Protein AF-0000000077413916 (afdb_homodimer)

Structure (mmCIF, N/CA/C/O backbone):
data_AF-0000000077413916-model_v1
#
loop_
_entity.id
_entity.type
_entity.pdbx_description
1 polymer 'Tesmin/TSO1-like CXC domain-containing protein'
#
loop_
_atom_site.group_PDB
_atom_site.id
_atom_site.type_symbol
_atom_site.label_atom_id
_atom_site.label_alt_id
_atom_site.label_comp_id
_atom_site.label_asym_id
_atom_site.label_entity_id
_atom_site.label_seq_id
_atom_site.pdbx_PDB_ins_code
_atom_site.Cartn_x
_atom_site.Cartn_y
_atom_site.Cartn_z
_atom_site.occupancy
_atom_site.B_iso_or_equiv
_atom_site.auth_seq_id
_atom_site.auth_comp_id
_atom_site.auth_asym_id
_atom_site.auth_atom_id
_atom_site.pdbx_PDB_model_num
ATOM 1 N N . MET A 1 1 ? 34.562 20.094 -14.023 1 25.2 1 MET A N 1
ATOM 2 C CA . MET A 1 1 ? 34.25 18.875 -14.766 1 25.2 1 MET A CA 1
ATOM 3 C C . MET A 1 1 ? 33.062 18.141 -14.148 1 25.2 1 MET A C 1
ATOM 5 O O . MET A 1 1 ? 33 17.953 -12.93 1 25.2 1 MET A O 1
ATOM 9 N N . LYS A 1 2 ? 31.859 18.188 -14.859 1 26.83 2 LYS A N 1
ATOM 10 C CA . LYS A 1 2 ? 30.5 17.812 -14.477 1 26.83 2 LYS A CA 1
ATOM 11 C C . LYS A 1 2 ? 30.438 16.359 -13.984 1 26.83 2 LYS A C 1
ATOM 13 O O . LYS A 1 2 ? 30.891 15.445 -14.68 1 26.83 2 LYS A O 1
ATOM 18 N N . LEU A 1 3 ? 30.734 16.156 -12.742 1 28.84 3 LEU A N 1
ATOM 19 C CA . LEU A 1 3 ? 30.734 14.789 -12.211 1 28.84 3 LEU A CA 1
ATOM 20 C C . LEU A 1 3 ? 29.547 13.992 -12.742 1 28.84 3 LEU A C 1
ATOM 22 O O . LEU A 1 3 ? 28.391 14.367 -12.508 1 28.84 3 LEU A O 1
ATOM 26 N N . SER A 1 4 ? 29.703 13.383 -14.008 1 29.03 4 SER A N 1
ATOM 27 C CA . SER A 1 4 ? 28.797 12.57 -14.797 1 29.03 4 SER A CA 1
ATOM 28 C C . SER A 1 4 ? 28.234 11.414 -13.977 1 29.03 4 SER A C 1
ATOM 30 O O . SER A 1 4 ? 28.984 10.586 -13.469 1 29.03 4 SER A O 1
ATOM 32 N N . LYS A 1 5 ? 27.203 11.664 -13.211 1 31.88 5 LYS A N 1
ATOM 33 C CA . LYS A 1 5 ? 26.422 10.68 -12.461 1 31.88 5 LYS A CA 1
ATOM 34 C C . LYS A 1 5 ? 26.172 9.422 -13.289 1 31.88 5 LYS A C 1
ATOM 36 O O . LYS A 1 5 ? 25.578 9.492 -14.367 1 31.88 5 LYS A O 1
ATOM 41 N N . PHE A 1 6 ? 27.172 8.531 -13.391 1 29.98 6 PHE A N 1
ATOM 42 C CA . PHE A 1 6 ? 27.172 7.262 -14.109 1 29.98 6 PHE A CA 1
ATOM 43 C C . PHE A 1 6 ? 25.891 6.484 -13.852 1 29.98 6 PHE A C 1
ATOM 45 O O . PHE A 1 6 ? 25.453 6.355 -12.703 1 29.98 6 PHE A O 1
ATOM 52 N N . PRO A 1 7 ? 24.969 6.273 -14.875 1 34.25 7 PRO A N 1
ATOM 53 C CA . PRO A 1 7 ? 23.656 5.605 -14.977 1 34.25 7 PRO A CA 1
ATOM 54 C C . PRO A 1 7 ? 23.688 4.191 -14.398 1 34.25 7 PRO A C 1
ATOM 56 O O . PRO A 1 7 ? 22.672 3.486 -14.453 1 34.25 7 PRO A O 1
ATOM 59 N N . LEU A 1 8 ? 24.859 3.66 -14.094 1 32.12 8 LEU A N 1
ATOM 60 C CA . LEU A 1 8 ? 24.984 2.215 -13.938 1 32.12 8 LEU A CA 1
ATOM 61 C C . LEU A 1 8 ? 24.141 1.725 -12.758 1 32.12 8 LEU A C 1
ATOM 63 O O . LEU A 1 8 ? 23.75 0.557 -12.719 1 32.12 8 LEU A O 1
ATOM 67 N N . PHE A 1 9 ? 24.281 2.371 -11.57 1 31.86 9 PHE A N 1
ATOM 68 C CA . PHE A 1 9 ? 23.625 1.741 -10.43 1 31.86 9 PHE A CA 1
ATOM 69 C C . PHE A 1 9 ? 22.156 2.158 -10.352 1 31.86 9 PHE A C 1
ATOM 71 O O . PHE A 1 9 ? 21.812 3.082 -9.609 1 31.86 9 PHE A O 1
ATOM 78 N N . LYS A 1 10 ? 21.531 2.186 -11.445 1 34.91 10 LYS A N 1
ATOM 79 C CA . LYS A 1 10 ? 20.078 2.279 -11.312 1 34.91 10 LYS A CA 1
ATOM 80 C C . LYS A 1 10 ? 19.531 1.16 -10.43 1 34.91 10 LYS A C 1
ATOM 82 O O . LYS A 1 10 ? 19.719 -0.021 -10.727 1 34.91 10 LYS A O 1
ATOM 87 N N . THR A 1 11 ? 19.469 1.396 -9.117 1 34.66 11 THR A N 1
ATOM 88 C CA . THR A 1 11 ? 18.859 0.524 -8.125 1 34.66 11 THR A CA 1
ATOM 89 C C . THR A 1 11 ? 17.531 -0.02 -8.641 1 34.66 11 THR A C 1
ATOM 91 O O . THR A 1 11 ? 16.516 0.692 -8.648 1 34.66 11 THR A O 1
ATOM 94 N N . GLY A 1 12 ? 17.5 -0.73 -9.68 1 37.72 12 GLY A N 1
ATOM 95 C CA . GLY A 1 12 ? 16.422 -1.454 -10.32 1 37.72 12 GLY A CA 1
ATOM 96 C C . GLY A 1 12 ? 15.492 -2.141 -9.328 1 37.72 12 GLY A C 1
ATOM 97 O O . GLY A 1 12 ? 14.297 -2.295 -9.586 1 37.72 12 GLY A O 1
ATOM 98 N N . VAL A 1 13 ? 15.961 -2.697 -8.258 1 41.41 13 VAL A N 1
ATOM 99 C CA . VAL A 1 13 ? 15.133 -3.504 -7.371 1 41.41 13 VAL A CA 1
ATOM 100 C C . VAL A 1 13 ? 14.148 -2.604 -6.629 1 41.41 13 VAL A C 1
ATOM 102 O O . VAL A 1 13 ? 12.992 -2.982 -6.41 1 41.41 13 VAL A O 1
ATOM 105 N N . LYS A 1 14 ? 14.469 -1.462 -6.262 1 46.84 14 LYS A N 1
ATOM 106 C CA . LYS A 1 14 ? 13.641 -0.596 -5.426 1 46.84 14 LYS A CA 1
ATOM 107 C C . LYS A 1 14 ? 12.414 -0.108 -6.191 1 46.84 14 LYS A C 1
ATOM 109 O O . LYS A 1 14 ? 11.32 -0.002 -5.625 1 46.84 14 LYS A O 1
ATOM 114 N N . LYS A 1 15 ? 12.523 0.017 -7.508 1 51.19 15 LYS A N 1
ATOM 115 C CA . LYS A 1 15 ? 11.414 0.513 -8.32 1 51.19 15 LYS A CA 1
ATOM 116 C C . LYS A 1 15 ? 10.297 -0.526 -8.43 1 51.19 15 LYS A C 1
ATOM 118 O O . LYS A 1 15 ? 9.117 -0.184 -8.383 1 51.19 15 LYS A O 1
ATOM 123 N N . ASN A 1 16 ? 10.703 -1.834 -8.492 1 55.97 16 ASN A N 1
ATOM 124 C CA . ASN A 1 16 ? 9.727 -2.9 -8.648 1 55.97 16 ASN A CA 1
ATOM 125 C C . ASN A 1 16 ? 8.922 -3.117 -7.371 1 55.97 16 ASN A C 1
ATOM 127 O O . ASN A 1 16 ? 7.707 -3.332 -7.422 1 55.97 16 ASN A O 1
ATOM 131 N N . THR A 1 17 ? 9.531 -2.953 -6.305 1 56.41 17 THR A N 1
ATOM 132 C CA . THR A 1 17 ? 8.844 -3.131 -5.035 1 56.41 17 THR A CA 1
ATOM 133 C C . THR A 1 17 ? 7.863 -1.983 -4.785 1 56.41 17 THR A C 1
ATOM 135 O O . THR A 1 17 ? 6.754 -2.201 -4.293 1 56.41 17 THR A O 1
ATOM 138 N N . ASN A 1 18 ? 8.258 -0.834 -5.215 1 63.16 18 ASN A N 1
ATOM 139 C CA . ASN A 1 18 ? 7.398 0.328 -5.031 1 63.16 18 ASN A CA 1
ATOM 140 C C . ASN A 1 18 ? 6.18 0.267 -5.949 1 63.16 18 ASN A C 1
ATOM 142 O O . ASN A 1 18 ? 5.074 0.631 -5.539 1 63.16 18 ASN A O 1
ATOM 146 N N . LEU A 1 19 ? 6.395 -0.324 -7.129 1 65.31 19 LEU A N 1
ATOM 147 C CA . LEU A 1 19 ? 5.277 -0.455 -8.055 1 65.31 19 LEU A CA 1
ATOM 148 C C . LEU A 1 19 ? 4.273 -1.491 -7.555 1 65.31 19 LEU A C 1
ATOM 150 O O . LEU A 1 19 ? 3.062 -1.284 -7.648 1 65.31 19 LEU A O 1
ATOM 154 N N . ASN A 1 20 ? 4.906 -2.51 -6.961 1 69.88 20 ASN A N 1
ATOM 155 C CA . ASN A 1 20 ? 4.059 -3.57 -6.426 1 69.88 20 ASN A CA 1
ATOM 156 C C . ASN A 1 20 ? 3.223 -3.08 -5.25 1 69.88 20 ASN A C 1
ATOM 158 O O . ASN A 1 20 ? 2.029 -3.377 -5.164 1 69.88 20 ASN A O 1
ATOM 162 N N . LEU A 1 21 ? 3.82 -2.295 -4.496 1 72.38 21 LEU A N 1
ATOM 163 C CA . LEU A 1 21 ? 3.104 -1.788 -3.33 1 72.38 21 LEU A CA 1
ATOM 164 C C . LEU A 1 21 ? 2.029 -0.787 -3.746 1 72.38 21 LEU A C 1
ATOM 166 O O . LEU A 1 21 ? 0.921 -0.801 -3.207 1 72.38 21 LEU A O 1
ATOM 170 N N . LYS A 1 22 ? 2.291 -0.075 -4.734 1 74.5 22 LYS A N 1
ATOM 171 C CA . LYS A 1 22 ? 1.321 0.896 -5.23 1 74.5 22 LYS A CA 1
ATOM 172 C C . LYS A 1 22 ? 0.116 0.199 -5.855 1 74.5 22 LYS A C 1
ATOM 174 O O . LYS A 1 22 ? -1.024 0.625 -5.66 1 74.5 22 LYS A O 1
ATOM 179 N N . SER A 1 23 ? 0.453 -0.837 -6.492 1 77.62 23 SER A N 1
ATOM 180 C CA . SER A 1 23 ? -0.624 -1.596 -7.121 1 77.62 23 SER A CA 1
ATOM 181 C C . SER A 1 23 ? -1.491 -2.293 -6.078 1 77.62 23 SER A C 1
ATOM 183 O O . SER A 1 23 ? -2.711 -2.377 -6.234 1 77.62 23 SER A O 1
ATOM 185 N N . GLN A 1 24 ? -0.864 -2.666 -5.109 1 79.06 24 GLN A N 1
ATOM 186 C CA . GLN A 1 24 ? -1.609 -3.295 -4.023 1 79.06 24 GLN A CA 1
ATOM 187 C C . GLN A 1 24 ? -2.52 -2.289 -3.326 1 79.06 24 GLN A C 1
ATOM 189 O O . GLN A 1 24 ? -3.654 -2.613 -2.971 1 79.06 24 GLN A O 1
ATOM 194 N N . VAL A 1 25 ? -1.998 -1.155 -3.236 1 79.06 25 VAL A N 1
ATOM 195 C CA . VAL A 1 25 ? -2.779 -0.1 -2.6 1 79.06 25 VAL A CA 1
ATOM 196 C C . VAL A 1 25 ? -4.004 0.221 -3.451 1 79.06 25 VAL A C 1
ATOM 198 O O . VAL A 1 25 ? -5.113 0.351 -2.93 1 79.06 25 VAL A O 1
ATOM 201 N N . THR A 1 26 ? -3.818 0.227 -4.672 1 82.56 26 THR A N 1
ATOM 202 C CA . THR A 1 26 ? -4.922 0.541 -5.57 1 82.56 26 THR A CA 1
ATOM 203 C C . THR A 1 26 ? -5.977 -0.562 -5.531 1 82.56 26 THR A C 1
ATOM 205 O O . THR A 1 26 ? -7.18 -0.28 -5.496 1 82.56 26 THR A O 1
ATOM 208 N N . ALA A 1 27 ? -5.512 -1.741 -5.523 1 85.06 27 ALA A N 1
ATOM 209 C CA . ALA A 1 27 ? -6.438 -2.869 -5.477 1 85.06 27 ALA A CA 1
ATOM 210 C C . ALA A 1 27 ? -7.246 -2.859 -4.18 1 85.06 27 ALA A C 1
ATOM 212 O O . ALA A 1 27 ? -8.461 -3.084 -4.195 1 85.06 27 ALA A O 1
ATOM 213 N N . SER A 1 28 ? -6.582 -2.592 -3.188 1 85 28 SER A N 1
ATOM 214 C CA . SER A 1 28 ? -7.254 -2.539 -1.894 1 85 28 SER A CA 1
ATOM 215 C C . SER A 1 28 ? -8.258 -1.395 -1.84 1 85 28 SER A C 1
ATOM 217 O O . SER A 1 28 ? -9.344 -1.539 -1.269 1 85 28 SER A O 1
ATOM 219 N N . LYS A 1 29 ? -7.895 -0.355 -2.447 1 86.56 29 LYS A N 1
ATOM 220 C CA . LYS A 1 29 ? -8.789 0.797 -2.514 1 86.56 29 LYS A CA 1
ATOM 221 C C . LYS A 1 29 ? -10.047 0.472 -3.312 1 86.56 29 LYS A C 1
ATOM 223 O O . LYS A 1 29 ? -11.156 0.853 -2.922 1 86.56 29 LYS A O 1
ATOM 228 N N . ASN A 1 30 ? -9.875 -0.193 -4.344 1 89.25 30 ASN A N 1
ATOM 229 C CA . ASN A 1 30 ? -11.016 -0.57 -5.18 1 89.25 30 ASN A CA 1
ATOM 230 C C . ASN A 1 30 ? -11.945 -1.536 -4.453 1 89.25 30 ASN A C 1
ATOM 232 O O . ASN A 1 30 ? -13.172 -1.417 -4.551 1 89.25 30 ASN A O 1
ATOM 236 N N . ASP A 1 31 ? -11.32 -2.438 -3.777 1 91.88 31 ASP A N 1
ATOM 237 C CA . ASP A 1 31 ? -12.125 -3.373 -3 1 91.88 31 ASP A CA 1
ATOM 238 C C . ASP A 1 31 ? -12.914 -2.645 -1.91 1 91.88 31 ASP A C 1
ATOM 240 O O . ASP A 1 31 ? -14.094 -2.922 -1.7 1 91.88 31 ASP A O 1
ATOM 244 N N . CYS A 1 32 ? -12.219 -1.797 -1.293 1 92.5 32 CYS A N 1
ATOM 245 C CA . CYS A 1 32 ? -12.867 -1.01 -0.25 1 92.5 32 CYS A CA 1
ATOM 246 C C . CYS A 1 32 ? -14.023 -0.203 -0.816 1 92.5 32 CYS A C 1
ATOM 248 O O . CYS A 1 32 ? -15.109 -0.165 -0.226 1 92.5 32 CYS A O 1
ATOM 250 N N . SER A 1 33 ? -13.797 0.398 -1.912 1 93 33 SER A N 1
ATOM 251 C CA . SER A 1 33 ? -14.844 1.161 -2.584 1 93 33 SER A CA 1
ATOM 252 C C . SER A 1 33 ? -16.031 0.272 -2.947 1 93 33 SER A C 1
ATOM 254 O O . SER A 1 33 ? -17.188 0.655 -2.746 1 93 33 SER A O 1
ATOM 256 N N . LEU A 1 34 ? -15.734 -0.849 -3.445 1 94.62 34 LEU A N 1
ATOM 257 C CA . LEU A 1 34 ? -16.797 -1.791 -3.805 1 94.62 34 LEU A CA 1
ATOM 258 C C . LEU A 1 34 ? -17.641 -2.148 -2.59 1 94.62 34 LEU A C 1
ATOM 260 O O . LEU A 1 34 ? -18.859 -2.008 -2.617 1 94.62 34 LEU A O 1
ATOM 264 N N . PHE A 1 35 ? -17.016 -2.527 -1.517 1 95 35 PHE A N 1
ATOM 265 C CA . PHE A 1 35 ? -17.734 -2.969 -0.328 1 95 35 PHE A CA 1
ATOM 266 C C . PHE A 1 35 ? -18.469 -1.804 0.321 1 95 35 PHE A C 1
ATOM 268 O O . PHE A 1 35 ? -19.562 -1.981 0.865 1 95 35 PHE A O 1
ATOM 275 N N . SER A 1 36 ? -17.828 -0.649 0.296 1 95.25 36 SER A N 1
ATOM 276 C CA . SER A 1 36 ? -18.516 0.516 0.857 1 95.25 36 SER A CA 1
ATOM 277 C C . SER A 1 36 ? -19.781 0.842 0.081 1 95.25 36 SER A C 1
ATOM 279 O O . SER A 1 36 ? -20.828 1.128 0.677 1 95.25 36 SER A O 1
ATOM 281 N N . ARG A 1 37 ? -19.766 0.787 -1.174 1 94.81 37 ARG A N 1
ATOM 282 C CA . ARG A 1 37 ? -20.922 1.062 -2.008 1 94.81 37 ARG A CA 1
ATOM 283 C C . ARG A 1 37 ? -22 0.008 -1.802 1 94.81 37 ARG A C 1
ATOM 285 O O . ARG A 1 37 ? -23.188 0.332 -1.762 1 94.81 37 ARG A O 1
ATOM 292 N N . LEU A 1 38 ? -21.562 -1.176 -1.702 1 95.31 38 LEU A N 1
ATOM 293 C CA . LEU A 1 38 ? -22.516 -2.252 -1.459 1 95.31 38 LEU A CA 1
ATOM 294 C C . LEU A 1 38 ? -23.188 -2.086 -0.101 1 95.31 38 LEU A C 1
ATOM 296 O O . LEU A 1 38 ? -24.406 -2.309 0.031 1 95.31 38 LEU A O 1
ATOM 300 N N . TYR A 1 39 ? -22.453 -1.687 0.901 1 95 39 TYR A N 1
ATOM 301 C CA . TYR A 1 39 ? -22.984 -1.407 2.225 1 95 39 TYR A CA 1
ATOM 302 C C . TYR A 1 39 ? -24.047 -0.314 2.158 1 95 39 TYR A C 1
ATOM 304 O O . TYR A 1 39 ? -25.156 -0.477 2.689 1 95 39 TYR A O 1
ATOM 312 N N . ILE A 1 40 ? -23.688 0.708 1.445 1 93.81 40 ILE A N 1
ATOM 313 C CA . ILE A 1 40 ? -24.594 1.84 1.317 1 93.81 40 ILE A CA 1
ATOM 314 C C . ILE A 1 40 ? -25.875 1.402 0.589 1 93.81 40 ILE A C 1
ATOM 316 O O . ILE A 1 40 ? -26.984 1.71 1.026 1 93.81 40 ILE A O 1
ATOM 320 N N . ALA A 1 41 ? -25.719 0.691 -0.446 1 93 41 ALA A N 1
ATOM 321 C CA . ALA A 1 41 ? -26.844 0.227 -1.235 1 93 41 ALA A CA 1
ATOM 322 C C . ALA A 1 41 ? -27.734 -0.705 -0.419 1 93 41 ALA A C 1
ATOM 324 O O . ALA A 1 41 ? -28.969 -0.58 -0.442 1 93 41 ALA A O 1
ATOM 325 N N . THR A 1 42 ? -27.109 -1.585 0.26 1 92.25 42 THR A N 1
ATOM 326 C CA . THR A 1 42 ? -27.875 -2.561 1.029 1 92.25 42 THR A CA 1
ATOM 327 C C . THR A 1 42 ? -28.547 -1.897 2.229 1 92.25 42 THR A C 1
ATOM 329 O O . THR A 1 42 ? -29.594 -2.357 2.697 1 92.25 42 THR A O 1
ATOM 332 N N . SER A 1 43 ? -27.906 -0.868 2.754 1 90.06 43 SER A N 1
ATOM 333 C CA . SER A 1 43 ? -28.516 -0.108 3.842 1 90.06 43 SER A CA 1
ATOM 334 C C . SER A 1 43 ? -29.844 0.499 3.42 1 90.06 43 SER A C 1
ATOM 336 O O . SER A 1 43 ? -30.688 0.788 4.262 1 90.06 43 SER A O 1
ATOM 338 N N . ALA A 1 44 ? -30.016 0.664 2.139 1 87.75 44 ALA A N 1
ATOM 339 C CA . ALA A 1 44 ? -31.281 1.171 1.598 1 87.75 44 ALA A CA 1
ATOM 340 C C . ALA A 1 44 ? -32.219 0.026 1.215 1 87.75 44 ALA A C 1
ATOM 342 O O . ALA A 1 44 ? -33.156 0.221 0.459 1 87.75 44 ALA A O 1
ATOM 343 N N . ASN A 1 45 ? -31.891 -1.147 1.603 1 86.5 45 ASN A N 1
ATOM 344 C CA . ASN A 1 45 ? -32.688 -2.352 1.406 1 86.5 45 ASN A CA 1
ATOM 345 C C . ASN A 1 45 ? -32.781 -2.738 -0.068 1 86.5 45 ASN A C 1
ATOM 347 O O . ASN A 1 45 ? -33.812 -3.191 -0.542 1 86.5 45 ASN A O 1
ATOM 351 N N . ARG A 1 46 ? -31.797 -2.443 -0.759 1 89.62 46 ARG A N 1
ATOM 352 C CA . ARG A 1 46 ? -31.703 -2.955 -2.123 1 89.62 46 ARG A CA 1
ATOM 353 C C . ARG A 1 46 ? -31.438 -4.457 -2.127 1 89.62 46 ARG A C 1
ATOM 355 O O . ARG A 1 46 ? -30.859 -4.992 -1.181 1 89.62 46 ARG A O 1
ATOM 362 N N . PRO A 1 47 ? -31.969 -5.047 -3.205 1 85.44 47 PRO A N 1
ATOM 363 C CA . PRO A 1 47 ? -31.734 -6.492 -3.271 1 85.44 47 PRO A CA 1
ATOM 364 C C . PRO A 1 47 ? -30.25 -6.848 -3.371 1 85.44 47 PRO A C 1
ATOM 366 O O . PRO A 1 47 ? -29.484 -6.145 -4.039 1 85.44 47 PRO A O 1
ATOM 369 N N . ASN A 1 48 ? -29.875 -7.824 -2.527 1 86.56 48 ASN A N 1
ATOM 370 C CA . ASN A 1 48 ? -28.5 -8.305 -2.527 1 86.56 48 ASN A CA 1
ATOM 371 C C . ASN A 1 48 ? -28.438 -9.82 -2.348 1 86.56 48 ASN A C 1
ATOM 373 O O . ASN A 1 48 ? -29.266 -10.398 -1.64 1 86.56 48 ASN A O 1
ATOM 377 N N . ASP A 1 49 ? -27.625 -10.461 -3.193 1 91.25 49 ASP A N 1
ATOM 378 C CA . ASP A 1 49 ? -27.406 -11.906 -3.145 1 91.25 49 ASP A CA 1
ATOM 379 C C . ASP A 1 49 ? -25.906 -12.219 -2.994 1 91.25 49 ASP A C 1
ATOM 381 O O . ASP A 1 49 ? -25.141 -12.102 -3.953 1 91.25 49 ASP A O 1
ATOM 385 N N . LEU A 1 50 ? -25.562 -12.68 -1.754 1 93.69 50 LEU A N 1
ATOM 386 C CA . LEU A 1 50 ? -24.156 -12.984 -1.479 1 93.69 50 LEU A CA 1
ATOM 387 C C . LEU A 1 50 ? -23.656 -14.109 -2.387 1 93.69 50 LEU A C 1
ATOM 389 O O . LEU A 1 50 ? -22.484 -14.125 -2.77 1 93.69 50 LEU A O 1
ATOM 393 N N . GLY A 1 51 ? -24.562 -15.055 -2.66 1 94 51 GLY A N 1
ATOM 394 C CA . GLY A 1 51 ? -24.188 -16.109 -3.582 1 94 51 GLY A CA 1
ATOM 395 C C . GLY A 1 51 ? -23.781 -15.594 -4.945 1 94 51 GLY A C 1
ATOM 396 O O . GLY A 1 51 ? -22.75 -16.016 -5.492 1 94 51 GLY A O 1
ATOM 397 N N . GLU A 1 52 ? -24.547 -14.695 -5.406 1 94.06 52 GLU A N 1
ATOM 398 C CA . GLU A 1 52 ? -24.234 -14.078 -6.691 1 94.06 52 GLU A CA 1
ATOM 399 C C . GLU A 1 52 ? -22.953 -13.25 -6.602 1 94.06 52 GLU A C 1
ATOM 401 O O . GLU A 1 52 ? -22.109 -13.305 -7.492 1 94.06 52 GLU A O 1
ATOM 406 N N . PHE A 1 53 ? -22.844 -12.547 -5.547 1 96.06 53 PHE A N 1
ATOM 407 C CA . PHE A 1 53 ? -21.672 -11.703 -5.352 1 96.06 53 PHE A CA 1
ATOM 408 C C . PHE A 1 53 ? -20.391 -12.539 -5.406 1 96.06 53 PHE A C 1
ATOM 410 O O . PHE A 1 53 ? -19.453 -12.195 -6.129 1 96.06 53 PHE A O 1
ATOM 417 N N . PHE A 1 54 ? -20.391 -13.703 -4.727 1 96.62 54 PHE A N 1
ATOM 418 C CA . PHE A 1 54 ? -19.172 -14.484 -4.586 1 96.62 54 PHE A CA 1
ATOM 419 C C . PHE A 1 54 ? -18.938 -15.352 -5.816 1 96.62 54 PHE A C 1
ATOM 421 O O . PHE A 1 54 ? -17.922 -16.031 -5.918 1 96.62 54 PHE A O 1
ATOM 428 N N . SER A 1 55 ? -19.859 -15.312 -6.773 1 97.62 55 SER A N 1
ATOM 429 C CA . SER A 1 55 ? -19.656 -15.992 -8.047 1 97.62 55 SER A CA 1
ATOM 430 C C . SER A 1 55 ? -18.875 -15.109 -9.023 1 97.62 55 SER A C 1
ATOM 432 O O . SER A 1 55 ? -18.469 -15.57 -10.094 1 97.62 55 SER A O 1
ATOM 434 N N . HIS A 1 56 ? -18.641 -13.836 -8.617 1 97.75 56 HIS A N 1
ATOM 435 C CA . HIS A 1 56 ? -17.875 -12.906 -9.422 1 97.75 56 HIS A CA 1
ATOM 436 C C . HIS A 1 56 ? -16.594 -12.484 -8.711 1 97.75 56 HIS A C 1
ATOM 438 O O . HIS A 1 56 ? -16.578 -12.32 -7.488 1 97.75 56 HIS A O 1
ATOM 444 N N . GLU A 1 57 ? -15.523 -12.336 -9.547 1 97.62 57 GLU A N 1
ATOM 445 C CA . GLU A 1 57 ? -14.297 -11.781 -8.984 1 97.62 57 GLU A CA 1
ATOM 446 C C . GLU A 1 57 ? -14.469 -10.305 -8.633 1 97.62 57 GLU A C 1
ATOM 448 O O . GLU A 1 57 ? -15.148 -9.57 -9.352 1 97.62 57 GLU A O 1
ATOM 453 N N . ASN A 1 58 ? -13.852 -9.906 -7.547 1 94.56 58 ASN A N 1
ATOM 454 C CA . ASN A 1 58 ? -13.898 -8.5 -7.164 1 94.56 58 ASN A CA 1
ATOM 455 C C . ASN A 1 58 ? -12.992 -7.645 -8.047 1 94.56 58 ASN A C 1
ATOM 457 O O . ASN A 1 58 ? -13.242 -6.453 -8.234 1 94.56 58 ASN A O 1
ATOM 461 N N . GLN A 1 59 ? -11.977 -8.281 -8.547 1 94.06 59 GLN A N 1
ATOM 462 C CA . GLN A 1 59 ? -10.961 -7.594 -9.336 1 94.06 59 GLN A CA 1
ATOM 463 C C . GLN A 1 59 ? -10.883 -8.164 -10.75 1 94.06 59 GLN A C 1
ATOM 465 O O . GLN A 1 59 ? -11.328 -9.281 -11 1 94.06 59 GLN A O 1
ATOM 470 N N . GLU A 1 60 ? -10.242 -7.367 -11.578 1 93 60 GLU A N 1
ATOM 471 C CA . GLU A 1 60 ? -10.07 -7.789 -12.969 1 93 60 GLU A CA 1
ATOM 472 C C . GLU A 1 60 ? -9.234 -9.062 -13.055 1 93 60 GLU A C 1
ATOM 474 O O . GLU A 1 60 ? -9.516 -9.938 -13.875 1 93 60 GLU A O 1
ATOM 479 N N . TYR A 1 61 ? -8.273 -9.102 -12.258 1 95.19 61 TYR A N 1
ATOM 480 C CA . TYR A 1 61 ? -7.418 -10.273 -12.141 1 95.19 61 TYR A CA 1
ATOM 481 C C . TYR A 1 61 ? -7.637 -10.977 -10.805 1 95.19 61 TYR A C 1
ATOM 483 O O . TYR A 1 61 ? -7.504 -10.359 -9.742 1 95.19 61 TYR A O 1
ATOM 491 N N . PRO A 1 62 ? -8.031 -12.242 -10.883 1 96.69 62 PRO A N 1
ATOM 492 C CA . PRO A 1 62 ? -8.289 -12.953 -9.633 1 96.69 62 PRO A CA 1
ATOM 493 C C . PRO A 1 62 ? -7.078 -12.977 -8.703 1 96.69 62 PRO A C 1
ATOM 495 O O . PRO A 1 62 ? -6.047 -13.57 -9.039 1 96.69 62 PRO A O 1
ATOM 498 N N . PRO A 1 63 ? -7.23 -12.445 -7.539 1 94.5 63 PRO A N 1
ATOM 499 C CA . PRO A 1 63 ? -6.059 -12.297 -6.672 1 94.5 63 PRO A CA 1
ATOM 500 C C . PRO A 1 63 ? -5.508 -13.641 -6.195 1 94.5 63 PRO A C 1
ATOM 502 O O . PRO A 1 63 ? -4.324 -13.742 -5.863 1 94.5 63 PRO A O 1
ATOM 505 N N . SER A 1 64 ? -6.301 -14.672 -6.18 1 96.44 64 SER A N 1
ATOM 506 C CA . SER A 1 64 ? -5.879 -15.984 -5.691 1 96.44 64 SER A CA 1
ATOM 507 C C . SER A 1 64 ? -4.918 -16.656 -6.668 1 96.44 64 SER A C 1
ATOM 509 O O . SER A 1 64 ? -4.156 -17.547 -6.285 1 96.44 64 SER A O 1
ATOM 511 N N . ILE A 1 65 ? -4.934 -16.234 -7.949 1 97.12 65 ILE A N 1
ATOM 512 C CA . ILE A 1 65 ? -4.125 -16.953 -8.93 1 97.12 65 ILE A CA 1
ATOM 513 C C . ILE A 1 65 ? -3.359 -15.961 -9.797 1 97.12 65 ILE A C 1
ATOM 515 O O . ILE A 1 65 ? -2.643 -16.359 -10.719 1 97.12 65 ILE A O 1
ATOM 519 N N . SER A 1 66 ? -3.486 -14.648 -9.539 1 95.19 66 SER A N 1
ATOM 520 C CA . SER A 1 66 ? -2.816 -13.641 -10.352 1 95.19 66 SER A CA 1
ATOM 521 C C . SER A 1 66 ? -2.104 -12.617 -9.477 1 95.19 66 SER A C 1
ATOM 523 O O . SER A 1 66 ? -2.541 -12.328 -8.359 1 95.19 66 SER A O 1
ATOM 525 N N . VAL A 1 67 ? -1.022 -12.203 -10.016 1 90.12 67 VAL A N 1
ATOM 526 C CA . VAL A 1 67 ? -0.354 -11.031 -9.445 1 90.12 67 VAL A CA 1
ATOM 527 C C . VAL A 1 67 ? -0.351 -9.891 -10.469 1 90.12 67 VAL A C 1
ATOM 529 O O . VAL A 1 67 ? 0.511 -9.844 -11.344 1 90.12 67 VAL A O 1
ATOM 532 N N . MET A 1 68 ? -1.304 -9.023 -10.383 1 85 68 MET A N 1
ATOM 533 C CA . MET A 1 68 ? -1.414 -7.844 -11.234 1 85 68 MET A CA 1
ATOM 534 C C . MET A 1 68 ? -1.463 -8.234 -12.711 1 85 68 MET A C 1
ATOM 536 O O . MET A 1 68 ? -0.723 -7.688 -13.531 1 85 68 MET A O 1
ATOM 540 N N . GLY A 1 69 ? -2.158 -9.227 -12.945 1 88.94 69 GLY A N 1
ATOM 541 C CA . GLY A 1 69 ? -2.379 -9.625 -14.328 1 88.94 69 GLY A CA 1
ATOM 542 C C . GLY A 1 69 ? -1.348 -10.609 -14.836 1 88.94 69 GLY A C 1
ATOM 543 O O . GLY A 1 69 ? -1.364 -10.984 -16.016 1 88.94 69 GLY A O 1
ATOM 544 N N . LYS A 1 70 ? -0.5 -11.008 -14.016 1 91.44 70 LYS A N 1
ATOM 545 C CA . LYS A 1 70 ? 0.502 -12.008 -14.375 1 91.44 70 LYS A CA 1
ATOM 546 C C . LYS A 1 70 ? 0.296 -13.297 -13.586 1 91.44 70 LYS A C 1
ATOM 548 O O . LYS A 1 70 ? -0.325 -13.289 -12.523 1 91.44 70 LYS A O 1
ATOM 553 N N . LEU A 1 71 ? 0.862 -14.305 -14.133 1 93.88 71 LEU A N 1
ATOM 554 C CA . LEU A 1 71 ? 0.745 -15.594 -13.469 1 93.88 71 LEU A CA 1
ATOM 555 C C . LEU A 1 71 ? 1.51 -15.602 -12.148 1 93.88 71 LEU A C 1
ATOM 557 O O . LEU A 1 71 ? 2.607 -15.047 -12.062 1 93.88 71 LEU A O 1
ATOM 561 N N . ARG A 1 72 ? 0.905 -16.25 -11.172 1 92.25 72 ARG A N 1
ATOM 562 C CA . ARG A 1 72 ? 1.58 -16.422 -9.891 1 92.25 72 ARG A CA 1
ATOM 563 C C . ARG A 1 72 ? 2.645 -17.516 -9.977 1 92.25 72 ARG A C 1
ATOM 565 O O . ARG A 1 72 ? 2.416 -18.562 -10.57 1 92.25 72 ARG A O 1
ATOM 572 N N . THR A 1 73 ? 3.738 -17.172 -9.352 1 87.25 73 THR A N 1
ATOM 573 C CA . THR A 1 73 ? 4.816 -18.141 -9.328 1 87.25 73 THR A CA 1
ATOM 574 C C . THR A 1 73 ? 5.09 -18.625 -7.902 1 87.25 73 THR A C 1
ATOM 576 O O . THR A 1 73 ? 4.77 -17.922 -6.941 1 87.25 73 THR A O 1
ATOM 579 N N . SER A 1 74 ? 5.371 -19.766 -7.762 1 76.88 74 SER A N 1
ATOM 580 C CA . SER A 1 74 ? 5.66 -20.281 -6.426 1 76.88 74 SER A CA 1
ATOM 581 C C . SER A 1 74 ? 7.16 -20.312 -6.16 1 76.88 74 SER A C 1
ATOM 583 O O . SER A 1 74 ? 7.957 -20.484 -7.0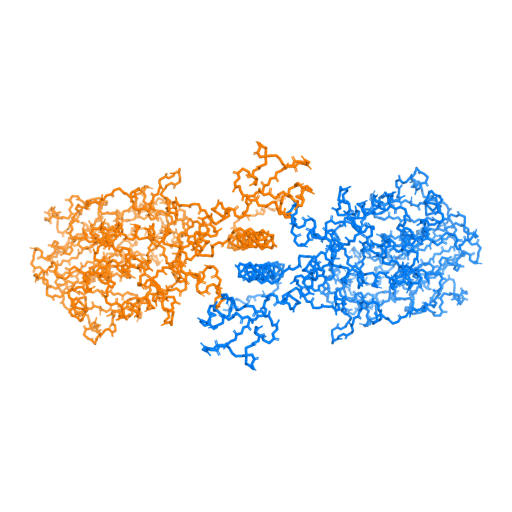9 1 76.88 74 SER A O 1
ATOM 585 N N . ASP A 1 75 ? 7.344 -20.172 -4.793 1 64.56 75 ASP A N 1
ATOM 586 C CA . ASP A 1 75 ? 8.727 -20.312 -4.352 1 64.56 75 ASP A CA 1
ATOM 587 C C . ASP A 1 75 ? 9.047 -21.75 -3.988 1 64.56 75 ASP A C 1
ATOM 589 O O . ASP A 1 75 ? 10.211 -22.094 -3.73 1 64.56 75 ASP A O 1
ATOM 593 N N . SER A 1 76 ? 8.023 -22.656 -4.043 1 70 76 SER A N 1
ATOM 594 C CA . SER A 1 76 ? 8.273 -24 -3.533 1 70 76 SER A CA 1
ATOM 595 C C . SER A 1 76 ? 8.039 -25.047 -4.613 1 70 76 SER A C 1
ATOM 597 O O . SER A 1 76 ? 7.441 -26.094 -4.355 1 70 76 SER A O 1
ATOM 599 N N . LYS A 1 77 ? 8.594 -24.969 -5.77 1 67.12 77 LYS A N 1
ATOM 600 C CA . LYS A 1 77 ? 8.414 -25.906 -6.879 1 67.12 77 LYS A CA 1
ATOM 601 C C . LYS A 1 77 ? 8.969 -27.281 -6.539 1 67.12 77 LYS A C 1
ATOM 603 O O . LYS A 1 77 ? 8.43 -28.297 -6.98 1 67.12 77 LYS A O 1
ATOM 608 N N . SER A 1 78 ? 9.906 -27.266 -5.609 1 77.25 78 SER A N 1
ATOM 609 C CA . SER A 1 78 ? 10.648 -28.5 -5.375 1 77.25 78 SER A CA 1
ATOM 610 C C . SER A 1 78 ? 9.93 -29.391 -4.363 1 77.25 78 SER A C 1
ATOM 612 O O . SER A 1 78 ? 10.352 -30.531 -4.121 1 77.25 78 SER A O 1
ATOM 614 N N . ASP A 1 79 ? 8.844 -29 -3.91 1 88.19 79 ASP A N 1
ATOM 615 C CA . ASP A 1 79 ? 8.125 -29.75 -2.889 1 88.19 79 ASP A CA 1
ATOM 616 C C . ASP A 1 79 ? 7.559 -31.047 -3.463 1 88.19 79 ASP A C 1
ATOM 618 O O . ASP A 1 79 ? 7.512 -32.062 -2.773 1 88.19 79 ASP A O 1
ATOM 622 N N . LEU A 1 80 ? 7.254 -31 -4.676 1 92.81 80 LEU A N 1
ATOM 623 C CA . LEU A 1 80 ? 6.703 -32.188 -5.301 1 92.81 80 LEU A CA 1
ATOM 624 C C . LEU A 1 80 ? 7.781 -33.281 -5.469 1 92.81 80 LEU A C 1
ATOM 626 O O . LEU A 1 80 ? 7.531 -34.438 -5.234 1 92.81 80 LEU A O 1
ATOM 630 N N . THR A 1 81 ? 8.945 -32.844 -5.809 1 94.12 81 THR A N 1
ATOM 631 C CA . THR A 1 81 ? 10.07 -33.781 -5.949 1 94.12 81 THR A CA 1
ATOM 632 C C . THR A 1 81 ? 10.383 -34.469 -4.617 1 94.12 81 THR A C 1
ATOM 634 O O . THR A 1 81 ? 10.617 -35.656 -4.57 1 94.12 81 THR A O 1
ATOM 637 N N . LYS A 1 82 ? 10.312 -33.688 -3.633 1 92.19 82 LYS A N 1
ATOM 638 C CA . LYS A 1 82 ? 10.562 -34.219 -2.299 1 92.19 82 LYS A CA 1
ATOM 639 C C . LYS A 1 82 ? 9.516 -35.281 -1.932 1 92.19 82 LYS A C 1
ATOM 641 O O . LYS A 1 82 ? 9.852 -36.344 -1.405 1 92.19 82 LYS A O 1
ATOM 646 N N . TYR A 1 83 ? 8.312 -35.031 -2.213 1 94.88 83 TYR A N 1
ATOM 647 C CA . TYR A 1 83 ? 7.242 -35.969 -1.938 1 94.88 83 TYR A CA 1
ATOM 648 C C . TYR A 1 83 ? 7.453 -37.281 -2.707 1 94.88 83 TYR A C 1
ATOM 650 O O . TYR A 1 83 ? 7.41 -38.344 -2.125 1 94.88 83 TYR A O 1
ATOM 658 N N . LEU A 1 84 ? 7.719 -37.156 -4 1 96.12 84 LEU A N 1
ATOM 659 C CA . LEU A 1 84 ? 7.848 -38.312 -4.859 1 96.12 84 LEU A CA 1
ATOM 660 C C . LEU A 1 84 ? 9.055 -39.156 -4.465 1 96.12 84 LEU A C 1
ATOM 662 O O . LEU A 1 84 ? 9.008 -40.406 -4.504 1 96.12 84 LEU A O 1
ATOM 666 N N . SER A 1 85 ? 10.094 -38.469 -4.066 1 94.19 85 SER A N 1
ATOM 667 C CA . SER A 1 85 ? 11.328 -39.156 -3.705 1 94.19 85 SER A CA 1
ATOM 668 C C . SER A 1 85 ? 11.172 -39.906 -2.383 1 94.19 85 SER A C 1
ATOM 670 O O . SER A 1 85 ? 11.891 -40.875 -2.119 1 94.19 85 SER A O 1
ATOM 672 N N . ASN A 1 86 ? 10.188 -39.531 -1.586 1 94.38 86 ASN A N 1
ATOM 673 C CA . ASN A 1 86 ? 10.055 -40.094 -0.246 1 94.38 86 ASN A CA 1
ATOM 674 C C . ASN A 1 86 ? 8.891 -41.094 -0.167 1 94.38 86 ASN A C 1
ATOM 676 O O . ASN A 1 86 ? 8.477 -41.469 0.926 1 94.38 86 ASN A O 1
ATOM 680 N N . LEU A 1 87 ? 8.391 -41.438 -1.24 1 94.81 87 LEU A N 1
ATOM 681 C CA . LEU A 1 87 ? 7.281 -42.375 -1.259 1 94.81 87 LEU A CA 1
ATOM 682 C C . LEU A 1 87 ? 7.719 -43.75 -0.715 1 94.81 87 LEU A C 1
ATOM 684 O O . LEU A 1 87 ? 6.941 -44.438 -0.044 1 94.81 87 LEU A O 1
ATOM 688 N N . SER A 1 88 ? 8.93 -44.125 -1.047 1 92.56 88 SER A N 1
ATOM 689 C CA . SER A 1 88 ? 9.562 -45.344 -0.566 1 92.56 88 SER A CA 1
ATOM 690 C C . SER A 1 88 ? 11.086 -45.25 -0.61 1 92.56 88 SER A C 1
ATOM 692 O O . SER A 1 88 ? 11.633 -44.375 -1.282 1 92.56 88 SER A O 1
ATOM 694 N N . GLU A 1 89 ? 11.68 -46.125 0.025 1 91.38 89 GLU A N 1
ATOM 695 C CA . GLU A 1 89 ? 13.141 -46.156 0.036 1 91.38 89 GLU A CA 1
ATOM 696 C C . GLU A 1 89 ? 13.695 -46.5 -1.341 1 91.38 89 GLU A C 1
ATOM 698 O O . GLU A 1 89 ? 14.781 -46.031 -1.711 1 91.38 89 GLU A O 1
ATOM 703 N N . GLU A 1 90 ? 12.961 -47.219 -2.113 1 91.88 90 GLU A N 1
ATOM 704 C CA . GLU A 1 90 ? 13.391 -47.688 -3.43 1 91.88 90 GLU A CA 1
ATOM 705 C C . GLU A 1 90 ? 13.312 -46.562 -4.465 1 91.88 90 GLU A C 1
ATOM 707 O O . GLU A 1 90 ? 13.859 -46.688 -5.559 1 91.88 90 GLU A O 1
ATOM 712 N N . CYS A 1 91 ? 12.766 -45.531 -4.055 1 94.62 91 CYS A N 1
ATOM 713 C CA . CYS A 1 91 ? 12.539 -44.438 -5.008 1 94.62 91 CYS A CA 1
ATOM 714 C C . CYS A 1 91 ? 13.805 -43.594 -5.176 1 94.62 91 CYS A C 1
ATOM 716 O O . CYS A 1 91 ? 13.867 -42.75 -6.066 1 94.62 91 CYS A O 1
ATOM 718 N N . THR A 1 92 ? 14.758 -43.875 -4.344 1 94 92 THR A N 1
ATOM 719 C CA . THR A 1 92 ? 16.016 -43.156 -4.441 1 94 92 THR A CA 1
ATOM 720 C C . THR A 1 92 ? 17.203 -44.125 -4.371 1 94 92 THR A C 1
ATOM 722 O O . THR A 1 92 ? 17.062 -45.219 -3.879 1 94 92 THR A O 1
ATOM 725 N N . ALA A 1 93 ? 18.281 -43.688 -4.988 1 91.81 93 ALA A N 1
ATOM 726 C CA . ALA A 1 93 ? 19.516 -44.469 -4.891 1 91.81 93 ALA A CA 1
ATOM 727 C C . ALA A 1 93 ? 20.688 -43.594 -4.449 1 91.81 93 ALA A C 1
ATOM 729 O O . ALA A 1 93 ? 20.797 -42.438 -4.867 1 91.81 93 ALA A O 1
ATOM 730 N N . ASP A 1 94 ? 21.5 -44.156 -3.646 1 81.69 94 ASP A N 1
ATOM 731 C CA . ASP A 1 94 ? 22.672 -43.438 -3.148 1 81.69 94 ASP A CA 1
ATOM 732 C C . ASP A 1 94 ? 23.844 -43.594 -4.102 1 81.69 94 ASP A C 1
ATOM 734 O O . ASP A 1 94 ? 24.734 -42.719 -4.141 1 81.69 94 ASP A O 1
ATOM 738 N N . SER A 1 95 ? 23.828 -44.75 -4.766 1 87.06 95 SER A N 1
ATOM 739 C CA . SER A 1 95 ? 24.922 -45 -5.695 1 87.06 95 SER A CA 1
ATOM 740 C C . SER A 1 95 ? 24.5 -44.719 -7.137 1 87.06 95 SER A C 1
ATOM 742 O O . SER A 1 95 ? 23.312 -44.781 -7.453 1 87.06 95 SER A O 1
ATOM 744 N N . VAL A 1 96 ? 25.484 -44.469 -7.934 1 92.38 96 VAL A N 1
ATOM 745 C CA . VAL A 1 96 ? 25.234 -44.219 -9.352 1 92.38 96 VAL A CA 1
ATOM 746 C C . VAL A 1 96 ? 24.703 -45.469 -10.008 1 92.38 96 VAL A C 1
ATOM 748 O O . VAL A 1 96 ? 25.344 -46.531 -9.969 1 92.38 96 VAL A O 1
ATOM 751 N N . PRO A 1 97 ? 23.578 -45.375 -10.594 1 95.56 97 PRO A N 1
ATOM 752 C CA . PRO A 1 97 ? 23.031 -46.562 -11.273 1 95.56 97 PRO A CA 1
ATOM 753 C C . PRO A 1 97 ? 23.812 -46.906 -12.539 1 95.56 97 PRO A C 1
ATOM 755 O O . PRO A 1 97 ? 24.312 -46.031 -13.227 1 95.56 97 PRO A O 1
ATOM 758 N N . ILE A 1 98 ? 23.891 -48.219 -12.828 1 95.81 98 ILE A N 1
ATOM 759 C CA . ILE A 1 98 ? 24.5 -48.688 -14.07 1 95.81 98 ILE A CA 1
ATOM 760 C C . ILE A 1 98 ? 23.453 -48.656 -15.188 1 95.81 98 ILE A C 1
ATOM 762 O O . ILE A 1 98 ? 22.453 -49.375 -15.125 1 95.81 98 ILE A O 1
ATOM 766 N N . VAL A 1 99 ? 23.766 -47.875 -16.203 1 97.88 99 VAL A N 1
ATOM 767 C CA . VAL A 1 99 ? 22.781 -47.719 -17.266 1 97.88 99 VAL A CA 1
ATOM 768 C C . VAL A 1 99 ? 23.469 -47.844 -18.625 1 97.88 99 VAL A C 1
ATOM 770 O O . VAL A 1 99 ? 24.703 -47.844 -18.703 1 97.88 99 VAL A O 1
ATOM 773 N N . GLN A 1 100 ? 22.688 -47.906 -19.641 1 97.69 100 GLN A N 1
ATOM 774 C CA . GLN A 1 100 ? 23.203 -48.031 -20.984 1 97.69 100 GLN A CA 1
ATOM 775 C C . GLN A 1 100 ? 23.266 -46.688 -21.688 1 97.69 100 GLN A C 1
ATOM 777 O O . GLN A 1 100 ? 24.062 -46.5 -22.625 1 97.69 100 GLN A O 1
ATOM 782 N N . ALA A 1 101 ? 22.391 -45.812 -21.266 1 98.25 101 ALA A N 1
ATOM 783 C CA . ALA A 1 101 ? 22.328 -44.5 -21.922 1 98.25 101 ALA A CA 1
ATOM 784 C C . ALA A 1 101 ? 22.094 -43.406 -20.906 1 98.25 101 ALA A C 1
ATOM 786 O O . ALA A 1 101 ? 21.469 -43.625 -19.859 1 98.25 101 ALA A O 1
ATOM 787 N N . LYS A 1 102 ? 22.609 -42.219 -21.219 1 98.12 102 LYS A N 1
ATOM 788 C CA . LYS A 1 102 ? 22.359 -41 -20.453 1 98.12 102 LYS A CA 1
ATOM 789 C C . LYS A 1 102 ? 21.828 -39.875 -21.344 1 98.12 102 LYS A C 1
ATOM 791 O O . LYS A 1 102 ? 22.297 -39.688 -22.469 1 98.12 102 LYS A O 1
ATOM 796 N N . ILE A 1 103 ? 20.812 -39.25 -20.891 1 98.5 103 ILE A N 1
ATOM 797 C CA . ILE A 1 103 ? 20.25 -38.094 -21.578 1 98.5 103 ILE A CA 1
ATOM 798 C C . ILE A 1 103 ? 20.391 -36.875 -20.703 1 98.5 103 ILE A C 1
ATOM 800 O O . ILE A 1 103 ? 19.859 -36.844 -19.578 1 98.5 103 ILE A O 1
ATOM 804 N N . LEU A 1 104 ? 21.016 -35.844 -21.188 1 97.44 104 LEU A N 1
ATOM 805 C CA . LEU A 1 104 ? 21.359 -34.656 -20.406 1 97.44 104 LEU A CA 1
ATOM 806 C C . LEU A 1 104 ? 20.5 -33.469 -20.828 1 97.44 104 LEU A C 1
ATOM 808 O O . LEU A 1 104 ? 20.422 -33.125 -22.016 1 97.44 104 LEU A O 1
ATOM 812 N N . ASP A 1 105 ? 19.906 -32.875 -19.828 1 96.44 105 ASP A N 1
ATOM 813 C CA . ASP A 1 105 ? 19.219 -31.594 -20 1 96.44 105 ASP A CA 1
ATOM 814 C C . ASP A 1 105 ? 20.203 -30.453 -20.234 1 96.44 105 ASP A C 1
ATOM 816 O O . ASP A 1 105 ? 21 -30.141 -19.344 1 96.44 105 ASP A O 1
ATOM 820 N N . GLY A 1 106 ? 20.109 -29.859 -21.312 1 93.31 106 GLY A N 1
ATOM 821 C CA . GLY A 1 106 ? 21.047 -28.812 -21.672 1 93.31 106 GLY A CA 1
ATOM 822 C C . GLY A 1 106 ? 21.031 -27.641 -20.703 1 93.31 106 GLY A C 1
ATOM 823 O O . GLY A 1 106 ? 22.078 -27.047 -20.438 1 93.31 106 GLY A O 1
ATOM 824 N N . ALA A 1 107 ? 19.875 -27.359 -20.203 1 87.31 107 ALA A N 1
ATOM 825 C CA . ALA A 1 107 ? 19.75 -26.25 -19.25 1 87.31 107 ALA A CA 1
ATOM 826 C C . ALA A 1 107 ? 20.547 -26.516 -17.984 1 87.31 107 ALA A C 1
ATOM 828 O O . ALA A 1 107 ? 21.172 -25.609 -17.438 1 87.31 107 ALA A O 1
ATOM 829 N N . VAL A 1 108 ? 20.547 -27.656 -17.547 1 87.75 108 VAL A N 1
ATOM 830 C CA . VAL A 1 108 ? 21.297 -28.031 -16.344 1 87.75 108 VAL A CA 1
ATOM 831 C C . VAL A 1 108 ? 22.797 -27.906 -16.625 1 87.75 108 VAL A C 1
ATOM 833 O O . VAL A 1 108 ? 23.531 -27.375 -15.797 1 87.75 108 VAL A O 1
ATOM 836 N N . ILE A 1 109 ? 23.188 -28.297 -17.734 1 88 109 ILE A N 1
ATOM 837 C CA . ILE A 1 109 ? 24.594 -28.344 -18.094 1 88 109 ILE A CA 1
ATOM 838 C C . ILE A 1 109 ? 25.141 -26.922 -18.188 1 88 109 ILE A C 1
ATOM 840 O O . ILE A 1 109 ? 26.234 -26.625 -17.672 1 88 109 ILE A O 1
ATOM 844 N N . GLU A 1 110 ? 24.422 -26.078 -18.781 1 86.81 110 GLU A N 1
ATOM 845 C CA . GLU A 1 110 ? 24.891 -24.719 -18.953 1 86.81 110 GLU A CA 1
ATOM 846 C C . GLU A 1 110 ? 25.062 -24.016 -17.609 1 86.81 110 GLU A C 1
ATOM 848 O O . GLU A 1 110 ? 25.953 -23.188 -17.438 1 86.81 110 GLU A O 1
ATOM 853 N N . HIS A 1 111 ? 24.188 -24.375 -16.766 1 87.81 111 HIS A N 1
ATOM 854 C CA . HIS A 1 111 ? 24.25 -23.719 -15.461 1 87.81 111 HIS A CA 1
ATOM 855 C C . HIS A 1 111 ? 25.281 -24.375 -14.562 1 87.81 111 HIS A C 1
ATOM 857 O O . HIS A 1 111 ? 25.891 -23.703 -13.719 1 87.81 111 HIS A O 1
ATOM 863 N N . MET A 1 112 ? 25.406 -25.578 -14.719 1 88.62 112 MET A N 1
ATOM 864 C CA . MET A 1 112 ? 26.344 -26.344 -13.898 1 88.62 112 MET A CA 1
ATOM 865 C C . MET A 1 112 ? 27.781 -26.078 -14.328 1 88.62 112 MET A C 1
ATOM 867 O O . MET A 1 112 ? 28.672 -25.938 -13.484 1 88.62 112 MET A O 1
ATOM 871 N N . LEU A 1 113 ? 27.984 -26.016 -15.633 1 91.44 113 LEU A N 1
ATOM 872 C CA . LEU A 1 113 ? 29.328 -25.875 -16.172 1 91.44 113 LEU A CA 1
ATOM 873 C C . LEU A 1 113 ? 29.656 -24.406 -16.406 1 91.44 113 LEU A C 1
ATOM 875 O O . LEU A 1 113 ? 29.531 -23.906 -17.531 1 91.44 113 LEU A O 1
ATOM 879 N N . LYS A 1 114 ? 30.156 -23.812 -15.438 1 91.06 114 LYS A N 1
ATOM 880 C CA . LYS A 1 114 ? 30.578 -22.422 -15.57 1 91.06 114 LYS A CA 1
ATOM 881 C C . LYS A 1 114 ? 31.938 -22.312 -16.25 1 91.06 114 LYS A C 1
ATOM 883 O O . LYS A 1 114 ? 32.781 -23.203 -16.125 1 91.06 114 LYS A O 1
ATOM 888 N N . PRO A 1 115 ? 32.094 -21.234 -16.875 1 91.12 115 PRO A N 1
ATOM 889 C CA . PRO A 1 115 ? 33.344 -21.094 -17.641 1 91.12 115 PRO A CA 1
ATOM 890 C C . PRO A 1 115 ? 34.594 -21.031 -16.766 1 91.12 115 PRO A C 1
ATOM 892 O O . PRO A 1 115 ? 35.688 -21.391 -17.203 1 91.12 115 PRO A O 1
ATOM 895 N N . GLY A 1 116 ? 34.438 -20.609 -15.641 1 88.25 116 GLY A N 1
ATOM 896 C CA . GLY A 1 116 ? 35.594 -20.547 -14.758 1 88.25 116 GLY A CA 1
ATOM 897 C C . GLY A 1 116 ? 36.719 -19.672 -15.305 1 88.25 116 GLY A C 1
ATOM 898 O O . GLY A 1 116 ? 36.5 -18.516 -15.625 1 88.25 116 GLY A O 1
ATOM 899 N N . THR A 1 117 ? 37.906 -20.344 -15.602 1 88.5 117 THR A N 1
ATOM 900 C CA . THR A 1 117 ? 39.094 -19.609 -16.016 1 88.5 117 THR A CA 1
ATOM 901 C C . THR A 1 117 ? 39.188 -19.562 -17.547 1 88.5 117 THR A C 1
ATOM 903 O O . THR A 1 117 ? 40.156 -19.016 -18.094 1 88.5 117 THR A O 1
ATOM 906 N N . SER A 1 118 ? 38.219 -20.062 -18.188 1 92.5 118 SER A N 1
ATOM 907 C CA . SER A 1 118 ? 38.219 -20.031 -19.641 1 92.5 118 SER A CA 1
ATOM 908 C C . SER A 1 118 ? 38.156 -18.594 -20.172 1 92.5 118 SER A C 1
ATOM 910 O O . SER A 1 118 ? 37.438 -17.766 -19.641 1 92.5 118 SER A O 1
ATOM 912 N N . VAL A 1 119 ? 38.906 -18.359 -21.188 1 94 119 VAL A N 1
ATOM 913 C CA . VAL A 1 119 ? 38.969 -17.016 -21.719 1 94 119 VAL A CA 1
ATOM 914 C C . VAL A 1 119 ? 38 -16.844 -22.875 1 94 119 VAL A C 1
ATOM 916 O O . VAL A 1 119 ? 37.281 -15.836 -22.953 1 94 119 VAL A O 1
ATOM 919 N N . THR A 1 120 ? 38.031 -17.859 -23.703 1 95.88 120 THR A N 1
ATOM 920 C CA . THR A 1 120 ? 37.125 -17.797 -24.859 1 95.88 120 THR A CA 1
ATOM 921 C C . THR A 1 120 ? 36.125 -18.922 -24.812 1 95.88 120 THR A C 1
ATOM 923 O O . THR A 1 120 ? 36.25 -19.875 -24.031 1 95.88 120 THR A O 1
ATOM 926 N N . PHE A 1 121 ? 35.156 -18.844 -25.703 1 96.25 121 PHE A N 1
ATOM 927 C CA . PHE A 1 121 ? 34.156 -19.922 -25.797 1 96.25 121 PHE A CA 1
ATOM 928 C C . PHE A 1 121 ? 34.812 -21.219 -26.281 1 96.25 121 PHE A C 1
ATOM 930 O O . PHE A 1 121 ? 34.406 -22.312 -25.891 1 96.25 121 PHE A O 1
ATOM 937 N N . GLY A 1 122 ? 35.812 -21.062 -27.078 1 95.25 122 GLY A N 1
ATOM 938 C CA . GLY A 1 122 ? 36.594 -22.219 -27.5 1 95.25 122 GLY A CA 1
ATOM 939 C C . GLY A 1 122 ? 37.281 -22.922 -26.344 1 95.25 122 GLY A C 1
ATOM 940 O O . GLY A 1 122 ? 37.25 -24.156 -26.25 1 95.25 122 GLY A O 1
ATOM 941 N N . ASP A 1 123 ? 37.844 -22.109 -25.469 1 95.75 123 ASP A N 1
ATOM 942 C CA . ASP A 1 123 ? 38.469 -22.656 -24.266 1 95.75 123 ASP A CA 1
ATOM 943 C C . ASP A 1 123 ? 37.469 -23.359 -23.391 1 95.75 123 ASP A C 1
ATOM 945 O O . ASP A 1 123 ? 37.719 -24.422 -22.844 1 95.75 123 ASP A O 1
ATOM 949 N N . TYR A 1 124 ? 36.375 -22.703 -23.297 1 95.44 124 TYR A N 1
ATOM 950 C CA . TYR A 1 124 ? 35.312 -23.234 -22.484 1 95.44 124 TYR A CA 1
ATOM 951 C C . TYR A 1 124 ? 34.844 -24.609 -23 1 95.44 124 TYR A C 1
ATOM 953 O O . TYR A 1 124 ? 34.719 -25.547 -22.219 1 95.44 124 TYR A O 1
ATOM 961 N N . ILE A 1 125 ? 34.688 -24.703 -24.281 1 95.25 125 ILE A N 1
ATOM 962 C CA . ILE A 1 125 ? 34.219 -25.938 -24.891 1 95.25 125 ILE A CA 1
ATOM 963 C C . ILE A 1 125 ? 35.25 -27.031 -24.781 1 95.25 125 ILE A C 1
ATOM 965 O O . ILE A 1 125 ? 34.938 -28.156 -24.344 1 95.25 125 ILE A O 1
ATOM 969 N N . SER A 1 126 ? 36.469 -26.734 -25 1 93.62 126 SER A N 1
ATOM 970 C CA . SER A 1 126 ? 37.531 -27.734 -25.047 1 93.62 126 SER A CA 1
ATOM 971 C C . SER A 1 126 ? 37.938 -28.203 -23.656 1 93.62 126 SER A C 1
ATOM 973 O O . SER A 1 126 ? 38.156 -29.391 -23.422 1 93.62 126 SER A O 1
ATOM 975 N N . ASN A 1 127 ? 37.875 -27.297 -22.75 1 93.81 127 ASN A N 1
ATOM 976 C CA . ASN A 1 127 ? 38.469 -27.594 -21.453 1 93.81 127 ASN A CA 1
ATOM 977 C C . ASN A 1 127 ? 37.406 -28.016 -20.438 1 93.81 127 ASN A C 1
ATOM 979 O O . ASN A 1 127 ? 37.719 -28.719 -19.469 1 93.81 127 ASN A O 1
ATOM 983 N N . ILE A 1 128 ? 36.281 -27.531 -20.656 1 95.12 128 ILE A N 1
ATOM 984 C CA . ILE A 1 128 ? 35.281 -27.781 -19.625 1 95.12 128 ILE A CA 1
ATOM 985 C C . ILE A 1 128 ? 34.156 -28.672 -20.172 1 95.12 128 ILE A C 1
ATOM 987 O O . ILE A 1 128 ? 33.938 -29.766 -19.672 1 95.12 128 ILE A O 1
ATOM 991 N N . PHE A 1 129 ? 33.562 -28.266 -21.188 1 94.75 129 PHE A N 1
ATOM 992 C CA . PHE A 1 129 ? 32.375 -28.938 -21.719 1 94.75 129 PHE A CA 1
ATOM 993 C C . PHE A 1 129 ? 32.719 -30.328 -22.219 1 94.75 129 PHE A C 1
ATOM 995 O O . PHE A 1 129 ? 32.125 -31.312 -21.797 1 94.75 129 PHE A O 1
ATOM 1002 N N . LEU A 1 130 ? 33.719 -30.453 -23.047 1 93.75 130 LEU A N 1
ATOM 1003 C CA . LEU A 1 130 ? 34.062 -31.734 -23.656 1 93.75 130 LEU A CA 1
ATOM 1004 C C . LEU A 1 130 ? 34.625 -32.688 -22.609 1 93.75 130 LEU A C 1
ATOM 1006 O O . LEU A 1 130 ? 34.438 -33.906 -22.688 1 93.75 130 LEU A O 1
ATOM 1010 N N . ASN A 1 131 ? 35.312 -32.094 -21.641 1 93.38 131 ASN A N 1
ATOM 1011 C CA . ASN A 1 131 ? 35.781 -32.938 -20.547 1 93.38 131 ASN A CA 1
ATOM 1012 C C . ASN A 1 131 ? 34.625 -33.562 -19.781 1 93.38 131 ASN A C 1
ATOM 1014 O O . ASN A 1 131 ? 34.656 -34.719 -19.391 1 93.38 131 ASN A O 1
ATOM 1018 N N . TYR A 1 132 ? 33.656 -32.75 -19.609 1 93.94 132 TYR A N 1
ATOM 1019 C CA . TYR A 1 132 ? 32.469 -33.25 -18.922 1 93.94 132 TYR A CA 1
ATOM 1020 C C . TYR A 1 132 ? 31.781 -34.344 -19.75 1 93.94 132 TYR A C 1
ATOM 1022 O O . TYR A 1 132 ? 31.359 -35.344 -19.203 1 93.94 132 TYR A O 1
ATOM 1030 N N . VAL A 1 133 ? 31.656 -34.125 -21 1 93.19 133 VAL A N 1
ATOM 1031 C CA . VAL A 1 133 ? 31.016 -35.094 -21.906 1 93.19 133 VAL A CA 1
ATOM 1032 C C . VAL A 1 133 ? 31.766 -36.406 -21.891 1 93.19 133 VAL A C 1
ATOM 1034 O O . VAL A 1 133 ? 31.156 -37.5 -21.828 1 93.19 133 VAL A O 1
ATOM 1037 N N . ARG A 1 134 ? 33.031 -36.375 -21.859 1 92.94 134 ARG A N 1
ATOM 1038 C CA . ARG A 1 134 ? 33.875 -37.562 -21.812 1 92.94 134 ARG A CA 1
ATOM 1039 C C . ARG A 1 134 ? 33.656 -38.312 -20.516 1 92.94 134 ARG A C 1
ATOM 1041 O O . ARG A 1 134 ? 33.531 -39.562 -20.516 1 92.94 134 ARG A O 1
ATOM 1048 N N . LYS A 1 135 ? 33.594 -37.562 -19.531 1 93.5 135 LYS A N 1
ATOM 1049 C CA . LYS A 1 135 ? 33.375 -38.188 -18.219 1 93.5 135 LYS A CA 1
ATOM 1050 C C . LYS A 1 135 ? 32 -38.875 -18.141 1 93.5 135 LYS A C 1
ATOM 1052 O O . LYS A 1 135 ? 31.922 -40 -17.688 1 93.5 135 LYS A O 1
ATOM 1057 N N . GLU A 1 136 ? 31 -38.188 -18.609 1 93.38 136 GLU A N 1
ATOM 1058 C CA . GLU A 1 136 ? 29.641 -38.719 -18.547 1 93.38 136 GLU A CA 1
ATOM 1059 C C . GLU A 1 136 ? 29.453 -39.906 -19.484 1 93.38 136 GLU A C 1
ATOM 1061 O O . GLU A 1 136 ? 28.656 -40.812 -19.219 1 93.38 136 GLU A O 1
ATOM 1066 N N . SER A 1 137 ? 30.172 -39.938 -20.562 1 94.06 137 SER A N 1
ATOM 1067 C CA . SER A 1 137 ? 30.016 -41 -21.562 1 94.06 137 SER A CA 1
ATOM 1068 C C . SER A 1 137 ? 30.875 -42.219 -21.219 1 94.06 137 SER A C 1
ATOM 1070 O O . SER A 1 137 ? 30.719 -43.281 -21.828 1 94.06 137 SER A O 1
ATOM 1072 N N . ALA A 1 138 ? 31.703 -42.094 -20.234 1 93.31 138 ALA A N 1
ATOM 1073 C CA . ALA A 1 138 ? 32.656 -43.156 -19.906 1 93.31 138 ALA A CA 1
ATOM 1074 C C . ALA A 1 138 ? 31.938 -44.469 -19.531 1 93.31 138 ALA A C 1
ATOM 1076 O O . ALA A 1 138 ? 32.406 -45.562 -19.859 1 93.31 138 ALA A O 1
ATOM 1077 N N . THR A 1 139 ? 30.828 -44.375 -18.984 1 92.75 139 THR A N 1
ATOM 1078 C CA . THR A 1 139 ? 30.203 -45.531 -18.406 1 92.75 139 THR A CA 1
ATOM 1079 C C . THR A 1 139 ? 28.984 -45.969 -19.234 1 92.75 139 THR A C 1
ATOM 1081 O O . THR A 1 139 ? 28.25 -46.875 -18.844 1 92.75 139 THR A O 1
ATOM 1084 N N . VAL A 1 140 ? 28.734 -45.312 -20.328 1 96.69 140 VAL A N 1
ATOM 1085 C CA . VAL A 1 140 ? 27.531 -45.625 -21.094 1 96.69 140 VAL A CA 1
ATOM 1086 C C . VAL A 1 140 ? 27.875 -45.75 -22.578 1 96.69 140 VAL A C 1
ATOM 1088 O O . VAL A 1 140 ? 28.953 -45.344 -23.016 1 96.69 140 VAL A O 1
ATOM 1091 N N . ASN A 1 141 ? 26.984 -46.312 -23.297 1 95.38 141 ASN A N 1
ATOM 1092 C CA . ASN A 1 141 ? 27.172 -46.5 -24.734 1 95.38 141 ASN A CA 1
ATOM 1093 C C . ASN A 1 141 ? 26.594 -45.312 -25.531 1 95.38 141 ASN A C 1
ATOM 1095 O O . ASN A 1 141 ? 27.062 -45.031 -26.641 1 95.38 141 ASN A O 1
ATOM 1099 N N . ARG A 1 142 ? 25.641 -44.656 -24.938 1 96.94 142 ARG A N 1
ATOM 1100 C CA . ARG A 1 142 ? 24.922 -43.594 -25.625 1 96.94 142 ARG A CA 1
ATOM 1101 C C . ARG A 1 142 ? 24.75 -42.375 -24.719 1 96.94 142 ARG A C 1
ATOM 1103 O O . ARG A 1 142 ? 24.438 -42.531 -23.531 1 96.94 142 ARG A O 1
ATOM 1110 N N . LEU A 1 143 ? 25.078 -41.25 -25.266 1 97.19 143 LEU A N 1
ATOM 1111 C CA . LEU A 1 143 ? 24.891 -39.969 -24.547 1 97.19 143 LEU A CA 1
ATOM 1112 C C . LEU A 1 143 ? 24.172 -38.969 -25.406 1 97.19 143 LEU A C 1
ATOM 1114 O O . LEU A 1 143 ? 24.594 -38.688 -26.531 1 97.19 143 LEU A O 1
ATOM 1118 N N . ASP A 1 144 ? 23.031 -38.469 -24.906 1 98 144 ASP A N 1
ATOM 1119 C CA . ASP A 1 144 ? 22.234 -37.469 -25.625 1 98 144 ASP A CA 1
ATOM 1120 C C . ASP A 1 144 ? 22.266 -36.125 -24.891 1 98 144 ASP A C 1
ATOM 1122 O O . ASP A 1 144 ? 22.141 -36.094 -23.656 1 98 144 ASP A O 1
ATOM 1126 N N . LEU A 1 145 ? 22.438 -35.031 -25.594 1 97.06 145 LEU A N 1
ATOM 1127 C CA . LEU A 1 145 ? 22.328 -33.688 -25.094 1 97.06 145 LEU A CA 1
ATOM 1128 C C . LEU A 1 145 ? 21.141 -32.969 -25.734 1 97.06 145 LEU A C 1
ATOM 1130 O O . LEU A 1 145 ? 21.094 -32.812 -26.969 1 97.06 145 LEU A O 1
ATOM 1134 N N . VAL A 1 146 ? 20.219 -32.562 -24.891 1 98.06 146 VAL A N 1
ATOM 1135 C CA . VAL A 1 146 ? 18.969 -31.984 -25.406 1 98.06 146 VAL A CA 1
ATOM 1136 C C . VAL A 1 146 ? 18.844 -30.531 -24.938 1 98.06 146 VAL A C 1
ATOM 1138 O O . VAL A 1 146 ? 18.875 -30.25 -23.734 1 98.06 146 VAL A O 1
ATOM 1141 N N . PHE A 1 147 ? 18.625 -29.578 -25.875 1 95.94 147 PHE A N 1
ATOM 1142 C CA . PHE A 1 147 ? 18.547 -28.156 -25.578 1 95.94 147 PHE A CA 1
ATOM 1143 C C . PHE A 1 147 ? 17.156 -27.609 -25.875 1 95.94 147 PHE A C 1
ATOM 1145 O O . PHE A 1 147 ? 16.438 -28.156 -26.719 1 95.94 147 PHE A O 1
ATOM 1152 N N . ASP A 1 148 ? 16.797 -26.531 -25.172 1 93.06 148 ASP A N 1
ATOM 1153 C CA . ASP A 1 148 ? 15.562 -25.797 -25.453 1 93.06 148 ASP A CA 1
ATOM 1154 C C . ASP A 1 148 ? 15.633 -25.094 -26.797 1 93.06 148 ASP A C 1
ATOM 1156 O O . ASP A 1 148 ? 16.719 -24.828 -27.312 1 93.06 148 ASP A O 1
ATOM 1160 N N . ARG A 1 149 ? 14.484 -24.859 -27.297 1 92.12 149 ARG A N 1
ATOM 1161 C CA . ARG A 1 149 ? 14.344 -23.953 -28.406 1 92.12 149 ARG A CA 1
ATOM 1162 C C . ARG A 1 149 ? 13.617 -22.672 -27.984 1 92.12 149 ARG A C 1
ATOM 1164 O O . ARG A 1 149 ? 12.719 -22.719 -27.141 1 92.12 149 ARG A O 1
ATOM 1171 N N . TYR A 1 150 ? 14 -21.578 -28.516 1 88.06 150 TYR A N 1
ATOM 1172 C CA . TYR A 1 150 ? 13.391 -20.297 -28.172 1 88.06 150 TYR A CA 1
ATOM 1173 C C . TYR A 1 150 ? 12.617 -19.734 -29.359 1 88.06 150 TYR A C 1
ATOM 1175 O O . TYR A 1 150 ? 13.219 -19.219 -30.312 1 88.06 150 TYR A O 1
ATOM 1183 N N . LEU A 1 151 ? 11.328 -19.844 -29.156 1 86.12 151 LEU A N 1
ATOM 1184 C CA . LEU A 1 151 ? 10.43 -19.406 -30.219 1 86.12 151 LEU A CA 1
ATOM 1185 C C . LEU A 1 151 ? 9.852 -18.031 -29.891 1 86.12 151 LEU A C 1
ATOM 1187 O O . LEU A 1 151 ? 9.695 -17.672 -28.719 1 86.12 151 LEU A O 1
ATOM 1191 N N . GLU A 1 152 ? 9.516 -17.172 -30.797 1 79.12 152 GLU A N 1
ATOM 1192 C CA . GLU A 1 152 ? 9.023 -15.812 -30.625 1 79.12 152 GLU A CA 1
ATOM 1193 C C . GLU A 1 152 ? 7.652 -15.797 -29.953 1 79.12 152 GLU A C 1
ATOM 1195 O O . GLU A 1 152 ? 7.402 -15 -29.062 1 79.12 152 GLU A O 1
ATOM 1200 N N . ASN A 1 153 ? 6.688 -16.594 -30.312 1 81.81 153 ASN A N 1
ATOM 1201 C CA . ASN A 1 153 ? 5.328 -16.547 -29.781 1 81.81 153 ASN A CA 1
ATOM 1202 C C . ASN A 1 153 ? 5.062 -17.703 -28.828 1 81.81 153 ASN A C 1
ATOM 1204 O O . ASN A 1 153 ? 4.039 -18.391 -28.938 1 81.81 153 ASN A O 1
ATOM 1208 N N . SER A 1 154 ? 5.938 -17.672 -27.766 1 87.62 154 SER A N 1
ATOM 1209 C CA . SER A 1 154 ? 5.852 -18.766 -26.797 1 87.62 154 SER A CA 1
ATOM 1210 C C . SER A 1 154 ? 4.965 -18.391 -25.625 1 87.62 154 SER A C 1
ATOM 1212 O O . SER A 1 154 ? 4.977 -17.234 -25.172 1 87.62 154 SER A O 1
ATOM 1214 N N . LEU A 1 155 ? 4.215 -19.359 -25.078 1 87.12 155 LEU A N 1
ATOM 1215 C CA . LEU A 1 155 ? 3.406 -19.172 -23.875 1 87.12 155 LEU A CA 1
ATOM 1216 C C . LEU A 1 155 ? 4.289 -18.875 -22.672 1 87.12 155 LEU A C 1
ATOM 1218 O O . LEU A 1 155 ? 3.811 -18.359 -21.656 1 87.12 155 LEU A O 1
ATOM 1222 N N . LYS A 1 156 ? 5.547 -19.188 -22.828 1 85.75 156 LYS A N 1
ATOM 1223 C CA . LYS A 1 156 ? 6.477 -19.047 -21.719 1 85.75 156 LYS A CA 1
ATOM 1224 C C . LYS A 1 156 ? 7.113 -17.672 -21.703 1 85.75 156 LYS A C 1
ATOM 1226 O O . LYS A 1 156 ? 7.883 -17.344 -20.797 1 85.75 156 LYS A O 1
ATOM 1231 N N . ASN A 1 157 ? 6.758 -16.891 -22.656 1 81.62 157 ASN A N 1
ATOM 1232 C CA . ASN A 1 157 ? 7.391 -15.578 -22.766 1 81.62 157 ASN A CA 1
ATOM 1233 C C . ASN A 1 157 ? 7.145 -14.734 -21.516 1 81.62 157 ASN A C 1
ATOM 1235 O O . ASN A 1 157 ? 8.039 -14.023 -21.047 1 81.62 157 ASN A O 1
ATOM 1239 N N . GLY A 1 158 ? 5.934 -14.875 -21.031 1 75.12 158 GLY A N 1
ATOM 1240 C CA . GLY A 1 158 ? 5.645 -14.125 -19.812 1 75.12 158 GLY A CA 1
ATOM 1241 C C . GLY A 1 158 ? 6.57 -14.477 -18.672 1 75.12 158 GLY A C 1
ATOM 1242 O O . GLY A 1 158 ? 7.074 -13.594 -17.969 1 75.12 158 GLY A O 1
ATOM 1243 N N . THR A 1 159 ? 6.82 -15.672 -18.531 1 76.06 159 THR A N 1
ATOM 1244 C CA . THR A 1 159 ? 7.695 -16.156 -17.469 1 76.06 159 THR A CA 1
ATOM 1245 C C . THR A 1 159 ? 9.141 -15.742 -17.734 1 76.06 159 THR A C 1
ATOM 1247 O O . THR A 1 159 ? 9.867 -15.398 -16.797 1 76.06 159 THR A O 1
ATOM 1250 N N . ARG A 1 160 ? 9.523 -15.742 -18.953 1 76.12 160 ARG A N 1
ATOM 1251 C CA . ARG A 1 160 ? 10.883 -15.391 -19.328 1 76.12 160 ARG A CA 1
ATOM 1252 C C . ARG A 1 160 ? 11.141 -13.898 -19.109 1 76.12 160 ARG A C 1
ATOM 1254 O O . ARG A 1 160 ? 12.242 -13.508 -18.703 1 76.12 160 ARG A O 1
ATOM 1261 N N . GLN A 1 161 ? 10.18 -13.148 -19.297 1 74.75 161 GLN A N 1
ATOM 1262 C CA . GLN A 1 161 ? 10.297 -11.711 -19.094 1 74.75 161 GLN A CA 1
ATOM 1263 C C . GLN A 1 161 ? 10.5 -11.367 -17.625 1 74.75 161 GLN A C 1
ATOM 1265 O O . GLN A 1 161 ? 11.219 -10.414 -17.297 1 74.75 161 GLN A O 1
ATOM 1270 N N . LYS A 1 162 ? 9.984 -12.133 -16.828 1 72.56 162 LYS A N 1
ATOM 1271 C CA . LYS A 1 162 ? 10.094 -11.891 -15.398 1 72.56 162 LYS A CA 1
ATOM 1272 C C . LYS A 1 162 ? 11.531 -12.055 -14.922 1 72.56 162 LYS A C 1
ATOM 1274 O O . LYS A 1 162 ? 11.945 -11.438 -13.93 1 72.56 162 LYS A O 1
ATOM 1279 N N . ARG A 1 163 ? 12.297 -12.883 -15.727 1 68.44 163 ARG A N 1
ATOM 1280 C CA . ARG A 1 163 ? 13.672 -13.172 -15.328 1 68.44 163 ARG A CA 1
ATOM 1281 C C . ARG A 1 163 ? 14.617 -12.055 -15.766 1 68.44 163 ARG A C 1
ATOM 1283 O O . ARG A 1 163 ? 15.742 -11.969 -15.281 1 68.44 163 ARG A O 1
ATOM 1290 N N . GLY A 1 164 ? 14.195 -11.141 -16.469 1 69.62 164 GLY A N 1
ATOM 1291 C CA . GLY A 1 164 ? 15.039 -10.047 -16.922 1 69.62 164 GLY A CA 1
ATOM 1292 C C . GLY A 1 164 ? 15.734 -10.336 -18.234 1 69.62 164 GLY A C 1
ATOM 1293 O O . GLY A 1 164 ? 15.758 -11.484 -18.688 1 69.62 164 GLY A O 1
ATOM 1294 N N . GLU A 1 165 ? 16.234 -9.266 -18.844 1 73.12 165 GLU A N 1
ATOM 1295 C CA . GLU A 1 165 ? 16.922 -9.414 -20.125 1 73.12 165 GLU A CA 1
ATOM 1296 C C . GLU A 1 165 ? 18.422 -9.117 -20 1 73.12 165 GLU A C 1
ATOM 1298 O O . GLU A 1 165 ? 18.812 -8.125 -19.375 1 73.12 165 GLU A O 1
ATOM 1303 N N . GLY A 1 166 ? 19.219 -10.188 -20.375 1 75.19 166 GLY A N 1
ATOM 1304 C CA . GLY A 1 166 ? 20.656 -9.961 -20.391 1 75.19 166 GLY A CA 1
ATOM 1305 C C . GLY A 1 166 ? 21.125 -9.258 -21.656 1 75.19 166 GLY A C 1
ATOM 1306 O O . GLY A 1 166 ? 20.328 -8.906 -22.516 1 75.19 166 GLY A O 1
ATOM 1307 N N . SER A 1 167 ? 22.453 -8.992 -21.672 1 82.25 167 SER A N 1
ATOM 1308 C CA . SER A 1 167 ? 23.047 -8.336 -22.828 1 82.25 167 SER A CA 1
ATOM 1309 C C . SER A 1 167 ? 23.375 -9.336 -23.938 1 82.25 167 SER A C 1
ATOM 1311 O O . SER A 1 167 ? 23.828 -10.445 -23.656 1 82.25 167 SER A O 1
ATOM 1313 N N . ARG A 1 168 ? 23.125 -8.938 -25.188 1 88.69 168 ARG A N 1
ATOM 1314 C CA . ARG A 1 168 ? 23.422 -9.797 -26.328 1 88.69 168 ARG A CA 1
ATOM 1315 C C . ARG A 1 168 ? 24.922 -9.773 -26.641 1 88.69 168 ARG A C 1
ATOM 1317 O O . ARG A 1 168 ? 25.531 -8.703 -26.656 1 88.69 168 ARG A O 1
ATOM 1324 N N . ILE A 1 169 ? 25.438 -10.953 -26.828 1 88.31 169 ILE A N 1
ATOM 1325 C CA . ILE A 1 169 ? 26.844 -11.102 -27.172 1 88.31 169 ILE A CA 1
ATOM 1326 C C . ILE A 1 169 ? 26.984 -12.023 -28.375 1 88.31 169 ILE A C 1
ATOM 1328 O O . ILE A 1 169 ? 26.25 -13 -28.5 1 88.31 169 ILE A O 1
ATOM 1332 N N . ARG A 1 170 ? 27.906 -11.617 -29.203 1 87.75 170 ARG A N 1
ATOM 1333 C CA . ARG A 1 170 ? 28.219 -12.531 -30.312 1 87.75 170 ARG A CA 1
ATOM 1334 C C . ARG A 1 170 ? 28.984 -13.75 -29.812 1 87.75 170 ARG A C 1
ATOM 1336 O O . ARG A 1 170 ? 30.016 -13.609 -29.156 1 87.75 170 ARG A O 1
ATOM 1343 N N . VAL A 1 171 ? 28.484 -14.953 -30.141 1 92.56 171 VAL A N 1
ATOM 1344 C CA . VAL A 1 171 ? 29.062 -16.188 -29.594 1 92.56 171 VAL A CA 1
ATOM 1345 C C . VAL A 1 171 ? 29.812 -16.938 -30.688 1 92.56 171 VAL A C 1
ATOM 1347 O O . VAL A 1 171 ? 29.188 -17.547 -31.562 1 92.56 171 VAL A O 1
ATOM 1350 N N . THR A 1 172 ? 31.125 -16.859 -30.719 1 92.56 172 THR A N 1
ATOM 1351 C CA . THR A 1 172 ? 32 -17.625 -31.578 1 92.56 172 THR A CA 1
ATOM 1352 C C . THR A 1 172 ? 33.125 -18.266 -30.766 1 92.56 172 THR A C 1
ATOM 1354 O O . THR A 1 172 ? 33.312 -17.953 -29.578 1 92.56 172 THR A O 1
ATOM 1357 N N . LEU A 1 173 ? 33.875 -19.109 -31.375 1 93.25 173 LEU A N 1
ATOM 1358 C CA . LEU A 1 173 ? 34.938 -19.812 -30.656 1 93.25 173 LEU A CA 1
ATOM 1359 C C . LEU A 1 173 ? 35.969 -18.828 -30.156 1 93.25 173 LEU A C 1
ATOM 1361 O O . LEU A 1 173 ? 36.594 -19.062 -29.125 1 93.25 173 LEU A O 1
ATOM 1365 N N . SER A 1 174 ? 36.094 -17.766 -30.859 1 94 174 SER A N 1
ATOM 1366 C CA . SER A 1 174 ? 37.156 -16.812 -30.562 1 94 174 SER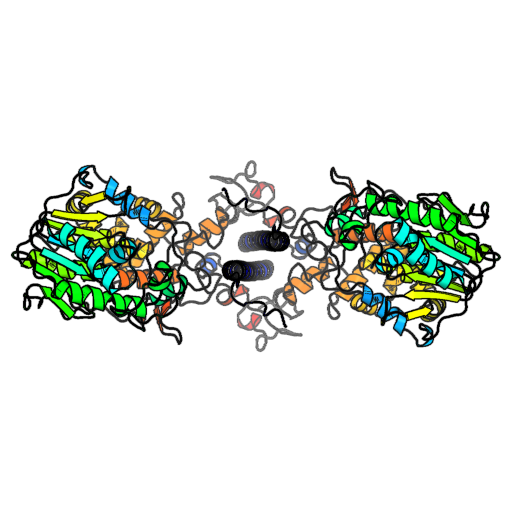 A CA 1
ATOM 1367 C C . SER A 1 174 ? 36.688 -15.719 -29.625 1 94 174 SER A C 1
ATOM 1369 O O . SER A 1 174 ? 37.5 -14.977 -29.047 1 94 174 SER A O 1
ATOM 1371 N N . THR A 1 175 ? 35.375 -15.664 -29.469 1 94.94 175 THR A N 1
ATOM 1372 C CA . THR A 1 175 ? 34.812 -14.617 -28.625 1 94.94 175 THR A CA 1
ATOM 1373 C C . THR A 1 175 ? 35.094 -14.891 -27.156 1 94.94 175 THR A C 1
ATOM 1375 O O . THR A 1 175 ? 35.062 -16.031 -26.703 1 94.94 175 THR A O 1
ATOM 1378 N N . LYS A 1 176 ? 35.375 -13.82 -26.391 1 93.94 176 LYS A N 1
ATOM 1379 C CA . LYS A 1 176 ? 35.625 -13.945 -24.953 1 93.94 176 LYS A CA 1
ATOM 1380 C C . LYS A 1 176 ? 34.375 -14.273 -24.188 1 93.94 176 LYS A C 1
ATOM 1382 O O . LYS A 1 176 ? 33.281 -13.742 -24.484 1 93.94 176 LYS A O 1
ATOM 1387 N N . VAL A 1 177 ? 34.5 -15.109 -23.203 1 93.69 177 VAL A N 1
ATOM 1388 C CA . VAL A 1 177 ? 33.375 -15.469 -22.359 1 93.69 177 VAL A CA 1
ATOM 1389 C C . VAL A 1 177 ? 33 -14.281 -21.469 1 93.69 177 VAL A C 1
ATOM 1391 O O . VAL A 1 177 ? 33.875 -13.594 -20.938 1 93.69 177 VAL A O 1
ATOM 1394 N N . PRO A 1 178 ? 31.812 -14.055 -21.359 1 90.25 178 PRO A N 1
ATOM 1395 C CA . PRO A 1 178 ? 31.406 -12.898 -20.562 1 90.25 178 PRO A CA 1
ATOM 1396 C C . PRO A 1 178 ? 31.625 -13.125 -19.062 1 90.25 178 PRO A C 1
ATOM 1398 O O . PRO A 1 178 ? 31.578 -14.258 -18.594 1 90.25 178 PRO A O 1
ATOM 1401 N N . LYS A 1 179 ? 31.828 -12.086 -18.297 1 85.56 179 LYS A N 1
ATOM 1402 C CA . LYS A 1 179 ? 32.031 -12.156 -16.859 1 85.56 179 LYS A CA 1
ATOM 1403 C C . LYS A 1 179 ? 30.703 -12.469 -16.141 1 85.56 179 LYS A C 1
ATOM 1405 O O . LYS A 1 179 ? 30.703 -13.141 -15.102 1 85.56 179 LYS A O 1
ATOM 1410 N N . GLY A 1 180 ? 29.656 -12.062 -16.547 1 88.38 180 GLY A N 1
ATOM 1411 C CA . GLY A 1 180 ? 28.359 -12.383 -15.984 1 88.38 180 GLY A CA 1
ATOM 1412 C C . GLY A 1 180 ? 27.641 -13.492 -16.719 1 88.38 180 GLY A C 1
ATOM 1413 O O . GLY A 1 180 ? 26.703 -13.234 -17.484 1 88.38 180 GLY A O 1
ATOM 1414 N N . TRP A 1 181 ? 28.062 -14.75 -16.469 1 90.38 181 TRP A N 1
ATOM 1415 C CA . TRP A 1 181 ? 27.578 -15.93 -17.172 1 90.38 181 TRP A CA 1
ATOM 1416 C C . TRP A 1 181 ? 26.062 -16.062 -17.047 1 90.38 181 TRP A C 1
ATOM 1418 O O . TRP A 1 181 ? 25.375 -16.328 -18.031 1 90.38 181 TRP A O 1
ATOM 1428 N N . GLU A 1 182 ? 25.594 -15.789 -15.875 1 86.81 182 GLU A N 1
ATOM 1429 C CA . GLU A 1 182 ? 24.156 -15.898 -15.633 1 86.81 182 GLU A CA 1
ATOM 1430 C C . GLU A 1 182 ? 23.391 -14.859 -16.438 1 86.81 182 GLU A C 1
ATOM 1432 O O . GLU A 1 182 ? 22.328 -15.164 -17 1 86.81 182 GLU A O 1
ATOM 1437 N N . ASN A 1 183 ? 23.922 -13.703 -16.453 1 87.19 183 ASN A N 1
ATOM 1438 C CA . ASN A 1 183 ? 23.297 -12.641 -17.25 1 87.19 183 ASN A CA 1
ATOM 1439 C C . ASN A 1 183 ? 23.344 -12.953 -18.734 1 87.19 183 ASN A C 1
ATOM 1441 O O . ASN A 1 183 ? 22.406 -12.648 -19.469 1 87.19 183 ASN A O 1
ATOM 1445 N N . PHE A 1 184 ? 24.469 -13.555 -19.094 1 90.19 184 PHE A N 1
ATOM 1446 C CA . PHE A 1 184 ? 24.641 -13.977 -20.484 1 90.19 184 PHE A CA 1
ATOM 1447 C C . PHE A 1 184 ? 23.562 -14.977 -20.875 1 90.19 184 PHE A C 1
ATOM 1449 O O . PHE A 1 184 ? 22.984 -14.875 -21.953 1 90.19 184 PHE A O 1
ATOM 1456 N N . LEU A 1 185 ? 23.156 -15.789 -19.969 1 89.81 185 LEU A N 1
ATOM 1457 C CA . LEU A 1 185 ? 22.234 -16.891 -20.234 1 89.81 185 LEU A CA 1
ATOM 1458 C C . LEU A 1 185 ? 20.781 -16.422 -20.219 1 89.81 185 LEU A C 1
ATOM 1460 O O . LEU A 1 185 ? 19.875 -17.156 -20.578 1 89.81 185 LEU A O 1
ATOM 1464 N N . ARG A 1 186 ? 20.531 -15.266 -19.906 1 86.69 186 ARG A N 1
ATOM 1465 C CA . ARG A 1 186 ? 19.172 -14.742 -19.828 1 86.69 186 ARG A CA 1
ATOM 1466 C C . ARG A 1 186 ? 18.688 -14.305 -21.203 1 86.69 186 ARG A C 1
ATOM 1468 O O . ARG A 1 186 ? 17.484 -14.102 -21.422 1 86.69 186 ARG A O 1
ATOM 1475 N N . HIS A 1 187 ? 19.641 -14.18 -22.078 1 87.81 187 HIS A N 1
ATOM 1476 C CA . HIS A 1 187 ? 19.297 -13.758 -23.438 1 87.81 187 HIS A CA 1
ATOM 1477 C C . HIS A 1 187 ? 19.078 -14.961 -24.344 1 87.81 187 HIS A C 1
ATOM 1479 O O . HIS A 1 187 ? 19.984 -15.773 -24.531 1 87.81 187 HIS A O 1
ATOM 1485 N N . ALA A 1 188 ? 17.969 -14.984 -25.031 1 87.12 188 ALA A N 1
ATOM 1486 C CA . ALA A 1 188 ? 17.578 -16.141 -25.844 1 87.12 188 ALA A CA 1
ATOM 1487 C C . ALA A 1 188 ? 18.547 -16.375 -26.984 1 87.12 188 ALA A C 1
ATOM 1489 O O . ALA A 1 188 ? 18.922 -17.5 -27.266 1 87.12 188 ALA A O 1
ATOM 1490 N N . ASP A 1 189 ? 18.984 -15.359 -27.609 1 89.12 189 ASP A N 1
ATOM 1491 C CA . ASP A 1 189 ? 19.891 -15.484 -28.75 1 89.12 189 ASP A CA 1
ATOM 1492 C C . ASP A 1 189 ? 21.266 -16 -28.328 1 89.12 189 ASP A C 1
ATOM 1494 O O . ASP A 1 189 ? 21.906 -16.734 -29.062 1 89.12 189 ASP A O 1
ATOM 1498 N N . ASN A 1 190 ? 21.688 -15.508 -27.188 1 91.88 190 ASN A N 1
ATOM 1499 C CA . ASN A 1 190 ? 22.938 -15.992 -26.641 1 91.88 190 ASN A CA 1
ATOM 1500 C C . ASN A 1 190 ? 22.891 -17.5 -26.391 1 91.88 190 ASN A C 1
ATOM 1502 O O . ASN A 1 190 ? 23.828 -18.219 -26.75 1 91.88 190 ASN A O 1
ATOM 1506 N N . LYS A 1 191 ? 21.797 -17.922 -25.859 1 91.12 191 LYS A N 1
ATOM 1507 C CA . LYS A 1 191 ? 21.625 -19.344 -25.562 1 91.12 191 LYS A CA 1
ATOM 1508 C C . LYS A 1 191 ? 21.594 -20.172 -26.844 1 91.12 191 LYS A C 1
ATOM 1510 O O . LYS A 1 191 ? 22.266 -21.203 -26.938 1 91.12 191 LYS A O 1
ATOM 1515 N N . THR A 1 192 ? 20.875 -19.672 -27.781 1 92.12 192 THR A N 1
ATOM 1516 C CA . THR A 1 192 ? 20.766 -20.375 -29.047 1 92.12 192 THR A CA 1
ATOM 1517 C C . THR A 1 192 ? 22.125 -20.531 -29.703 1 92.12 192 THR A C 1
ATOM 1519 O O . THR A 1 192 ? 22.469 -21.625 -30.172 1 92.12 192 THR A O 1
ATOM 1522 N N . ALA A 1 193 ? 22.875 -19.469 -29.703 1 94.19 193 ALA A N 1
ATOM 1523 C CA . ALA A 1 193 ? 24.203 -19.516 -30.312 1 94.19 193 ALA A CA 1
ATOM 1524 C C . ALA A 1 193 ? 25.125 -20.453 -29.531 1 94.19 193 ALA A C 1
ATOM 1526 O O . ALA A 1 193 ? 25.906 -21.203 -30.125 1 94.19 193 ALA A O 1
ATOM 1527 N N . LEU A 1 194 ? 25.016 -20.375 -28.312 1 94.19 194 LEU A N 1
ATOM 1528 C CA . LEU A 1 194 ? 25.828 -21.25 -27.469 1 94.19 194 LEU A CA 1
ATOM 1529 C C . LEU A 1 194 ? 25.484 -22.719 -27.734 1 94.19 194 LEU A C 1
ATOM 1531 O O . LEU A 1 194 ? 26.375 -23.562 -27.891 1 94.19 194 LEU A O 1
ATOM 1535 N N . PHE A 1 195 ? 24.234 -23.062 -27.828 1 94.5 195 PHE A N 1
ATOM 1536 C CA . PHE A 1 195 ? 23.781 -24.422 -28.047 1 94.5 195 PHE A CA 1
ATOM 1537 C C . PHE A 1 195 ? 24.281 -24.953 -29.391 1 94.5 195 PHE A C 1
ATOM 1539 O O . PHE A 1 195 ? 24.641 -26.125 -29.5 1 94.5 195 PHE A O 1
ATOM 1546 N N . GLU A 1 196 ? 24.266 -24.062 -30.266 1 94.94 196 GLU A N 1
ATOM 1547 C CA . GLU A 1 196 ? 24.781 -24.453 -31.594 1 94.94 196 GLU A CA 1
ATOM 1548 C C . GLU A 1 196 ? 26.25 -24.844 -31.516 1 94.94 196 GLU A C 1
ATOM 1550 O O . GLU A 1 196 ? 26.656 -25.859 -32.062 1 94.94 196 GLU A O 1
ATOM 1555 N N . LEU A 1 197 ? 27 -24.062 -30.812 1 94.75 197 LEU A N 1
ATOM 1556 C CA . LEU A 1 197 ? 28.422 -24.328 -30.656 1 94.75 197 LEU A CA 1
ATOM 1557 C C . LEU A 1 197 ? 28.656 -25.641 -29.922 1 94.75 197 LEU A C 1
ATOM 1559 O O . LEU A 1 197 ? 29.531 -26.438 -30.297 1 94.75 197 LEU A O 1
ATOM 1563 N N . LEU A 1 198 ? 27.922 -25.875 -28.938 1 94.94 198 LEU A N 1
ATOM 1564 C CA . LEU A 1 198 ? 28.062 -27.094 -28.141 1 94.94 198 LEU A CA 1
ATOM 1565 C C . LEU A 1 198 ? 27.672 -28.328 -28.938 1 94.94 198 LEU A C 1
ATOM 1567 O O . LEU A 1 198 ? 28.375 -29.344 -28.922 1 94.94 198 LEU A O 1
ATOM 1571 N N . ALA A 1 199 ? 26.578 -28.203 -29.625 1 95.12 199 ALA A N 1
ATOM 1572 C CA . ALA A 1 199 ? 26.094 -29.328 -30.438 1 95.12 199 ALA A CA 1
ATOM 1573 C C . ALA A 1 199 ? 27.125 -29.703 -31.5 1 95.12 199 ALA A C 1
ATOM 1575 O O . ALA A 1 199 ? 27.391 -30.875 -31.719 1 95.12 199 ALA A O 1
ATOM 1576 N N . GLU A 1 200 ? 27.656 -28.734 -32.094 1 93.5 200 GLU A N 1
ATOM 1577 C CA . GLU A 1 200 ? 28.672 -28.953 -33.125 1 93.5 200 GLU A CA 1
ATOM 1578 C C . GLU A 1 200 ? 29.906 -29.625 -32.531 1 93.5 200 GLU A C 1
ATOM 1580 O O . GLU A 1 200 ? 30.5 -30.484 -33.188 1 93.5 200 GLU A O 1
ATOM 1585 N N . SER A 1 201 ? 30.234 -29.172 -31.391 1 93.56 201 SER A N 1
ATOM 1586 C CA . SER A 1 201 ? 31.406 -29.75 -30.75 1 93.56 201 SER A CA 1
ATOM 1587 C C . SER A 1 201 ? 31.203 -31.234 -30.438 1 93.56 201 SER A C 1
ATOM 1589 O O . SER A 1 201 ? 32.156 -32 -30.484 1 93.56 201 SER A O 1
ATOM 1591 N N . ILE A 1 202 ? 30.031 -31.609 -30.109 1 91.31 202 ILE A N 1
ATOM 1592 C CA . ILE A 1 202 ? 29.703 -33 -29.828 1 91.31 202 ILE A CA 1
ATOM 1593 C C . ILE A 1 202 ? 29.781 -33.844 -31.109 1 91.31 202 ILE A C 1
ATOM 1595 O O . ILE A 1 202 ? 30.297 -34.938 -31.109 1 91.31 202 ILE A O 1
ATOM 1599 N N . SER A 1 203 ? 29.297 -33.312 -32.125 1 89.25 203 SER A N 1
ATOM 1600 C CA . SER A 1 203 ? 29.297 -34 -33.406 1 89.25 203 SER A CA 1
ATOM 1601 C C . SER A 1 203 ? 30.719 -34.281 -33.875 1 89.25 203 SER A C 1
ATOM 1603 O O . SER A 1 203 ? 30.953 -35.25 -34.594 1 89.25 203 SER A O 1
ATOM 1605 N N . ASN A 1 204 ? 31.594 -33.5 -33.375 1 85.75 204 ASN A N 1
ATOM 1606 C CA . ASN A 1 204 ? 32.969 -33.656 -33.812 1 85.75 204 ASN A CA 1
ATOM 1607 C C . ASN A 1 204 ? 33.781 -34.531 -32.844 1 85.75 204 ASN A C 1
ATOM 1609 O O . ASN A 1 204 ? 34.969 -34.781 -33.094 1 85.75 204 ASN A O 1
ATOM 1613 N N . SER A 1 205 ? 33.031 -34.906 -31.812 1 80 205 SER A N 1
ATOM 1614 C CA . SER A 1 205 ? 33.719 -35.75 -30.828 1 80 205 SER A CA 1
ATOM 1615 C C . SER A 1 205 ? 33.719 -37.219 -31.25 1 80 205 SER A C 1
ATOM 1617 O O . SER A 1 205 ? 32.656 -37.75 -31.578 1 80 205 SER A O 1
ATOM 1619 N N . ASN A 1 206 ? 34.75 -37.781 -31.797 1 80.12 206 ASN A N 1
ATOM 1620 C CA . ASN A 1 206 ? 34.812 -39.156 -32.281 1 80.12 206 ASN A CA 1
ATOM 1621 C C . ASN A 1 206 ? 35.438 -40.094 -31.25 1 80.12 206 ASN A C 1
ATOM 1623 O O . ASN A 1 206 ? 36.625 -40.344 -31.297 1 80.12 206 ASN A O 1
ATOM 1627 N N . ILE A 1 207 ? 34.469 -40.5 -30.328 1 83.69 207 ILE A N 1
ATOM 1628 C CA . ILE A 1 207 ? 34.906 -41.5 -29.375 1 83.69 207 ILE A CA 1
ATOM 1629 C C . ILE A 1 207 ? 34.469 -42.875 -29.844 1 83.69 207 ILE A C 1
ATOM 1631 O O . ILE A 1 207 ? 33.281 -43.156 -29.984 1 83.69 207 ILE A O 1
ATOM 1635 N N . PRO A 1 208 ? 35.406 -43.812 -30.062 1 85.81 208 PRO A N 1
ATOM 1636 C CA . PRO A 1 208 ? 35.062 -45.125 -30.609 1 85.81 208 PRO A CA 1
ATOM 1637 C C . PRO A 1 208 ? 34.125 -45.906 -29.703 1 85.81 208 PRO A C 1
ATOM 1639 O O . PRO A 1 208 ? 34.281 -45.875 -28.484 1 85.81 208 PRO A O 1
ATOM 1642 N N . GLY A 1 209 ? 33.156 -46.5 -30.219 1 87.38 209 GLY A N 1
ATOM 1643 C CA . GLY A 1 209 ? 32.219 -47.375 -29.5 1 87.38 209 GLY A CA 1
ATOM 1644 C C . GLY A 1 209 ? 31.109 -46.625 -28.812 1 87.38 209 GLY A C 1
ATOM 1645 O O . GLY A 1 209 ? 30.266 -47.25 -28.156 1 87.38 209 GLY A O 1
ATOM 1646 N N . LYS A 1 210 ? 31.156 -45.375 -28.938 1 92.69 210 LYS A N 1
ATOM 1647 C CA . LYS A 1 210 ? 30.125 -44.594 -28.281 1 92.69 210 LYS A CA 1
ATOM 1648 C C . LYS A 1 210 ? 29.297 -43.812 -29.297 1 92.69 210 LYS A C 1
ATOM 1650 O O . LYS A 1 210 ? 29.781 -43.469 -30.375 1 92.69 210 LYS A O 1
ATOM 1655 N N . THR A 1 211 ? 28.031 -43.625 -28.984 1 95.5 211 THR A N 1
ATOM 1656 C CA . THR A 1 211 ? 27.141 -42.844 -29.828 1 95.5 211 THR A CA 1
ATOM 1657 C C . THR A 1 211 ? 26.672 -41.562 -29.109 1 95.5 211 THR A C 1
ATOM 1659 O O . THR A 1 211 ? 26.234 -41.625 -27.953 1 95.5 211 THR A O 1
ATOM 1662 N N . PHE A 1 212 ? 26.828 -40.469 -29.766 1 96.19 212 PHE A N 1
ATOM 1663 C CA . PHE A 1 212 ? 26.422 -39.188 -29.203 1 96.19 212 PHE A CA 1
ATOM 1664 C C . PHE A 1 212 ? 25.312 -38.562 -30.062 1 96.19 212 PHE A C 1
ATOM 1666 O O . PHE A 1 212 ? 25.359 -38.625 -31.281 1 96.19 212 PHE A O 1
ATOM 1673 N N . PHE A 1 213 ? 24.344 -38.031 -29.422 1 97.19 213 PHE A N 1
ATOM 1674 C CA . PHE A 1 213 ? 23.344 -37.219 -30.094 1 97.19 213 PHE A CA 1
ATOM 1675 C C . PHE A 1 213 ? 23.219 -35.844 -29.422 1 97.19 213 PHE A C 1
ATOM 1677 O O . PHE A 1 213 ? 23.312 -35.75 -28.188 1 97.19 213 PHE A O 1
ATOM 1684 N N . ALA A 1 214 ? 23.047 -34.75 -30.141 1 97 214 ALA A N 1
ATOM 1685 C CA . ALA A 1 214 ? 22.797 -33.406 -29.641 1 97 214 ALA A CA 1
ATOM 1686 C C . ALA A 1 214 ? 21.734 -32.688 -30.469 1 97 214 ALA A C 1
ATOM 1688 O O . ALA A 1 214 ? 21.719 -32.812 -31.703 1 97 214 ALA A O 1
ATOM 1689 N N . THR A 1 215 ? 20.891 -32.031 -29.797 1 97.19 215 THR A N 1
ATOM 1690 C CA . THR A 1 215 ? 19.844 -31.328 -30.531 1 97.19 215 THR A CA 1
ATOM 1691 C C . THR A 1 215 ? 20.391 -30 -31.078 1 97.19 215 THR A C 1
ATOM 1693 O O . THR A 1 215 ? 21.188 -29.344 -30.438 1 97.19 215 THR A O 1
ATOM 1696 N N . LEU A 1 216 ? 19.984 -29.625 -32.219 1 95.12 216 LEU A N 1
ATOM 1697 C CA . LEU A 1 216 ? 20.25 -28.359 -32.906 1 95.12 216 LEU A CA 1
ATOM 1698 C C . LEU A 1 216 ? 19 -27.844 -33.594 1 95.12 216 LEU A C 1
ATOM 1700 O O . LEU A 1 216 ? 18.641 -28.297 -34.688 1 95.12 216 LEU A O 1
ATOM 1704 N N . GLU A 1 217 ? 18.359 -26.891 -32.906 1 93.38 217 GLU A N 1
ATOM 1705 C CA . GLU A 1 217 ? 17.047 -26.438 -33.344 1 93.38 217 GLU A CA 1
ATOM 1706 C C . GLU A 1 217 ? 16.062 -27.594 -33.469 1 93.38 217 GLU A C 1
ATOM 1708 O O . GLU A 1 217 ? 15.859 -28.328 -32.5 1 93.38 217 GLU A O 1
ATOM 1713 N N . ASP A 1 218 ? 15.5 -27.828 -34.656 1 95.44 218 ASP A N 1
ATOM 1714 C CA . ASP A 1 218 ? 14.539 -28.922 -34.781 1 95.44 218 ASP A CA 1
ATOM 1715 C C . ASP A 1 218 ? 15.219 -30.203 -35.281 1 95.44 218 ASP A C 1
ATOM 1717 O O . ASP A 1 218 ? 14.562 -31.219 -35.438 1 95.44 218 ASP A O 1
ATOM 1721 N N . SER A 1 219 ? 16.562 -30.141 -35.375 1 96 219 SER A N 1
ATOM 1722 C CA . SER A 1 219 ? 17.344 -31.281 -35.875 1 96 219 SER A CA 1
ATOM 1723 C C . SER A 1 219 ? 18.156 -31.922 -34.75 1 96 219 SER A C 1
ATOM 1725 O O . SER A 1 219 ? 18.078 -31.5 -33.594 1 96 219 SER A O 1
ATOM 1727 N N . VAL A 1 220 ? 18.766 -33.031 -35.125 1 97.31 220 VAL A N 1
ATOM 1728 C CA . VAL A 1 220 ? 19.656 -33.75 -34.219 1 97.31 220 VAL A CA 1
ATOM 1729 C C . VAL A 1 220 ? 20.969 -34.062 -34.938 1 97.31 220 VAL A C 1
ATOM 1731 O O . VAL A 1 220 ? 20.969 -34.5 -36.094 1 97.31 220 VAL A O 1
ATOM 1734 N N . VAL A 1 221 ? 22.062 -33.75 -34.312 1 96.25 221 VAL A N 1
ATOM 1735 C CA . VAL A 1 221 ? 23.375 -34.125 -34.844 1 96.25 221 VAL A CA 1
ATOM 1736 C C . VAL A 1 221 ? 23.922 -35.312 -34.031 1 96.25 221 VAL A C 1
ATOM 1738 O O . VAL A 1 221 ? 23.547 -35.531 -32.906 1 96.25 221 VAL A O 1
ATOM 1741 N N . SER A 1 222 ? 24.797 -36.094 -34.688 1 95.5 222 SER A N 1
ATOM 1742 C CA . SER A 1 222 ? 25.281 -37.312 -34.031 1 95.5 222 SER A CA 1
ATOM 1743 C C . SER A 1 222 ? 26.766 -37.5 -34.281 1 95.5 222 SER A C 1
ATOM 1745 O O . SER A 1 222 ? 27.344 -36.906 -35.188 1 95.5 222 SER A O 1
ATOM 1747 N N . SER A 1 223 ? 27.344 -38.188 -33.406 1 94.19 223 SER A N 1
ATOM 1748 C CA . SER A 1 223 ? 28.688 -38.75 -33.531 1 94.19 223 SER A CA 1
ATOM 1749 C C . SER A 1 223 ? 28.688 -40.25 -33.219 1 94.19 223 SER A C 1
ATOM 1751 O O . SER A 1 223 ? 28.297 -40.656 -32.125 1 94.19 223 SER A O 1
ATOM 1753 N N . PRO A 1 224 ? 29.047 -41.188 -34.094 1 91.25 224 PRO A N 1
ATOM 1754 C CA . PRO A 1 224 ? 29.547 -40.906 -35.438 1 91.25 224 PRO A CA 1
ATOM 1755 C C . PRO A 1 224 ? 28.5 -40.281 -36.344 1 91.25 224 PRO A C 1
ATOM 1757 O O . PRO A 1 224 ? 27.312 -40.375 -36.094 1 91.25 224 PRO A O 1
ATOM 1760 N N . PHE A 1 225 ? 29.047 -39.75 -37.406 1 89 225 PHE A N 1
ATOM 1761 C CA . PHE A 1 225 ? 28.172 -39.062 -38.344 1 89 225 PHE A CA 1
ATOM 1762 C C . PHE A 1 225 ? 27.234 -40.031 -39.031 1 89 225 PHE A C 1
ATOM 1764 O O . PHE A 1 225 ? 27.656 -41.156 -39.406 1 89 225 PHE A O 1
ATOM 1771 N N . GLY A 1 226 ? 25.969 -39.719 -39.094 1 85.19 226 GLY A N 1
ATOM 1772 C CA . GLY A 1 226 ? 25 -40.5 -39.844 1 85.19 226 GLY A CA 1
ATOM 1773 C C . GLY A 1 226 ? 24.266 -41.531 -39 1 85.19 226 GLY A C 1
ATOM 1774 O O . GLY A 1 226 ? 23.516 -42.344 -39.531 1 85.19 226 GLY A O 1
ATOM 1775 N N . ALA A 1 227 ? 24.578 -41.469 -37.688 1 90.94 227 ALA A N 1
ATOM 1776 C CA . ALA A 1 227 ? 23.781 -42.344 -36.812 1 90.94 227 ALA A CA 1
ATOM 1777 C C . ALA A 1 227 ? 22.281 -42.062 -37 1 90.94 227 ALA A C 1
ATOM 1779 O O . ALA A 1 227 ? 21.875 -40.938 -37.25 1 90.94 227 ALA A O 1
ATOM 1780 N N . ASP A 1 228 ? 21.469 -43.062 -36.938 1 91.81 228 ASP A N 1
ATOM 1781 C CA . ASP A 1 228 ? 20.031 -42.938 -37.188 1 91.81 228 ASP A CA 1
ATOM 1782 C C . ASP A 1 228 ? 19.375 -42.031 -36.156 1 91.81 228 ASP A C 1
ATOM 1784 O O . ASP A 1 228 ? 19.359 -42.312 -34.969 1 91.81 228 ASP A O 1
ATOM 1788 N N . SER A 1 229 ? 18.891 -40.969 -36.625 1 93.62 229 SER A N 1
ATOM 1789 C CA . SER A 1 229 ? 18.188 -40 -35.781 1 93.62 229 SER A CA 1
ATOM 1790 C C . SER A 1 229 ? 16.797 -39.719 -36.312 1 93.62 229 SER A C 1
ATOM 1792 O O . SER A 1 229 ? 16.203 -38.688 -36 1 93.62 229 SER A O 1
ATOM 1794 N N . SER A 1 230 ? 16.172 -40.562 -37.156 1 94.31 230 SER A N 1
ATOM 1795 C CA . SER A 1 230 ? 14.922 -40.344 -37.844 1 94.31 230 SER A CA 1
ATOM 1796 C C . SER A 1 230 ? 13.75 -40.25 -36.875 1 94.31 230 SER A C 1
ATOM 1798 O O . SER A 1 230 ? 12.766 -39.562 -37.156 1 94.31 230 SER A O 1
ATOM 1800 N N . SER A 1 231 ? 13.898 -40.906 -35.781 1 95.62 231 SER A N 1
ATOM 1801 C CA . SER A 1 231 ? 12.82 -40.906 -34.781 1 95.62 231 SER A CA 1
ATOM 1802 C C . SER A 1 231 ? 12.875 -39.688 -33.906 1 95.62 231 SER A C 1
ATOM 1804 O O . SER A 1 231 ? 11.922 -39.406 -33.156 1 95.62 231 SER A O 1
ATOM 1806 N N . MET A 1 232 ? 13.93 -38.906 -34.031 1 97.31 232 MET A N 1
ATOM 1807 C CA . MET A 1 232 ? 14.117 -37.781 -33.094 1 97.31 232 MET A CA 1
ATOM 1808 C C . MET A 1 232 ? 14.055 -36.438 -33.844 1 97.31 232 MET A C 1
ATOM 1810 O O . MET A 1 232 ? 13.914 -35.406 -33.188 1 97.31 232 MET A O 1
ATOM 1814 N N . ALA A 1 233 ? 14.18 -36.406 -35.156 1 96.25 233 ALA A N 1
ATOM 1815 C CA . ALA A 1 233 ? 14.258 -35.156 -35.906 1 96.25 233 ALA A CA 1
ATOM 1816 C C . ALA A 1 233 ? 13.484 -35.25 -37.219 1 96.25 233 ALA A C 1
ATOM 1818 O O . ALA A 1 233 ? 13.398 -36.312 -37.812 1 96.25 233 ALA A O 1
ATOM 1819 N N . PRO A 1 234 ? 12.812 -34.281 -37.719 1 96.75 234 PRO A N 1
ATOM 1820 C CA . PRO A 1 234 ? 12.68 -32.969 -37.031 1 96.75 234 PRO A CA 1
ATOM 1821 C C . PRO A 1 234 ? 11.695 -33.031 -35.875 1 96.75 234 PRO A C 1
ATOM 1823 O O . PRO A 1 234 ? 10.703 -33.75 -35.938 1 96.75 234 PRO A O 1
ATOM 1826 N N . CYS A 1 235 ? 12.047 -32.344 -34.875 1 97.38 235 CYS A N 1
ATOM 1827 C CA . CYS A 1 235 ? 11.25 -32.312 -33.656 1 97.38 235 CYS A CA 1
ATOM 1828 C C . CYS A 1 235 ? 10.641 -30.922 -33.438 1 97.38 235 CYS A C 1
ATOM 1830 O O . CYS A 1 235 ? 11.336 -29.906 -33.594 1 97.38 235 CYS A O 1
ATOM 1832 N N . ASN A 1 236 ? 9.391 -30.812 -33.125 1 95.56 236 ASN A N 1
ATOM 1833 C CA . ASN A 1 236 ? 8.781 -29.5 -33 1 95.56 236 ASN A CA 1
ATOM 1834 C C . ASN A 1 236 ? 8.625 -29.109 -31.516 1 95.56 236 ASN A C 1
ATOM 1836 O O . ASN A 1 236 ? 7.91 -28.156 -31.203 1 95.56 236 ASN A O 1
ATOM 1840 N N . HIS A 1 237 ? 9.266 -29.875 -30.625 1 95.81 237 HIS A N 1
ATOM 1841 C CA . HIS A 1 237 ? 9.234 -29.5 -29.219 1 95.81 237 HIS A CA 1
ATOM 1842 C C . HIS A 1 237 ? 9.953 -28.188 -28.969 1 95.81 237 HIS A C 1
ATOM 1844 O O . HIS A 1 237 ? 11.039 -27.953 -29.5 1 95.81 237 HIS A O 1
ATOM 1850 N N . GLU A 1 238 ? 9.359 -27.359 -28.25 1 92.12 238 GLU A N 1
ATOM 1851 C CA . GLU A 1 238 ? 10.008 -26.109 -27.828 1 92.12 238 GLU A CA 1
ATOM 1852 C C . GLU A 1 238 ? 10.914 -26.344 -26.625 1 92.12 238 GLU A C 1
ATOM 1854 O O . GLU A 1 238 ? 12.062 -25.891 -26.625 1 92.12 238 GLU A O 1
ATOM 1859 N N . GLU A 1 239 ? 10.391 -27.078 -25.672 1 92.88 239 GLU A N 1
ATOM 1860 C CA . GLU A 1 239 ? 11.078 -27.234 -24.391 1 92.88 239 GLU A CA 1
ATOM 1861 C C . GLU A 1 239 ? 11.906 -28.516 -24.375 1 92.88 239 GLU A C 1
ATOM 1863 O O . GLU A 1 239 ? 11.453 -29.562 -24.844 1 92.88 239 GLU A O 1
ATOM 1868 N N . ALA A 1 240 ? 13.047 -28.375 -23.781 1 95.62 240 ALA A N 1
ATOM 1869 C CA . ALA A 1 240 ? 13.891 -29.562 -23.594 1 95.62 240 ALA A CA 1
ATOM 1870 C C . ALA A 1 240 ? 13.227 -30.562 -22.656 1 95.62 240 ALA A C 1
ATOM 1872 O O . ALA A 1 240 ? 13.438 -31.766 -22.781 1 95.62 240 ALA A O 1
ATOM 1873 N N . ASP A 1 241 ? 12.352 -30.125 -21.797 1 94.94 241 ASP A N 1
ATOM 1874 C CA . ASP A 1 241 ? 11.703 -30.969 -20.797 1 94.94 241 ASP A CA 1
ATOM 1875 C C . ASP A 1 241 ? 10.961 -32.125 -21.469 1 94.94 241 ASP A C 1
ATOM 1877 O O . ASP A 1 241 ? 11.031 -33.281 -21.016 1 94.94 241 ASP A O 1
ATOM 1881 N N . THR A 1 242 ? 10.297 -31.781 -22.516 1 97.12 242 THR A N 1
ATOM 1882 C CA . THR A 1 242 ? 9.539 -32.812 -23.219 1 97.12 242 THR A CA 1
ATOM 1883 C C . THR A 1 242 ? 10.422 -33.531 -24.25 1 97.12 242 THR A C 1
ATOM 1885 O O . THR A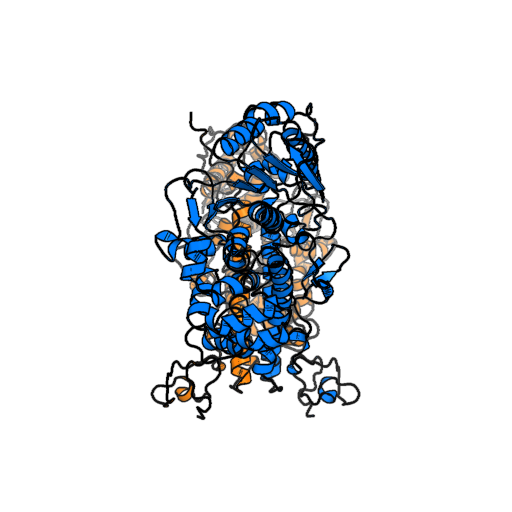 1 242 ? 10.305 -34.75 -24.422 1 97.12 242 THR A O 1
ATOM 1888 N N . ARG A 1 243 ? 11.328 -32.812 -24.859 1 98.06 243 ARG A N 1
ATOM 1889 C CA . ARG A 1 243 ? 12.156 -33.375 -25.922 1 98.06 243 ARG A CA 1
ATOM 1890 C C . ARG A 1 243 ? 13.094 -34.438 -25.375 1 98.06 243 ARG A C 1
ATOM 1892 O O . ARG A 1 243 ? 13.477 -35.375 -26.094 1 98.06 243 ARG A O 1
ATOM 1899 N N . LEU A 1 244 ? 13.461 -34.375 -24.141 1 98.62 244 LEU A N 1
ATOM 1900 C CA . LEU A 1 244 ? 14.25 -35.406 -23.484 1 98.62 244 LEU A CA 1
ATOM 1901 C C . LEU A 1 244 ? 13.617 -36.781 -23.656 1 98.62 244 LEU A C 1
ATOM 1903 O O . LEU A 1 244 ? 14.328 -37.781 -23.844 1 98.62 244 LEU A O 1
ATOM 1907 N N . PHE A 1 245 ? 12.383 -36.781 -23.719 1 98.62 245 PHE A N 1
ATOM 1908 C CA . PHE A 1 245 ? 11.68 -38.062 -23.703 1 98.62 245 PHE A CA 1
ATOM 1909 C C . PHE A 1 245 ? 11.508 -38.594 -25.125 1 98.62 245 PHE A C 1
ATOM 1911 O O . PHE A 1 245 ? 11.258 -39.781 -25.312 1 98.62 245 PHE A O 1
ATOM 1918 N N . VAL A 1 246 ? 11.578 -37.719 -26.094 1 98.56 246 VAL A N 1
ATOM 1919 C CA . VAL A 1 246 ? 11.711 -38.188 -27.453 1 98.56 246 VAL A CA 1
ATOM 1920 C C . VAL A 1 246 ? 12.984 -39.031 -27.594 1 98.56 246 VAL A C 1
ATOM 1922 O O . VAL A 1 246 ? 12.969 -40.125 -28.188 1 98.56 246 VAL A O 1
ATOM 1925 N N . HIS A 1 247 ? 14.047 -38.562 -27.016 1 98.69 247 HIS A N 1
ATOM 1926 C CA . HIS A 1 247 ? 15.336 -39.25 -27.031 1 98.69 247 HIS A CA 1
ATOM 1927 C C . HIS A 1 247 ? 15.281 -40.531 -26.203 1 98.69 247 HIS A C 1
ATOM 1929 O O . HIS A 1 247 ? 15.891 -41.531 -26.562 1 98.69 247 HIS A O 1
ATOM 1935 N N . LEU A 1 248 ? 14.562 -40.469 -25.125 1 98.69 248 LEU A N 1
ATOM 1936 C CA . LEU A 1 248 ? 14.359 -41.656 -24.328 1 98.69 248 LEU A CA 1
ATOM 1937 C C . LEU A 1 248 ? 13.656 -42.75 -25.141 1 98.69 248 LEU A C 1
ATOM 1939 O O . LEU A 1 248 ? 14.102 -43.906 -25.156 1 98.69 248 LEU A O 1
ATOM 1943 N N . ALA A 1 249 ? 12.578 -42.344 -25.766 1 98.44 249 ALA A N 1
ATOM 1944 C CA . ALA A 1 249 ? 11.828 -43.281 -26.578 1 98.44 249 ALA A CA 1
ATOM 1945 C C . ALA A 1 249 ? 12.727 -43.906 -27.656 1 98.44 249 ALA A C 1
ATOM 1947 O O . ALA A 1 249 ? 12.641 -45.094 -27.906 1 98.44 249 ALA A O 1
ATOM 1948 N N . ASP A 1 250 ? 13.547 -43.094 -28.266 1 98.38 250 ASP A N 1
ATOM 1949 C CA . ASP A 1 250 ? 14.469 -43.562 -29.297 1 98.38 250 ASP A CA 1
ATOM 1950 C C . ASP A 1 250 ? 15.477 -44.531 -28.703 1 98.38 250 ASP A C 1
ATOM 1952 O O . ASP A 1 250 ? 15.742 -45.594 -29.297 1 98.38 250 ASP A O 1
ATOM 1956 N N . ALA A 1 251 ? 16.062 -44.25 -27.562 1 98.19 251 ALA A N 1
ATOM 1957 C CA . ALA A 1 251 ? 17.031 -45.125 -26.906 1 98.19 251 ALA A CA 1
ATOM 1958 C C . ALA A 1 251 ? 16.406 -46.5 -26.594 1 98.19 251 ALA A C 1
ATOM 1960 O O . ALA A 1 251 ? 17.016 -47.531 -26.844 1 98.19 251 ALA A O 1
ATOM 1961 N N . VAL A 1 252 ? 15.219 -46.406 -26.109 1 97.88 252 VAL A N 1
ATOM 1962 C CA . VAL A 1 252 ? 14.508 -47.625 -25.766 1 97.88 252 VAL A CA 1
ATOM 1963 C C . VAL A 1 252 ? 14.227 -48.438 -27.031 1 97.88 252 VAL A C 1
ATOM 1965 O O . VAL A 1 252 ? 14.398 -49.656 -27.047 1 97.88 252 VAL A O 1
ATOM 1968 N N . ALA A 1 253 ? 13.773 -47.781 -28.031 1 96.38 253 ALA A N 1
ATOM 1969 C CA . ALA A 1 253 ? 13.5 -48.469 -29.297 1 96.38 253 ALA A CA 1
ATOM 1970 C C . ALA A 1 253 ? 14.758 -49.125 -29.844 1 96.38 253 ALA A C 1
ATOM 1972 O O . ALA A 1 253 ? 14.672 -50.125 -30.562 1 96.38 253 ALA A O 1
ATOM 1973 N N . HIS A 1 254 ? 15.938 -48.625 -29.516 1 95.94 254 HIS A N 1
ATOM 1974 C CA . HIS A 1 254 ? 17.203 -49.156 -29.984 1 95.94 254 HIS A CA 1
ATOM 1975 C C . HIS A 1 254 ? 17.797 -50.125 -28.969 1 95.94 254 HIS A C 1
ATOM 1977 O O . HIS A 1 254 ? 19 -50.406 -29 1 95.94 254 HIS A O 1
ATOM 1983 N N . GLY A 1 255 ? 17 -50.531 -27.953 1 95.25 255 GLY A N 1
ATOM 1984 C CA . GLY A 1 255 ? 17.359 -51.656 -27.141 1 95.25 255 GLY A CA 1
ATOM 1985 C C . GLY A 1 255 ? 17.844 -51.281 -25.75 1 95.25 255 GLY A C 1
ATOM 1986 O O . GLY A 1 255 ? 18.219 -52.156 -24.953 1 95.25 255 GLY A O 1
ATOM 1987 N N . CYS A 1 256 ? 17.859 -50 -25.406 1 97.19 256 CYS A N 1
ATOM 1988 C CA . CYS A 1 256 ? 18.266 -49.625 -24.062 1 97.19 256 CYS A CA 1
ATOM 1989 C C . CYS A 1 256 ? 17.172 -49.969 -23.047 1 97.19 256 CYS A C 1
ATOM 1991 O O . CYS A 1 256 ? 16.016 -49.562 -23.219 1 97.19 256 CYS A O 1
ATOM 1993 N N . GLU A 1 257 ? 17.594 -50.594 -21.984 1 98 257 GLU A N 1
ATOM 1994 C CA . GLU A 1 257 ? 16.641 -51 -20.969 1 98 257 GLU A CA 1
ATOM 1995 C C . GLU A 1 257 ? 16.797 -50.156 -19.703 1 98 257 GLU A C 1
ATOM 1997 O O . GLU A 1 257 ? 15.891 -50.094 -18.875 1 98 257 GLU A O 1
ATOM 2002 N N . LYS A 1 258 ? 17.969 -49.625 -19.516 1 98.44 258 LYS A N 1
ATOM 2003 C CA . LYS A 1 258 ? 18.281 -48.781 -18.375 1 98.44 258 LYS A CA 1
ATOM 2004 C C . LYS A 1 258 ? 18.844 -47.438 -18.812 1 98.44 258 LYS A C 1
ATOM 2006 O O . LYS A 1 258 ? 19.859 -47.375 -19.516 1 98.44 258 LYS A O 1
ATOM 2011 N N . VAL A 1 259 ? 18.156 -46.406 -18.406 1 98.62 259 VAL A N 1
ATOM 2012 C CA . VAL A 1 259 ? 18.516 -45.062 -18.891 1 98.62 259 VAL A CA 1
ATOM 2013 C C . VAL A 1 259 ? 18.5 -44.062 -17.734 1 98.62 259 VAL A C 1
ATOM 2015 O O . VAL A 1 259 ? 17.703 -44.219 -16.797 1 98.62 259 VAL A O 1
ATOM 2018 N N . THR A 1 260 ? 19.375 -43.062 -17.75 1 98.38 260 THR A N 1
ATOM 2019 C CA . THR A 1 260 ? 19.375 -41.969 -16.797 1 98.38 260 THR A CA 1
ATOM 2020 C C . THR A 1 260 ? 19.156 -40.656 -17.5 1 98.38 260 THR A C 1
ATOM 2022 O O . THR A 1 260 ? 19.781 -40.375 -18.531 1 98.38 260 THR A O 1
ATOM 2025 N N . ILE A 1 261 ? 18.219 -39.875 -16.984 1 98.25 261 ILE A N 1
ATOM 2026 C CA . ILE A 1 261 ? 18.031 -38.5 -17.438 1 98.25 261 ILE A CA 1
ATOM 2027 C C . ILE A 1 261 ? 18.562 -37.531 -16.375 1 98.25 261 ILE A C 1
ATOM 2029 O O . ILE A 1 261 ? 18.203 -37.625 -15.203 1 98.25 261 ILE A O 1
ATOM 2033 N N . ARG A 1 262 ? 19.422 -36.656 -16.781 1 96.81 262 ARG A N 1
ATOM 2034 C CA . ARG A 1 262 ? 19.969 -35.625 -15.875 1 96.81 262 ARG A CA 1
ATOM 2035 C C . ARG A 1 262 ? 19.219 -34.312 -16 1 96.81 262 ARG A C 1
ATOM 2037 O O . ARG A 1 262 ? 19.188 -33.719 -17.078 1 96.81 262 ARG A O 1
ATOM 2044 N N . THR A 1 263 ? 18.641 -33.906 -14.859 1 95.62 263 THR A N 1
ATOM 2045 C CA . THR A 1 263 ? 17.875 -32.688 -14.875 1 95.62 263 THR A CA 1
ATOM 2046 C C . THR A 1 263 ? 17.75 -32.094 -13.469 1 95.62 263 THR A C 1
ATOM 2048 O O . THR A 1 263 ? 18.125 -32.75 -12.484 1 95.62 263 THR A O 1
ATOM 2051 N N . CYS A 1 264 ? 17.359 -30.844 -13.367 1 92.06 264 CYS A N 1
ATOM 2052 C CA . CYS A 1 264 ? 17.031 -30.219 -12.086 1 92.06 264 CYS A CA 1
ATOM 2053 C C . CYS A 1 264 ? 15.586 -29.734 -12.07 1 92.06 264 CYS A C 1
ATOM 2055 O O . CYS A 1 264 ? 15.18 -29.016 -11.148 1 92.06 264 CYS A O 1
ATOM 2057 N N . ASP A 1 265 ? 14.852 -30.109 -13.047 1 91.94 265 ASP A N 1
ATOM 2058 C CA . ASP A 1 265 ? 13.484 -29.625 -13.172 1 91.94 265 ASP A CA 1
ATOM 2059 C C . ASP A 1 265 ? 12.477 -30.672 -12.695 1 91.94 265 ASP A C 1
ATOM 2061 O O . ASP A 1 265 ? 12.492 -31.797 -13.164 1 91.94 265 ASP A O 1
ATOM 2065 N N . THR A 1 266 ? 11.602 -30.266 -11.891 1 93.25 266 THR A N 1
ATOM 2066 C CA . THR A 1 266 ? 10.57 -31.141 -11.336 1 93.25 266 THR A CA 1
ATOM 2067 C C . THR A 1 266 ? 9.625 -31.641 -12.43 1 93.25 266 THR A C 1
ATOM 2069 O O . THR A 1 266 ? 9.148 -32.781 -12.383 1 93.25 266 THR A O 1
ATOM 2072 N N . GLY A 1 267 ? 9.383 -30.812 -13.406 1 94.44 267 GLY A N 1
ATOM 2073 C CA . GLY A 1 267 ? 8.523 -31.203 -14.516 1 94.44 267 GLY A CA 1
ATOM 2074 C C . GLY A 1 267 ? 9.023 -32.406 -15.273 1 94.44 267 GLY A C 1
ATOM 2075 O O . GLY A 1 267 ? 8.227 -33.25 -15.703 1 94.44 267 GLY A O 1
ATOM 2076 N N . VAL A 1 268 ? 10.289 -32.531 -15.352 1 97.06 268 VAL A N 1
ATOM 2077 C CA . VAL A 1 268 ? 10.891 -33.656 -16.047 1 97.06 268 VAL A CA 1
ATOM 2078 C C . VAL A 1 268 ? 10.664 -34.938 -15.258 1 97.06 268 VAL A C 1
ATOM 2080 O O . VAL A 1 268 ? 10.352 -36 -15.828 1 97.06 268 VAL A O 1
ATOM 2083 N N . LEU A 1 269 ? 10.828 -34.812 -13.969 1 97.06 269 LEU A N 1
ATOM 2084 C CA . LEU A 1 269 ? 10.562 -35.969 -13.133 1 97.06 269 LEU A CA 1
ATOM 2085 C C . LEU A 1 269 ? 9.117 -36.438 -13.281 1 97.06 269 LEU A C 1
ATOM 2087 O O . LEU A 1 269 ? 8.844 -37.625 -13.383 1 97.06 269 LEU A O 1
ATOM 2091 N N . VAL A 1 270 ? 8.25 -35.5 -13.305 1 97.44 270 VAL A N 1
ATOM 2092 C CA . VAL A 1 270 ? 6.82 -35.781 -13.43 1 97.44 270 VAL A CA 1
ATOM 2093 C C . VAL A 1 270 ? 6.547 -36.5 -14.742 1 97.44 270 VAL A C 1
ATOM 2095 O O . VAL A 1 270 ? 5.832 -37.5 -14.773 1 97.44 270 VAL A O 1
ATOM 2098 N N . ILE A 1 271 ? 7.109 -36.031 -15.805 1 98.12 271 ILE A N 1
ATOM 2099 C CA . ILE A 1 271 ? 6.938 -36.656 -17.109 1 98.12 271 ILE A CA 1
ATOM 2100 C C . ILE A 1 271 ? 7.543 -38.062 -17.094 1 98.12 271 ILE A C 1
ATOM 2102 O O . ILE A 1 271 ? 6.949 -39.031 -17.609 1 98.12 271 ILE A O 1
ATOM 2106 N N . ALA A 1 272 ? 8.695 -38.188 -16.469 1 98.56 272 ALA A N 1
ATOM 2107 C CA . ALA A 1 272 ? 9.383 -39.5 -16.391 1 98.56 272 ALA A CA 1
ATOM 2108 C C . ALA A 1 272 ? 8.5 -40.531 -15.711 1 98.56 272 ALA A C 1
ATOM 2110 O O . ALA A 1 272 ? 8.367 -41.656 -16.219 1 98.56 272 ALA A O 1
ATOM 2111 N N . VAL A 1 273 ? 7.941 -40.125 -14.664 1 98.19 273 VAL A N 1
ATOM 2112 C CA . VAL A 1 273 ? 7.094 -41.062 -13.906 1 98.19 273 VAL A CA 1
ATOM 2113 C C . VAL A 1 273 ? 5.871 -41.438 -14.742 1 98.19 273 VAL A C 1
ATOM 2115 O O . VAL A 1 273 ? 5.477 -42.594 -14.781 1 98.19 273 VAL A O 1
ATOM 2118 N N . SER A 1 274 ? 5.34 -40.5 -15.406 1 97.38 274 SER A N 1
ATOM 2119 C CA . SER A 1 274 ? 4.09 -40.688 -16.141 1 97.38 274 SER A CA 1
ATOM 2120 C C . SER A 1 274 ? 4.297 -41.562 -17.375 1 97.38 274 SER A C 1
ATOM 2122 O O . SER A 1 274 ? 3.367 -42.219 -17.828 1 97.38 274 SER A O 1
ATOM 2124 N N . CYS A 1 275 ? 5.453 -41.594 -17.969 1 96.06 275 CYS A N 1
ATOM 2125 C CA . CYS A 1 275 ? 5.637 -42.25 -19.25 1 96.06 275 CYS A CA 1
ATOM 2126 C C . CYS A 1 275 ? 6.059 -43.719 -19.078 1 96.06 275 CYS A C 1
ATOM 2128 O O . CYS A 1 275 ? 6.117 -44.469 -20.047 1 96.06 275 CYS A O 1
ATOM 2130 N N . ILE A 1 276 ? 6.301 -44.156 -17.891 1 96.75 276 ILE A N 1
ATOM 2131 C CA . ILE A 1 276 ? 6.828 -45.5 -17.609 1 96.75 276 ILE A CA 1
ATOM 2132 C C . ILE A 1 276 ? 5.906 -46.531 -18.219 1 96.75 276 ILE A C 1
ATOM 2134 O O . ILE A 1 276 ? 6.375 -47.469 -18.891 1 96.75 276 ILE A O 1
ATOM 2138 N N . GLN A 1 277 ? 4.688 -46.344 -18.062 1 92.81 277 GLN A N 1
ATOM 2139 C CA . GLN A 1 277 ? 3.719 -47.344 -18.531 1 92.81 277 GLN A CA 1
ATOM 2140 C C . GLN A 1 277 ? 3.695 -47.406 -20.047 1 92.81 277 GLN A C 1
ATOM 2142 O O . GLN A 1 277 ? 3.34 -48.438 -20.625 1 92.81 277 GLN A O 1
ATOM 2147 N N . GLN A 1 278 ? 4.082 -46.406 -20.656 1 95.06 278 GLN A N 1
ATOM 2148 C CA . GLN A 1 278 ? 4.047 -46.344 -22.109 1 95.06 278 GLN A CA 1
ATOM 2149 C C . GLN A 1 278 ? 5.312 -46.938 -22.719 1 95.06 278 GLN A C 1
ATOM 2151 O O . GLN A 1 278 ? 5.406 -47.094 -23.938 1 95.06 278 GLN A O 1
ATOM 2156 N N . LEU A 1 279 ? 6.262 -47.219 -21.891 1 96.62 279 LEU A N 1
ATOM 2157 C CA . LEU A 1 279 ? 7.527 -47.812 -22.328 1 96.62 279 LEU A CA 1
ATOM 2158 C C . LEU A 1 279 ? 7.777 -49.156 -21.672 1 96.62 279 LEU A C 1
ATOM 2160 O O . LEU A 1 279 ? 8.68 -49.281 -20.844 1 96.62 279 LEU A O 1
ATOM 2164 N N . PRO A 1 280 ? 7.074 -50.125 -22.094 1 93.62 280 PRO A N 1
ATOM 2165 C CA . PRO A 1 280 ? 7.16 -51.438 -21.422 1 93.62 280 PRO A CA 1
ATOM 2166 C C . PRO A 1 280 ? 8.555 -52.062 -21.516 1 93.62 280 PRO A C 1
ATOM 2168 O O . PRO A 1 280 ? 8.938 -52.844 -20.641 1 93.62 280 PRO A O 1
ATOM 2171 N N . GLN A 1 281 ? 9.289 -51.719 -22.484 1 96.06 281 GLN A N 1
ATOM 2172 C CA . GLN A 1 281 ? 10.617 -52.312 -22.688 1 96.06 281 GLN A CA 1
ATOM 2173 C C . GLN A 1 281 ? 11.633 -51.688 -21.734 1 96.06 281 GLN A C 1
ATOM 2175 O O . GLN A 1 281 ? 12.734 -52.219 -21.547 1 96.06 281 GLN A O 1
ATOM 2180 N N . LEU A 1 282 ? 11.312 -50.594 -21.188 1 97.5 282 LEU A N 1
ATOM 2181 C CA . LEU A 1 282 ? 12.195 -49.875 -20.266 1 97.5 282 LEU A CA 1
ATOM 2182 C C . LEU A 1 282 ? 12.133 -50.5 -18.875 1 97.5 282 LEU A C 1
ATOM 2184 O O . LEU A 1 282 ? 11.07 -50.531 -18.25 1 97.5 282 LEU A O 1
ATOM 2188 N N . GLN A 1 283 ? 13.227 -51 -18.391 1 97.31 283 GLN A N 1
ATOM 2189 C CA . GLN A 1 283 ? 13.258 -51.625 -17.078 1 97.31 283 GLN A CA 1
ATOM 2190 C C . GLN A 1 283 ? 13.492 -50.625 -15.969 1 97.31 283 GLN A C 1
ATOM 2192 O O . GLN A 1 283 ? 12.805 -50.625 -14.945 1 97.31 283 GLN A O 1
ATOM 2197 N N . GLU A 1 284 ? 14.523 -49.719 -16.203 1 98.19 284 GLU A N 1
ATOM 2198 C CA . GLU A 1 284 ? 14.852 -48.719 -15.203 1 98.19 284 GLU A CA 1
ATOM 2199 C C . GLU A 1 284 ? 15.039 -47.344 -15.844 1 98.19 284 GLU A C 1
ATOM 2201 O O . GLU A 1 284 ? 15.789 -47.188 -16.812 1 98.19 284 GLU A O 1
ATOM 2206 N N . LEU A 1 285 ? 14.328 -46.438 -15.336 1 98.62 285 LEU A N 1
ATOM 2207 C CA . LEU A 1 285 ? 14.531 -45.062 -15.688 1 98.62 285 LEU A CA 1
ATOM 2208 C C . LEU A 1 285 ? 14.938 -44.25 -14.461 1 98.62 285 LEU A C 1
ATOM 2210 O O . LEU A 1 285 ? 14.156 -44.094 -13.516 1 98.62 285 LEU A O 1
ATOM 2214 N N . TRP A 1 286 ? 16.109 -43.688 -14.531 1 98.38 286 TRP A N 1
ATOM 2215 C CA . TRP A 1 286 ? 16.641 -42.875 -13.43 1 98.38 286 TRP A CA 1
ATOM 2216 C C . TRP A 1 286 ? 16.656 -41.406 -13.789 1 98.38 286 TRP A C 1
ATOM 2218 O O . TRP A 1 286 ? 16.953 -41.031 -14.938 1 98.38 286 TRP A O 1
ATOM 2228 N N . VAL A 1 287 ? 16.312 -40.625 -12.805 1 97.88 287 VAL A N 1
ATOM 2229 C CA . VAL A 1 287 ? 16.453 -39.156 -12.938 1 97.88 287 VAL A CA 1
ATOM 2230 C C . VAL A 1 287 ? 17.531 -38.656 -11.984 1 97.88 287 VAL A C 1
ATOM 2232 O O . VAL A 1 287 ? 17.375 -38.75 -10.766 1 97.88 287 VAL A O 1
ATOM 2235 N N . HIS A 1 288 ? 18.625 -38.281 -12.57 1 96.62 288 HIS A N 1
ATOM 2236 C CA . HIS A 1 288 ? 19.672 -37.625 -11.797 1 96.62 288 HIS A CA 1
ATOM 2237 C C . HIS A 1 288 ? 19.312 -36.156 -11.531 1 96.62 288 HIS A C 1
ATOM 2239 O O . HIS A 1 288 ? 19.516 -35.312 -12.391 1 96.62 288 HIS A O 1
ATOM 2245 N N . PHE A 1 289 ? 18.891 -35.938 -10.258 1 93.81 289 PHE A N 1
ATOM 2246 C CA . PHE A 1 289 ? 18.266 -34.656 -9.914 1 93.81 289 PHE A CA 1
ATOM 2247 C C . PHE A 1 289 ? 19.156 -33.844 -8.969 1 93.81 289 PHE A C 1
ATOM 2249 O O . PHE A 1 289 ? 19.719 -34.406 -8.016 1 93.81 289 PHE A O 1
ATOM 2256 N N . GLY A 1 290 ? 19.281 -32.469 -9.234 1 87.75 290 GLY A N 1
ATOM 2257 C CA . GLY A 1 290 ? 19.984 -31.594 -8.32 1 87.75 290 GLY A CA 1
ATOM 2258 C C . GLY A 1 290 ? 21.438 -31.391 -8.695 1 87.75 290 GLY A C 1
ATOM 2259 O O . GLY A 1 290 ? 21.906 -31.938 -9.703 1 87.75 290 GLY A O 1
ATOM 2260 N N . MET A 1 291 ? 22.094 -30.5 -7.848 1 83.5 291 MET A N 1
ATOM 2261 C CA . MET A 1 291 ? 23.5 -30.188 -8.086 1 83.5 291 MET A CA 1
ATOM 2262 C C . MET A 1 291 ? 24.312 -30.344 -6.809 1 83.5 291 MET A C 1
ATOM 2264 O O . MET A 1 291 ? 23.781 -30.203 -5.703 1 83.5 291 MET A O 1
ATOM 2268 N N . GLY A 1 292 ? 25.5 -30.688 -7.031 1 79.44 292 GLY A N 1
ATOM 2269 C CA . GLY A 1 292 ? 26.422 -30.734 -5.914 1 79.44 292 GLY A CA 1
ATOM 2270 C C . GLY A 1 292 ? 26.016 -31.719 -4.84 1 79.44 292 GLY A C 1
ATOM 2271 O O . GLY A 1 292 ? 25.766 -32.906 -5.133 1 79.44 292 GLY A O 1
ATOM 2272 N N . LYS A 1 293 ? 25.906 -31.141 -3.596 1 80.31 293 LYS A N 1
ATOM 2273 C CA . LYS A 1 293 ? 25.625 -31.969 -2.432 1 80.31 293 LYS A CA 1
ATOM 2274 C C . LYS A 1 293 ? 24.156 -32.406 -2.42 1 80.31 293 LYS A C 1
ATOM 2276 O O . LYS A 1 293 ? 23.797 -33.375 -1.738 1 80.31 293 LYS A O 1
ATOM 2281 N N . HIS A 1 294 ? 23.359 -31.844 -3.225 1 80.88 294 HIS A N 1
ATOM 2282 C CA . HIS A 1 294 ? 21.922 -32.156 -3.236 1 80.88 294 HIS A CA 1
ATOM 2283 C C . HIS A 1 294 ? 21.562 -33.031 -4.418 1 80.88 294 HIS A C 1
ATOM 2285 O O . HIS A 1 294 ? 20.391 -33.25 -4.707 1 80.88 294 HIS A O 1
ATOM 2291 N N . SER A 1 295 ? 22.641 -33.531 -5.039 1 88.44 295 SER A N 1
ATOM 2292 C CA . SER A 1 295 ? 22.406 -34.406 -6.184 1 88.44 295 SER A CA 1
ATOM 2293 C C . SER A 1 295 ? 21.922 -35.781 -5.734 1 88.44 295 SER A C 1
ATOM 2295 O O . SER A 1 295 ? 22.422 -36.344 -4.754 1 88.44 295 SER A O 1
ATOM 2297 N N . LYS A 1 296 ? 20.812 -36.312 -6.32 1 91.69 296 LYS A N 1
ATOM 2298 C CA . LYS A 1 296 ? 20.266 -37.625 -6 1 91.69 296 LYS A CA 1
ATOM 2299 C C . LYS A 1 296 ? 19.75 -38.344 -7.258 1 91.69 296 LYS A C 1
ATOM 2301 O O . LYS A 1 296 ? 19.438 -37.688 -8.25 1 91.69 296 LYS A O 1
ATOM 2306 N N . PHE A 1 297 ? 19.812 -39.625 -7.156 1 96.75 297 PHE A N 1
ATOM 2307 C CA . PHE A 1 297 ? 19.219 -40.406 -8.219 1 96.75 297 PHE A CA 1
ATOM 2308 C C . PHE A 1 297 ? 17.828 -40.906 -7.824 1 96.75 297 PHE A C 1
ATOM 2310 O O . PHE A 1 297 ? 17.656 -41.562 -6.809 1 96.75 297 PHE A O 1
ATOM 2317 N N . LEU A 1 298 ? 16.875 -40.531 -8.617 1 97.56 298 LEU A N 1
ATOM 2318 C CA . LEU A 1 298 ? 15.477 -40.906 -8.375 1 97.56 298 LEU A CA 1
ATOM 2319 C C . LEU A 1 298 ? 15.023 -42 -9.328 1 97.56 298 LEU A C 1
ATOM 2321 O O . LEU A 1 298 ? 15.258 -41.906 -10.531 1 97.56 298 LEU A O 1
ATOM 2325 N N . ALA A 1 299 ? 14.383 -42.969 -8.789 1 98.31 299 ALA A N 1
ATOM 2326 C CA . ALA A 1 299 ? 13.898 -44.094 -9.594 1 98.31 299 ALA A CA 1
ATOM 2327 C C . ALA A 1 299 ? 12.469 -43.844 -10.07 1 98.31 299 ALA A C 1
ATOM 2329 O O . ALA A 1 299 ? 11.508 -44.188 -9.375 1 98.31 299 ALA A O 1
ATOM 2330 N N . ALA A 1 300 ? 12.344 -43.312 -11.242 1 98.38 300 ALA A N 1
ATOM 2331 C CA . ALA A 1 300 ? 11.023 -43 -11.781 1 98.38 300 ALA A CA 1
ATOM 2332 C C . ALA A 1 300 ? 10.172 -44.25 -11.898 1 98.38 300 ALA A C 1
ATOM 2334 O O . ALA A 1 300 ? 8.961 -44.219 -11.68 1 98.38 300 ALA A O 1
ATOM 2335 N N . HIS A 1 301 ? 10.812 -45.375 -12.273 1 97.94 301 HIS A N 1
ATOM 2336 C CA . HIS A 1 301 ? 10.102 -46.625 -12.422 1 97.94 301 HIS A CA 1
ATOM 2337 C C . HIS A 1 301 ? 9.547 -47.094 -11.086 1 97.94 301 HIS A C 1
ATOM 2339 O O . HIS A 1 301 ? 8.422 -47.594 -11.023 1 97.94 301 HIS A O 1
ATOM 2345 N N . GLU A 1 302 ? 10.281 -46.875 -10.016 1 97.88 302 GLU A N 1
ATOM 2346 C CA . GLU A 1 302 ? 9.797 -47.281 -8.688 1 97.88 302 GLU A CA 1
ATOM 2347 C C . GLU A 1 302 ? 8.688 -46.344 -8.211 1 97.88 302 GLU A C 1
ATOM 2349 O O . GLU A 1 302 ? 7.711 -46.781 -7.609 1 97.88 302 GLU A O 1
ATOM 2354 N N . ILE A 1 303 ? 8.875 -45.094 -8.438 1 98.06 303 ILE A N 1
ATOM 2355 C CA . ILE A 1 303 ? 7.859 -44.125 -8.062 1 98.06 303 ILE A CA 1
ATOM 2356 C C . ILE A 1 303 ? 6.535 -44.469 -8.742 1 98.06 303 ILE A C 1
ATOM 2358 O O . ILE A 1 303 ? 5.48 -44.438 -8.109 1 98.06 303 ILE A O 1
ATOM 2362 N N . ALA A 1 304 ? 6.598 -44.781 -10 1 97.88 304 ALA A N 1
ATOM 2363 C CA . ALA A 1 304 ? 5.402 -45.125 -10.766 1 97.88 304 ALA A CA 1
ATOM 2364 C C . ALA A 1 304 ? 4.711 -46.375 -10.164 1 97.88 304 ALA A C 1
ATOM 2366 O O . ALA A 1 304 ? 3.482 -46.438 -10.109 1 97.88 304 ALA A O 1
ATOM 2367 N N . ILE A 1 305 ? 5.496 -47.281 -9.766 1 96.81 305 ILE A N 1
ATOM 2368 C CA . ILE A 1 305 ? 4.957 -48.5 -9.18 1 96.81 305 ILE A CA 1
ATOM 2369 C C . ILE A 1 305 ? 4.227 -48.188 -7.875 1 96.81 305 ILE A C 1
ATOM 2371 O O . ILE A 1 305 ? 3.098 -48.625 -7.66 1 96.81 305 ILE A O 1
ATOM 2375 N N . VAL A 1 306 ? 4.816 -47.375 -7.062 1 96.94 306 VAL A N 1
ATOM 2376 C CA . VAL A 1 306 ? 4.254 -47.062 -5.758 1 96.94 306 VAL A CA 1
ATOM 2377 C C . VAL A 1 306 ? 2.975 -46.25 -5.93 1 96.94 306 VAL A C 1
ATOM 2379 O O . VAL A 1 306 ? 1.985 -46.469 -5.227 1 96.94 306 VAL A O 1
ATOM 2382 N N . LEU A 1 307 ? 2.941 -45.312 -6.824 1 96.12 307 LEU A N 1
ATOM 2383 C CA . LEU A 1 307 ? 1.778 -44.469 -7.062 1 96.12 307 LEU A CA 1
ATOM 2384 C C . LEU A 1 307 ? 0.643 -45.25 -7.691 1 96.12 307 LEU A C 1
ATOM 2386 O O . LEU A 1 307 ? -0.533 -44.969 -7.461 1 96.12 307 LEU A O 1
ATOM 2390 N N . GLY A 1 308 ? 1.007 -46.25 -8.469 1 95.44 308 GLY A N 1
ATOM 2391 C CA . GLY A 1 308 ? 0.024 -46.969 -9.258 1 95.44 308 GLY A CA 1
ATOM 2392 C C . GLY A 1 308 ? -0.213 -46.344 -10.625 1 95.44 308 GLY A C 1
ATOM 2393 O O . GLY A 1 308 ? 0.123 -45.188 -10.852 1 95.44 308 GLY A O 1
ATOM 2394 N N . PRO A 1 309 ? -0.775 -47.031 -11.57 1 94.88 309 PRO A N 1
ATOM 2395 C CA . PRO A 1 309 ? -0.904 -46.594 -12.961 1 94.88 309 PRO A CA 1
ATOM 2396 C C . PRO A 1 309 ? -1.78 -45.344 -13.109 1 94.88 309 PRO A C 1
ATOM 2398 O O . PRO A 1 309 ? -1.438 -44.438 -13.859 1 94.88 309 PRO A O 1
ATOM 2401 N N . GLU A 1 310 ? -2.84 -45.312 -12.375 1 94.75 310 GLU A N 1
ATOM 2402 C CA . GLU A 1 310 ? -3.783 -44.188 -12.523 1 94.75 310 GLU A CA 1
ATOM 2403 C C . GLU A 1 310 ? -3.174 -42.875 -12.039 1 94.75 310 GLU A C 1
ATOM 2405 O O . GLU A 1 310 ? -3.207 -41.875 -12.75 1 94.75 310 GLU A O 1
ATOM 2410 N N . LYS A 1 311 ? -2.594 -42.906 -10.914 1 95.94 311 LYS A N 1
ATOM 2411 C CA . LYS A 1 311 ? -2.014 -41.688 -10.344 1 95.94 311 LYS A CA 1
ATOM 2412 C C . LYS A 1 311 ? -0.762 -41.281 -11.109 1 95.94 311 LYS A C 1
ATOM 2414 O O . LYS A 1 311 ? -0.519 -40.094 -11.297 1 95.94 311 LYS A O 1
ATOM 2419 N N . SER A 1 312 ? 0.056 -42.219 -11.523 1 96.88 312 SER A N 1
ATOM 2420 C CA . SER A 1 312 ? 1.253 -41.906 -12.297 1 96.88 312 SER A CA 1
ATOM 2421 C C . SER A 1 312 ? 0.898 -41.188 -13.602 1 96.88 312 SER A C 1
ATOM 2423 O O . SER A 1 312 ? 1.55 -40.219 -13.984 1 96.88 312 SER A O 1
ATOM 2425 N N . GLU A 1 313 ? -0.115 -41.656 -14.148 1 95.19 313 GLU A N 1
ATOM 2426 C CA . GLU A 1 313 ? -0.54 -41.094 -15.414 1 95.19 313 GLU A CA 1
ATOM 2427 C C . GLU A 1 313 ? -1.149 -39.688 -15.203 1 95.19 313 GLU A C 1
ATOM 2429 O O . GLU A 1 313 ? -0.941 -38.781 -16.016 1 95.19 313 GLU A O 1
ATOM 2434 N N . SER A 1 314 ? -1.926 -39.594 -14.141 1 96.75 314 SER A N 1
ATOM 2435 C CA . SER A 1 314 ? -2.658 -38.344 -13.891 1 96.75 314 SER A CA 1
ATOM 2436 C C . SER A 1 314 ? -1.756 -37.281 -13.266 1 96.75 314 SER A C 1
ATOM 2438 O O . SER A 1 314 ? -2.186 -36.156 -13.039 1 96.75 314 SER A O 1
ATOM 2440 N N . LEU A 1 315 ? -0.507 -37.594 -13.039 1 97.19 315 LEU A N 1
ATOM 2441 C CA . LEU A 1 315 ? 0.443 -36.719 -12.383 1 97.19 315 LEU A CA 1
ATOM 2442 C C . LEU A 1 315 ? 0.696 -35.469 -13.234 1 97.19 315 LEU A C 1
ATOM 2444 O O . LEU A 1 315 ? 0.939 -34.375 -12.703 1 97.19 315 LEU A O 1
ATOM 2448 N N . LEU A 1 316 ? 0.603 -35.656 -14.539 1 97.5 316 LEU A N 1
ATOM 2449 C CA . LEU A 1 316 ? 0.797 -34.531 -15.438 1 97.5 316 LEU A CA 1
ATOM 2450 C C . LEU A 1 316 ? -0.278 -33.469 -15.219 1 97.5 316 LEU A C 1
ATOM 2452 O O . LEU A 1 316 ? 0.033 -32.281 -15.07 1 97.5 316 LEU A O 1
ATOM 2456 N N . GLY A 1 317 ? -1.508 -33.969 -15.148 1 97.94 317 GLY A N 1
ATOM 2457 C CA . GLY A 1 317 ? -2.613 -33.062 -14.898 1 97.94 317 GLY A CA 1
ATOM 2458 C C . GLY A 1 317 ? -2.529 -32.375 -13.547 1 97.94 317 GLY A C 1
ATOM 2459 O O . GLY A 1 317 ? -2.779 -31.172 -13.438 1 97.94 317 GLY A O 1
ATOM 2460 N N . PHE A 1 318 ? -2.137 -33.125 -12.602 1 97.88 318 PHE A N 1
ATOM 2461 C CA . PHE A 1 318 ? -1.978 -32.594 -11.258 1 97.88 318 PHE A CA 1
ATOM 2462 C C . PHE A 1 318 ? -0.913 -31.484 -11.227 1 97.88 318 PHE A C 1
ATOM 2464 O O . PHE A 1 318 ? -1.136 -30.406 -10.672 1 97.88 318 PHE A O 1
ATOM 2471 N N . HIS A 1 319 ? 0.209 -31.766 -11.781 1 97.06 319 HIS A N 1
ATOM 2472 C CA . HIS A 1 319 ? 1.332 -30.828 -11.766 1 97.06 319 HIS A CA 1
ATOM 2473 C C . HIS A 1 319 ? 0.982 -29.547 -12.492 1 97.06 319 HIS A C 1
ATOM 2475 O O . HIS A 1 319 ? 1.279 -28.453 -12 1 97.06 319 HIS A O 1
ATOM 2481 N N . ALA A 1 320 ? 0.359 -29.656 -13.586 1 97.25 320 ALA A N 1
ATOM 2482 C CA . ALA A 1 320 ? -0.037 -28.484 -14.359 1 97.25 320 ALA A CA 1
ATOM 2483 C C . ALA A 1 320 ? -1.069 -27.656 -13.602 1 97.25 320 ALA A C 1
ATOM 2485 O O . ALA A 1 320 ? -0.907 -26.438 -13.445 1 97.25 320 ALA A O 1
ATOM 2486 N N . PHE A 1 321 ? -2.051 -28.312 -13.023 1 98.12 321 PHE A N 1
ATOM 2487 C CA . PHE A 1 321 ? -3.197 -27.656 -12.406 1 98.12 321 PHE A CA 1
ATOM 2488 C C . PHE A 1 321 ? -2.781 -26.922 -11.141 1 98.12 321 PHE A C 1
ATOM 2490 O O . PHE A 1 321 ? -3.336 -25.875 -10.812 1 98.12 321 PHE A O 1
ATOM 2497 N N . THR A 1 322 ? -1.818 -27.469 -10.508 1 97.12 322 THR A N 1
ATOM 2498 C CA . THR A 1 322 ? -1.417 -26.875 -9.234 1 97.12 322 THR A CA 1
ATOM 2499 C C . THR A 1 322 ? -0.321 -25.844 -9.43 1 97.12 322 THR A C 1
ATOM 2501 O O . THR A 1 322 ? 0.177 -25.266 -8.469 1 97.12 322 THR A O 1
ATOM 2504 N N . GLY A 1 323 ? 0.098 -25.641 -10.656 1 95.81 323 GLY A N 1
ATOM 2505 C CA . GLY A 1 323 ? 0.984 -24.531 -10.969 1 95.81 323 GLY A CA 1
ATOM 2506 C C . GLY A 1 323 ? 2.277 -24.953 -11.625 1 95.81 323 GLY A C 1
ATOM 2507 O O . GLY A 1 323 ? 2.916 -25.922 -11.188 1 95.81 323 GLY A O 1
ATOM 2508 N N . CYS A 1 324 ? 2.635 -24.344 -12.617 1 94 324 CYS A N 1
ATOM 2509 C CA . CYS A 1 324 ? 3.898 -24.453 -13.336 1 94 324 CYS A CA 1
ATOM 2510 C C . CYS A 1 324 ? 4.215 -23.172 -14.086 1 94 324 CYS A C 1
ATOM 2512 O O . CYS A 1 324 ? 3.672 -22.109 -13.773 1 94 324 CYS A O 1
ATOM 2514 N N . ASP A 1 325 ? 5.055 -23.156 -15.031 1 89.94 325 ASP A N 1
ATOM 2515 C CA . ASP A 1 325 ? 5.523 -21.922 -15.664 1 89.94 325 ASP A CA 1
ATOM 2516 C C . ASP A 1 325 ? 4.41 -21.266 -16.469 1 89.94 325 ASP A C 1
ATOM 2518 O O . ASP A 1 325 ? 4.379 -20.031 -16.594 1 89.94 325 ASP A O 1
ATOM 2522 N N . THR A 1 326 ? 3.506 -22.094 -16.984 1 93.81 326 THR A N 1
ATOM 2523 C CA . THR A 1 326 ? 2.473 -21.547 -17.859 1 93.81 326 THR A CA 1
ATOM 2524 C C . THR A 1 326 ? 1.114 -21.562 -17.156 1 93.81 326 THR A C 1
ATOM 2526 O O . THR A 1 326 ? 0.105 -21.172 -17.75 1 93.81 326 THR A O 1
ATOM 2529 N N . VAL A 1 327 ? 1.045 -22.062 -15.977 1 96.5 327 VAL A N 1
ATOM 2530 C CA . VAL A 1 327 ? -0.182 -22.109 -15.188 1 96.5 327 VAL A CA 1
ATOM 2531 C C . VAL A 1 327 ? 0.078 -21.547 -13.789 1 96.5 327 VAL A C 1
ATOM 2533 O O . VAL A 1 327 ? 1.086 -21.875 -13.164 1 96.5 327 VAL A O 1
ATOM 2536 N N . SER A 1 328 ? -0.819 -20.781 -13.359 1 96.19 328 SER A N 1
ATOM 2537 C CA . SER A 1 328 ? -0.658 -20.062 -12.094 1 96.19 328 SER A CA 1
ATOM 2538 C C . SER A 1 328 ? -0.677 -21.031 -10.914 1 96.19 328 SER A C 1
ATOM 2540 O O . SER A 1 328 ? -1.363 -22.047 -10.945 1 96.19 328 SER A O 1
ATOM 2542 N N . TYR A 1 329 ? 0.04 -20.609 -9.922 1 96.06 329 TYR A N 1
ATOM 2543 C CA . TYR A 1 329 ? -0.1 -21.234 -8.617 1 96.06 329 TYR A CA 1
ATOM 2544 C C . TYR A 1 329 ? -1.245 -20.609 -7.828 1 96.06 329 TYR A C 1
ATOM 2546 O O . TYR A 1 329 ? -1.579 -19.438 -8.031 1 96.06 329 TYR A O 1
ATOM 2554 N N . PHE A 1 330 ? -1.882 -21.438 -7.012 1 96.5 330 PHE A N 1
ATOM 2555 C CA . PHE A 1 330 ? -2.846 -20.891 -6.062 1 96.5 330 PHE A CA 1
ATOM 2556 C C . PHE A 1 330 ? -2.135 -20.234 -4.887 1 96.5 330 PHE A C 1
ATOM 2558 O O . PHE A 1 330 ? -1.249 -20.828 -4.277 1 96.5 330 PHE A O 1
ATOM 2565 N N . LYS A 1 331 ? -2.512 -19.031 -4.594 1 95.06 331 LYS A N 1
ATOM 2566 C CA . LYS A 1 331 ? -1.852 -18.312 -3.504 1 95.06 331 LYS A CA 1
ATOM 2567 C C . LYS A 1 331 ? -1.937 -19.094 -2.197 1 95.06 331 LYS A C 1
ATOM 2569 O O . LYS A 1 331 ? -3.029 -19.453 -1.749 1 95.06 331 LYS A O 1
ATOM 2574 N N . GLY A 1 332 ? -0.799 -19.359 -1.663 1 92.12 332 GLY A N 1
ATOM 2575 C CA . GLY A 1 332 ? -0.732 -19.984 -0.35 1 92.12 332 GLY A CA 1
ATOM 2576 C C . GLY A 1 332 ? -0.879 -21.484 -0.396 1 92.12 332 GLY A C 1
ATOM 2577 O O . GLY A 1 332 ? -0.912 -22.141 0.646 1 92.12 332 GLY A O 1
ATOM 2578 N N . ILE A 1 333 ? -1.028 -22.016 -1.542 1 94.62 333 ILE A N 1
ATOM 2579 C CA . ILE A 1 333 ? -1.194 -23.453 -1.679 1 94.62 333 ILE A CA 1
ATOM 2580 C C . ILE A 1 333 ? 0.039 -24.062 -2.35 1 94.62 333 ILE A C 1
ATOM 2582 O O . ILE A 1 333 ? 0.23 -23.906 -3.559 1 94.62 333 ILE A O 1
ATOM 2586 N N . GLY A 1 334 ? 0.784 -24.766 -1.593 1 93.31 334 GLY A N 1
ATOM 2587 C CA . GLY A 1 334 ? 1.948 -25.453 -2.131 1 93.31 334 GLY A CA 1
ATOM 2588 C C . GLY A 1 334 ? 1.623 -26.812 -2.709 1 93.31 334 GLY A C 1
ATOM 2589 O O . GLY A 1 334 ? 0.518 -27.328 -2.521 1 93.31 334 GLY A O 1
ATOM 2590 N N . LYS A 1 335 ? 2.588 -27.438 -3.354 1 94.44 335 LYS A N 1
ATOM 2591 C CA . LYS A 1 335 ? 2.402 -28.734 -3.986 1 94.44 335 LYS A CA 1
ATOM 2592 C C . LYS A 1 335 ? 2.119 -29.828 -2.949 1 94.44 335 LYS A C 1
ATOM 2594 O O . LYS A 1 335 ? 1.332 -30.734 -3.197 1 94.44 335 LYS A O 1
ATOM 2599 N N . LEU A 1 336 ? 2.73 -29.656 -1.805 1 93.81 336 LEU A N 1
ATOM 2600 C CA . LEU A 1 336 ? 2.512 -30.641 -0.761 1 93.81 336 LEU A CA 1
ATOM 2601 C C . LEU A 1 336 ? 1.076 -30.594 -0.248 1 93.81 336 LEU A C 1
ATOM 2603 O O . LEU A 1 336 ? 0.438 -31.625 -0.06 1 93.81 336 LEU A O 1
ATOM 2607 N N . THR A 1 337 ? 0.645 -29.422 -0.037 1 94.06 337 THR A N 1
ATOM 2608 C CA . THR A 1 337 ? -0.747 -29.234 0.365 1 94.06 337 THR A CA 1
ATOM 2609 C C . THR A 1 337 ? -1.69 -29.812 -0.687 1 94.06 337 THR A C 1
ATOM 2611 O O . THR A 1 337 ? -2.682 -30.469 -0.349 1 94.06 337 THR A O 1
ATOM 2614 N N . ALA A 1 338 ? -1.359 -29.594 -1.89 1 96 338 ALA A N 1
ATOM 2615 C CA . ALA A 1 338 ? -2.174 -30.109 -2.992 1 96 338 ALA A CA 1
ATOM 2616 C C . ALA A 1 338 ? -2.156 -31.625 -3.037 1 96 338 ALA A C 1
ATOM 2618 O O . ALA A 1 338 ? -3.186 -32.25 -3.291 1 96 338 ALA A O 1
ATOM 2619 N N . VAL A 1 339 ? -1.02 -32.188 -2.7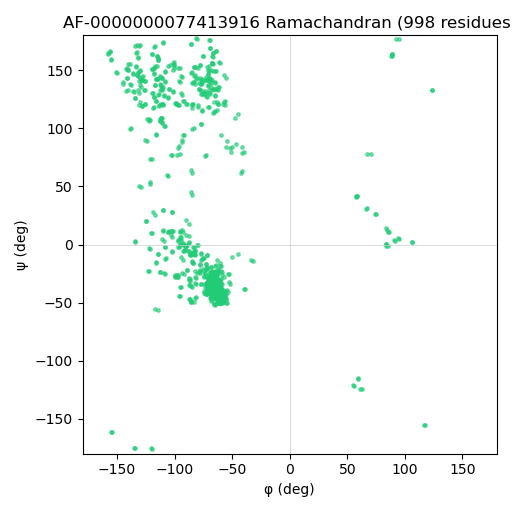52 1 96.06 339 VAL A N 1
ATOM 2620 C CA . VAL A 1 339 ? -0.91 -33.656 -2.734 1 96.06 339 VAL A CA 1
ATOM 2621 C C . VAL A 1 339 ? -1.795 -34.219 -1.629 1 96.06 339 VAL A C 1
ATOM 2623 O O . VAL A 1 339 ? -2.521 -35.188 -1.847 1 96.06 339 VAL A O 1
ATOM 2626 N N . ASN A 1 340 ? -1.756 -33.594 -0.495 1 95.38 340 ASN A N 1
ATOM 2627 C CA . ASN A 1 340 ? -2.586 -34.031 0.618 1 95.38 340 ASN A CA 1
ATOM 2628 C C . ASN A 1 340 ? -4.07 -33.969 0.276 1 95.38 340 ASN A C 1
ATOM 2630 O O . ASN A 1 340 ? -4.84 -34.875 0.626 1 95.38 340 ASN A O 1
ATOM 2634 N N . ALA A 1 341 ? -4.438 -32.969 -0.399 1 96.12 341 ALA A N 1
ATOM 2635 C CA . ALA A 1 341 ? -5.824 -32.812 -0.839 1 96.12 341 ALA A CA 1
ATOM 2636 C C . ALA A 1 341 ? -6.203 -33.938 -1.818 1 96.12 341 ALA A C 1
ATOM 2638 O O . ALA A 1 341 ? -7.309 -34.469 -1.753 1 96.12 341 ALA A O 1
ATOM 2639 N N . TRP A 1 342 ? -5.297 -34.25 -2.73 1 96.56 342 TRP A N 1
ATOM 2640 C CA . TRP A 1 342 ? -5.508 -35.312 -3.707 1 96.56 342 TRP A CA 1
ATOM 2641 C C . TRP A 1 342 ? -5.715 -36.656 -3.016 1 96.56 342 TRP A C 1
ATOM 2643 O O . TRP A 1 342 ? -6.605 -37.438 -3.387 1 96.56 342 TRP A O 1
ATOM 2653 N N . LEU A 1 343 ? -4.934 -36.875 -1.964 1 94.44 343 LEU A N 1
ATOM 2654 C CA . LEU A 1 343 ? -5.027 -38.125 -1.219 1 94.44 343 LEU A CA 1
ATOM 2655 C C . LEU A 1 343 ? -6.363 -38.219 -0.49 1 94.44 343 LEU A C 1
ATOM 2657 O O . LEU A 1 343 ? -6.934 -39.312 -0.376 1 94.44 343 LEU A O 1
ATOM 2661 N N . LYS A 1 344 ? -6.867 -37.125 -0.146 1 92.94 344 LYS A N 1
ATOM 2662 C CA . LYS A 1 344 ? -8.125 -37.094 0.593 1 92.94 344 LYS A CA 1
ATOM 2663 C C . LYS A 1 344 ? -9.32 -37.219 -0.348 1 92.94 344 LYS A C 1
ATOM 2665 O O . LYS A 1 344 ? -10.375 -37.719 0.044 1 92.94 344 LYS A O 1
ATOM 2670 N N . TYR A 1 345 ? -9.125 -36.781 -1.54 1 94.44 345 TYR A N 1
ATOM 2671 C CA . TYR A 1 345 ? -10.188 -36.844 -2.537 1 94.44 345 TYR A CA 1
ATOM 2672 C C . TYR A 1 345 ? -9.719 -37.562 -3.789 1 94.44 345 TYR A C 1
ATOM 2674 O O . TYR A 1 345 ? -9.43 -36.938 -4.812 1 94.44 345 TYR A O 1
ATOM 2682 N N . PRO A 1 346 ? -9.867 -38.781 -3.857 1 93.88 346 PRO A N 1
ATOM 2683 C CA . PRO A 1 346 ? -9.344 -39.594 -4.977 1 93.88 346 PRO A CA 1
ATOM 2684 C C . PRO A 1 346 ? -10.07 -39.312 -6.289 1 93.88 346 PRO A C 1
ATOM 2686 O O . PRO A 1 346 ? -9.531 -39.531 -7.367 1 93.88 346 PRO A O 1
ATOM 2689 N N . GLY A 1 347 ? -11.273 -38.719 -6.137 1 94.88 347 GLY A N 1
ATOM 2690 C CA . GLY A 1 347 ? -12.023 -38.375 -7.332 1 94.88 347 GLY A CA 1
ATOM 2691 C C . GLY A 1 347 ? -11.32 -37.344 -8.195 1 94.88 347 GLY A C 1
ATOM 2692 O O . GLY A 1 347 ? -11.633 -37.219 -9.383 1 94.88 347 GLY A O 1
ATOM 2693 N N . ALA A 1 348 ? -10.344 -36.75 -7.613 1 97.25 348 ALA A N 1
ATOM 2694 C CA . ALA A 1 348 ? -9.578 -35.75 -8.352 1 97.25 348 ALA A CA 1
ATOM 2695 C C . ALA A 1 348 ? -8.812 -36.375 -9.508 1 97.25 348 ALA A C 1
ATOM 2697 O O . ALA A 1 348 ? -8.523 -35.719 -10.516 1 97.25 348 ALA A O 1
ATOM 2698 N N . THR A 1 349 ? -8.469 -37.656 -9.391 1 97.94 349 THR A N 1
ATOM 2699 C CA . THR A 1 349 ? -7.746 -38.375 -10.422 1 97.94 349 THR A CA 1
ATOM 2700 C C . THR A 1 349 ? -8.492 -38.312 -11.75 1 97.94 349 THR A C 1
ATOM 2702 O O . THR A 1 349 ? -7.887 -38.062 -12.789 1 97.94 349 THR A O 1
ATOM 2705 N N . ASP A 1 350 ? -9.75 -38.469 -11.641 1 97.5 350 ASP A N 1
ATOM 2706 C CA . ASP A 1 350 ? -10.562 -38.406 -12.859 1 97.5 350 ASP A CA 1
ATOM 2707 C C . ASP A 1 350 ? -10.539 -37 -13.461 1 97.5 350 ASP A C 1
ATOM 2709 O O . ASP A 1 350 ? -10.555 -36.875 -14.688 1 97.5 350 ASP A O 1
ATOM 2713 N N . GLY A 1 351 ? -10.531 -36.031 -12.609 1 98 351 GLY A N 1
ATOM 2714 C CA . GLY A 1 351 ? -10.422 -34.688 -13.086 1 98 351 GLY A CA 1
ATOM 2715 C C . GLY A 1 351 ? -9.117 -34.406 -13.805 1 98 351 GLY A C 1
ATOM 2716 O O . GLY A 1 351 ? -9.109 -33.781 -14.883 1 98 351 GLY A O 1
ATOM 2717 N N . PHE A 1 352 ? -8.047 -34.875 -13.266 1 98.38 352 PHE A N 1
ATOM 2718 C CA . PHE A 1 352 ? -6.727 -34.656 -13.852 1 98.38 352 PHE A CA 1
ATOM 2719 C C . PHE A 1 352 ? -6.602 -35.406 -15.172 1 98.38 352 PHE A C 1
ATOM 2721 O O . PHE A 1 352 ? -5.992 -34.938 -16.125 1 98.38 352 PHE A O 1
ATOM 2728 N N . LYS A 1 353 ? -7.188 -36.562 -15.227 1 97 353 LYS A N 1
ATOM 2729 C CA . LYS A 1 353 ? -7.199 -37.344 -16.469 1 97 353 LYS A CA 1
ATOM 2730 C C . LYS A 1 353 ? -7.973 -36.625 -17.562 1 97 353 LYS A C 1
ATOM 2732 O O . LYS A 1 353 ? -7.504 -36.5 -18.703 1 97 353 LYS A O 1
ATOM 2737 N N . ALA A 1 354 ? -9.078 -36.125 -17.172 1 97.38 354 ALA A N 1
ATOM 2738 C CA . ALA A 1 354 ? -9.906 -35.375 -18.109 1 97.38 354 ALA A CA 1
ATOM 2739 C C . ALA A 1 354 ? -9.18 -34.156 -18.641 1 97.38 354 ALA A C 1
ATOM 2741 O O . ALA A 1 354 ? -9.289 -33.812 -19.828 1 97.38 354 ALA A O 1
ATOM 2742 N N . LEU A 1 355 ? -8.406 -33.469 -17.812 1 96.88 355 LEU A N 1
ATOM 2743 C CA . LEU A 1 355 ? -7.613 -32.312 -18.219 1 96.88 355 LEU A CA 1
ATOM 2744 C C . LEU A 1 355 ? -6.629 -32.719 -19.328 1 96.88 355 LEU A C 1
ATOM 2746 O O . LEU A 1 355 ? -6.508 -32 -20.328 1 96.88 355 LEU A O 1
ATOM 2750 N N . GLN A 1 356 ? -6.016 -33.812 -19.094 1 95.25 356 GLN A N 1
ATOM 2751 C CA . GLN A 1 356 ? -5.008 -34.281 -20.031 1 95.25 356 GLN A CA 1
ATOM 2752 C C . GLN A 1 356 ? -5.637 -34.656 -21.375 1 95.25 356 GLN A C 1
ATOM 2754 O O . GLN A 1 356 ? -4.973 -34.594 -22.422 1 95.25 356 GLN A O 1
ATOM 2759 N N . ASP A 1 357 ? -6.895 -35 -21.328 1 94.38 357 ASP A N 1
ATOM 2760 C CA . ASP A 1 357 ? -7.609 -35.406 -22.547 1 94.38 357 ASP A CA 1
ATOM 2761 C C . ASP A 1 357 ? -8.203 -34.188 -23.25 1 94.38 357 ASP A C 1
ATOM 2763 O O . ASP A 1 357 ? -8.789 -34.312 -24.328 1 94.38 357 ASP A O 1
ATOM 2767 N N . GLY A 1 358 ? -8.109 -33.062 -22.656 1 95.06 358 GLY A N 1
ATOM 2768 C CA . GLY A 1 358 ? -8.617 -31.844 -23.25 1 95.06 358 GLY A CA 1
ATOM 2769 C C . GLY A 1 358 ? -10.086 -31.609 -22.984 1 95.06 358 GLY A C 1
ATOM 2770 O O . GLY A 1 358 ? -10.703 -30.719 -23.578 1 95.06 358 GLY A O 1
ATOM 2771 N N . THR A 1 359 ? -10.672 -32.375 -22.094 1 96.31 359 THR A N 1
ATOM 2772 C CA . THR A 1 359 ? -12.086 -32.25 -21.781 1 96.31 359 THR A CA 1
ATOM 2773 C C . THR A 1 359 ? -12.281 -31.516 -20.453 1 96.31 359 THR A C 1
ATOM 2775 O O . THR A 1 359 ? -12.695 -32.094 -19.453 1 96.31 359 THR A O 1
ATOM 2778 N N . VAL A 1 360 ? -12.133 -30.25 -20.5 1 97.5 360 VAL A N 1
ATOM 2779 C CA . VAL A 1 360 ? -12.109 -29.406 -19.312 1 97.5 360 VAL A CA 1
ATOM 2780 C C . VAL A 1 360 ? -13.484 -29.406 -18.656 1 97.5 360 VAL A C 1
ATOM 2782 O O . VAL A 1 360 ? -13.586 -29.484 -17.422 1 97.5 360 VAL A O 1
ATOM 2785 N N . VAL A 1 361 ? -14.562 -29.359 -19.438 1 96.38 361 VAL A N 1
ATOM 2786 C CA . VAL A 1 361 ? -15.93 -29.297 -18.906 1 96.38 361 VAL A CA 1
ATOM 2787 C C . VAL A 1 361 ? -16.188 -30.516 -18.031 1 96.38 361 VAL A C 1
ATOM 2789 O O . VAL A 1 361 ? -16.75 -30.391 -16.938 1 96.38 361 VAL A O 1
ATOM 2792 N N . GLN A 1 362 ? -15.695 -31.625 -18.453 1 96.44 362 GLN A N 1
ATOM 2793 C CA . GLN A 1 362 ? -15.891 -32.875 -17.719 1 96.44 362 GLN A CA 1
ATOM 2794 C C . GLN A 1 362 ? -15.039 -32.906 -16.453 1 96.44 362 GLN A C 1
ATOM 2796 O O . GLN A 1 362 ? -15.398 -33.562 -15.469 1 96.44 362 GLN A O 1
ATOM 2801 N N . ALA A 1 363 ? -13.984 -32.188 -16.453 1 98 363 ALA A N 1
ATOM 2802 C CA . ALA A 1 363 ? -13.023 -32.188 -15.352 1 98 363 ALA A CA 1
ATOM 2803 C C . ALA A 1 363 ? -13.5 -31.297 -14.203 1 98 363 ALA A C 1
ATOM 2805 O O . ALA A 1 363 ? -13.141 -31.531 -13.047 1 98 363 ALA A O 1
ATOM 2806 N N . MET A 1 364 ? -14.336 -30.328 -14.453 1 98.12 364 MET A N 1
ATOM 2807 C CA . MET A 1 364 ? -14.562 -29.203 -13.555 1 98.12 364 MET A CA 1
ATOM 2808 C C . MET A 1 364 ? -15.227 -29.656 -12.266 1 98.12 364 MET A C 1
ATOM 2810 O O . MET A 1 364 ? -14.914 -29.141 -11.188 1 98.12 364 MET A O 1
ATOM 2814 N N . GLY A 1 365 ? -16.141 -30.531 -12.359 1 97.06 365 GLY A N 1
ATOM 2815 C CA . GLY A 1 365 ? -16.781 -31 -11.148 1 97.06 365 GLY A CA 1
ATOM 2816 C C . GLY A 1 365 ? -15.812 -31.547 -10.125 1 97.06 365 GLY A C 1
ATOM 2817 O O . GLY A 1 365 ? -15.836 -31.141 -8.961 1 97.06 365 GLY A O 1
ATOM 2818 N N . ASN A 1 366 ? -14.938 -32.375 -10.539 1 97.31 366 ASN A N 1
ATOM 2819 C CA . ASN A 1 366 ? -13.938 -32.969 -9.664 1 97.31 366 ASN A CA 1
ATOM 2820 C C . ASN A 1 366 ? -12.875 -31.969 -9.25 1 97.31 366 ASN A C 1
ATOM 2822 O O . ASN A 1 366 ? -12.422 -31.969 -8.102 1 97.31 366 ASN A O 1
ATOM 2826 N N . LEU A 1 367 ? -12.547 -31.125 -10.141 1 98.19 367 LEU A N 1
ATOM 2827 C CA . LEU A 1 367 ? -11.5 -30.141 -9.859 1 98.19 367 LEU A CA 1
ATOM 2828 C C . LEU A 1 367 ? -11.977 -29.141 -8.82 1 98.19 367 LEU A C 1
ATOM 2830 O O . LEU A 1 367 ? -11.188 -28.688 -7.98 1 98.19 367 LEU A O 1
ATOM 2834 N N . GLU A 1 368 ? -13.242 -28.75 -8.844 1 97.62 368 GLU A N 1
ATOM 2835 C CA . GLU A 1 368 ? -13.781 -27.844 -7.844 1 97.62 368 GLU A CA 1
ATOM 2836 C C . GLU A 1 368 ? -13.68 -28.438 -6.441 1 97.62 368 GLU A C 1
ATOM 2838 O O . GLU A 1 368 ? -13.227 -27.766 -5.512 1 97.62 368 GLU A O 1
ATOM 2843 N N . VAL A 1 369 ? -14.086 -29.656 -6.402 1 96.81 369 VAL A N 1
ATOM 2844 C CA . VAL A 1 369 ? -14.047 -30.312 -5.105 1 96.81 369 VAL A CA 1
ATOM 2845 C C . VAL A 1 369 ? -12.602 -30.391 -4.609 1 96.81 369 VAL A C 1
ATOM 2847 O O . VAL A 1 369 ? -12.328 -30.141 -3.432 1 96.81 369 VAL A O 1
ATOM 2850 N N . PHE A 1 370 ? -11.75 -30.703 -5.484 1 97.44 370 PHE A N 1
ATOM 2851 C CA . PHE A 1 370 ? -10.328 -30.766 -5.156 1 97.44 370 PHE A CA 1
ATOM 2852 C C . PHE A 1 370 ? -9.828 -29.422 -4.629 1 97.44 370 PHE A C 1
ATOM 2854 O O . PHE A 1 370 ? -9.188 -29.359 -3.576 1 97.44 370 PHE A O 1
ATOM 2861 N N . VAL A 1 371 ? -10.133 -28.312 -5.34 1 98.06 371 VAL A N 1
ATOM 2862 C CA . VAL A 1 371 ? -9.664 -26.984 -4.949 1 98.06 371 VAL A CA 1
ATOM 2863 C C . VAL A 1 371 ? -10.25 -26.625 -3.588 1 98.06 371 VAL A C 1
ATOM 2865 O O . VAL A 1 371 ? -9.539 -26.109 -2.723 1 98.06 371 VAL A O 1
ATOM 2868 N N . VAL A 1 372 ? -11.516 -26.875 -3.395 1 97.44 372 VAL A N 1
ATOM 2869 C CA . VAL A 1 372 ? -12.148 -26.594 -2.109 1 97.44 372 VAL A CA 1
ATOM 2870 C C . VAL A 1 372 ? -11.383 -27.297 -0.993 1 97.44 372 VAL A C 1
ATOM 2872 O O . VAL A 1 372 ? -11.117 -26.703 0.055 1 97.44 372 VAL A O 1
ATOM 2875 N N . SER A 1 373 ? -10.945 -28.516 -1.27 1 96 373 SER A N 1
ATOM 2876 C CA . SER A 1 373 ? -10.266 -29.328 -0.271 1 96 373 SER A CA 1
ATOM 2877 C C . SER A 1 373 ? -8.891 -28.75 0.069 1 96 373 SER A C 1
ATOM 2879 O O . SER A 1 373 ? -8.352 -29.031 1.141 1 96 373 SER A O 1
ATOM 2881 N N . THR A 1 374 ? -8.289 -27.984 -0.817 1 96.06 374 THR A N 1
ATOM 2882 C CA . THR A 1 374 ? -6.992 -27.375 -0.546 1 96.06 374 THR A CA 1
ATOM 2883 C C . THR A 1 374 ? -7.145 -26.156 0.36 1 96.06 374 THR A C 1
ATOM 2885 O O . THR A 1 374 ? -6.207 -25.781 1.067 1 96.06 374 THR A O 1
ATOM 2888 N N . TYR A 1 375 ? -8.32 -25.531 0.362 1 95.75 375 TYR A N 1
ATOM 2889 C CA . TYR A 1 375 ? -8.516 -24.281 1.087 1 95.75 375 TYR A CA 1
ATOM 2890 C C . TYR A 1 375 ? -9.141 -24.531 2.451 1 95.75 375 TYR A C 1
ATOM 2892 O O . TYR A 1 375 ? -8.984 -23.734 3.375 1 95.75 375 TYR A O 1
ATOM 2900 N N . THR A 1 376 ? -9.906 -25.609 2.535 1 92.5 376 THR A N 1
ATOM 2901 C CA . THR A 1 376 ? -10.555 -25.844 3.82 1 92.5 376 THR A CA 1
ATOM 2902 C C . THR A 1 376 ? -10.766 -27.344 4.047 1 92.5 376 THR A C 1
ATOM 2904 O O . THR A 1 376 ? -11.07 -28.078 3.105 1 92.5 376 THR A O 1
ATOM 2907 N N . ARG A 1 377 ? -10.711 -27.719 5.305 1 86.12 377 ARG A N 1
ATOM 2908 C CA . ARG A 1 377 ? -10.914 -29.109 5.695 1 86.12 377 ARG A CA 1
ATOM 2909 C C . ARG A 1 377 ? -12.258 -29.297 6.402 1 86.12 377 ARG A C 1
ATOM 2911 O O . ARG A 1 377 ? -12.75 -30.406 6.543 1 86.12 377 ARG A O 1
ATOM 2918 N N . THR A 1 378 ? -12.82 -28.203 6.73 1 78.25 378 THR A N 1
ATOM 2919 C CA . THR A 1 378 ? -13.961 -28.297 7.641 1 78.25 378 THR A CA 1
ATOM 2920 C C . THR A 1 378 ? -15.25 -27.891 6.93 1 78.25 378 THR A C 1
ATOM 2922 O O . THR A 1 378 ? -16.328 -28.359 7.281 1 78.25 378 THR A O 1
ATOM 2925 N N . ALA A 1 379 ? -15.109 -27.125 5.91 1 73.19 379 ALA A N 1
ATOM 2926 C CA . ALA A 1 379 ? -16.312 -26.594 5.289 1 73.19 379 ALA A CA 1
ATOM 2927 C C . ALA A 1 379 ? -17 -27.656 4.438 1 73.19 379 ALA A C 1
ATOM 2929 O O . ALA A 1 379 ? -16.344 -28.5 3.822 1 73.19 379 ALA A O 1
ATOM 2930 N N . SER A 1 380 ? -18.281 -27.688 4.457 1 80.31 380 SER A N 1
ATOM 2931 C CA . SER A 1 380 ? -19.062 -28.656 3.711 1 80.31 380 SER A CA 1
ATOM 2932 C C . SER A 1 380 ? -19.359 -28.172 2.301 1 80.31 380 SER A C 1
ATOM 2934 O O . SER A 1 380 ? -20.141 -28.797 1.576 1 80.31 380 SER A O 1
ATOM 2936 N N . CYS A 1 381 ? -18.703 -27.281 1.841 1 88 381 CYS A N 1
ATOM 2937 C CA . CYS A 1 381 ? -18.984 -26.766 0.507 1 88 381 CYS A CA 1
ATOM 2938 C C . CYS A 1 381 ? -18.344 -27.641 -0.564 1 88 381 CYS A C 1
ATOM 2940 O O . CYS A 1 381 ? -17.281 -28.234 -0.342 1 88 381 CYS A O 1
ATOM 2942 N N . GLU A 1 382 ? -19.062 -27.734 -1.712 1 89.44 382 GLU A N 1
ATOM 2943 C CA . GLU A 1 382 ? -18.562 -28.562 -2.797 1 89.44 382 GLU A CA 1
ATOM 2944 C C . GLU A 1 382 ? -18.203 -27.734 -4.023 1 89.44 382 GLU A C 1
ATOM 2946 O O . GLU A 1 382 ? -17.656 -28.25 -5 1 89.44 382 GLU A O 1
ATOM 2951 N N . THR A 1 383 ? -18.562 -26.469 -3.936 1 96.12 383 THR A N 1
ATOM 2952 C CA . THR A 1 383 ? -18.219 -25.578 -5.043 1 96.12 383 THR A CA 1
ATOM 2953 C C . THR A 1 383 ? -17.297 -24.469 -4.574 1 96.12 383 THR A C 1
ATOM 2955 O O . THR A 1 383 ? -17.328 -24.062 -3.406 1 96.12 383 THR A O 1
ATOM 2958 N N . VAL A 1 384 ? -16.484 -23.984 -5.484 1 97.94 384 VAL A N 1
ATOM 2959 C CA . VAL A 1 384 ? -15.516 -22.953 -5.109 1 97.94 384 VAL A CA 1
ATOM 2960 C C . VAL A 1 384 ? -16.234 -21.656 -4.758 1 97.94 384 VAL A C 1
ATOM 2962 O O . VAL A 1 384 ? -15.812 -20.938 -3.855 1 97.94 384 VAL A O 1
ATOM 2965 N N . ASN A 1 385 ? -17.375 -21.328 -5.465 1 97.81 385 ASN A N 1
ATOM 2966 C CA . ASN A 1 385 ? -18.109 -20.109 -5.156 1 97.81 385 ASN A CA 1
ATOM 2967 C C . ASN A 1 385 ? -18.672 -20.141 -3.738 1 97.81 385 ASN A C 1
ATOM 2969 O O . ASN A 1 385 ? -18.609 -19.141 -3.014 1 97.81 385 ASN A O 1
ATOM 2973 N N . GLU A 1 386 ? -19.234 -21.266 -3.393 1 96 386 GLU A N 1
ATOM 2974 C CA . GLU A 1 386 ? -19.734 -21.422 -2.029 1 96 386 GLU A CA 1
ATOM 2975 C C . GLU A 1 386 ? -18.594 -21.344 -1.015 1 96 386 GLU A C 1
ATOM 2977 O O . GLU A 1 386 ? -18.734 -20.734 0.045 1 96 386 GLU A O 1
ATOM 2982 N N . CYS A 1 387 ? -17.516 -21.969 -1.371 1 96.75 387 CYS A N 1
ATOM 2983 C CA . CYS A 1 387 ? -16.344 -21.953 -0.502 1 96.75 387 CYS A CA 1
ATOM 2984 C C . CYS A 1 387 ? -15.844 -20.531 -0.295 1 96.75 387 CYS A C 1
ATOM 2986 O O . CYS A 1 387 ? -15.484 -20.156 0.822 1 96.75 387 CYS A O 1
ATOM 2988 N N . ARG A 1 388 ? -15.812 -19.781 -1.329 1 97.12 388 ARG A N 1
ATOM 2989 C CA . ARG A 1 388 ? -15.43 -18.375 -1.259 1 97.12 388 ARG A CA 1
ATOM 2990 C C . ARG A 1 388 ? -16.281 -17.625 -0.244 1 97.12 388 ARG A C 1
ATOM 2992 O O . ARG A 1 388 ? -15.766 -16.906 0.615 1 97.12 388 ARG A O 1
ATOM 2999 N N . ARG A 1 389 ? -17.578 -17.812 -0.395 1 95.12 389 ARG A N 1
ATOM 3000 C CA . ARG A 1 389 ? -18.531 -17.156 0.495 1 95.12 389 ARG A CA 1
ATOM 3001 C C . ARG A 1 389 ? -18.281 -17.547 1.948 1 95.12 389 ARG A C 1
ATOM 3003 O O . ARG A 1 389 ? -18.141 -16.672 2.816 1 95.12 389 ARG A O 1
ATOM 3010 N N . VAL A 1 390 ? -18.078 -18.766 2.199 1 93.44 390 VAL A N 1
ATOM 3011 C CA . VAL A 1 390 ? -17.938 -19.281 3.557 1 93.44 390 VAL A CA 1
ATOM 3012 C C . VAL A 1 390 ? -16.625 -18.797 4.168 1 93.44 390 VAL A C 1
ATOM 3014 O O . VAL A 1 390 ? -16.609 -18.297 5.293 1 93.44 390 VAL A O 1
ATOM 3017 N N . LEU A 1 391 ? -15.562 -18.891 3.41 1 94.75 391 LEU A N 1
ATOM 3018 C CA . LEU A 1 391 ? -14.25 -18.531 3.936 1 94.75 391 LEU A CA 1
ATOM 3019 C C . LEU A 1 391 ? -14.141 -17.031 4.164 1 94.75 391 LEU A C 1
ATOM 3021 O O . LEU A 1 391 ? -13.508 -16.594 5.129 1 94.75 391 LEU A O 1
ATOM 3025 N N . PHE A 1 392 ? -14.719 -16.266 3.301 1 94.69 392 PHE A N 1
ATOM 3026 C CA . PHE A 1 392 ? -14.648 -14.812 3.42 1 94.69 392 PHE A CA 1
ATOM 3027 C C . PHE A 1 392 ? -15.5 -14.32 4.582 1 94.69 392 PHE A C 1
ATOM 3029 O O . PHE A 1 392 ? -15.078 -13.445 5.34 1 94.69 392 PHE A O 1
ATOM 3036 N N . THR A 1 393 ? -16.672 -14.859 4.734 1 91.75 393 THR A N 1
ATOM 3037 C CA . THR A 1 393 ? -17.641 -14.344 5.703 1 91.75 393 THR A CA 1
ATOM 3038 C C . THR A 1 393 ? -17.391 -14.945 7.082 1 91.75 393 THR A C 1
ATOM 3040 O O . THR A 1 393 ? -17.266 -14.219 8.07 1 91.75 393 THR A O 1
ATOM 3043 N N . LYS A 1 394 ? -17.25 -16.203 7.195 1 86.56 394 LYS A N 1
ATOM 3044 C CA . LYS A 1 394 ? -17.172 -16.875 8.484 1 86.56 394 LYS A CA 1
ATOM 3045 C C . LYS A 1 394 ? -15.734 -16.859 9.016 1 86.56 394 LYS A C 1
ATOM 3047 O O . LYS A 1 394 ? -15.508 -16.703 10.211 1 86.56 394 LYS A O 1
ATOM 3052 N N . SER A 1 395 ? -14.758 -16.984 8.133 1 85.5 395 SER A N 1
ATOM 3053 C CA . SER A 1 395 ? -13.367 -17.109 8.57 1 85.5 395 SER A CA 1
ATOM 3054 C C . SER A 1 395 ? -12.617 -15.805 8.406 1 85.5 395 SER A C 1
ATOM 3056 O O . SER A 1 395 ? -11.445 -15.703 8.766 1 85.5 395 SER A O 1
ATOM 3058 N N . ASP A 1 396 ? -13.18 -14.844 7.84 1 86.12 396 ASP A N 1
ATOM 3059 C CA . ASP A 1 396 ? -12.609 -13.508 7.66 1 86.12 396 ASP A CA 1
ATOM 3060 C C . ASP A 1 396 ? -11.297 -13.57 6.883 1 86.12 396 ASP A C 1
ATOM 3062 O O . ASP A 1 396 ? -10.312 -12.93 7.266 1 86.12 396 ASP A O 1
ATOM 3066 N N . ARG A 1 397 ? -11.32 -14.406 5.875 1 90.88 397 ARG A N 1
ATOM 3067 C CA . ARG A 1 397 ? -10.133 -14.492 5.035 1 90.88 397 ARG A CA 1
ATOM 3068 C C . ARG A 1 397 ? -10.133 -13.391 3.977 1 90.88 397 ARG A C 1
ATOM 3070 O O . ARG A 1 397 ? -11.188 -12.961 3.521 1 90.88 397 ARG A O 1
ATOM 3077 N N . GLN A 1 398 ? -8.969 -13.047 3.578 1 89.81 398 GLN A N 1
ATOM 3078 C CA . GLN A 1 398 ? -8.812 -12.047 2.529 1 89.81 398 GLN A CA 1
ATOM 3079 C C . GLN A 1 398 ? -9.148 -12.625 1.158 1 89.81 398 GLN A C 1
ATOM 3081 O O . GLN A 1 398 ? -9.109 -13.844 0.967 1 89.81 398 GLN A O 1
ATOM 3086 N N . LEU A 1 399 ? -9.375 -11.766 0.259 1 90.81 399 LEU A N 1
ATOM 3087 C CA . LEU A 1 399 ? -9.766 -12.156 -1.091 1 90.81 399 LEU A CA 1
ATOM 3088 C C . LEU A 1 399 ? -8.664 -12.969 -1.762 1 90.81 399 LEU A C 1
ATOM 3090 O O . LEU A 1 399 ? -8.945 -13.891 -2.527 1 90.81 399 LEU A O 1
ATOM 3094 N N . LYS A 1 400 ? -7.441 -12.68 -1.469 1 91.88 400 LYS A N 1
ATOM 3095 C CA . LYS A 1 400 ? -6.324 -13.383 -2.086 1 91.88 400 LYS A CA 1
ATOM 3096 C C . LYS A 1 400 ? -6.141 -14.766 -1.471 1 91.88 400 LYS A C 1
ATOM 3098 O O . LYS A 1 400 ? -5.422 -15.609 -2.02 1 91.88 400 LYS A O 1
ATOM 3103 N N . SER A 1 401 ? -6.82 -15.016 -0.319 1 94.38 401 SER A N 1
ATOM 3104 C CA . SER A 1 401 ? -6.617 -16.25 0.42 1 94.38 401 SER A CA 1
ATOM 3105 C C . SER A 1 401 ? -7.84 -17.156 0.332 1 94.38 401 SER A C 1
ATOM 3107 O O . SER A 1 401 ? -8 -18.078 1.137 1 94.38 401 SER A O 1
ATOM 3109 N N . ILE A 1 402 ? -8.734 -16.828 -0.526 1 96.38 402 ILE A N 1
ATOM 3110 C CA . ILE A 1 402 ? -9.852 -17.703 -0.832 1 96.38 402 ILE A CA 1
ATOM 3111 C C . ILE A 1 402 ? -9.758 -18.172 -2.279 1 96.38 402 ILE A C 1
ATOM 3113 O O . ILE A 1 402 ? -9.008 -17.609 -3.076 1 96.38 402 ILE A O 1
ATOM 3117 N N . PRO A 1 403 ? -10.406 -19.266 -2.631 1 97.44 403 PRO A N 1
ATOM 3118 C CA . PRO A 1 403 ? -10.273 -19.781 -3.994 1 97.44 403 PRO A CA 1
ATOM 3119 C C . PRO A 1 403 ? -10.766 -18.797 -5.051 1 97.44 403 PRO A C 1
ATOM 3121 O O . PRO A 1 403 ? -11.516 -17.875 -4.734 1 97.44 403 PRO A O 1
ATOM 3124 N N . PRO A 1 404 ? -10.266 -18.953 -6.285 1 98.12 404 PRO A N 1
ATOM 3125 C CA . PRO A 1 404 ? -10.883 -18.188 -7.367 1 98.12 404 PRO A CA 1
ATOM 3126 C C . PRO A 1 404 ? -12.336 -18.578 -7.625 1 98.12 404 PRO A C 1
ATOM 3128 O O . PRO A 1 404 ? -12.805 -19.594 -7.102 1 98.12 404 PRO A O 1
ATOM 3131 N N . THR A 1 405 ? -13.047 -17.781 -8.367 1 98.38 405 THR A N 1
ATOM 3132 C CA . THR A 1 405 ? -14.414 -18.125 -8.758 1 98.38 405 THR A CA 1
ATOM 3133 C C . THR A 1 405 ? -14.422 -19.328 -9.711 1 98.38 405 THR A C 1
ATOM 3135 O O . THR A 1 405 ? -13.383 -19.672 -10.281 1 98.38 405 THR A O 1
ATOM 3138 N N . ARG A 1 406 ? -15.555 -19.938 -9.844 1 98.31 406 ARG A N 1
ATOM 3139 C CA . ARG A 1 406 ? -15.695 -21.047 -10.766 1 98.31 406 ARG A CA 1
ATOM 3140 C C . ARG A 1 406 ? -15.297 -20.641 -12.18 1 98.31 406 ARG A C 1
ATOM 3142 O O . ARG A 1 406 ? -14.633 -21.406 -12.891 1 98.31 406 ARG A O 1
ATOM 3149 N N . ASN A 1 407 ? -15.688 -19.422 -12.57 1 98.31 407 ASN A N 1
ATOM 3150 C CA . ASN A 1 407 ? -15.352 -18.922 -13.898 1 98.31 407 ASN A CA 1
ATOM 3151 C C . ASN A 1 407 ? -13.844 -18.781 -14.078 1 98.31 407 ASN A C 1
ATOM 3153 O O . ASN A 1 407 ? -13.289 -19.203 -15.086 1 98.31 407 ASN A O 1
ATOM 3157 N N . ALA A 1 408 ? -13.203 -18.203 -13.125 1 98.44 408 ALA A N 1
ATOM 3158 C CA . ALA A 1 408 ? -11.75 -18.031 -13.172 1 98.44 408 ALA A CA 1
ATOM 3159 C C . ALA A 1 408 ? -11.047 -19.391 -13.117 1 98.44 408 ALA A C 1
ATOM 3161 O O . ALA A 1 408 ? -10.039 -19.594 -13.805 1 98.44 408 ALA A O 1
ATOM 3162 N N . LEU A 1 409 ? -11.555 -20.219 -12.328 1 98.62 409 LEU A N 1
ATOM 3163 C CA . LEU A 1 409 ? -10.984 -21.547 -12.195 1 98.62 409 LEU A CA 1
ATOM 3164 C C . LEU A 1 409 ? -11.062 -22.312 -13.516 1 98.62 409 LEU A C 1
ATOM 3166 O O . LEU A 1 409 ? -10.148 -23.062 -13.859 1 98.62 409 LEU A O 1
ATOM 3170 N N . GLU A 1 410 ? -12.117 -22.156 -14.156 1 98.62 410 GLU A N 1
ATOM 3171 C CA . GLU A 1 410 ? -12.273 -22.812 -15.445 1 98.62 410 GLU A CA 1
ATOM 3172 C C . GLU A 1 410 ? -11.188 -22.375 -16.422 1 98.62 410 GLU A C 1
ATOM 3174 O O . GLU A 1 410 ? -10.625 -23.188 -17.156 1 98.62 410 GLU A O 1
ATOM 3179 N N . GLN A 1 411 ? -10.906 -21.109 -16.469 1 98.38 411 GLN A N 1
ATOM 3180 C CA . GLN A 1 411 ? -9.836 -20.609 -17.328 1 98.38 411 GLN A CA 1
ATOM 3181 C C . GLN A 1 411 ? -8.477 -21.172 -16.891 1 98.38 411 GLN A C 1
ATOM 3183 O O . GLN A 1 411 ? -7.648 -21.516 -17.734 1 98.38 411 GLN A O 1
ATOM 3188 N N . HIS A 1 412 ? -8.305 -21.188 -15.617 1 98.62 412 HIS A N 1
ATOM 3189 C CA . HIS A 1 412 ? -7.113 -21.812 -15.055 1 98.62 412 HIS A CA 1
ATOM 3190 C C . HIS A 1 412 ? -6.98 -23.266 -15.508 1 98.62 412 HIS A C 1
ATOM 3192 O O . HIS A 1 412 ? -5.906 -23.688 -15.93 1 98.62 412 HIS A O 1
ATOM 3198 N N . ALA A 1 413 ? -8.047 -23.969 -15.438 1 98.75 413 ALA A N 1
ATOM 3199 C CA . ALA A 1 413 ? -8.086 -25.375 -15.836 1 98.75 413 ALA A CA 1
ATOM 3200 C C . ALA A 1 413 ? -7.789 -25.531 -17.328 1 98.75 413 ALA A C 1
ATOM 3202 O O . ALA A 1 413 ? -7.129 -26.484 -17.734 1 98.75 413 ALA A O 1
ATOM 3203 N N . LYS A 1 414 ? -8.289 -24.656 -18.062 1 98.44 414 LYS A N 1
ATOM 3204 C CA . LYS A 1 414 ? -8.016 -24.672 -19.5 1 98.44 414 LYS A CA 1
ATOM 3205 C C . LYS A 1 414 ? -6.523 -24.547 -19.781 1 98.44 414 LYS A C 1
ATOM 3207 O O . LYS A 1 414 ? -5.965 -25.297 -20.578 1 98.44 414 LYS A O 1
ATOM 3212 N N . ARG A 1 415 ? -5.891 -23.641 -19.109 1 97.88 415 ARG A N 1
ATOM 3213 C CA . ARG A 1 415 ? -4.453 -23.484 -19.297 1 97.88 415 ARG A CA 1
ATOM 3214 C C . ARG A 1 415 ? -3.707 -24.734 -18.828 1 97.88 415 ARG A C 1
ATOM 3216 O O . ARG A 1 415 ? -2.752 -25.172 -19.469 1 97.88 415 ARG A O 1
ATOM 3223 N N . ALA A 1 416 ? -4.145 -25.25 -17.719 1 98.31 416 ALA A N 1
ATOM 3224 C CA . ALA A 1 416 ? -3.543 -26.484 -17.219 1 98.31 416 ALA A CA 1
ATOM 3225 C C . ALA A 1 416 ? -3.732 -27.625 -18.219 1 98.31 416 ALA A C 1
ATOM 3227 O O . ALA A 1 416 ? -2.844 -28.469 -18.391 1 98.31 416 ALA A O 1
ATOM 3228 N N . SER A 1 417 ? -4.859 -27.656 -18.844 1 98.31 417 SER A N 1
ATOM 3229 C CA . SER A 1 417 ? -5.184 -28.703 -19.812 1 98.31 417 SER A CA 1
ATOM 3230 C C . SER A 1 417 ? -4.215 -28.703 -20.984 1 98.31 417 SER A C 1
ATOM 3232 O O . SER A 1 417 ? -3.627 -29.719 -21.328 1 98.31 417 SER A O 1
ATOM 3234 N N . ILE A 1 418 ? -4 -27.594 -21.562 1 97.06 418 ILE A N 1
ATOM 3235 C CA . ILE A 1 418 ? -3.129 -27.531 -22.734 1 97.06 418 ILE A CA 1
ATOM 3236 C C . ILE A 1 418 ? -1.701 -27.891 -22.328 1 97.06 418 ILE A C 1
ATOM 3238 O O . ILE A 1 418 ? -1.002 -28.594 -23.062 1 97.06 418 ILE A O 1
ATOM 3242 N N . GLN A 1 419 ? -1.277 -27.453 -21.203 1 96.31 419 GLN A N 1
ATOM 3243 C CA . GLN A 1 419 ? 0.059 -27.797 -20.734 1 96.31 419 GLN A CA 1
ATOM 3244 C C . GLN A 1 419 ? 0.196 -29.297 -20.516 1 96.31 419 GLN A C 1
ATOM 3246 O O . GLN A 1 419 ? 1.214 -29.891 -20.875 1 96.31 419 GLN A O 1
ATOM 3251 N N . SER A 1 420 ? -0.778 -29.891 -19.906 1 96.56 420 SER A N 1
ATOM 3252 C CA . SER A 1 420 ? -0.749 -31.328 -19.656 1 96.56 420 SER A CA 1
ATOM 3253 C C . SER A 1 420 ? -0.749 -32.125 -20.969 1 96.56 420 SER A C 1
ATOM 3255 O O . SER A 1 420 ? -0.12 -33.156 -21.078 1 96.56 420 SER A O 1
ATOM 3257 N N . GLN A 1 421 ? -1.438 -31.625 -21.938 1 95.62 421 GLN A N 1
ATOM 3258 C CA . GLN A 1 421 ? -1.464 -32.25 -23.25 1 95.62 421 GLN A CA 1
ATOM 3259 C C . GLN A 1 421 ? -0.086 -32.219 -23.906 1 95.62 421 GLN A C 1
ATOM 3261 O O . GLN A 1 421 ? 0.323 -33.188 -24.547 1 95.62 421 GLN A O 1
ATOM 3266 N N . VAL A 1 422 ? 0.55 -31.125 -23.719 1 95.38 422 VAL A N 1
ATOM 3267 C CA . VAL A 1 422 ? 1.911 -30.984 -24.234 1 95.38 422 VAL A CA 1
ATOM 3268 C C . VAL A 1 422 ? 2.803 -32.062 -23.609 1 95.38 422 VAL A C 1
ATOM 3270 O O . VAL A 1 422 ? 3.514 -32.781 -24.328 1 95.38 422 VAL A O 1
ATOM 3273 N N . TRP A 1 423 ? 2.697 -32.25 -22.359 1 96.81 423 TRP A N 1
ATOM 3274 C CA . TRP A 1 423 ? 3.529 -33.188 -21.641 1 96.81 423 TRP A CA 1
ATOM 3275 C C . TRP A 1 423 ? 3.141 -34.625 -21.984 1 96.81 423 TRP A C 1
ATOM 3277 O O . TRP A 1 423 ? 3.998 -35.531 -22.062 1 96.81 423 TRP A O 1
ATOM 3287 N N . ARG A 1 424 ? 1.938 -34.812 -22.219 1 94.94 424 ARG A N 1
ATOM 3288 C CA . ARG A 1 424 ? 1.443 -36.156 -22.5 1 94.94 424 ARG A CA 1
ATOM 3289 C C . ARG A 1 424 ? 2.018 -36.688 -23.828 1 94.94 424 ARG A C 1
ATOM 3291 O O . ARG A 1 424 ? 2.178 -37.906 -24 1 94.94 424 ARG A O 1
ATOM 3298 N N . GLN A 1 425 ? 2.402 -35.844 -24.688 1 95.62 425 GLN A N 1
ATOM 3299 C CA . GLN A 1 425 ? 2.904 -36.219 -26 1 95.62 425 GLN A CA 1
ATOM 3300 C C . GLN A 1 425 ? 4.43 -36.125 -26.047 1 95.62 425 GLN A C 1
ATOM 3302 O O . GLN A 1 425 ? 5.012 -35.875 -27.094 1 95.62 425 GLN A O 1
ATOM 3307 N N . SER A 1 426 ? 5.027 -36.312 -24.922 1 97 426 SER A N 1
ATOM 3308 C CA . SER A 1 426 ? 6.469 -36.125 -24.812 1 97 426 SER A CA 1
ATOM 3309 C C . SER A 1 426 ? 7.238 -37.25 -25.5 1 97 426 SER A C 1
ATOM 3311 O O . SER A 1 426 ? 8.43 -37.094 -25.781 1 97 426 SER A O 1
ATOM 3313 N N . LEU A 1 427 ? 6.617 -38.406 -25.812 1 97.06 427 LEU A N 1
ATOM 3314 C CA . LEU A 1 427 ? 7.305 -39.531 -26.438 1 97.06 427 LEU A CA 1
ATOM 3315 C C . LEU A 1 427 ? 7.234 -39.438 -27.953 1 97.06 427 LEU A C 1
ATOM 3317 O O . LEU A 1 427 ? 7.871 -40.219 -28.656 1 97.06 427 LEU A O 1
ATOM 3321 N N . GLU A 1 428 ? 6.543 -38.375 -28.438 1 95.94 428 GLU A N 1
ATOM 3322 C CA . GLU A 1 428 ? 6.383 -38.156 -29.875 1 95.94 428 GLU A CA 1
ATOM 3323 C C . GLU A 1 428 ? 7.172 -36.938 -30.344 1 95.94 428 GLU A C 1
ATOM 3325 O O . GLU A 1 428 ? 7.098 -35.875 -29.719 1 95.94 428 GLU A O 1
ATOM 3330 N N . ARG A 1 429 ? 7.891 -37.062 -31.422 1 95.94 429 ARG A N 1
ATOM 3331 C CA . ARG A 1 429 ? 8.719 -35.969 -31.906 1 95.94 429 ARG A CA 1
ATOM 3332 C C . ARG A 1 429 ? 7.852 -34.812 -32.438 1 95.94 429 ARG A C 1
ATOM 3334 O O . ARG A 1 429 ? 8.266 -33.656 -32.406 1 95.94 429 ARG A O 1
ATOM 3341 N N . LYS A 1 430 ? 6.695 -35.188 -32.938 1 96.19 430 LYS A N 1
ATOM 3342 C CA . LYS A 1 430 ? 5.762 -34.188 -33.438 1 96.19 430 LYS A CA 1
ATOM 3343 C C . LYS A 1 430 ? 4.523 -34.094 -32.531 1 96.19 430 LYS A C 1
ATOM 3345 O O . LYS A 1 430 ? 3.65 -34.969 -32.594 1 96.19 430 LYS A O 1
ATOM 3350 N N . GLN A 1 431 ? 4.48 -33.094 -31.781 1 93.19 431 GLN A N 1
ATOM 3351 C CA . GLN A 1 431 ? 3.32 -32.875 -30.922 1 93.19 431 GLN A CA 1
ATOM 3352 C C . GLN A 1 431 ? 2.203 -32.156 -31.688 1 93.19 431 GLN A C 1
ATOM 3354 O O . GLN A 1 431 ? 2.467 -31.312 -32.531 1 93.19 431 GLN A O 1
ATOM 3359 N N . ASN A 1 432 ? 1.007 -32.625 -31.438 1 90.5 432 ASN A N 1
ATOM 3360 C CA . ASN A 1 432 ? -0.186 -32 -32 1 90.5 432 ASN A CA 1
ATOM 3361 C C . ASN A 1 432 ? -1.147 -31.547 -30.906 1 90.5 432 ASN A C 1
ATOM 3363 O O . ASN A 1 432 ? -1.7 -32.375 -30.172 1 90.5 432 ASN A O 1
ATOM 3367 N N . PHE A 1 433 ? -1.245 -30.344 -30.672 1 82.81 433 PHE A N 1
ATOM 3368 C CA . PHE A 1 433 ? -2.201 -29.875 -29.672 1 82.81 433 PHE A CA 1
ATOM 3369 C C . PHE A 1 433 ? -3.027 -28.719 -30.203 1 82.81 433 PHE A C 1
ATOM 3371 O O . PHE A 1 433 ? -2.652 -28.094 -31.203 1 82.81 433 PHE A O 1
ATOM 3378 N N . PRO A 1 434 ? -4.148 -28.484 -29.578 1 88 434 PRO A N 1
ATOM 3379 C CA . PRO A 1 434 ? -5.086 -27.469 -30.047 1 88 434 PRO A CA 1
ATOM 3380 C C . PRO A 1 434 ? -4.543 -26.047 -29.875 1 88 434 PRO A C 1
ATOM 3382 O O . PRO A 1 434 ? -3.461 -25.859 -29.312 1 88 434 PRO A O 1
ATOM 3385 N N . ASP A 1 435 ? -5.297 -25.125 -30.344 1 90.88 435 ASP A N 1
ATOM 3386 C CA . ASP A 1 435 ? -4.949 -23.703 -30.25 1 90.88 435 ASP A CA 1
ATOM 3387 C C . ASP A 1 435 ? -5.047 -23.219 -28.797 1 90.88 435 ASP A C 1
ATOM 3389 O O . ASP A 1 435 ? -6.059 -23.453 -28.125 1 90.88 435 ASP A O 1
ATOM 3393 N N . SER A 1 436 ? -4.02 -22.578 -28.391 1 92.06 436 SER A N 1
ATOM 3394 C CA . SER A 1 436 ? -3.963 -22.078 -27.031 1 92.06 436 SER A CA 1
ATOM 3395 C C . SER A 1 436 ? -5.062 -21.062 -26.766 1 92.06 436 SER A C 1
ATOM 3397 O O . SER A 1 436 ? -5.469 -20.859 -25.609 1 92.06 436 SER A O 1
ATOM 3399 N N . ALA A 1 437 ? -5.641 -20.422 -27.797 1 93.06 437 ALA A N 1
ATOM 3400 C CA . ALA A 1 437 ? -6.707 -19.438 -27.688 1 93.06 437 ALA A CA 1
ATOM 3401 C C . ALA A 1 437 ? -7.984 -20.062 -27.141 1 93.06 437 ALA A C 1
ATOM 3403 O O . ALA A 1 437 ? -8.82 -19.375 -26.547 1 93.06 437 ALA A O 1
ATOM 3404 N N . ASP A 1 438 ? -8.047 -21.375 -27.328 1 93.88 438 ASP A N 1
ATOM 3405 C CA . ASP A 1 438 ? -9.227 -22.078 -26.828 1 93.88 438 ASP A CA 1
ATOM 3406 C C . ASP A 1 438 ? -8.992 -22.609 -25.422 1 93.88 438 ASP A C 1
ATOM 3408 O O . ASP A 1 438 ? -9.898 -23.172 -24.812 1 93.88 438 ASP A O 1
ATOM 3412 N N . PHE A 1 439 ? -7.809 -22.344 -24.922 1 96.62 439 PHE A N 1
ATOM 3413 C CA . PHE A 1 439 ? -7.453 -22.969 -23.656 1 96.62 439 PHE A CA 1
ATOM 3414 C C . PHE A 1 439 ? -6.934 -21.938 -22.656 1 96.62 439 PHE A C 1
ATOM 3416 O O . PHE A 1 439 ? -5.887 -22.141 -22.031 1 96.62 439 PHE A O 1
ATOM 3423 N N . GLY A 1 440 ? -7.664 -20.906 -22.516 1 96.31 440 GLY A N 1
ATOM 3424 C CA . GLY A 1 440 ? -7.441 -19.953 -21.438 1 96.31 440 GLY A CA 1
ATOM 3425 C C . GLY A 1 440 ? -6.375 -18.922 -21.75 1 96.31 440 GLY A C 1
ATOM 3426 O O . GLY A 1 440 ? -5.844 -18.281 -20.844 1 96.31 440 GLY A O 1
ATOM 3427 N N . TRP A 1 441 ? -5.938 -18.781 -23.062 1 96.31 441 TRP A N 1
ATOM 3428 C CA . TRP A 1 441 ? -4.984 -17.766 -23.5 1 96.31 441 TRP A CA 1
ATOM 3429 C C . TRP A 1 441 ? -5.609 -16.859 -24.547 1 96.31 441 TRP A C 1
ATOM 3431 O O . TRP A 1 441 ? -6.555 -17.25 -25.234 1 96.31 441 TRP A O 1
ATOM 3441 N N . LYS A 1 442 ? -5.164 -15.688 -24.578 1 94.56 442 LYS A N 1
ATOM 3442 C CA . LYS A 1 442 ? -5.52 -14.758 -25.656 1 94.56 442 LYS A CA 1
ATOM 3443 C C . LYS A 1 442 ? -4.281 -14.086 -26.234 1 94.56 442 LYS A C 1
ATOM 3445 O O . LYS A 1 442 ? -3.312 -13.828 -25.516 1 94.56 442 LYS A O 1
ATOM 3450 N N . ILE A 1 443 ? -4.27 -13.859 -27.469 1 90.44 443 ILE A N 1
ATOM 3451 C CA . ILE A 1 443 ? -3.125 -13.25 -28.125 1 90.44 443 ILE A CA 1
ATOM 3452 C C . ILE A 1 443 ? -3.312 -11.734 -28.172 1 90.44 443 ILE A C 1
ATOM 3454 O O . ILE A 1 443 ? -4.371 -11.242 -28.578 1 90.44 443 ILE A O 1
ATOM 3458 N N . CYS A 1 444 ? -2.365 -11.078 -27.625 1 86.44 444 CYS A N 1
ATOM 3459 C CA . CYS A 1 444 ? -2.34 -9.625 -27.672 1 86.44 444 CYS A CA 1
ATOM 3460 C C . CYS A 1 444 ? -1.089 -9.117 -28.391 1 86.44 444 CYS A C 1
ATOM 3462 O O . CYS A 1 444 ? -0.369 -9.898 -29.016 1 86.44 444 CYS A O 1
ATOM 3464 N N . GLU A 1 445 ? -0.906 -7.766 -28.422 1 81.38 445 GLU A N 1
ATOM 3465 C CA . GLU A 1 445 ? 0.24 -7.16 -29.094 1 81.38 445 GLU A CA 1
ATOM 3466 C C . GLU A 1 445 ? 1.554 -7.637 -28.484 1 81.38 445 GLU A C 1
ATOM 3468 O O . GLU A 1 445 ? 2.527 -7.875 -29.203 1 81.38 445 GLU A O 1
ATOM 3473 N N . GLU A 1 446 ? 1.536 -7.957 -27.219 1 77.94 446 GLU A N 1
ATOM 3474 C CA . GLU A 1 446 ? 2.76 -8.32 -26.516 1 77.94 446 GLU A CA 1
ATOM 3475 C C . GLU A 1 446 ? 2.934 -9.836 -26.453 1 77.94 446 GLU A C 1
ATOM 3477 O O . GLU A 1 446 ? 3.918 -10.328 -25.891 1 77.94 446 GLU A O 1
ATOM 3482 N N . GLY A 1 447 ? 1.98 -10.531 -27.094 1 86.62 447 GLY A N 1
ATOM 3483 C CA . GLY A 1 447 ? 2.047 -11.984 -27.047 1 86.62 447 GLY A CA 1
ATOM 3484 C C . GLY A 1 447 ? 0.856 -12.617 -26.359 1 86.62 447 GLY A C 1
ATOM 3485 O O . GLY A 1 447 ? -0.243 -12.062 -26.359 1 86.62 447 GLY A O 1
ATOM 3486 N N . TRP A 1 448 ? 1.127 -13.797 -25.859 1 91.44 448 TRP A N 1
ATOM 3487 C CA . TRP A 1 448 ? 0.05 -14.531 -25.203 1 91.44 448 TRP A CA 1
ATOM 3488 C C . TRP A 1 448 ? -0.191 -14 -23.797 1 91.44 448 TRP A C 1
ATOM 3490 O O . TRP A 1 448 ? 0.756 -13.797 -23.031 1 91.44 448 TRP A O 1
ATOM 3500 N N . GLU A 1 449 ? -1.447 -13.789 -23.469 1 93 449 GLU A N 1
ATOM 3501 C CA . GLU A 1 449 ? -1.856 -13.383 -22.125 1 93 449 GLU A CA 1
ATOM 3502 C C . GLU A 1 449 ? -2.953 -14.297 -21.578 1 93 449 GLU A C 1
ATOM 3504 O O . GLU A 1 449 ? -3.828 -14.742 -22.328 1 93 449 GLU A O 1
ATOM 3509 N N . PRO A 1 450 ? -2.902 -14.523 -20.359 1 95.69 450 PRO A N 1
ATOM 3510 C CA . PRO A 1 450 ? -3.941 -15.383 -19.781 1 95.69 450 PRO A CA 1
ATOM 3511 C C . PRO A 1 450 ? -5.32 -14.734 -19.797 1 95.69 450 PRO A C 1
ATOM 3513 O O . PRO A 1 450 ? -5.438 -13.523 -19.578 1 95.69 450 PRO A O 1
ATOM 3516 N N . VAL A 1 451 ? -6.277 -15.539 -20.109 1 97.44 451 VAL A N 1
ATOM 3517 C CA . VAL A 1 451 ? -7.66 -15.141 -19.875 1 97.44 451 VAL A CA 1
ATOM 3518 C C . VAL A 1 451 ? -8.055 -15.453 -18.438 1 97.44 451 VAL A C 1
ATOM 3520 O O . VAL A 1 451 ? -8.031 -16.609 -18.016 1 97.44 451 VAL A O 1
ATOM 3523 N N . TRP A 1 452 ? -8.438 -14.477 -17.703 1 97.69 452 TRP A N 1
ATOM 3524 C CA . TRP A 1 452 ? -8.656 -14.664 -16.266 1 97.69 452 TRP A CA 1
ATOM 3525 C C . TRP A 1 452 ? -10.125 -14.961 -15.977 1 97.69 452 TRP A C 1
ATOM 3527 O O . TRP A 1 452 ? -10.438 -15.734 -15.062 1 97.69 452 TRP A O 1
ATOM 3537 N N . ARG A 1 453 ? -11.016 -14.328 -16.719 1 96.5 453 ARG A N 1
ATOM 3538 C CA . ARG A 1 453 ? -12.461 -14.469 -16.547 1 96.5 453 ARG A CA 1
ATOM 3539 C C . ARG A 1 453 ? -13.203 -14.156 -17.844 1 96.5 453 ARG A C 1
ATOM 3541 O O . ARG A 1 453 ? -12.672 -13.492 -18.719 1 96.5 453 ARG A O 1
ATOM 3548 N N . THR A 1 454 ? -14.453 -14.688 -17.859 1 97.31 454 THR A N 1
ATOM 3549 C CA . THR A 1 454 ? -15.297 -14.43 -19.016 1 97.31 454 THR A CA 1
ATOM 3550 C C . THR A 1 454 ? -16.594 -13.734 -18.594 1 97.31 454 THR A C 1
ATOM 3552 O O . THR A 1 454 ? -17.422 -13.398 -19.438 1 97.31 454 THR A O 1
ATOM 3555 N N . ILE A 1 455 ? -16.812 -13.531 -17.281 1 97.56 455 ILE A N 1
ATOM 3556 C CA . ILE A 1 455 ? -17.984 -12.828 -16.766 1 97.56 455 ILE A CA 1
ATOM 3557 C C . ILE A 1 455 ? -17.547 -11.539 -16.078 1 97.56 455 ILE A C 1
ATOM 3559 O O . ILE A 1 455 ? -16.375 -11.383 -15.727 1 97.56 455 ILE A O 1
ATOM 3563 N N . PRO A 1 456 ? -18.453 -10.594 -15.859 1 96.94 456 PRO A N 1
ATOM 3564 C CA . PRO A 1 456 ? -18.062 -9.312 -15.258 1 96.94 456 PRO A CA 1
ATOM 3565 C C . PRO A 1 456 ? -17.609 -9.453 -13.805 1 96.94 456 PRO A C 1
ATOM 3567 O O . PRO A 1 456 ? -17.922 -10.445 -13.148 1 96.94 456 PRO A O 1
ATOM 3570 N N . VAL A 1 457 ? -16.828 -8.484 -13.414 1 96.88 457 VAL A N 1
ATOM 3571 C CA . VAL A 1 457 ? -16.422 -8.414 -12.016 1 96.88 457 VAL A CA 1
ATOM 3572 C C . VAL A 1 457 ? -17.625 -8.047 -11.148 1 96.88 457 VAL A C 1
ATOM 3574 O O . VAL A 1 457 ? -18.672 -7.621 -11.664 1 96.88 457 VAL A O 1
ATOM 3577 N N . ALA A 1 458 ? -17.5 -8.148 -9.867 1 96 458 ALA A N 1
ATOM 3578 C CA . ALA A 1 458 ? -18.578 -7.949 -8.914 1 96 458 ALA A CA 1
ATOM 3579 C C . ALA A 1 458 ? -19.141 -6.531 -9.008 1 96 458 ALA A C 1
ATOM 3581 O O . ALA A 1 458 ? -20.359 -6.332 -8.938 1 96 458 ALA A O 1
ATOM 3582 N N . SER A 1 459 ? -18.297 -5.535 -9.219 1 93.88 459 SER A N 1
ATOM 3583 C CA . SER A 1 459 ? -18.719 -4.137 -9.266 1 93.88 459 SER A CA 1
ATOM 3584 C C . SER A 1 459 ? -19.656 -3.877 -10.438 1 93.88 459 SER A C 1
ATOM 3586 O O . SER A 1 459 ? -20.5 -2.979 -10.375 1 93.88 459 SER A O 1
ATOM 3588 N N . GLU A 1 460 ? -19.578 -4.699 -11.453 1 93.5 460 GLU A N 1
ATOM 3589 C CA . GLU A 1 460 ? -20.406 -4.555 -12.648 1 93.5 460 GLU A CA 1
ATOM 3590 C C . GLU A 1 460 ? -21.609 -5.473 -12.602 1 93.5 460 GLU A C 1
ATOM 3592 O O . GLU A 1 460 ? -22.656 -5.176 -13.195 1 93.5 460 GLU A O 1
ATOM 3597 N N . ALA A 1 461 ? -21.484 -6.496 -11.93 1 93.44 461 ALA A N 1
ATOM 3598 C CA . ALA A 1 461 ? -22.5 -7.539 -11.945 1 93.44 461 ALA A CA 1
ATOM 3599 C C . ALA A 1 461 ? -23.594 -7.254 -10.906 1 93.44 461 ALA A C 1
ATOM 3601 O O . ALA A 1 461 ? -24.734 -7.664 -11.078 1 93.44 461 ALA A O 1
ATOM 3602 N N . CYS A 1 462 ? -23.297 -6.578 -9.797 1 92.19 462 CYS A N 1
ATOM 3603 C CA . CYS A 1 462 ? -24.234 -6.355 -8.711 1 92.19 462 CYS A CA 1
ATOM 3604 C C . CYS A 1 462 ? -25.25 -5.277 -9.07 1 92.19 462 CYS A C 1
ATOM 3606 O O . CYS A 1 462 ? -24.906 -4.098 -9.141 1 92.19 462 CYS A O 1
ATOM 3608 N N . GLU A 1 463 ? -26.453 -5.621 -9.156 1 90.69 463 GLU A N 1
ATOM 3609 C CA . GLU A 1 463 ? -27.531 -4.707 -9.531 1 90.69 463 GLU A CA 1
ATOM 3610 C C . GLU A 1 463 ? -27.75 -3.645 -8.461 1 90.69 463 GLU A C 1
ATOM 3612 O O . GLU A 1 463 ? -28.234 -2.549 -8.75 1 90.69 463 GLU A O 1
ATOM 3617 N N . ALA A 1 464 ? -27.391 -4.012 -7.238 1 91.38 464 ALA A N 1
ATOM 3618 C CA . ALA A 1 464 ? -27.562 -3.098 -6.113 1 91.38 464 ALA A CA 1
ATOM 3619 C C . ALA A 1 464 ? -26.781 -1.809 -6.324 1 91.38 464 ALA A C 1
ATOM 3621 O O . ALA A 1 464 ? -27.062 -0.788 -5.695 1 91.38 464 ALA A O 1
ATOM 3622 N N . LEU A 1 465 ? -25.797 -1.805 -7.219 1 92.94 465 LEU A N 1
ATOM 3623 C CA . LEU A 1 465 ? -24.875 -0.678 -7.363 1 92.94 465 LEU A CA 1
ATOM 3624 C C . LEU A 1 465 ? -25.344 0.265 -8.469 1 92.94 465 LEU A C 1
ATOM 3626 O O . LEU A 1 465 ? -24.734 1.308 -8.703 1 92.94 465 LEU A O 1
ATOM 3630 N N . ILE A 1 466 ? -26.484 -0.105 -9.094 1 91.62 466 ILE A N 1
ATOM 3631 C CA . ILE A 1 466 ? -27.047 0.782 -10.109 1 91.62 466 ILE A CA 1
ATOM 3632 C C . ILE A 1 466 ? -27.484 2.098 -9.461 1 91.62 466 ILE A C 1
ATOM 3634 O O . ILE A 1 466 ? -28.156 2.1 -8.43 1 91.62 466 ILE A O 1
ATOM 3638 N N . LYS A 1 467 ? -27.047 3.131 -9.984 1 90.31 467 LYS A N 1
ATOM 3639 C CA . LYS A 1 467 ? -27.391 4.434 -9.422 1 90.31 467 LYS A CA 1
ATOM 3640 C C . LYS A 1 467 ? -27.859 5.398 -10.5 1 90.31 467 LYS A C 1
ATOM 3642 O O . LYS A 1 467 ? -27.5 5.262 -11.672 1 90.31 467 LYS A O 1
ATOM 3647 N N . CYS A 1 468 ? -28.75 6.285 -10.125 1 89 468 CYS A N 1
ATOM 3648 C CA . CYS A 1 468 ? -29.281 7.246 -11.078 1 89 468 CYS A CA 1
ATOM 3649 C C . CYS A 1 468 ? -28.609 8.602 -10.938 1 89 468 CYS A C 1
ATOM 3651 O O . CYS A 1 468 ? -27.938 8.859 -9.93 1 89 468 CYS A O 1
ATOM 3653 N N . SER A 1 469 ? -28.562 9.383 -11.914 1 85.12 469 SER A N 1
ATOM 3654 C CA . SER A 1 469 ? -28.031 10.742 -11.906 1 85.12 469 SER A CA 1
ATOM 3655 C C . SER A 1 469 ? -29.141 11.773 -12.062 1 85.12 469 SER A C 1
ATOM 3657 O O . SER A 1 469 ? -28.938 12.844 -12.633 1 85.12 469 SER A O 1
ATOM 3659 N N . CYS A 1 470 ? -30.312 11.312 -11.539 1 84.62 470 CYS A N 1
ATOM 3660 C CA . CYS A 1 470 ? -31.438 12.219 -11.625 1 84.62 470 CYS A CA 1
ATOM 3661 C C . CYS A 1 470 ? -31.25 13.43 -10.719 1 84.62 470 CYS A C 1
ATOM 3663 O O . CYS A 1 470 ? -30.656 13.32 -9.648 1 84.62 470 CYS A O 1
ATOM 3665 N N . ARG A 1 471 ? -31.5 14.602 -11.102 1 75.5 471 ARG A N 1
ATOM 3666 C CA . ARG A 1 471 ? -31.375 15.797 -10.273 1 75.5 471 ARG A CA 1
ATOM 3667 C C . ARG A 1 471 ? -32.625 16.031 -9.461 1 75.5 471 ARG A C 1
ATOM 3669 O O . ARG A 1 471 ? -32.562 16.344 -8.273 1 75.5 471 ARG A O 1
ATOM 3676 N N . LYS A 1 472 ? -33.781 15.984 -10.133 1 71.62 472 LYS A N 1
ATOM 3677 C CA . LYS A 1 472 ? -35.062 16.125 -9.469 1 71.62 472 LYS A CA 1
ATOM 3678 C C . LYS A 1 472 ? -36.125 15.25 -10.141 1 71.62 472 LYS A C 1
ATOM 3680 O O . LYS A 1 472 ? -36.062 15.023 -11.352 1 71.62 472 LYS A O 1
ATOM 3685 N N . GLY A 1 473 ? -36.969 14.641 -9.312 1 73.62 473 GLY A N 1
ATOM 3686 C CA . GLY A 1 473 ? -38.125 13.945 -9.805 1 73.62 473 GLY A CA 1
ATOM 3687 C C . GLY A 1 473 ? -37.812 12.703 -10.617 1 73.62 473 GLY A C 1
ATOM 3688 O O . GLY A 1 473 ? -37.844 12.734 -11.852 1 73.62 473 GLY A O 1
ATOM 3689 N N . CYS A 1 474 ? -37.469 11.586 -9.906 1 81.62 474 CYS A N 1
ATOM 3690 C CA . CYS A 1 474 ? -37.156 10.344 -10.609 1 81.62 474 CYS A CA 1
ATOM 3691 C C . CYS A 1 474 ? -38.375 9.789 -11.32 1 81.62 474 CYS A C 1
ATOM 3693 O O . CYS A 1 474 ? -39.438 9.641 -10.719 1 81.62 474 CYS A O 1
ATOM 3695 N N . VAL A 1 475 ? -38.312 9.766 -12.719 1 81.12 475 VAL A N 1
ATOM 3696 C CA . VAL A 1 475 ? -39.344 9.148 -13.531 1 81.12 475 VAL A CA 1
ATOM 3697 C C . VAL A 1 475 ? -38.781 7.918 -14.234 1 81.12 475 VAL A C 1
ATOM 3699 O O . VAL A 1 475 ? -37.594 7.871 -14.586 1 81.12 475 VAL A O 1
ATOM 3702 N N . PRO A 1 476 ? -39.656 6.93 -14.352 1 81.38 476 PRO A N 1
ATOM 3703 C CA . PRO A 1 476 ? -39.188 5.66 -14.914 1 81.38 476 PRO A CA 1
ATOM 3704 C C . PRO A 1 476 ? -38.5 5.828 -16.25 1 81.38 476 PRO A C 1
ATOM 3706 O O . PRO A 1 476 ? -37.594 5.055 -16.594 1 81.38 476 PRO A O 1
ATOM 3709 N N . ALA A 1 477 ? -38.812 6.871 -17 1 82.06 477 ALA A N 1
ATOM 3710 C CA . ALA A 1 477 ? -38.219 7.059 -18.328 1 82.06 477 ALA A CA 1
ATOM 3711 C C . ALA A 1 477 ? -36.781 7.516 -18.234 1 82.06 477 ALA A C 1
ATOM 3713 O O . ALA A 1 477 ? -35.969 7.219 -19.125 1 82.06 477 ALA A O 1
ATOM 3714 N N . ARG A 1 478 ? -36.406 8.102 -17.125 1 83.5 478 ARG A N 1
ATOM 3715 C CA . ARG A 1 478 ? -35.094 8.711 -17.062 1 83.5 478 ARG A CA 1
ATOM 3716 C C . ARG A 1 478 ? -34.25 8.117 -15.922 1 83.5 478 ARG A C 1
ATOM 3718 O O . ARG A 1 478 ? -33.031 8.125 -15.977 1 83.5 478 ARG A O 1
ATOM 3725 N N . CYS A 1 479 ? -34.969 7.566 -14.984 1 88.62 479 CYS A N 1
ATOM 3726 C CA . CYS A 1 479 ? -34.25 7.098 -13.789 1 88.62 479 CYS A CA 1
ATOM 3727 C C . CYS A 1 479 ? -33.812 5.656 -13.961 1 88.62 479 CYS A C 1
ATOM 3729 O O . CYS A 1 479 ? -34.625 4.746 -14.078 1 88.62 479 CYS A O 1
ATOM 3731 N N . LYS A 1 480 ? -32.531 5.457 -13.883 1 89.44 480 LYS A N 1
ATOM 3732 C CA . LYS A 1 480 ? -31.938 4.125 -14.055 1 89.44 480 LYS A CA 1
ATOM 3733 C C . LYS A 1 480 ? -32.406 3.18 -12.945 1 89.44 480 LYS A C 1
ATOM 3735 O O . LYS A 1 480 ? -32.594 1.984 -13.188 1 89.44 480 LYS A O 1
ATOM 3740 N N . CYS A 1 481 ? -32.562 3.709 -11.758 1 90.81 481 CYS A N 1
ATOM 3741 C CA . CYS A 1 481 ? -33.031 2.879 -10.648 1 90.81 481 CYS A CA 1
ATOM 3742 C C . CYS A 1 481 ? -34.438 2.387 -10.883 1 90.81 481 CYS A C 1
ATOM 3744 O O . CYS A 1 481 ? -34.688 1.183 -10.836 1 90.81 481 CYS A O 1
ATOM 3746 N N . LEU A 1 482 ? -35.281 3.316 -11.297 1 88.69 482 LEU A N 1
ATOM 3747 C CA . LEU A 1 482 ? -36.688 2.963 -11.516 1 88.69 482 LEU A CA 1
ATOM 3748 C C . LEU A 1 482 ? -36.844 2.029 -12.711 1 88.69 482 LEU A C 1
ATOM 3750 O O . LEU A 1 482 ? -37.656 1.115 -12.688 1 88.69 482 LEU A O 1
ATOM 3754 N N . LYS A 1 483 ? -36.031 2.236 -13.648 1 88.94 483 LYS A N 1
ATOM 3755 C CA . LYS A 1 483 ? -36.062 1.377 -14.828 1 88.94 483 LYS A CA 1
ATOM 3756 C C . LYS A 1 483 ? -35.719 -0.069 -14.461 1 88.94 483 LYS A C 1
ATOM 3758 O O . LYS A 1 483 ? -36.219 -1.002 -15.086 1 88.94 483 LYS A O 1
ATOM 3763 N N . ASN A 1 484 ? -34.938 -0.194 -13.453 1 90.06 484 ASN A N 1
ATOM 3764 C CA . ASN A 1 484 ? -34.5 -1.532 -13.062 1 90.06 484 ASN A CA 1
ATOM 3765 C C . ASN A 1 484 ? -35.281 -2.041 -11.844 1 90.06 484 ASN A C 1
ATOM 3767 O O . ASN A 1 484 ? -34.875 -3.018 -11.219 1 90.06 484 ASN A O 1
ATOM 3771 N N . GLY A 1 485 ? -36.281 -1.262 -11.445 1 87.62 485 GLY A N 1
ATOM 3772 C CA . GLY A 1 485 ? -37.125 -1.688 -10.344 1 87.62 485 GLY A CA 1
ATOM 3773 C C . GLY A 1 485 ? -36.438 -1.555 -8.992 1 87.62 485 GLY A C 1
ATOM 3774 O O . GLY A 1 485 ? -36.719 -2.328 -8.07 1 87.62 485 GLY A O 1
ATOM 3775 N N . LEU A 1 486 ? -35.469 -0.611 -8.906 1 89.81 486 LEU A N 1
ATOM 3776 C CA . LEU A 1 486 ? -34.75 -0.424 -7.66 1 89.81 486 LEU A CA 1
ATOM 3777 C C . LEU A 1 486 ? -35.156 0.877 -6.977 1 89.81 486 LEU A C 1
ATOM 3779 O O . LEU A 1 486 ? -35.5 1.852 -7.648 1 89.81 486 LEU A O 1
ATOM 3783 N N . LYS A 1 487 ? -35.094 0.822 -5.625 1 87.69 487 LYS A N 1
ATOM 3784 C CA . LYS A 1 487 ? -35.219 2.057 -4.859 1 87.69 487 LYS A CA 1
ATOM 3785 C C . LYS A 1 487 ? -33.938 2.875 -4.898 1 87.69 487 LYS A C 1
ATOM 3787 O O . LYS A 1 487 ? -32.844 2.32 -4.812 1 87.69 487 LYS A O 1
ATOM 3792 N N . CYS A 1 488 ? -34.156 4.199 -5.031 1 88.69 488 CYS A N 1
ATOM 3793 C CA . CYS A 1 488 ? -32.969 5.039 -4.984 1 88.69 488 CYS A CA 1
ATOM 3794 C C . CYS A 1 488 ? -32.281 4.961 -3.617 1 88.69 488 CYS A C 1
ATOM 3796 O O . CYS A 1 488 ? -32.938 4.656 -2.619 1 88.69 488 CYS A O 1
ATOM 3798 N N . CYS A 1 489 ? -30.953 5.125 -3.631 1 89.44 489 CYS A N 1
ATOM 3799 C CA . CYS A 1 489 ? -30.203 5.074 -2.387 1 89.44 489 CYS A CA 1
ATOM 3800 C C . CYS A 1 489 ? -29.188 6.211 -2.322 1 89.44 489 CYS A C 1
ATOM 3802 O O . CYS A 1 489 ? -29.172 7.082 -3.193 1 89.44 489 CYS A O 1
ATOM 3804 N N . GLU A 1 490 ? -28.344 6.285 -1.337 1 90.19 490 GLU A N 1
ATOM 3805 C CA . GLU A 1 490 ? -27.438 7.406 -1.069 1 90.19 490 GLU A CA 1
ATOM 3806 C C . GLU A 1 490 ? -26.312 7.461 -2.084 1 90.19 490 GLU A C 1
ATOM 3808 O O . GLU A 1 490 ? -25.578 8.453 -2.154 1 90.19 490 GLU A O 1
ATOM 3813 N N . LEU A 1 491 ? -26.234 6.422 -2.887 1 92 491 LEU A N 1
ATOM 3814 C CA . LEU A 1 491 ? -25.25 6.453 -3.969 1 92 491 LEU A CA 1
ATOM 3815 C C . LEU A 1 491 ? -25.75 7.312 -5.129 1 92 491 LEU A C 1
ATOM 3817 O O . LEU A 1 491 ? -24.969 7.715 -5.988 1 92 491 LEU A O 1
ATOM 3821 N N . CYS A 1 492 ? -27.109 7.484 -5.172 1 90.88 492 CYS A N 1
ATOM 3822 C CA . CYS A 1 492 ? -27.734 8.203 -6.277 1 90.88 492 CYS A CA 1
ATOM 3823 C C . CYS A 1 492 ? -27.578 9.711 -6.109 1 90.88 492 CYS A C 1
ATOM 3825 O O . CYS A 1 492 ? -27.438 10.203 -4.988 1 90.88 492 CYS A O 1
ATOM 3827 N N . LYS A 1 493 ? -27.609 10.414 -7.145 1 84.25 493 LYS A N 1
ATOM 3828 C CA . LYS A 1 493 ? -27.484 11.867 -7.117 1 84.25 493 LYS A CA 1
ATOM 3829 C C . LYS A 1 493 ? -28.828 12.531 -6.836 1 84.25 493 LYS A C 1
ATOM 3831 O O . LYS A 1 493 ? -28.891 13.711 -6.477 1 84.25 493 LYS A O 1
ATOM 3836 N N . CYS A 1 494 ? -29.859 11.727 -7.012 1 81.5 494 CYS A N 1
ATOM 3837 C CA . CYS A 1 494 ? -31.188 12.297 -6.855 1 81.5 494 CYS A CA 1
ATOM 3838 C C . CYS A 1 494 ? -31.5 12.57 -5.391 1 81.5 494 CYS A C 1
ATOM 3840 O O . CYS A 1 494 ? -30.844 12.031 -4.5 1 81.5 494 CYS A O 1
ATOM 3842 N N . THR A 1 495 ? -32.219 13.625 -5.043 1 68.94 495 THR A N 1
ATOM 3843 C CA . THR A 1 495 ? -32.625 13.977 -3.686 1 68.94 495 THR A CA 1
ATOM 3844 C C . THR A 1 495 ? -33.969 13.352 -3.342 1 68.94 495 THR A C 1
ATOM 3846 O O . THR A 1 495 ? -34.594 13.727 -2.355 1 68.94 495 THR A O 1
ATOM 3849 N N . CYS A 1 496 ? -34.469 12.406 -4.324 1 61.38 496 CYS A N 1
ATOM 3850 C CA . CYS A 1 496 ? -35.812 11.883 -4.125 1 61.38 496 CYS A CA 1
ATOM 3851 C C . CYS A 1 496 ? -35.812 10.688 -3.18 1 61.38 496 CYS A C 1
ATOM 3853 O O . CYS A 1 496 ? -35.156 9.68 -3.461 1 61.38 496 CYS A O 1
ATOM 3855 N N . ARG A 1 497 ? -35.438 10.719 -2.004 1 55.81 497 ARG A N 1
ATOM 3856 C CA . ARG A 1 497 ? -35.406 9.633 -1.024 1 55.81 497 ARG A CA 1
ATOM 3857 C C . ARG A 1 497 ? -36.531 8.641 -1.268 1 55.81 497 ARG A C 1
ATOM 3859 O O . ARG A 1 497 ? -36.562 7.562 -0.665 1 55.81 497 ARG A O 1
ATOM 3866 N N . LEU A 1 498 ? -37.5 8.953 -2.053 1 55.69 498 LEU A N 1
ATOM 3867 C CA . LEU A 1 498 ? -38.75 8.188 -2.076 1 55.69 498 LEU A CA 1
ATOM 3868 C C . LEU A 1 498 ? -38.969 7.582 -3.457 1 55.69 498 LEU A C 1
ATOM 3870 O O . LEU A 1 498 ? -40.125 7.422 -3.877 1 55.69 498 LEU A O 1
ATOM 3874 N N . CYS A 1 499 ? -37.875 7.375 -4.055 1 58.5 499 CYS A N 1
ATOM 3875 C CA . CYS A 1 499 ? -38.312 6.812 -5.324 1 58.5 499 CYS A CA 1
ATOM 3876 C C . CYS A 1 499 ? -38.812 5.387 -5.145 1 58.5 499 CYS A C 1
ATOM 3878 O O . CYS A 1 499 ? -38.125 4.543 -4.578 1 58.5 499 CYS A O 1
ATOM 3880 N N . THR A 1 500 ? -40 5.223 -4.641 1 57.84 500 THR A N 1
ATOM 3881 C CA . THR A 1 500 ? -40.656 3.914 -4.602 1 57.84 500 THR A CA 1
ATOM 3882 C C . THR A 1 500 ? -40.875 3.389 -6.016 1 57.84 500 THR A C 1
ATOM 3884 O O . THR A 1 500 ? -41.438 4.102 -6.867 1 57.84 500 THR A O 1
ATOM 3887 N N . PRO A 1 501 ? -40.312 2.219 -6.336 1 50.94 501 PRO A N 1
ATOM 3888 C CA . PRO A 1 501 ? -40.75 1.654 -7.617 1 50.94 501 PRO A CA 1
ATOM 3889 C C . PRO A 1 501 ? -42.281 1.546 -7.727 1 50.94 501 PRO A C 1
ATOM 3891 O O . PRO A 1 501 ? -42.969 1.438 -6.711 1 50.94 501 PRO A O 1
ATOM 3894 N N . MET B 1 1 ? 41.656 -9.102 5.473 1 24.44 1 MET B N 1
ATOM 3895 C CA . MET B 1 1 ? 41.094 -7.984 6.238 1 24.44 1 MET B CA 1
ATOM 3896 C C . MET B 1 1 ? 39.656 -7.691 5.836 1 24.44 1 MET B C 1
ATOM 3898 O O . MET B 1 1 ? 39.344 -7.566 4.648 1 24.44 1 MET B O 1
ATOM 3902 N N . LYS B 1 2 ? 38.656 -8.078 6.719 1 26.83 2 LYS B N 1
ATOM 3903 C CA . LYS B 1 2 ? 37.219 -8.188 6.57 1 26.83 2 LYS B CA 1
ATOM 3904 C C . LYS B 1 2 ? 36.594 -6.848 6.195 1 26.83 2 LYS B C 1
ATOM 3906 O O . LYS B 1 2 ? 36.844 -5.836 6.852 1 26.83 2 LYS B O 1
ATOM 3911 N N . LEU B 1 3 ? 36.438 -6.668 4.898 1 27.73 3 LEU B N 1
ATOM 3912 C CA . LEU B 1 3 ? 35.938 -5.398 4.402 1 27.73 3 LEU B CA 1
ATOM 3913 C C . LEU B 1 3 ? 34.719 -4.941 5.215 1 27.73 3 LEU B C 1
ATOM 3915 O O . LEU B 1 3 ? 33.719 -5.652 5.293 1 27.73 3 LEU B O 1
ATOM 3919 N N . SER B 1 4 ? 35 -4.23 6.34 1 28.8 4 SER B N 1
ATOM 3920 C CA . SER B 1 4 ? 34.062 -3.654 7.305 1 28.8 4 SER B CA 1
ATOM 3921 C C . SER B 1 4 ? 33 -2.82 6.609 1 28.8 4 SER B C 1
ATOM 3923 O O . SER B 1 4 ? 33.312 -1.856 5.91 1 28.8 4 SER B O 1
ATOM 3925 N N . LYS B 1 5 ? 32.031 -3.518 6.082 1 32.62 5 LYS B N 1
ATOM 3926 C CA . LYS B 1 5 ? 30.844 -2.891 5.48 1 32.62 5 LYS B CA 1
ATOM 3927 C C . LYS B 1 5 ? 30.375 -1.694 6.305 1 32.62 5 LYS B C 1
ATOM 3929 O O . LYS B 1 5 ? 30.062 -1.836 7.484 1 32.62 5 LYS B O 1
ATOM 3934 N N . PHE B 1 6 ? 31.016 -0.542 6.16 1 28.56 6 PHE B N 1
ATOM 3935 C CA . PHE B 1 6 ? 30.812 0.721 6.863 1 28.56 6 PHE B CA 1
ATOM 3936 C C . PHE B 1 6 ? 29.344 1.102 6.906 1 28.56 6 PHE B C 1
ATOM 3938 O O . PHE B 1 6 ? 28.656 1.063 5.883 1 28.56 6 PHE B O 1
ATOM 3945 N N . PRO B 1 7 ? 28.641 1.029 8.109 1 33.94 7 PRO B N 1
ATOM 3946 C CA . PRO B 1 7 ? 27.266 1.36 8.531 1 33.94 7 PRO B CA 1
ATOM 3947 C C . PRO B 1 7 ? 26.797 2.717 8 1 33.94 7 PRO B C 1
ATOM 3949 O O . PRO B 1 7 ? 25.703 3.164 8.328 1 33.94 7 PRO B O 1
ATOM 3952 N N . LEU B 1 8 ? 27.656 3.463 7.406 1 32.09 8 LEU B N 1
ATOM 3953 C CA . LEU B 1 8 ? 27.391 4.891 7.27 1 32.09 8 LEU B CA 1
ATOM 3954 C C . LEU B 1 8 ? 26.172 5.121 6.379 1 32.09 8 LEU B C 1
ATOM 3956 O O . LEU B 1 8 ? 25.5 6.152 6.496 1 32.09 8 LEU B O 1
ATOM 3960 N N . PHE B 1 9 ? 26.156 4.52 5.156 1 32.22 9 PHE B N 1
ATOM 3961 C CA . PHE B 1 9 ? 25.094 4.973 4.266 1 32.22 9 PHE B CA 1
ATOM 3962 C C . PHE B 1 9 ? 23.812 4.191 4.523 1 32.22 9 PHE B C 1
ATOM 3964 O O . PHE B 1 9 ? 23.547 3.188 3.859 1 32.22 9 PHE B O 1
ATOM 3971 N N . LYS B 1 10 ? 23.469 4.023 5.738 1 33.94 10 LYS B N 1
ATOM 3972 C CA . LYS B 1 10 ? 22.094 3.6 5.961 1 33.94 10 LYS B CA 1
ATOM 3973 C C . LYS B 1 10 ? 21.109 4.496 5.207 1 33.94 10 LYS B C 1
ATOM 3975 O O . LYS B 1 10 ? 21.062 5.703 5.438 1 33.94 10 LYS B O 1
ATOM 3980 N N . THR B 1 11 ? 20.891 4.199 3.941 1 34.78 11 THR B N 1
ATOM 3981 C CA . THR B 1 11 ? 19.859 4.855 3.148 1 34.78 11 THR B CA 1
ATOM 3982 C C . THR B 1 11 ? 18.594 5.035 3.967 1 34.78 11 THR B C 1
ATOM 3984 O O . THR B 1 11 ? 17.859 4.066 4.207 1 34.78 11 THR B O 1
ATOM 3987 N N . GLY B 1 12 ? 18.594 5.77 5.008 1 38.16 12 GLY B N 1
ATOM 3988 C CA . GLY B 1 12 ? 17.547 6.203 5.914 1 38.16 12 GLY B CA 1
ATOM 3989 C C . GLY B 1 12 ? 16.25 6.535 5.207 1 38.16 12 GLY B C 1
ATOM 3990 O O . GLY B 1 12 ? 15.172 6.461 5.809 1 38.16 12 GLY B O 1
ATOM 3991 N N . VAL B 1 13 ? 16.25 7.129 4.062 1 40.56 13 VAL B N 1
ATOM 3992 C CA . VAL B 1 13 ? 15.023 7.645 3.465 1 40.56 13 VAL B CA 1
ATOM 3993 C C . VAL B 1 13 ? 14.164 6.48 2.967 1 40.56 13 VAL B C 1
ATOM 3995 O O . VAL B 1 13 ? 12.93 6.535 3.033 1 40.56 13 VAL B O 1
ATOM 3998 N N . LYS B 1 14 ? 14.688 5.438 2.516 1 46.44 14 LYS B N 1
ATOM 3999 C CA . LYS B 1 14 ? 13.93 4.355 1.889 1 46.44 14 LYS B CA 1
ATOM 4000 C C . LYS B 1 14 ? 13.109 3.588 2.92 1 46.44 14 LYS B C 1
ATOM 4002 O O . LYS B 1 14 ? 11.992 3.152 2.631 1 46.44 14 LYS B O 1
ATOM 4007 N N . LYS B 1 15 ? 13.602 3.562 4.168 1 50.56 15 LYS B N 1
ATOM 4008 C CA . LYS B 1 15 ? 12.906 2.795 5.199 1 50.56 15 LYS B CA 1
ATOM 4009 C C . LYS B 1 15 ? 11.602 3.473 5.602 1 50.56 15 LYS B C 1
ATOM 4011 O O . LYS B 1 15 ? 10.594 2.801 5.828 1 50.56 15 LYS B O 1
ATOM 4016 N N . ASN B 1 16 ? 11.609 4.867 5.633 1 55.53 16 ASN B N 1
ATOM 4017 C CA . ASN B 1 16 ? 10.43 5.598 6.082 1 55.53 16 ASN B CA 1
ATOM 4018 C C . ASN B 1 16 ? 9.305 5.527 5.055 1 55.53 16 ASN B C 1
ATOM 4020 O O . ASN B 1 16 ? 8.141 5.375 5.418 1 55.53 16 ASN B O 1
ATOM 4024 N N . THR B 1 17 ? 9.633 5.516 3.857 1 55.78 17 THR B N 1
ATOM 4025 C CA . THR B 1 17 ? 8.625 5.449 2.811 1 55.78 17 THR B CA 1
ATOM 4026 C C . THR B 1 17 ? 7.98 4.066 2.762 1 55.78 17 THR B C 1
ATOM 4028 O O . THR B 1 17 ? 6.77 3.943 2.576 1 55.78 17 THR B O 1
ATOM 4031 N N . ASN B 1 18 ? 8.781 3.09 3.029 1 63.06 18 ASN B N 1
ATOM 4032 C CA . ASN B 1 18 ? 8.266 1.725 3.016 1 63.06 18 ASN B CA 1
ATOM 4033 C C . ASN B 1 18 ? 7.344 1.462 4.203 1 63.06 18 ASN B C 1
ATOM 4035 O O . ASN B 1 18 ? 6.32 0.79 4.062 1 63.06 18 ASN B O 1
ATOM 4039 N N . LEU B 1 19 ? 7.68 2.139 5.312 1 65.38 19 LEU B N 1
ATOM 4040 C CA . LEU B 1 19 ? 6.836 1.972 6.492 1 65.38 19 LEU B CA 1
ATOM 4041 C C . LEU B 1 19 ? 5.492 2.666 6.305 1 65.38 19 LEU B C 1
ATOM 4043 O O . LEU B 1 19 ? 4.453 2.127 6.688 1 65.38 19 LEU B O 1
ATOM 4047 N N . ASN B 1 20 ? 5.625 3.812 5.625 1 69.62 20 ASN B N 1
ATOM 4048 C CA . ASN B 1 20 ? 4.406 4.57 5.359 1 69.62 20 ASN B CA 1
ATOM 4049 C C . ASN B 1 20 ? 3.477 3.822 4.406 1 69.62 20 ASN B C 1
ATOM 4051 O O . ASN B 1 20 ? 2.266 3.766 4.633 1 69.62 20 ASN B O 1
ATOM 4055 N N . LEU B 1 21 ? 4.047 3.219 3.516 1 72.31 21 LEU B N 1
ATOM 4056 C CA . LEU B 1 21 ? 3.238 2.49 2.547 1 72.31 21 LEU B CA 1
ATOM 4057 C C . LEU B 1 21 ? 2.635 1.238 3.176 1 72.31 21 LEU B C 1
ATOM 4059 O O . LEU B 1 21 ? 1.469 0.917 2.932 1 72.31 21 LEU B O 1
ATOM 4063 N N . LYS B 1 22 ? 3.34 0.667 4.035 1 74.56 22 LYS B N 1
ATOM 4064 C CA . LYS B 1 22 ? 2.844 -0.522 4.723 1 74.56 22 LYS B CA 1
ATOM 4065 C C . LYS B 1 22 ? 1.69 -0.175 5.656 1 74.56 22 LYS B C 1
ATOM 4067 O O . LYS B 1 22 ? 0.706 -0.913 5.738 1 74.56 22 LYS B O 1
ATOM 4072 N N . SER B 1 23 ? 1.875 0.927 6.23 1 77.62 23 SER B N 1
ATOM 4073 C CA . SER B 1 23 ? 0.824 1.371 7.141 1 77.62 23 SER B CA 1
ATOM 4074 C C . SER B 1 23 ? -0.438 1.761 6.379 1 77.62 23 SER B C 1
ATOM 4076 O O . SER B 1 23 ? -1.553 1.497 6.836 1 77.62 23 SER B O 1
ATOM 4078 N N . GLN B 1 24 ? -0.216 2.273 5.305 1 79 24 GLN B N 1
ATOM 4079 C CA . GLN B 1 24 ? -1.356 2.633 4.469 1 79 24 GLN B CA 1
ATOM 4080 C C . GLN B 1 24 ? -2.092 1.388 3.977 1 79 24 GLN B C 1
ATOM 4082 O O . GLN B 1 24 ? -3.322 1.366 3.93 1 79 24 GLN B O 1
ATOM 4087 N N . VAL B 1 25 ? -1.323 0.437 3.711 1 79.12 25 VAL B N 1
ATOM 4088 C CA . VAL B 1 25 ? -1.907 -0.818 3.248 1 79.12 25 VAL B CA 1
ATOM 4089 C C . VAL B 1 25 ? -2.734 -1.447 4.367 1 79.12 25 VAL B C 1
ATOM 4091 O O . VAL B 1 25 ? -3.855 -1.903 4.137 1 79.12 25 VAL B O 1
ATOM 4094 N N . THR B 1 26 ? -2.238 -1.361 5.484 1 82.62 26 THR B N 1
ATOM 4095 C CA . THR B 1 26 ? -2.945 -1.945 6.621 1 82.62 26 THR B CA 1
ATOM 4096 C C . THR B 1 26 ? -4.242 -1.188 6.898 1 82.62 26 THR B C 1
ATOM 4098 O O . THR B 1 26 ? -5.281 -1.8 7.152 1 82.62 26 THR B O 1
ATOM 4101 N N . ALA B 1 27 ? -4.152 0.073 6.824 1 85.06 27 ALA B N 1
ATOM 4102 C CA . ALA B 1 27 ? -5.34 0.89 7.059 1 85.06 27 ALA B CA 1
ATOM 4103 C C . ALA B 1 27 ? -6.41 0.609 6.008 1 85.06 27 ALA B C 1
ATOM 4105 O O . ALA B 1 27 ? -7.594 0.482 6.336 1 85.06 27 ALA B O 1
ATOM 4106 N N . SER B 1 28 ? -5.98 0.518 4.871 1 85.19 28 SER B N 1
ATOM 4107 C CA . SER B 1 28 ? -6.914 0.235 3.785 1 85.19 28 SER B CA 1
ATOM 4108 C C . SER B 1 28 ? -7.535 -1.148 3.939 1 85.19 28 SER B C 1
ATOM 4110 O O . SER B 1 28 ? -8.727 -1.334 3.666 1 85.19 28 SER B O 1
ATOM 4112 N N . LYS B 1 29 ? -6.754 -2.029 4.391 1 86.75 29 LYS B N 1
ATOM 4113 C CA . LYS B 1 29 ? -7.242 -3.383 4.633 1 86.75 29 LYS B CA 1
ATOM 4114 C C . LYS B 1 29 ? -8.297 -3.4 5.738 1 86.75 29 LYS B C 1
ATOM 4116 O O . LYS B 1 29 ? -9.312 -4.09 5.621 1 86.75 29 LYS B O 1
ATOM 4121 N N . ASN B 1 30 ? -8.055 -2.68 6.715 1 89.12 30 ASN B N 1
ATOM 4122 C CA . ASN B 1 30 ? -8.992 -2.609 7.824 1 89.12 30 ASN B CA 1
ATOM 4123 C C . ASN B 1 30 ? -10.312 -1.968 7.398 1 89.12 30 ASN B C 1
ATOM 4125 O O . ASN B 1 30 ? -11.391 -2.422 7.797 1 89.12 30 ASN B O 1
ATOM 4129 N N . ASP B 1 31 ? -10.172 -0.947 6.625 1 91.88 31 ASP B N 1
ATOM 4130 C CA . ASP B 1 31 ? -11.383 -0.305 6.113 1 91.88 31 ASP B CA 1
ATOM 4131 C C . ASP B 1 31 ? -12.18 -1.261 5.23 1 91.88 31 ASP B C 1
ATOM 4133 O O . ASP B 1 31 ? -13.406 -1.336 5.34 1 91.88 31 ASP B O 1
ATOM 4137 N N . CYS B 1 32 ? -11.453 -1.9 4.426 1 92.44 32 CYS B N 1
ATOM 4138 C CA . CYS B 1 32 ? -12.094 -2.873 3.551 1 92.44 32 CYS B CA 1
ATOM 4139 C C . CYS B 1 32 ? -12.805 -3.953 4.359 1 92.44 32 CYS B C 1
ATOM 4141 O O . CYS B 1 32 ? -13.945 -4.312 4.062 1 92.44 32 CYS B O 1
ATOM 4143 N N . SER B 1 33 ? -12.133 -4.438 5.336 1 92.94 33 SER B N 1
ATOM 4144 C CA . SER B 1 33 ? -12.719 -5.441 6.219 1 92.94 33 SER B CA 1
ATOM 4145 C C . SER B 1 33 ? -13.969 -4.914 6.906 1 92.94 33 SER B C 1
ATOM 4147 O O . SER B 1 33 ? -14.984 -5.617 6.992 1 92.94 33 SER B O 1
ATOM 4149 N N . LEU B 1 34 ? -13.883 -3.74 7.352 1 94.56 34 LEU B N 1
ATOM 4150 C CA . LEU B 1 34 ? -15.039 -3.123 8.008 1 94.56 34 LEU B CA 1
ATOM 4151 C C . LEU B 1 34 ? -16.234 -3.061 7.059 1 94.56 34 LEU B C 1
ATOM 4153 O O . LEU B 1 34 ? -17.312 -3.535 7.391 1 94.56 34 LEU B O 1
ATOM 4157 N N . PHE B 1 35 ? -16.031 -2.559 5.879 1 95.06 35 PHE B N 1
ATOM 4158 C CA . PHE B 1 35 ? -17.125 -2.383 4.93 1 95.06 35 PHE B CA 1
ATOM 4159 C C . PHE B 1 35 ? -17.641 -3.73 4.449 1 95.06 35 PHE B C 1
ATOM 4161 O O . PHE B 1 35 ? -18.844 -3.889 4.207 1 95.06 35 PHE B O 1
ATOM 4168 N N . SER B 1 36 ? -16.719 -4.656 4.27 1 95.19 36 SER B N 1
ATOM 4169 C CA . SER B 1 36 ? -17.172 -5.984 3.859 1 95.19 36 SER B CA 1
ATOM 4170 C C . SER B 1 36 ? -18.047 -6.625 4.922 1 95.19 36 SER B C 1
ATOM 4172 O O . SER B 1 36 ? -19.094 -7.215 4.602 1 95.19 36 SER B O 1
ATOM 4174 N N . ARG B 1 37 ? -17.734 -6.523 6.129 1 94.75 37 ARG B N 1
ATOM 4175 C CA . ARG B 1 37 ? -18.516 -7.078 7.223 1 94.75 37 ARG B CA 1
ATOM 4176 C C . ARG B 1 37 ? -19.875 -6.383 7.336 1 94.75 37 ARG B C 1
ATOM 4178 O O . ARG B 1 37 ? -20.891 -7.031 7.586 1 94.75 37 ARG B O 1
ATOM 4185 N N . LEU B 1 38 ? -19.828 -5.129 7.172 1 95.31 38 LEU B N 1
ATOM 4186 C CA . LEU B 1 38 ? -21.078 -4.375 7.223 1 95.31 38 LEU B CA 1
ATOM 4187 C C . LEU B 1 38 ? -22 -4.777 6.074 1 95.31 38 LEU B C 1
ATOM 4189 O O . LEU B 1 38 ? -23.203 -4.906 6.258 1 95.31 38 LEU B O 1
ATOM 4193 N N . TYR B 1 39 ? -21.438 -4.973 4.895 1 94.94 39 TYR B N 1
ATOM 4194 C CA . TYR B 1 39 ? -22.203 -5.441 3.744 1 94.94 39 TYR B CA 1
ATOM 4195 C C . TYR B 1 39 ? -22.859 -6.785 4.039 1 94.94 39 TYR B C 1
ATOM 4197 O O . TYR B 1 39 ? -24.047 -6.961 3.811 1 94.94 39 TYR B O 1
ATOM 4205 N N . ILE B 1 40 ? -22.062 -7.648 4.609 1 93.81 40 ILE B N 1
ATOM 4206 C CA . ILE B 1 40 ? -22.562 -8.984 4.922 1 93.81 40 ILE B CA 1
ATOM 4207 C C . ILE B 1 40 ? -23.672 -8.891 5.969 1 93.81 40 ILE B C 1
ATOM 4209 O O . ILE B 1 40 ? -24.719 -9.516 5.82 1 93.81 40 ILE B O 1
ATOM 4213 N N . ALA B 1 41 ? -23.453 -8.133 6.953 1 93 41 ALA B N 1
ATOM 4214 C CA . ALA B 1 41 ? -24.438 -7.98 8.023 1 93 41 ALA B CA 1
ATOM 4215 C C . ALA B 1 41 ? -25.734 -7.359 7.504 1 93 41 ALA B C 1
ATOM 4217 O O . ALA B 1 41 ? -26.828 -7.824 7.832 1 93 41 ALA B O 1
ATOM 4218 N N . THR B 1 42 ? -25.562 -6.359 6.723 1 92.31 42 THR B N 1
ATOM 4219 C CA . THR B 1 42 ? -26.75 -5.664 6.219 1 92.31 42 THR B CA 1
ATOM 4220 C C . THR B 1 42 ? -27.484 -6.523 5.199 1 92.31 42 THR B C 1
ATOM 4222 O O . THR B 1 42 ? -28.703 -6.383 5.023 1 92.31 42 THR B O 1
ATOM 4225 N N . SER B 1 43 ? -26.734 -7.34 4.48 1 90 43 SER B N 1
ATOM 4226 C CA . SER B 1 43 ? -27.359 -8.273 3.551 1 90 43 SER B CA 1
ATOM 4227 C C . SER B 1 43 ? -28.328 -9.211 4.27 1 90 43 SER B C 1
ATOM 4229 O O . SER B 1 43 ? -29.25 -9.758 3.656 1 90 43 SER B O 1
ATOM 4231 N N . ALA B 1 44 ? -28.125 -9.391 5.547 1 87.75 44 ALA B N 1
ATOM 4232 C CA . ALA B 1 44 ? -29.016 -10.211 6.363 1 87.75 44 ALA B CA 1
ATOM 4233 C C . ALA B 1 44 ? -30.094 -9.352 7.02 1 87.75 44 ALA B C 1
ATOM 4235 O O . ALA B 1 44 ? -30.719 -9.773 7.992 1 87.75 44 ALA B O 1
ATOM 4236 N N . ASN B 1 45 ? -30.234 -8.156 6.602 1 86.38 45 ASN B N 1
ATOM 4237 C CA . ASN B 1 45 ? -31.25 -7.215 7.043 1 86.38 45 ASN B CA 1
ATOM 4238 C C . ASN B 1 45 ? -31.062 -6.812 8.5 1 86.38 45 ASN B C 1
ATOM 4240 O O . ASN B 1 45 ? -32.031 -6.648 9.242 1 86.38 45 ASN B O 1
ATOM 4244 N N . ARG B 1 46 ? -29.891 -6.801 8.906 1 89.62 46 ARG B N 1
ATOM 4245 C CA . ARG B 1 46 ? -29.609 -6.234 10.227 1 89.62 46 ARG B CA 1
ATOM 4246 C C . ARG B 1 46 ? -29.781 -4.723 10.219 1 89.62 46 ARG B C 1
ATOM 4248 O O . ARG B 1 46 ? -29.625 -4.078 9.172 1 89.62 46 ARG B O 1
ATOM 4255 N N . PRO B 1 47 ? -30.156 -4.262 11.414 1 85.31 47 PRO B N 1
ATOM 4256 C CA . PRO B 1 47 ? -30.328 -2.807 11.477 1 85.31 47 PRO B CA 1
ATOM 4257 C C . PRO B 1 47 ? -29.031 -2.045 11.211 1 85.31 47 PRO B C 1
ATOM 4259 O O . PRO B 1 47 ? -27.953 -2.482 11.625 1 85.31 47 PRO B O 1
ATOM 4262 N N . ASN B 1 48 ? -29.188 -1.018 10.344 1 86.44 48 ASN B N 1
ATOM 4263 C CA . ASN B 1 48 ? -28.047 -0.171 10.008 1 86.44 48 ASN B CA 1
ATOM 4264 C C . ASN B 1 48 ? -28.453 1.292 9.859 1 86.44 48 ASN B C 1
ATOM 4266 O O . ASN B 1 48 ? -29.562 1.589 9.398 1 86.44 48 ASN B O 1
ATOM 4270 N N . ASP B 1 49 ? -27.688 2.164 10.5 1 91.25 49 ASP B N 1
ATOM 4271 C CA . ASP B 1 49 ? -27.891 3.609 10.445 1 91.25 49 ASP B CA 1
ATOM 4272 C C . ASP B 1 49 ? -26.625 4.316 9.93 1 91.25 49 ASP B C 1
ATOM 4274 O O . ASP B 1 49 ? -25.641 4.453 10.656 1 91.25 49 ASP B O 1
ATOM 4278 N N . LEU B 1 50 ? -26.75 4.809 8.656 1 93.75 50 LEU B N 1
ATOM 4279 C CA . LEU B 1 50 ? -25.609 5.48 8.047 1 93.75 50 LEU B CA 1
ATOM 4280 C C . LEU B 1 50 ? -25.234 6.73 8.836 1 93.75 50 LEU B C 1
ATOM 4282 O O . LEU B 1 50 ? -24.047 7.09 8.906 1 93.75 50 LEU B O 1
ATOM 4286 N N . GLY B 1 51 ? -26.266 7.398 9.359 1 94.12 51 GLY B N 1
ATOM 4287 C CA . GLY B 1 51 ? -25.984 8.555 10.195 1 94.12 51 GLY B CA 1
ATOM 4288 C C . GLY B 1 51 ? -25.109 8.227 11.391 1 94.12 51 GLY B C 1
ATOM 4289 O O . GLY B 1 51 ? -24.141 8.93 11.672 1 94.12 51 GLY B O 1
ATOM 4290 N N . GLU B 1 52 ? -25.453 7.156 12 1 94.19 52 GLU B N 1
ATOM 4291 C CA . GLU B 1 52 ? -24.656 6.703 13.141 1 94.19 52 GLU B CA 1
ATOM 4292 C C . GLU B 1 52 ? -23.266 6.258 12.695 1 94.19 52 GLU B C 1
ATOM 4294 O O . GLU B 1 52 ? -22.266 6.582 13.352 1 94.19 52 GLU B O 1
ATOM 4299 N N . PHE B 1 53 ? -23.234 5.574 11.617 1 96.06 53 PHE B N 1
ATOM 4300 C CA . PHE B 1 53 ? -21.953 5.09 11.102 1 96.06 53 PHE B CA 1
ATOM 4301 C C . PHE B 1 53 ? -20.984 6.242 10.859 1 96.06 53 PHE B C 1
ATOM 4303 O O . PHE B 1 53 ? -19.844 6.207 11.312 1 96.06 53 PHE B O 1
ATOM 4310 N N . PHE B 1 54 ? -21.484 7.344 10.25 1 96.75 54 PHE B N 1
ATOM 4311 C CA . PHE B 1 54 ? -20.609 8.43 9.828 1 96.75 54 PHE B CA 1
ATOM 4312 C C . PHE B 1 54 ? -20.328 9.375 10.992 1 96.75 54 PHE B C 1
ATOM 4314 O O . PHE B 1 54 ? -19.547 10.32 10.859 1 96.75 54 PHE B O 1
ATOM 4321 N N . SER B 1 55 ? -20.922 9.109 12.156 1 97.69 55 SER B N 1
ATOM 4322 C CA . SER B 1 55 ? -20.594 9.859 13.367 1 97.69 55 SER B CA 1
ATOM 4323 C C . SER B 1 55 ? -19.375 9.273 14.07 1 97.69 55 SER B C 1
ATOM 4325 O O . SER B 1 55 ? -18.859 9.859 15.023 1 97.69 55 SER B O 1
ATOM 4327 N N . HIS B 1 56 ? -18.906 8.102 13.578 1 97.75 56 HIS B N 1
ATOM 4328 C CA . HIS B 1 56 ? -17.734 7.449 14.133 1 97.75 56 HIS B CA 1
ATOM 4329 C C . HIS B 1 56 ? -16.609 7.383 13.102 1 97.75 56 HIS B C 1
ATOM 4331 O O . HIS B 1 56 ? -16.859 7.18 11.914 1 97.75 56 HIS B O 1
ATOM 4337 N N . GLU B 1 57 ? -15.367 7.566 13.641 1 97.62 57 GLU B N 1
ATOM 4338 C CA . GLU B 1 57 ? -14.219 7.363 12.758 1 97.62 57 GLU B CA 1
ATOM 4339 C C . GLU B 1 57 ? -14.047 5.891 12.406 1 97.62 57 GLU B C 1
ATOM 4341 O O . GLU B 1 57 ? -14.289 5.012 13.242 1 97.62 57 GLU B O 1
ATOM 4346 N N . ASN B 1 58 ? -13.641 5.641 11.18 1 94.5 58 ASN B N 1
ATOM 4347 C CA . ASN B 1 58 ? -13.391 4.266 10.766 1 94.5 58 ASN B CA 1
ATOM 4348 C C . ASN B 1 58 ? -12.094 3.727 11.352 1 94.5 58 ASN B C 1
ATOM 4350 O O . ASN B 1 58 ? -11.938 2.518 11.531 1 94.5 58 ASN B O 1
ATOM 4354 N N . GLN B 1 59 ? -11.195 4.633 11.617 1 94.12 59 GLN B N 1
ATOM 4355 C CA . GLN B 1 59 ? -9.859 4.281 12.102 1 94.12 59 GLN B CA 1
ATOM 4356 C C . GLN B 1 59 ? -9.594 4.902 13.469 1 94.12 59 GLN B C 1
ATOM 4358 O O . GLN B 1 59 ? -10.266 5.855 13.867 1 94.12 59 GLN B O 1
ATOM 4363 N N . GLU B 1 60 ? -8.57 4.352 14.078 1 93.06 60 GLU B N 1
ATOM 4364 C CA . GLU B 1 60 ? -8.18 4.855 15.391 1 93.06 60 GLU B CA 1
ATOM 4365 C C . GLU B 1 60 ? -7.738 6.312 15.312 1 93.06 60 GLU B C 1
ATOM 4367 O O . GLU B 1 60 ? -8.031 7.105 16.203 1 93.06 60 GLU B O 1
ATOM 4372 N N . TYR B 1 61 ? -7.062 6.59 14.297 1 95.25 61 TYR B N 1
ATOM 4373 C CA . TYR B 1 61 ? -6.629 7.953 14.008 1 95.25 61 TYR B CA 1
ATOM 4374 C C . TYR B 1 61 ? -7.363 8.516 12.805 1 95.25 61 TYR B C 1
ATOM 4376 O O . TYR B 1 61 ? -7.336 7.926 11.719 1 95.25 61 TYR B O 1
ATOM 4384 N N . PRO B 1 62 ? -8.086 9.609 13.023 1 96.75 62 PRO B N 1
ATOM 4385 C CA . PRO B 1 62 ? -8.836 10.18 11.906 1 96.75 62 PRO B CA 1
ATOM 4386 C C . PRO B 1 62 ? -7.953 10.508 10.703 1 96.75 62 PRO B C 1
ATOM 4388 O O . PRO B 1 62 ? -7.086 11.383 10.797 1 96.75 62 PRO B O 1
ATOM 4391 N N . PRO B 1 63 ? -8.227 9.914 9.609 1 94.56 63 PRO B N 1
ATOM 4392 C CA . PRO B 1 63 ? -7.324 10.078 8.469 1 94.56 63 PRO B CA 1
ATOM 4393 C C . PRO B 1 63 ? -7.312 11.508 7.926 1 94.56 63 PRO B C 1
ATOM 4395 O O . PRO B 1 63 ? -6.328 11.922 7.309 1 94.56 63 PRO B O 1
ATOM 4398 N N . SER B 1 64 ? -8.344 12.273 8.133 1 96.44 64 SER B N 1
ATOM 4399 C CA . SER B 1 64 ? -8.445 13.633 7.609 1 96.44 64 SER B CA 1
ATOM 4400 C C . SER B 1 64 ? -7.5 14.578 8.344 1 96.44 64 SER B C 1
ATOM 4402 O O . SER B 1 64 ? -7.137 15.633 7.812 1 96.44 64 SER B O 1
ATOM 4404 N N . ILE B 1 65 ? -7.07 14.211 9.57 1 97.12 65 ILE B N 1
ATOM 4405 C CA . ILE B 1 65 ? -6.273 15.164 10.336 1 97.12 65 ILE B CA 1
ATOM 4406 C C . ILE B 1 65 ? -5.066 14.453 10.945 1 97.12 65 ILE B C 1
ATOM 4408 O O . ILE B 1 65 ? -4.281 15.07 11.672 1 97.12 65 ILE B O 1
ATOM 4412 N N . SER B 1 66 ? -4.879 13.164 10.672 1 95.25 66 SER B N 1
ATOM 4413 C CA . SER B 1 66 ? -3.768 12.414 11.25 1 95.25 66 SER B CA 1
ATOM 4414 C C . SER B 1 66 ? -3.039 11.602 10.18 1 95.25 66 SER B C 1
ATOM 4416 O O . SER B 1 66 ? -3.646 11.172 9.203 1 95.25 66 SER B O 1
ATOM 4418 N N . VAL B 1 67 ? -1.786 11.523 10.422 1 90.06 67 VAL B N 1
ATOM 4419 C CA . VAL B 1 67 ? -0.982 10.57 9.656 1 90.06 67 VAL B CA 1
ATOM 4420 C C . VAL B 1 67 ? -0.406 9.508 10.594 1 90.06 67 VAL B C 1
ATOM 4422 O O . VAL B 1 67 ? 0.644 9.719 11.203 1 90.06 67 VAL B O 1
ATOM 4425 N N . MET B 1 68 ? -1.075 8.422 10.711 1 85.19 68 MET B N 1
ATOM 4426 C CA . MET B 1 68 ? -0.636 7.281 11.516 1 85.19 68 MET B CA 1
ATOM 4427 C C . MET B 1 68 ? -0.414 7.688 12.969 1 85.19 68 MET B C 1
ATOM 4429 O O . MET B 1 68 ? 0.633 7.395 13.547 1 85.19 68 MET B O 1
ATOM 4433 N N . GLY B 1 69 ? -1.272 8.453 13.422 1 89 69 GLY B N 1
ATOM 4434 C CA . GLY B 1 69 ? -1.231 8.812 14.828 1 89 69 GLY B CA 1
ATOM 4435 C C . GLY B 1 69 ? -0.426 10.07 15.094 1 89 69 GLY B C 1
ATOM 4436 O O . GLY B 1 69 ? -0.249 10.469 16.25 1 89 69 GLY B O 1
ATOM 4437 N N . LYS B 1 70 ? 0.041 10.664 14.109 1 91.38 70 LYS B N 1
ATOM 4438 C CA . LYS B 1 70 ? 0.783 11.914 14.234 1 91.38 70 LYS B CA 1
ATOM 4439 C C . LYS B 1 70 ? 0.034 13.07 13.578 1 91.38 70 LYS B C 1
ATOM 4441 O O . LYS B 1 70 ? -0.818 12.852 12.719 1 91.38 70 LYS B O 1
ATOM 4446 N N . LEU B 1 71 ? 0.424 14.211 13.992 1 93.81 71 LEU B N 1
ATOM 4447 C CA . LEU B 1 71 ? -0.213 15.398 13.43 1 93.81 71 LEU B CA 1
ATOM 4448 C C . LEU B 1 71 ? 0.158 15.562 11.961 1 93.81 71 LEU B C 1
ATOM 4450 O O . LEU B 1 71 ? 1.304 15.328 11.57 1 93.81 71 LEU B O 1
ATOM 4454 N N . ARG B 1 72 ? -0.828 15.992 11.188 1 92.19 72 ARG B N 1
ATOM 4455 C CA . ARG B 1 72 ? -0.577 16.312 9.789 1 92.19 72 ARG B CA 1
ATOM 4456 C C . ARG B 1 72 ? 0.124 17.656 9.656 1 92.19 72 ARG B C 1
ATOM 4458 O O . ARG B 1 72 ? -0.234 18.625 10.336 1 92.19 72 ARG B O 1
ATOM 4465 N N . THR B 1 73 ? 1.069 17.625 8.766 1 87 73 THR B N 1
ATOM 4466 C CA . THR B 1 73 ? 1.787 18.859 8.516 1 87 73 THR B CA 1
ATOM 4467 C C . THR B 1 73 ? 1.556 19.344 7.086 1 87 73 THR B C 1
ATOM 4469 O O . THR B 1 73 ? 1.252 18.547 6.199 1 87 73 THR B O 1
ATOM 4472 N N . SER B 1 74 ? 1.451 20.531 6.93 1 76.75 74 SER B N 1
ATOM 4473 C CA . SER B 1 74 ? 1.231 21.062 5.59 1 76.75 74 SER B CA 1
ATOM 4474 C C . SER B 1 74 ? 2.545 21.484 4.941 1 76.75 74 SER B C 1
ATOM 4476 O O . SER B 1 74 ? 3.48 21.891 5.629 1 76.75 74 SER B O 1
ATOM 4478 N N . ASP B 1 75 ? 2.369 21.344 3.574 1 64.62 75 ASP B N 1
ATOM 4479 C CA . ASP B 1 75 ? 3.502 21.828 2.789 1 64.62 75 ASP B CA 1
ATOM 4480 C C . ASP B 1 75 ? 3.322 23.297 2.408 1 64.62 75 ASP B C 1
ATOM 4482 O O . ASP B 1 75 ? 4.238 23.922 1.874 1 64.62 75 ASP B O 1
ATOM 4486 N N . SER B 1 76 ? 2.158 23.875 2.738 1 70.06 76 SER B N 1
ATOM 4487 C CA . SER B 1 76 ? 1.902 25.219 2.236 1 70.06 76 SER B CA 1
ATOM 4488 C C . SER B 1 76 ? 1.662 26.203 3.379 1 70.06 76 SER B C 1
ATOM 4490 O O . SER B 1 76 ? 0.743 27.016 3.318 1 70.06 76 SER B O 1
ATOM 4492 N N . LYS B 1 77 ? 2.496 26.328 4.336 1 67.06 77 LYS B N 1
ATOM 4493 C CA . LYS B 1 77 ? 2.348 27.203 5.492 1 67.06 77 LYS B CA 1
ATOM 4494 C C . LYS B 1 77 ? 2.377 28.672 5.074 1 67.06 77 LYS B C 1
ATOM 4496 O O . LYS B 1 77 ? 1.708 29.516 5.684 1 67.06 77 LYS B O 1
ATOM 4501 N N . SER B 1 78 ? 2.996 28.891 3.932 1 77.69 78 SER B N 1
ATOM 4502 C CA . SER B 1 78 ? 3.271 30.281 3.566 1 77.69 78 SER B CA 1
ATOM 4503 C C . SER B 1 78 ? 2.098 30.906 2.818 1 77.69 78 SER B C 1
ATOM 4505 O O . SER B 1 78 ? 2.104 32.094 2.523 1 77.69 78 SER B O 1
ATOM 4507 N N . ASP B 1 79 ? 1.093 30.203 2.643 1 88.31 79 ASP B N 1
ATOM 4508 C CA . ASP B 1 79 ? -0.047 30.688 1.871 1 88.31 79 ASP B CA 1
ATOM 4509 C C . ASP B 1 79 ? -0.786 31.797 2.623 1 88.31 79 ASP B C 1
ATOM 4511 O O . ASP B 1 79 ? -1.294 32.719 2.01 1 88.31 79 ASP B O 1
ATOM 4515 N N . LEU B 1 80 ? -0.748 31.703 3.883 1 92.81 80 LEU B N 1
ATOM 4516 C CA . LEU B 1 80 ? -1.433 32.719 4.676 1 92.81 80 LEU B CA 1
ATOM 4517 C C . LEU B 1 80 ? -0.693 34.062 4.613 1 92.81 80 LEU B C 1
ATOM 4519 O O . LEU B 1 80 ? -1.317 35.094 4.492 1 92.81 80 LEU B O 1
ATOM 4523 N N . THR B 1 81 ? 0.582 34 4.629 1 94.06 81 THR B N 1
ATOM 4524 C CA . THR B 1 81 ? 1.398 35.188 4.52 1 94.06 81 THR B CA 1
ATOM 4525 C C . THR B 1 81 ? 1.163 35.906 3.182 1 94.06 81 THR B C 1
ATOM 4527 O O . THR B 1 81 ? 1.039 37.125 3.125 1 94.06 81 THR B O 1
ATOM 4530 N N . LYS B 1 82 ? 1.075 35.094 2.211 1 92.19 82 LYS B N 1
ATOM 4531 C CA . LYS B 1 82 ? 0.814 35.656 0.882 1 92.19 82 LYS B CA 1
ATOM 4532 C C . LYS B 1 82 ? -0.542 36.344 0.832 1 92.19 82 LYS B C 1
ATOM 4534 O O . LYS B 1 82 ? -0.663 37.438 0.275 1 92.19 82 LYS B O 1
ATOM 4539 N N . TYR B 1 83 ? -1.518 35.781 1.402 1 94.88 83 TYR B N 1
ATOM 4540 C CA . TYR B 1 83 ? -2.848 36.375 1.446 1 94.88 83 TYR B CA 1
ATOM 4541 C C . TYR B 1 83 ? -2.822 37.719 2.191 1 94.88 83 TYR B C 1
ATOM 4543 O O . TYR B 1 83 ? -3.316 38.719 1.688 1 94.88 83 TYR B O 1
ATOM 4551 N N . LEU B 1 84 ? -2.203 37.688 3.363 1 96.12 84 LEU B N 1
ATOM 4552 C CA . LEU B 1 84 ? -2.195 38.875 4.215 1 96.12 84 LEU B CA 1
ATOM 4553 C C . LEU B 1 84 ? -1.411 40.031 3.559 1 96.12 84 LEU B C 1
ATOM 4555 O O . LEU B 1 84 ? -1.796 41.188 3.662 1 96.12 84 LEU B O 1
ATOM 4559 N N . SER B 1 85 ? -0.364 39.656 2.883 1 94.19 85 SER B N 1
ATOM 4560 C CA . SER B 1 85 ? 0.487 40.656 2.256 1 94.19 85 SER B CA 1
ATOM 4561 C C . SER B 1 85 ? -0.199 41.281 1.048 1 94.19 85 SER B C 1
ATOM 4563 O O . SER B 1 85 ? 0.14 42.406 0.646 1 94.19 85 SER B O 1
ATOM 4565 N N . ASN B 1 86 ? -1.209 40.594 0.514 1 94.44 86 ASN B N 1
ATOM 4566 C CA . ASN B 1 86 ? -1.832 41.062 -0.724 1 94.44 86 ASN B CA 1
ATOM 4567 C C . ASN B 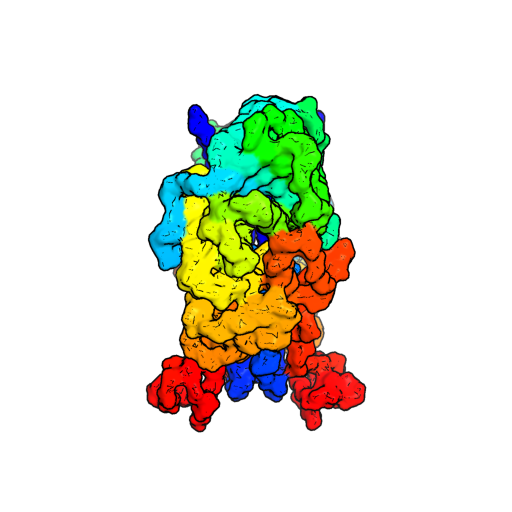1 86 ? -3.205 41.688 -0.467 1 94.44 86 ASN B C 1
ATOM 4569 O O . ASN B 1 86 ? -3.98 41.875 -1.402 1 94.44 86 ASN B O 1
ATOM 4573 N N . LEU B 1 87 ? -3.49 41.906 0.719 1 94.69 87 LEU B N 1
ATOM 4574 C CA . LEU B 1 87 ? -4.781 42.5 1.054 1 94.69 87 LEU B CA 1
ATOM 4575 C C . LEU B 1 87 ? -4.906 43.906 0.473 1 94.69 87 LEU B C 1
ATOM 4577 O O . LEU B 1 87 ? -5.988 44.312 0.044 1 94.69 87 LEU B O 1
ATOM 4581 N N . SER B 1 88 ? -3.807 44.625 0.507 1 92.56 88 SER B N 1
ATOM 4582 C CA . SER B 1 88 ? -3.691 45.969 -0.067 1 92.56 88 SER B CA 1
ATOM 4583 C C . SER B 1 88 ? -2.244 46.312 -0.414 1 92.56 88 SER B C 1
ATOM 4585 O O . SER B 1 88 ? -1.32 45.625 0.052 1 92.56 88 SER B O 1
ATOM 4587 N N . GLU B 1 89 ? -2.111 47.312 -1.139 1 91.25 89 GLU B N 1
ATOM 4588 C CA . GLU B 1 89 ? -0.769 47.719 -1.516 1 91.25 89 GLU B CA 1
ATOM 4589 C C . GLU B 1 89 ? -0.002 48.281 -0.31 1 91.25 89 GLU B C 1
ATOM 4591 O O . GLU B 1 89 ? 1.223 48.156 -0.244 1 91.25 89 GLU B O 1
ATOM 4596 N N . GLU B 1 90 ? -0.688 48.781 0.642 1 91.81 90 GLU B N 1
ATOM 4597 C CA . GLU B 1 90 ? -0.09 49.375 1.825 1 91.81 90 GLU B CA 1
ATOM 4598 C C . GLU B 1 90 ? 0.417 48.344 2.799 1 91.81 90 GLU B C 1
ATOM 4600 O O . GLU B 1 90 ? 1.169 48.625 3.725 1 91.81 90 GLU B O 1
ATOM 4605 N N . CYS B 1 91 ? 0.104 47.156 2.5 1 94.69 91 CYS B N 1
ATOM 4606 C CA . CYS B 1 91 ? 0.447 46.094 3.432 1 94.69 91 CYS B CA 1
ATOM 4607 C C . CYS B 1 91 ? 1.893 45.656 3.242 1 94.69 91 CYS B C 1
ATOM 4609 O O . CYS B 1 91 ? 2.42 44.875 4.043 1 94.69 91 CYS B O 1
ATOM 4611 N N . THR B 1 92 ? 2.496 46.156 2.227 1 94.12 92 THR B N 1
ATOM 4612 C CA . THR B 1 92 ? 3.895 45.844 1.973 1 94.12 92 THR B CA 1
ATOM 4613 C C . THR B 1 92 ? 4.695 47.094 1.647 1 94.12 92 THR B C 1
ATOM 4615 O O . THR B 1 92 ? 4.121 48.125 1.276 1 94.12 92 THR B O 1
ATOM 4618 N N . ALA B 1 93 ? 5.961 47 1.939 1 92.12 93 ALA B N 1
ATOM 4619 C CA . ALA B 1 93 ? 6.852 48.094 1.57 1 92.12 93 ALA B CA 1
ATOM 4620 C C . ALA B 1 93 ? 8.062 47.594 0.803 1 92.12 93 ALA B C 1
ATOM 4622 O O . ALA B 1 93 ? 8.602 46.531 1.121 1 92.12 93 ALA B O 1
ATOM 4623 N N . ASP B 1 94 ? 8.445 48.344 -0.147 1 82.56 94 ASP B N 1
ATOM 4624 C CA . ASP B 1 94 ? 9.602 48 -0.96 1 82.56 94 ASP B CA 1
ATOM 4625 C C . ASP B 1 94 ? 10.898 48.5 -0.334 1 82.56 94 ASP B C 1
ATOM 4627 O O . ASP B 1 94 ? 11.969 47.938 -0.562 1 82.56 94 ASP B O 1
ATOM 4631 N N . SER B 1 95 ? 10.734 49.625 0.355 1 87.44 95 SER B N 1
ATOM 4632 C CA . SER B 1 95 ? 11.914 50.188 0.992 1 87.44 95 SER B CA 1
ATOM 4633 C C . SER B 1 95 ? 11.961 49.875 2.479 1 87.44 95 SER B C 1
ATOM 4635 O O . SER B 1 95 ? 10.922 49.594 3.09 1 87.44 95 SER B O 1
ATOM 4637 N N . VAL B 1 96 ? 13.156 49.906 2.996 1 92.62 96 VAL B N 1
ATOM 4638 C CA . VAL B 1 96 ? 13.359 49.656 4.418 1 92.62 96 VAL B CA 1
ATOM 4639 C C . VAL B 1 96 ? 12.664 50.719 5.246 1 92.62 96 VAL B C 1
ATOM 4641 O O . VAL B 1 96 ? 12.961 51.906 5.098 1 92.62 96 VAL B O 1
ATOM 4644 N N . PRO B 1 97 ? 11.812 50.312 6.086 1 95.56 97 PRO B N 1
ATOM 4645 C CA . PRO B 1 97 ? 11.156 51.312 6.934 1 95.56 97 PRO B CA 1
ATOM 4646 C C . PRO B 1 97 ? 12.094 51.906 7.977 1 95.56 97 PRO B C 1
ATOM 4648 O O . PRO B 1 97 ? 12.984 51.219 8.477 1 95.56 97 PRO B O 1
ATOM 4651 N N . ILE B 1 98 ? 11.867 53.188 8.289 1 95.81 98 ILE B N 1
ATOM 4652 C CA . ILE B 1 98 ? 12.602 53.875 9.352 1 95.81 98 ILE B CA 1
ATOM 4653 C C . ILE B 1 98 ? 11.93 53.594 10.695 1 95.81 98 ILE B C 1
ATOM 4655 O O . ILE B 1 98 ? 10.781 53.969 10.922 1 95.81 98 ILE B O 1
ATOM 4659 N N . VAL B 1 99 ? 12.695 52.938 11.57 1 97.88 99 VAL B N 1
ATOM 4660 C CA . VAL B 1 99 ? 12.109 52.531 12.844 1 97.88 99 VAL B CA 1
ATOM 4661 C C . VAL B 1 99 ? 13.062 52.906 13.984 1 97.88 99 VAL B C 1
ATOM 4663 O O . VAL B 1 99 ? 14.219 53.25 13.758 1 97.88 99 VAL B O 1
ATOM 4666 N N . GLN B 1 100 ? 12.57 52.75 15.164 1 97.69 100 GLN B N 1
ATOM 4667 C CA . GLN B 1 100 ? 13.352 53.094 16.344 1 97.69 100 GLN B CA 1
ATOM 4668 C C . GLN B 1 100 ? 13.977 51.812 16.953 1 97.69 100 GLN B C 1
ATOM 4670 O O . GLN B 1 100 ? 15 51.906 17.641 1 97.69 100 GLN B O 1
ATOM 4675 N N . ALA B 1 101 ? 13.328 50.719 16.734 1 98.25 101 ALA B N 1
ATOM 4676 C CA . ALA B 1 101 ? 13.797 49.469 17.312 1 98.25 101 ALA B CA 1
ATOM 4677 C C . ALA B 1 101 ? 13.633 48.312 16.344 1 98.25 101 ALA B C 1
ATOM 4679 O O . ALA B 1 101 ? 12.734 48.312 15.5 1 98.25 101 ALA B O 1
ATOM 4680 N N . LYS B 1 102 ? 14.516 47.344 16.484 1 98.12 102 LYS B N 1
ATOM 4681 C CA . LYS B 1 102 ? 14.438 46.062 15.75 1 98.12 102 LYS B CA 1
ATOM 4682 C C . LYS B 1 102 ? 14.484 44.875 16.703 1 98.12 102 LYS B C 1
ATOM 4684 O O . LYS B 1 102 ? 15.242 44.875 17.672 1 98.12 102 LYS B O 1
ATOM 4689 N N . ILE B 1 103 ? 13.602 44 16.484 1 98.5 103 ILE B N 1
ATOM 4690 C CA . ILE B 1 103 ? 13.57 42.75 17.25 1 98.5 103 ILE B CA 1
ATOM 4691 C C . ILE B 1 103 ? 13.828 41.562 16.312 1 98.5 103 ILE B C 1
ATOM 4693 O O . ILE B 1 103 ? 13.07 41.344 15.359 1 98.5 103 ILE B O 1
ATOM 4697 N N . LEU B 1 104 ? 14.82 40.781 16.594 1 97.5 104 LEU B N 1
ATOM 4698 C CA . LEU B 1 104 ? 15.266 39.719 15.695 1 97.5 104 LEU B CA 1
ATOM 4699 C C . LEU B 1 104 ? 14.922 38.344 16.266 1 97.5 104 LEU B C 1
ATOM 4701 O O . LEU B 1 104 ? 15.25 38.062 17.422 1 97.5 104 LEU B O 1
ATOM 4705 N N . ASP B 1 105 ? 14.273 37.594 15.414 1 96.38 105 ASP B N 1
ATOM 4706 C CA . ASP B 1 105 ? 14.039 36.188 15.711 1 96.38 105 ASP B CA 1
ATOM 4707 C C . ASP B 1 105 ? 15.328 35.375 15.633 1 96.38 105 ASP B C 1
ATOM 4709 O O . ASP B 1 105 ? 15.93 35.25 14.555 1 96.38 105 ASP B O 1
ATOM 4713 N N . GLY B 1 106 ? 15.695 34.812 16.672 1 93.19 106 GLY B N 1
ATOM 4714 C CA . GLY B 1 106 ? 16.953 34.062 16.75 1 93.19 106 GLY B CA 1
ATOM 4715 C C . GLY B 1 106 ? 17.016 32.938 15.758 1 93.19 106 GLY B C 1
ATOM 4716 O O . GLY B 1 106 ? 18.094 32.625 15.211 1 93.19 106 GLY B O 1
ATOM 4717 N N . ALA B 1 107 ? 15.906 32.281 15.555 1 87.19 107 ALA B N 1
ATOM 4718 C CA . ALA B 1 107 ? 15.859 31.156 14.625 1 87.19 107 ALA B CA 1
ATOM 4719 C C . ALA B 1 107 ? 16.203 31.609 13.203 1 87.19 107 ALA B C 1
ATOM 4721 O O . ALA B 1 107 ? 16.891 30.875 12.469 1 87.19 107 ALA B O 1
ATOM 4722 N N . VAL B 1 108 ? 15.758 32.688 12.828 1 87.81 108 VAL B N 1
ATOM 4723 C CA . VAL B 1 108 ? 16.047 33.219 11.5 1 87.81 108 VAL B CA 1
ATOM 4724 C C . VAL B 1 108 ? 17.531 33.531 11.375 1 87.81 108 VAL B C 1
ATOM 4726 O O . VAL B 1 108 ? 18.156 33.219 10.367 1 87.81 108 VAL B O 1
ATOM 4729 N N . ILE B 1 109 ? 18.078 34.031 12.367 1 87.88 109 ILE B N 1
ATOM 4730 C CA . ILE B 1 109 ? 19.469 34.469 12.359 1 87.88 109 ILE B CA 1
ATOM 4731 C C . ILE B 1 109 ? 20.391 33.281 12.25 1 87.88 109 ILE B C 1
ATOM 4733 O O . ILE B 1 109 ? 21.344 33.281 11.469 1 87.88 109 ILE B O 1
ATOM 4737 N N . GLU B 1 110 ? 20.109 32.312 12.984 1 86.88 110 GLU B N 1
ATOM 4738 C CA . GLU B 1 110 ? 20.969 31.125 12.969 1 86.88 110 GLU B CA 1
ATOM 4739 C C . GLU B 1 110 ? 20.969 30.453 11.594 1 86.88 110 GLU B C 1
ATOM 4741 O O . GLU B 1 110 ? 21.984 29.906 11.172 1 86.88 110 GLU B O 1
ATOM 4746 N N . HIS B 1 111 ? 19.844 30.531 11.016 1 87.81 111 HIS B N 1
ATOM 4747 C CA . HIS B 1 111 ? 19.75 29.891 9.711 1 87.81 111 HIS B CA 1
ATOM 4748 C C . HIS B 1 111 ? 20.312 30.781 8.609 1 87.81 111 HIS B C 1
ATOM 4750 O O . HIS B 1 111 ? 20.828 30.281 7.609 1 87.81 111 HIS B O 1
ATOM 4756 N N . MET B 1 112 ? 20.125 31.984 8.789 1 88.69 112 MET B N 1
ATOM 4757 C CA . MET B 1 112 ? 20.578 32.938 7.793 1 88.69 112 MET B CA 1
ATOM 4758 C C . MET B 1 112 ? 22.094 33.125 7.832 1 88.69 112 MET B C 1
ATOM 4760 O O . MET B 1 112 ? 22.734 33.219 6.785 1 88.69 112 MET B O 1
ATOM 4764 N N . LEU B 1 113 ? 22.625 33.156 9.039 1 91.5 113 LEU B N 1
ATOM 4765 C CA . LEU B 1 113 ? 24.047 33.406 9.211 1 91.5 113 LEU B CA 1
ATOM 4766 C C . LEU B 1 113 ? 24.828 32.094 9.289 1 91.5 113 LEU B C 1
ATOM 4768 O O . LEU B 1 113 ? 25.125 31.625 10.383 1 91.5 113 LEU B O 1
ATOM 4772 N N . LYS B 1 114 ? 25.219 31.656 8.211 1 91.19 114 LYS B N 1
ATOM 4773 C CA . LYS B 1 114 ? 26.016 30.438 8.172 1 91.19 114 LYS B CA 1
ATOM 4774 C C . LYS B 1 114 ? 27.484 30.75 8.477 1 91.19 114 LYS B C 1
ATOM 4776 O O . LYS B 1 114 ? 27.969 31.844 8.195 1 91.19 114 LYS B O 1
ATOM 4781 N N . PRO B 1 115 ? 28.109 29.781 8.984 1 91 115 PRO B N 1
ATOM 4782 C CA . PRO B 1 115 ? 29.484 30.031 9.414 1 91 115 PRO B CA 1
ATOM 4783 C C . PRO B 1 115 ? 30.438 30.281 8.242 1 91 115 PRO B C 1
ATOM 4785 O O . PRO B 1 115 ? 31.453 30.953 8.398 1 91 115 PRO B O 1
ATOM 4788 N N . GLY B 1 116 ? 30.141 29.812 7.191 1 88 116 GLY B N 1
ATOM 4789 C CA . GLY B 1 116 ? 31 30.047 6.039 1 88 116 GLY B CA 1
ATOM 4790 C C . GLY B 1 116 ? 32.406 29.547 6.25 1 88 116 GLY B C 1
ATOM 4791 O O . GLY B 1 116 ? 32.625 28.375 6.555 1 88 116 GLY B O 1
ATOM 4792 N N . THR B 1 117 ? 33.406 30.531 6.277 1 88.12 117 THR B N 1
ATOM 4793 C CA . THR B 1 117 ? 34.812 30.188 6.359 1 88.12 117 THR B CA 1
ATOM 4794 C C . THR B 1 117 ? 35.281 30.203 7.809 1 88.12 117 THR B C 1
ATOM 4796 O O . THR B 1 117 ? 36.469 29.969 8.078 1 88.12 117 THR B O 1
ATOM 4799 N N . SER B 1 118 ? 34.438 30.422 8.695 1 92.31 118 SER B N 1
ATOM 4800 C CA . SER B 1 118 ? 34.812 30.438 10.102 1 92.31 118 SER B CA 1
ATOM 4801 C C . SER B 1 118 ? 35.281 29.062 10.562 1 92.31 118 SER B C 1
ATOM 4803 O O . SER B 1 118 ? 34.688 28.047 10.219 1 92.31 118 SER B O 1
ATOM 4805 N N . VAL B 1 119 ? 36.281 29.062 11.344 1 93.81 119 VAL B N 1
ATOM 4806 C CA . VAL B 1 119 ? 36.875 27.797 11.789 1 93.81 119 VAL B CA 1
ATOM 4807 C C . VAL B 1 119 ? 36.312 27.406 13.141 1 93.81 119 VAL B C 1
ATOM 4809 O O . VAL B 1 119 ? 35.969 26.234 13.359 1 93.81 119 VAL B O 1
ATOM 4812 N N . THR B 1 120 ? 36.25 28.406 13.969 1 95.75 120 THR B N 1
ATOM 4813 C CA . THR B 1 120 ? 35.75 28.125 15.312 1 95.75 120 THR B CA 1
ATOM 4814 C C . THR B 1 120 ? 34.469 28.922 15.578 1 95.75 120 THR B C 1
ATOM 4816 O O . THR B 1 120 ? 34.125 29.844 14.82 1 95.75 120 THR B O 1
ATOM 4819 N N . PHE B 1 121 ? 33.812 28.609 16.656 1 96.19 121 PHE B N 1
ATOM 4820 C CA . PHE B 1 121 ? 32.625 29.375 17.047 1 96.19 121 PHE B CA 1
ATOM 4821 C C . PHE B 1 121 ? 33 30.812 17.406 1 96.19 121 PHE B C 1
ATOM 4823 O O . PHE B 1 121 ? 32.219 31.734 17.188 1 96.19 121 PHE B O 1
ATOM 4830 N N . GLY B 1 122 ? 34.156 30.969 17.938 1 95.06 122 GLY B N 1
ATOM 4831 C CA . GLY B 1 122 ? 34.656 32.312 18.188 1 95.06 122 GLY B CA 1
ATOM 4832 C C . GLY B 1 122 ? 34.781 33.156 16.938 1 95.06 122 GLY B C 1
ATOM 4833 O O . GLY B 1 122 ? 34.406 34.312 16.906 1 95.06 122 GLY B O 1
ATOM 4834 N N . ASP B 1 123 ? 35.344 32.5 15.914 1 95.75 123 ASP B N 1
ATOM 4835 C CA . ASP B 1 123 ? 35.469 33.156 14.617 1 95.75 123 ASP B CA 1
ATOM 4836 C C . ASP B 1 123 ? 34.094 33.531 14.047 1 95.75 123 ASP B C 1
ATOM 4838 O O . ASP B 1 123 ? 33.906 34.594 13.484 1 95.75 123 ASP B O 1
ATOM 4842 N N . TYR B 1 124 ? 33.25 32.594 14.188 1 95.44 124 TYR B N 1
ATOM 4843 C CA . TYR B 1 124 ? 31.906 32.781 13.695 1 95.44 124 TYR B CA 1
ATOM 4844 C C . TYR B 1 124 ? 31.234 33.969 14.367 1 95.44 124 TYR B C 1
ATOM 4846 O O . TYR B 1 124 ? 30.641 34.812 13.695 1 95.44 124 TYR B O 1
ATOM 4854 N N . ILE B 1 125 ? 31.391 34.062 15.656 1 95.12 125 ILE B N 1
ATOM 4855 C CA . ILE B 1 125 ? 30.75 35.125 16.438 1 95.12 125 ILE B CA 1
ATOM 4856 C C . ILE B 1 125 ? 31.375 36.469 16.109 1 95.12 125 ILE B C 1
ATOM 4858 O O . ILE B 1 125 ? 30.672 37.438 15.82 1 95.12 125 ILE B O 1
ATOM 4862 N N . SER B 1 126 ? 32.656 36.531 15.992 1 93.44 126 SER B N 1
ATOM 4863 C CA . SER B 1 126 ? 33.375 37.812 15.812 1 93.44 126 SER B CA 1
ATOM 4864 C C . SER B 1 126 ? 33.25 38.312 14.383 1 93.44 126 SER B C 1
ATOM 4866 O O . SER B 1 126 ? 33.062 39.5 14.156 1 93.44 126 SER B O 1
ATOM 4868 N N . ASN B 1 127 ? 33.219 37.406 13.484 1 93.75 127 ASN B N 1
ATOM 4869 C CA . ASN B 1 127 ? 33.344 37.812 12.094 1 93.75 127 ASN B CA 1
ATOM 4870 C C . ASN B 1 127 ? 32 37.875 11.391 1 93.75 127 ASN B C 1
ATOM 4872 O O . ASN B 1 127 ? 31.844 38.625 10.414 1 93.75 127 ASN B O 1
ATOM 4876 N N . ILE B 1 128 ? 31.141 37.125 11.891 1 95 128 ILE B N 1
ATOM 4877 C CA . ILE B 1 128 ? 29.891 37.062 11.148 1 95 128 ILE B CA 1
ATOM 4878 C C . ILE B 1 128 ? 28.75 37.594 11.992 1 95 128 ILE B C 1
ATOM 4880 O O . ILE B 1 128 ? 28.109 38.562 11.617 1 95 128 ILE B O 1
ATOM 4884 N N . PHE B 1 129 ? 28.562 37.062 13.117 1 94.62 129 PHE B N 1
ATOM 4885 C CA . PHE B 1 129 ? 27.406 37.375 13.945 1 94.62 129 PHE B CA 1
ATOM 4886 C C . PHE B 1 129 ? 27.469 38.844 14.406 1 94.62 129 PHE B C 1
ATOM 4888 O O . PHE B 1 129 ? 26.531 39.594 14.195 1 94.62 129 PHE B O 1
ATOM 4895 N N . LEU B 1 130 ? 28.562 39.281 14.961 1 93.62 130 LEU B N 1
ATOM 4896 C CA . LEU B 1 130 ? 28.672 40.625 15.516 1 93.62 130 LEU B CA 1
ATOM 4897 C C . LEU B 1 130 ? 28.672 41.656 14.398 1 93.62 130 LEU B C 1
ATOM 4899 O O . LEU B 1 130 ? 28.172 42.781 14.578 1 93.62 130 LEU B O 1
ATOM 4903 N N . ASN B 1 131 ? 29.203 41.25 13.273 1 93.19 131 ASN B N 1
ATOM 4904 C CA . ASN B 1 131 ? 29.125 42.156 12.125 1 93.19 131 ASN B CA 1
ATOM 4905 C C . ASN B 1 131 ? 27.688 42.375 11.695 1 93.19 131 ASN B C 1
ATOM 4907 O O . ASN B 1 131 ? 27.312 43.5 11.344 1 93.19 131 ASN B O 1
ATOM 4911 N N . TYR B 1 132 ? 27 41.344 11.727 1 93.94 132 TYR B N 1
ATOM 4912 C CA . TYR B 1 132 ? 25.578 41.438 11.391 1 93.94 132 TYR B CA 1
ATOM 4913 C C . TYR B 1 132 ? 24.844 42.312 12.406 1 93.94 132 TYR B C 1
ATOM 4915 O O . TYR B 1 132 ? 24.031 43.156 12.031 1 93.94 132 TYR B O 1
ATOM 4923 N N . VAL B 1 133 ? 25.109 42.156 13.648 1 93.12 133 VAL B N 1
ATOM 4924 C CA . VAL B 1 133 ? 24.484 42.906 14.719 1 93.12 133 VAL B CA 1
ATOM 4925 C C . VAL B 1 133 ? 24.797 44.406 14.562 1 93.12 133 VAL B C 1
ATOM 4927 O O . VAL B 1 133 ? 23.906 45.25 14.711 1 93.12 133 VAL B O 1
ATOM 4930 N N . ARG B 1 134 ? 25.984 44.688 14.219 1 92.81 134 ARG B N 1
ATOM 4931 C CA . ARG B 1 134 ? 26.391 46.094 14.016 1 92.81 134 ARG B CA 1
ATOM 4932 C C . ARG B 1 134 ? 25.656 46.719 12.844 1 92.81 134 ARG B C 1
ATOM 4934 O O . ARG B 1 134 ? 25.203 47.844 12.922 1 92.81 134 ARG B O 1
ATOM 4941 N N . LYS B 1 135 ? 25.547 45.938 11.883 1 93.5 135 LYS B N 1
ATOM 4942 C CA . LYS B 1 135 ? 24.844 46.406 10.695 1 93.5 135 LYS B CA 1
ATOM 4943 C C . LYS B 1 135 ? 23.375 46.688 11 1 93.5 135 LYS B C 1
ATOM 4945 O O . LYS B 1 135 ? 22.844 47.719 10.625 1 93.5 135 LYS B O 1
ATOM 4950 N N . GLU B 1 136 ? 22.75 45.75 11.672 1 93.38 136 GLU B N 1
ATOM 4951 C CA . GLU B 1 136 ? 21.328 45.875 11.977 1 93.38 136 GLU B CA 1
ATOM 4952 C C . GLU B 1 136 ? 21.062 47 12.984 1 93.38 136 GLU B C 1
ATOM 4954 O O . GLU B 1 136 ? 20 47.625 12.961 1 93.38 136 GLU B O 1
ATOM 4959 N N . SER B 1 137 ? 22 47.281 13.844 1 94.06 137 SER B N 1
ATOM 4960 C CA . SER B 1 137 ? 21.828 48.281 14.891 1 94.06 137 SER B CA 1
ATOM 4961 C C . SER B 1 137 ? 22.172 49.656 14.383 1 94.06 137 SER B C 1
ATOM 4963 O O . SER B 1 137 ? 21.875 50.656 15.047 1 94.06 137 SER B O 1
ATOM 4965 N N . ALA B 1 138 ? 22.719 49.781 13.219 1 93.44 138 ALA B N 1
ATOM 4966 C CA . ALA B 1 138 ? 23.219 51.031 12.711 1 93.44 138 ALA B CA 1
ATOM 4967 C C . ALA B 1 138 ? 22.094 52.062 12.57 1 93.44 138 ALA B C 1
ATOM 4969 O O . ALA B 1 138 ? 22.312 53.25 12.797 1 93.44 138 ALA B O 1
ATOM 4970 N N . THR B 1 139 ? 20.953 51.625 12.336 1 92.81 139 THR B N 1
ATOM 4971 C CA . THR B 1 139 ? 19.891 52.562 11.984 1 92.81 139 THR B CA 1
ATOM 4972 C C . THR B 1 139 ? 18.859 52.656 13.094 1 92.81 139 THR B C 1
ATOM 4974 O O . THR B 1 139 ? 17.828 53.312 12.938 1 92.81 139 THR B O 1
ATOM 4977 N N . VAL B 1 140 ? 19.094 52 14.203 1 96.69 140 VAL B N 1
ATOM 4978 C CA . VAL B 1 140 ? 18.078 51.969 15.258 1 96.69 140 VAL B CA 1
ATOM 4979 C C . VAL B 1 140 ? 18.75 52.281 16.609 1 96.69 140 VAL B C 1
ATOM 4981 O O . VAL B 1 140 ? 19.969 52.188 16.734 1 96.69 140 VAL B O 1
ATOM 4984 N N . ASN B 1 141 ? 17.938 52.562 17.562 1 95.38 141 ASN B N 1
ATOM 4985 C CA . ASN B 1 141 ? 18.422 52.844 18.906 1 95.38 141 ASN B CA 1
ATOM 4986 C C . ASN B 1 141 ? 18.422 51.594 19.766 1 95.38 141 ASN B C 1
ATOM 4988 O O . ASN B 1 141 ? 19.203 51.469 20.719 1 95.38 141 ASN B O 1
ATOM 4992 N N . ARG B 1 142 ? 17.578 50.656 19.406 1 96.88 142 ARG B N 1
ATOM 4993 C CA . ARG B 1 142 ? 17.391 49.469 20.219 1 96.88 142 ARG B CA 1
ATOM 4994 C C . ARG B 1 142 ? 17.344 48.219 19.328 1 96.88 142 ARG B C 1
ATOM 4996 O O . ARG B 1 142 ? 16.719 48.219 18.266 1 96.88 142 ARG B O 1
ATOM 5003 N N . LEU B 1 143 ? 18.094 47.219 19.719 1 97.19 143 LEU B N 1
ATOM 5004 C CA . LEU B 1 143 ? 18.109 45.938 19.031 1 97.19 143 LEU B CA 1
ATOM 5005 C C . LEU B 1 143 ? 17.938 44.781 20 1 97.19 143 LEU B C 1
ATOM 5007 O O . LEU B 1 143 ? 18.703 44.656 20.969 1 97.19 143 LEU B O 1
ATOM 5011 N N . ASP B 1 144 ? 16.891 44 19.797 1 97.94 144 ASP B N 1
ATOM 5012 C CA . ASP B 1 144 ? 16.625 42.844 20.625 1 97.94 144 ASP B CA 1
ATOM 5013 C C . ASP B 1 144 ? 16.844 41.531 19.859 1 97.94 144 ASP B C 1
ATOM 5015 O O . ASP B 1 144 ? 16.438 41.406 18.703 1 97.94 144 ASP B O 1
ATOM 5019 N N . LEU B 1 145 ? 17.5 40.562 20.453 1 97 145 LEU B N 1
ATOM 5020 C CA . LEU B 1 145 ? 17.641 39.188 19.938 1 97 145 LEU B CA 1
ATOM 5021 C C . LEU B 1 145 ? 16.922 38.188 20.828 1 97 145 LEU B C 1
ATOM 5023 O O . LEU B 1 145 ? 17.234 38.062 22.016 1 97 145 LEU B O 1
ATOM 5027 N N . VAL B 1 146 ? 15.953 37.5 20.219 1 98 146 VAL B N 1
ATOM 5028 C CA . VAL B 1 146 ? 15.094 36.625 21 1 98 146 VAL B CA 1
ATOM 5029 C C . VAL B 1 146 ? 15.273 35.188 20.516 1 98 146 VAL B C 1
ATOM 5031 O O . VAL B 1 146 ? 15.086 34.875 19.344 1 98 146 VAL B O 1
ATOM 5034 N N . PHE B 1 147 ? 15.57 34.25 21.453 1 95.81 147 PHE B N 1
ATOM 5035 C CA . PHE B 1 147 ? 15.828 32.875 21.109 1 95.81 147 PHE B CA 1
ATOM 5036 C C . PHE B 1 147 ? 14.781 31.953 21.734 1 95.81 147 PHE B C 1
ATOM 5038 O O . PHE B 1 147 ? 14.18 32.281 22.75 1 95.81 147 PHE B O 1
ATOM 5045 N N . ASP B 1 148 ? 14.562 30.781 21.094 1 92.81 148 ASP B N 1
ATOM 5046 C CA . ASP B 1 148 ? 13.703 29.75 21.641 1 92.81 148 ASP B CA 1
ATOM 5047 C C . ASP B 1 148 ? 14.305 29.141 22.906 1 92.81 148 ASP B C 1
ATOM 5049 O O . ASP B 1 148 ? 15.516 29.203 23.109 1 92.81 148 ASP B O 1
ATOM 5053 N N . ARG B 1 149 ? 13.43 28.625 23.656 1 91.94 149 ARG B N 1
ATOM 5054 C CA . ARG B 1 149 ? 13.836 27.734 24.734 1 91.94 149 ARG B CA 1
ATOM 5055 C C . ARG B 1 149 ? 13.414 26.297 24.469 1 91.94 149 ARG B C 1
ATOM 5057 O O . ARG B 1 149 ? 12.352 26.062 23.891 1 91.94 149 ARG B O 1
ATOM 5064 N N . TYR B 1 150 ? 14.219 25.359 24.844 1 87.81 150 TYR B N 1
ATOM 5065 C CA . TYR B 1 150 ? 13.93 23.953 24.609 1 87.81 150 TYR B CA 1
ATOM 5066 C C . TYR B 1 150 ? 13.68 23.234 25.938 1 87.81 150 TYR B C 1
ATOM 5068 O O . TYR B 1 150 ? 14.617 22.953 26.688 1 87.81 150 TYR B O 1
ATOM 5076 N N . LEU B 1 151 ? 12.398 22.984 26.062 1 85.81 151 LEU B N 1
ATOM 5077 C CA . LEU B 1 151 ? 11.961 22.328 27.297 1 85.81 151 LEU B CA 1
ATOM 5078 C C . LEU B 1 151 ? 11.734 20.844 27.062 1 85.81 151 LEU B C 1
ATOM 5080 O O . LEU B 1 151 ? 11.398 20.422 25.969 1 85.81 151 LEU B O 1
ATOM 5084 N N . GLU B 1 152 ? 11.875 19.969 28.016 1 79.12 152 GLU B N 1
ATOM 5085 C CA . GLU B 1 152 ? 11.773 18.516 27.906 1 79.12 152 GLU B CA 1
ATOM 5086 C C . GLU B 1 152 ? 10.336 18.094 27.609 1 79.12 152 GLU B C 1
ATOM 5088 O O . GLU B 1 152 ? 10.102 17.219 26.781 1 79.12 152 GLU B O 1
ATOM 5093 N N . ASN B 1 153 ? 9.32 18.594 28.234 1 81.56 153 ASN B N 1
ATOM 5094 C CA . ASN B 1 153 ? 7.938 18.156 28.062 1 81.56 153 ASN B CA 1
ATOM 5095 C C . ASN B 1 153 ? 7.129 19.156 27.25 1 81.56 153 ASN B C 1
ATOM 5097 O O . ASN B 1 153 ? 6.027 19.547 27.641 1 81.56 153 ASN B O 1
ATOM 5101 N N . SER B 1 154 ? 7.656 19.359 26 1 87.38 154 SER B N 1
ATOM 5102 C CA . SER B 1 154 ? 7.031 20.328 25.109 1 87.38 154 SER B CA 1
ATOM 5103 C C . SER B 1 154 ? 6.012 19.672 24.188 1 87.38 154 SER B C 1
ATOM 5105 O O . SER B 1 154 ? 6.23 18.562 23.703 1 87.38 154 SER B O 1
ATOM 5107 N N . LEU B 1 155 ? 4.914 20.391 23.906 1 86.56 155 LEU B N 1
ATOM 5108 C CA . LEU B 1 155 ? 3.91 19.922 22.953 1 86.56 155 LEU B CA 1
ATOM 5109 C C . LEU B 1 155 ? 4.496 19.844 21.547 1 86.56 155 LEU B C 1
ATOM 5111 O O . LEU B 1 155 ? 3.932 19.188 20.672 1 86.56 155 LEU B O 1
ATOM 5115 N N . LYS B 1 156 ? 5.598 20.531 21.375 1 85.19 156 LYS B N 1
ATOM 5116 C CA . LYS B 1 156 ? 6.203 20.609 20.062 1 85.19 156 LYS B CA 1
ATOM 5117 C C . LYS B 1 156 ? 7.184 19.469 19.828 1 85.19 156 LYS B C 1
ATOM 5119 O O . LYS B 1 156 ? 7.754 19.344 18.734 1 85.19 156 LYS B O 1
ATOM 5124 N N . ASN B 1 157 ? 7.324 18.641 20.797 1 80.75 157 ASN B N 1
ATOM 5125 C CA . ASN B 1 157 ? 8.305 17.562 20.688 1 80.75 157 ASN B CA 1
ATOM 5126 C C . ASN B 1 157 ? 8 16.641 19.5 1 80.75 157 ASN B C 1
ATOM 5128 O O . ASN B 1 157 ? 8.906 16.203 18.797 1 80.75 157 ASN B O 1
ATOM 5132 N N . GLY B 1 158 ? 6.715 16.406 19.344 1 74.69 158 GLY B N 1
ATOM 5133 C CA . GLY B 1 158 ? 6.355 15.57 18.219 1 74.69 158 GLY B CA 1
ATOM 5134 C C . GLY B 1 158 ? 6.82 16.141 16.875 1 74.69 158 GLY B C 1
ATOM 5135 O O . GLY B 1 158 ? 7.371 15.406 16.047 1 74.69 158 GLY B O 1
ATOM 5136 N N . THR B 1 159 ? 6.684 17.359 16.734 1 75.5 159 THR B N 1
ATOM 5137 C CA . THR B 1 159 ? 7.086 18.031 15.508 1 75.5 159 THR B CA 1
ATOM 5138 C C . THR B 1 159 ? 8.609 18.062 15.375 1 75.5 159 THR B C 1
ATOM 5140 O O . THR B 1 159 ? 9.141 17.906 14.273 1 75.5 159 THR B O 1
ATOM 5143 N N . ARG B 1 160 ? 9.266 18.203 16.453 1 75.88 160 ARG B N 1
ATOM 5144 C CA . ARG B 1 160 ? 10.727 18.266 16.453 1 75.88 160 ARG B CA 1
ATOM 5145 C C . ARG B 1 160 ? 11.328 16.906 16.109 1 75.88 160 ARG B C 1
ATOM 5147 O O . ARG B 1 160 ? 12.352 16.828 15.43 1 75.88 160 ARG B O 1
ATOM 5154 N N . GLN B 1 161 ? 10.688 15.922 16.5 1 74.06 161 GLN B N 1
ATOM 5155 C CA . GLN B 1 161 ? 11.156 14.562 16.219 1 74.06 161 GLN B CA 1
ATOM 5156 C C . GLN B 1 161 ? 11.078 14.258 14.734 1 74.06 161 GLN B C 1
ATOM 5158 O O . GLN B 1 161 ? 11.922 13.539 14.195 1 74.06 161 GLN B O 1
ATOM 5163 N N . LYS B 1 162 ? 10.18 14.805 14.133 1 72.19 162 LYS B N 1
ATOM 5164 C CA . LYS B 1 162 ? 9.984 14.562 12.703 1 72.19 162 LYS B CA 1
ATOM 5165 C C . LYS B 1 162 ? 11.148 15.125 11.891 1 72.19 162 LYS B C 1
ATOM 5167 O O . LYS B 1 162 ? 11.453 14.625 10.805 1 72.19 162 LYS B O 1
ATOM 5172 N N . ARG B 1 163 ? 11.812 16.172 12.531 1 68.19 163 ARG B N 1
ATOM 5173 C CA . ARG B 1 163 ? 12.891 16.828 11.812 1 68.19 163 ARG B CA 1
ATOM 5174 C C . ARG B 1 163 ? 14.195 16.047 11.945 1 68.19 163 ARG B C 1
ATOM 5176 O O . ARG B 1 163 ? 15.148 16.281 11.195 1 68.19 163 ARG B O 1
ATOM 5183 N N . GLY B 1 164 ? 14.25 15.039 12.688 1 69.31 164 GLY B N 1
ATOM 5184 C CA . GLY B 1 164 ? 15.453 14.242 12.859 1 69.31 164 GLY B CA 1
ATOM 5185 C C . GLY B 1 164 ? 16.344 14.742 13.977 1 69.31 164 GLY B C 1
ATOM 5186 O O . GLY B 1 164 ? 16.156 15.852 14.469 1 69.31 164 GLY B O 1
ATOM 5187 N N . GLU B 1 165 ? 17.266 13.859 14.391 1 71.81 165 GLU B N 1
ATOM 5188 C CA . GLU B 1 165 ? 18.188 14.219 15.469 1 71.81 165 GLU B CA 1
ATOM 5189 C C . GLU B 1 165 ? 19.609 14.367 14.953 1 71.81 165 GLU B C 1
ATOM 5191 O O . GLU B 1 165 ? 20.094 13.516 14.211 1 71.81 165 GLU B O 1
ATOM 5196 N N . GLY B 1 166 ? 20.141 15.625 15.172 1 74.06 166 GLY B N 1
ATOM 5197 C CA . GLY B 1 166 ? 21.547 15.828 14.82 1 74.06 166 GLY B CA 1
ATOM 5198 C C . GLY B 1 166 ? 22.5 15.32 15.883 1 74.06 166 GLY B C 1
ATOM 5199 O O . GLY B 1 166 ? 22.062 14.789 16.906 1 74.06 166 GLY B O 1
ATOM 5200 N N . SER B 1 167 ? 23.797 15.422 15.57 1 81 167 SER B N 1
ATOM 5201 C CA . SER B 1 167 ? 24.828 14.992 16.516 1 81 167 SER B CA 1
ATOM 5202 C C . SER B 1 167 ? 25.141 16.094 17.531 1 81 167 SER B C 1
ATOM 5204 O O . SER B 1 167 ? 25.172 17.266 17.188 1 81 167 SER B O 1
ATOM 5206 N N . ARG B 1 168 ? 25.328 15.695 18.781 1 88.31 168 ARG B N 1
ATOM 5207 C CA . ARG B 1 168 ? 25.672 16.641 19.844 1 88.31 168 ARG B CA 1
ATOM 5208 C C . ARG B 1 168 ? 27.141 17.062 19.766 1 88.31 168 ARG B C 1
ATOM 5210 O O . ARG B 1 168 ? 28.016 16.203 19.578 1 88.31 168 ARG B O 1
ATOM 5217 N N . ILE B 1 169 ? 27.328 18.328 19.844 1 87.62 169 ILE B N 1
ATOM 5218 C CA . ILE B 1 169 ? 28.672 18.891 19.812 1 87.62 169 ILE B CA 1
ATOM 5219 C C . ILE B 1 169 ? 28.859 19.859 20.984 1 87.62 169 ILE B C 1
ATOM 5221 O O . ILE B 1 169 ? 27.938 20.594 21.344 1 87.62 169 ILE B O 1
ATOM 5225 N N . ARG B 1 170 ? 30.047 19.766 21.531 1 86.31 170 ARG B N 1
ATOM 5226 C CA . ARG B 1 170 ? 30.359 20.766 22.562 1 86.31 170 ARG B CA 1
ATOM 5227 C C . ARG B 1 170 ? 30.594 22.141 21.938 1 86.31 170 ARG B C 1
ATOM 5229 O O . ARG B 1 170 ? 31.406 22.281 21.016 1 86.31 170 ARG B O 1
ATOM 5236 N N . VAL B 1 171 ? 29.875 23.156 22.469 1 92.25 171 VAL B N 1
ATOM 5237 C CA . VAL B 1 171 ? 29.922 24.469 21.859 1 92.25 171 VAL B CA 1
ATOM 5238 C C . VAL B 1 171 ? 30.688 25.438 22.766 1 92.25 171 VAL B C 1
ATOM 5240 O O . VAL B 1 171 ? 30.172 25.875 23.797 1 92.25 171 VAL B O 1
ATOM 5243 N N . THR B 1 172 ? 31.922 25.734 22.453 1 92.19 172 THR B N 1
ATOM 5244 C CA . THR B 1 172 ? 32.75 26.75 23.094 1 92.19 172 THR B CA 1
ATOM 5245 C C . THR B 1 172 ? 33.406 27.656 22.047 1 92.19 172 THR B C 1
ATOM 5247 O O . THR B 1 172 ? 33.344 27.359 20.844 1 92.19 172 THR B O 1
ATOM 5250 N N . LEU B 1 173 ? 34 28.672 22.484 1 92.81 173 LEU B N 1
ATOM 5251 C CA . LEU B 1 173 ? 34.594 29.625 21.562 1 92.81 173 LEU B CA 1
ATOM 5252 C C . LEU B 1 173 ? 35.719 28.969 20.766 1 92.81 173 LEU B C 1
ATOM 5254 O O . LEU B 1 173 ? 35.969 29.344 19.609 1 92.81 173 LEU B O 1
ATOM 5258 N N . SER B 1 174 ? 36.312 28 21.375 1 93.75 174 SER B N 1
ATOM 5259 C CA . SER B 1 174 ? 37.5 27.391 20.766 1 93.75 174 SER B CA 1
ATOM 5260 C C . SER B 1 174 ? 37.125 26.156 19.938 1 93.75 174 SER B C 1
ATOM 5262 O O . SER B 1 174 ? 37.906 25.672 19.141 1 93.75 174 SER B O 1
ATOM 5264 N N . THR B 1 175 ? 35.875 25.75 20.109 1 94.75 175 THR B N 1
ATOM 5265 C CA . THR B 1 175 ? 35.438 24.562 19.391 1 94.75 175 THR B CA 1
ATOM 5266 C C . THR B 1 175 ? 35.25 24.859 17.906 1 94.75 175 THR B C 1
ATOM 5268 O O . THR B 1 175 ? 34.781 25.938 17.531 1 94.75 175 THR B O 1
ATOM 5271 N N . LYS B 1 176 ? 35.625 23.891 17.062 1 93.88 176 LYS B N 1
ATOM 5272 C CA . LYS B 1 176 ? 35.469 24.031 15.617 1 93.88 176 LYS B CA 1
ATOM 5273 C C . LYS B 1 176 ? 34 23.969 15.211 1 93.88 176 LYS B C 1
ATOM 5275 O O . LYS B 1 176 ? 33.219 23.172 15.766 1 93.88 176 LYS B O 1
ATOM 5280 N N . VAL B 1 177 ? 33.656 24.781 14.258 1 93.69 177 VAL B N 1
ATOM 5281 C CA . VAL B 1 177 ? 32.281 24.781 13.742 1 93.69 177 VAL B CA 1
ATOM 5282 C C . VAL B 1 177 ? 32.031 23.5 12.93 1 93.69 177 VAL B C 1
ATOM 5284 O O . VAL B 1 177 ? 32.906 23.078 12.172 1 93.69 177 VAL B O 1
ATOM 5287 N N . PRO B 1 178 ? 30.984 22.953 13.125 1 90.38 178 PRO B N 1
ATOM 5288 C CA . PRO B 1 178 ? 30.719 21.703 12.391 1 90.38 178 PRO B CA 1
ATOM 5289 C C . PRO B 1 178 ? 30.484 21.938 10.898 1 90.38 178 PRO B C 1
ATOM 5291 O O . PRO B 1 178 ? 29.984 23 10.508 1 90.38 178 PRO B O 1
ATOM 5294 N N . LYS B 1 179 ? 30.75 20.969 10.062 1 85.44 179 LYS B N 1
ATOM 5295 C CA . LYS B 1 179 ? 30.547 21.047 8.625 1 85.44 179 LYS B CA 1
ATOM 5296 C C . LYS B 1 179 ? 29.078 20.969 8.273 1 85.44 179 LYS B C 1
ATOM 5298 O O . LYS B 1 179 ? 28.609 21.594 7.309 1 85.44 179 LYS B O 1
ATOM 5303 N N . GLY B 1 180 ? 28.312 20.25 8.906 1 88.25 180 GLY B N 1
ATOM 5304 C CA . GLY B 1 180 ? 26.875 20.172 8.703 1 88.25 180 GLY B CA 1
ATOM 5305 C C . GLY B 1 180 ? 26.094 21.062 9.641 1 88.25 180 GLY B C 1
ATOM 5306 O O . GLY B 1 180 ? 25.484 20.578 10.602 1 88.25 180 GLY B O 1
ATOM 5307 N N . TRP B 1 181 ? 26.062 22.375 9.344 1 90.38 181 TRP B N 1
ATOM 5308 C CA . TRP B 1 181 ? 25.469 23.406 10.195 1 90.38 181 TRP B CA 1
ATOM 5309 C C . TRP B 1 181 ? 23.984 23.094 10.453 1 90.38 181 TRP B C 1
ATOM 5311 O O . TRP B 1 181 ? 23.516 23.188 11.594 1 90.38 181 TRP B O 1
ATOM 5321 N N . GLU B 1 182 ? 23.344 22.688 9.43 1 86.88 182 GLU B N 1
ATOM 5322 C CA . GLU B 1 182 ? 21.922 22.375 9.562 1 86.88 182 GLU B CA 1
ATOM 5323 C C . GLU B 1 182 ? 21.703 21.203 10.5 1 86.88 182 GLU B C 1
ATOM 5325 O O . GLU B 1 182 ? 20.781 21.203 11.32 1 86.88 182 GLU B O 1
ATOM 5330 N N . ASN B 1 183 ? 22.516 20.25 10.328 1 87 183 ASN B N 1
ATOM 5331 C CA . ASN B 1 183 ? 22.438 19.094 11.203 1 87 183 ASN B CA 1
ATOM 5332 C C . ASN B 1 183 ? 22.781 19.453 12.648 1 87 183 ASN B C 1
ATOM 5334 O O . ASN B 1 183 ? 22.172 18.922 13.586 1 87 183 ASN B O 1
ATOM 5338 N N . PHE B 1 184 ? 23.719 20.344 12.734 1 90 184 PHE B N 1
ATOM 5339 C CA . PHE B 1 184 ? 24.109 20.844 14.055 1 90 184 PHE B CA 1
ATOM 5340 C C . PHE B 1 184 ? 22.922 21.5 14.75 1 90 184 PHE B C 1
ATOM 5342 O O . PHE B 1 184 ? 22.688 21.266 15.938 1 90 184 PHE B O 1
ATOM 5349 N N . LEU B 1 185 ? 22.109 22.156 14 1 89.88 185 LEU B N 1
ATOM 5350 C CA . LEU B 1 185 ? 21.016 22.953 14.531 1 89.88 185 LEU B CA 1
ATOM 5351 C C . LEU B 1 185 ? 19.812 22.078 14.852 1 89.88 185 LEU B C 1
ATOM 5353 O O . LEU B 1 185 ? 18.844 22.547 15.469 1 89.88 185 LEU B O 1
ATOM 5357 N N . ARG B 1 186 ? 19.812 20.891 14.57 1 86.62 186 ARG B N 1
ATOM 5358 C CA . ARG B 1 186 ? 18.672 20 14.828 1 86.62 186 ARG B CA 1
ATOM 5359 C C . ARG B 1 186 ? 18.703 19.469 16.25 1 86.62 186 ARG B C 1
ATOM 5361 O O . ARG B 1 186 ? 17.703 18.953 16.75 1 86.62 186 ARG B O 1
ATOM 5368 N N . HIS B 1 187 ? 19.844 19.656 16.859 1 87.56 187 HIS B N 1
ATOM 5369 C CA . HIS B 1 187 ? 19.984 19.188 18.234 1 87.56 187 HIS B CA 1
ATOM 5370 C C . HIS B 1 187 ? 19.672 20.312 19.219 1 87.56 187 HIS B C 1
ATOM 5372 O O . HIS B 1 187 ? 20.328 21.359 19.203 1 87.56 187 HIS B O 1
ATOM 5378 N N . ALA B 1 188 ? 18.828 20.031 20.172 1 86.88 188 ALA B N 1
ATOM 5379 C CA . ALA B 1 188 ? 18.328 21.047 21.094 1 86.88 188 ALA B CA 1
ATOM 5380 C C . ALA B 1 188 ? 19.453 21.578 21.984 1 86.88 188 ALA B C 1
ATOM 5382 O O . ALA B 1 188 ? 19.547 22.797 22.203 1 86.88 188 ALA B O 1
ATOM 5383 N N . ASP B 1 189 ? 20.297 20.766 22.422 1 88.94 189 ASP B N 1
ATOM 5384 C CA . ASP B 1 189 ? 21.391 21.172 23.312 1 88.94 189 ASP B CA 1
ATOM 5385 C C . ASP B 1 189 ? 22.406 22.047 22.562 1 88.94 189 ASP B C 1
ATOM 5387 O O . ASP B 1 189 ? 22.984 22.969 23.156 1 88.94 189 ASP B O 1
ATOM 5391 N N . ASN B 1 190 ? 22.656 21.656 21.344 1 91.69 190 ASN B N 1
ATOM 5392 C CA . ASN B 1 190 ? 23.547 22.469 20.516 1 91.69 190 ASN B CA 1
ATOM 5393 C C . ASN B 1 190 ? 23.016 23.891 20.344 1 91.69 190 ASN B C 1
ATOM 5395 O O . ASN B 1 190 ? 23.766 24.859 20.484 1 91.69 190 ASN B O 1
ATOM 5399 N N . LYS B 1 191 ? 21.734 23.953 20.125 1 91 191 LYS B N 1
ATOM 5400 C CA . LYS B 1 191 ? 21.109 25.266 19.938 1 91 191 LYS B CA 1
ATOM 5401 C C . LYS B 1 191 ? 21.172 26.094 21.219 1 91 191 LYS B C 1
ATOM 5403 O O . LYS B 1 191 ? 21.531 27.266 21.188 1 91 191 LYS B O 1
ATOM 5408 N N . THR B 1 192 ? 20.891 25.438 22.297 1 92 192 THR B N 1
ATOM 5409 C CA . THR B 1 192 ? 20.906 26.109 23.578 1 92 192 THR B CA 1
ATOM 5410 C C . THR B 1 192 ? 22.297 26.672 23.875 1 92 192 THR B C 1
ATOM 5412 O O . THR B 1 192 ? 22.422 27.828 24.297 1 92 192 THR B O 1
ATOM 5415 N N . ALA B 1 193 ? 23.281 25.875 23.641 1 94.06 193 ALA B N 1
ATOM 5416 C CA . ALA B 1 193 ? 24.656 26.297 23.891 1 94.06 193 ALA B CA 1
ATOM 5417 C C . ALA B 1 193 ? 25.047 27.438 22.953 1 94.06 193 ALA B C 1
ATOM 5419 O O . ALA B 1 193 ? 25.719 28.391 23.359 1 94.06 193 ALA B O 1
ATOM 5420 N N . LEU B 1 194 ? 24.672 27.312 21.797 1 94.12 194 LEU B N 1
ATOM 5421 C CA . LEU B 1 194 ? 24.953 28.359 20.812 1 94.12 194 LEU B CA 1
ATOM 5422 C C . LEU B 1 194 ? 24.297 29.672 21.219 1 94.12 194 LEU B C 1
ATOM 5424 O O . LEU B 1 194 ? 24.922 30.719 21.172 1 94.12 194 LEU B O 1
ATOM 5428 N N . PHE B 1 195 ? 23.078 29.641 21.625 1 94.31 195 PHE B N 1
ATOM 5429 C CA . PHE B 1 195 ? 22.312 30.828 22.031 1 94.31 195 PHE B CA 1
ATOM 5430 C C . PHE B 1 195 ? 22.969 31.516 23.219 1 94.31 195 PHE B C 1
ATOM 5432 O O . PHE B 1 195 ? 23 32.75 23.281 1 94.31 195 PHE B O 1
ATOM 5439 N N . GLU B 1 196 ? 23.422 30.688 24.047 1 94.75 196 GLU B N 1
ATOM 5440 C CA . GLU B 1 196 ? 24.109 31.234 25.203 1 94.75 196 GLU B CA 1
ATOM 5441 C C . GLU B 1 196 ? 25.359 32.031 24.781 1 94.75 196 GLU B C 1
ATOM 5443 O O . GLU B 1 196 ? 25.578 33.125 25.266 1 94.75 196 GLU B O 1
ATOM 5448 N N . LEU B 1 197 ? 26.094 31.469 23.875 1 94.56 197 LEU B N 1
ATOM 5449 C CA . LEU B 1 197 ? 27.297 32.125 23.391 1 94.56 197 LEU B CA 1
ATOM 5450 C C . LEU B 1 197 ? 26.953 33.438 22.672 1 94.56 197 LEU B C 1
ATOM 5452 O O . LEU B 1 197 ? 27.641 34.438 22.828 1 94.56 197 LEU B O 1
ATOM 5456 N N . LEU B 1 198 ? 25.969 33.406 21.922 1 94.75 198 LEU B N 1
ATOM 5457 C CA . LEU B 1 198 ? 25.562 34.594 21.156 1 94.75 198 LEU B CA 1
ATOM 5458 C C . LEU B 1 198 ? 25.062 35.688 22.094 1 94.75 198 LEU B C 1
ATOM 5460 O O . LEU B 1 198 ? 25.422 36.844 21.938 1 94.75 198 LEU B O 1
ATOM 5464 N N . ALA B 1 199 ? 24.25 35.281 23.016 1 95.06 199 ALA B N 1
ATOM 5465 C CA . ALA B 1 199 ? 23.703 36.25 23.969 1 95.06 199 ALA B CA 1
ATOM 5466 C C . ALA B 1 199 ? 24.812 36.938 24.766 1 95.06 199 ALA B C 1
ATOM 5468 O O . ALA B 1 199 ? 24.797 38.156 24.984 1 95.06 199 ALA B O 1
ATOM 5469 N N . GLU B 1 200 ? 25.734 36.188 25.156 1 93.38 200 GLU B N 1
ATOM 5470 C CA . GLU B 1 200 ? 26.859 36.688 25.906 1 93.38 200 GLU B CA 1
ATOM 5471 C C . GLU B 1 200 ? 27.688 37.656 25.062 1 93.38 200 GLU B C 1
ATOM 5473 O O . GLU B 1 200 ? 28.156 38.688 25.578 1 93.38 200 GLU B O 1
ATOM 5478 N N . SER B 1 201 ? 27.812 37.281 23.859 1 93.31 201 SER B N 1
ATOM 5479 C CA . SER B 1 201 ? 28.578 38.156 22.969 1 93.31 201 SER B CA 1
ATOM 5480 C C . SER B 1 201 ? 27.906 39.5 22.781 1 93.31 201 SER B C 1
ATOM 5482 O O . SER B 1 201 ? 28.578 40.531 22.625 1 93.31 201 SER B O 1
ATOM 5484 N N . ILE B 1 202 ? 26.625 39.531 22.781 1 91.19 202 ILE B N 1
ATOM 5485 C CA . ILE B 1 202 ? 25.844 40.781 22.656 1 91.19 202 ILE B CA 1
ATOM 5486 C C . ILE B 1 202 ? 26.016 41.625 23.906 1 91.19 202 ILE B C 1
ATOM 5488 O O . ILE B 1 202 ? 26.188 42.844 23.812 1 91.19 202 ILE B O 1
ATOM 5492 N N . SER B 1 203 ? 25.984 41.031 24.984 1 89 203 SER B N 1
ATOM 5493 C CA . SER B 1 203 ? 26.125 41.719 26.25 1 89 203 SER B CA 1
ATOM 5494 C C . SER B 1 203 ? 27.484 42.406 26.359 1 89 203 SER B C 1
ATOM 5496 O O . SER B 1 203 ? 27.625 43.438 27.047 1 89 203 SER B O 1
ATOM 5498 N N . ASN B 1 204 ? 28.359 41.906 25.625 1 85.56 204 ASN B N 1
ATOM 5499 C CA . ASN B 1 204 ? 29.719 42.438 25.703 1 85.56 204 ASN B CA 1
ATOM 5500 C C . ASN B 1 204 ? 29.984 43.469 24.609 1 85.56 204 ASN B C 1
ATOM 5502 O O . ASN B 1 204 ? 31.062 44.062 24.562 1 85.56 204 ASN B O 1
ATOM 5506 N N . SER B 1 205 ? 28.922 43.625 23.797 1 79.38 205 SER B N 1
ATOM 5507 C CA . SER B 1 205 ? 29.078 44.562 22.703 1 79.38 205 SER B CA 1
ATOM 5508 C C . SER B 1 205 ? 28.766 46 23.172 1 79.38 205 SER B C 1
ATOM 5510 O O . SER B 1 205 ? 27.703 46.219 23.766 1 79.38 205 SER B O 1
ATOM 5512 N N . ASN B 1 206 ? 29.703 46.812 23.469 1 79.69 206 ASN B N 1
ATOM 5513 C CA . ASN B 1 206 ? 29.484 48.188 23.984 1 79.69 206 ASN B CA 1
ATOM 5514 C C . ASN B 1 206 ? 29.547 49.219 22.875 1 79.69 206 ASN B C 1
ATOM 5516 O O . ASN B 1 206 ? 30.594 49.812 22.625 1 79.69 206 ASN B O 1
ATOM 5520 N N . ILE B 1 207 ? 28.297 49.312 22.25 1 83.56 207 ILE B N 1
ATOM 5521 C CA . ILE B 1 207 ? 28.188 50.344 21.25 1 83.56 207 ILE B CA 1
ATOM 5522 C C . ILE B 1 207 ? 27.5 51.562 21.875 1 83.56 207 ILE B C 1
ATOM 5524 O O . ILE B 1 207 ? 26.359 51.5 22.328 1 83.56 207 ILE B O 1
ATOM 5528 N N . PRO B 1 208 ? 28.188 52.719 21.875 1 85.5 208 PRO B N 1
ATOM 5529 C CA . PRO B 1 208 ? 27.625 53.906 22.547 1 85.5 208 PRO B CA 1
ATOM 5530 C C . PRO B 1 208 ? 26.312 54.375 21.953 1 85.5 208 PRO B C 1
ATOM 5532 O O . PRO B 1 208 ? 26.141 54.344 20.719 1 85.5 208 PRO B O 1
ATOM 5535 N N . GLY B 1 209 ? 25.359 54.688 22.703 1 87.19 209 GLY B N 1
ATOM 5536 C CA . GLY B 1 209 ? 24.094 55.25 22.281 1 87.19 209 GLY B CA 1
ATOM 5537 C C . GLY B 1 209 ? 23.062 54.219 21.859 1 87.19 209 GLY B C 1
ATOM 5538 O O . GLY B 1 209 ? 21.953 54.562 21.469 1 87.19 209 GLY B O 1
ATOM 5539 N N . LYS B 1 210 ? 23.5 53.031 21.922 1 92.56 210 LYS B N 1
ATOM 5540 C CA . LYS B 1 210 ? 22.609 51.969 21.516 1 92.56 210 LYS B CA 1
ATOM 5541 C C . LYS B 1 210 ? 22.312 51 22.672 1 92.56 210 LYS B C 1
ATOM 5543 O O . LYS B 1 210 ? 23.125 50.844 23.578 1 92.56 210 LYS B O 1
ATOM 5548 N N . THR B 1 211 ? 21.109 50.469 22.688 1 95.38 211 THR B N 1
ATOM 5549 C CA . THR B 1 211 ? 20.719 49.469 23.703 1 95.38 211 THR B CA 1
ATOM 5550 C C . THR B 1 211 ? 20.469 48.125 23.062 1 95.38 211 THR B C 1
ATOM 5552 O O . THR B 1 211 ? 19.75 48 22.062 1 95.38 211 THR B O 1
ATOM 5555 N N . PHE B 1 212 ? 21.078 47.125 23.609 1 96.19 212 PHE B N 1
ATOM 5556 C CA . PHE B 1 212 ? 20.922 45.75 23.125 1 96.19 212 PHE B CA 1
ATOM 5557 C C . PHE B 1 212 ? 20.297 44.875 24.203 1 96.19 212 PHE B C 1
ATOM 5559 O O . PHE B 1 212 ? 20.609 45 25.375 1 96.19 212 PHE B O 1
ATOM 5566 N N . PHE B 1 213 ? 19.391 44.062 23.797 1 97.12 213 PHE B N 1
ATOM 5567 C CA . PHE B 1 213 ? 18.844 43 24.656 1 97.12 213 PHE B CA 1
ATOM 5568 C C . PHE B 1 213 ? 18.953 41.656 23.984 1 97.12 213 PHE B C 1
ATOM 5570 O O . PHE B 1 213 ? 18.766 41.531 22.766 1 97.12 213 PHE B O 1
ATOM 5577 N N . ALA B 1 214 ? 19.281 40.594 24.703 1 96.94 214 ALA B N 1
ATOM 5578 C CA . ALA B 1 214 ? 19.312 39.188 24.219 1 96.94 214 ALA B CA 1
ATOM 5579 C C . ALA B 1 214 ? 18.734 38.25 25.266 1 96.94 214 ALA B C 1
ATOM 5581 O O . ALA B 1 214 ? 19 38.406 26.453 1 96.94 214 ALA B O 1
ATOM 5582 N N . THR B 1 215 ? 17.969 37.344 24.781 1 97.12 215 THR B N 1
ATOM 5583 C CA . THR B 1 215 ? 17.391 36.406 25.719 1 97.12 215 THR B CA 1
ATOM 5584 C C . THR B 1 215 ? 18.406 35.312 26.062 1 97.12 215 THR B C 1
ATOM 5586 O O . THR B 1 215 ? 19.172 34.875 25.203 1 97.12 215 THR B O 1
ATOM 5589 N N . LEU B 1 216 ? 18.438 34.875 27.25 1 94.94 216 LEU B N 1
ATOM 5590 C CA . LEU B 1 216 ? 19.203 33.75 27.812 1 94.94 216 LEU B CA 1
ATOM 5591 C C . LEU B 1 216 ? 18.359 32.938 28.766 1 94.94 216 LEU B C 1
ATOM 5593 O O . LEU B 1 216 ? 18.172 33.312 29.922 1 94.94 216 LEU B O 1
ATOM 5597 N N . GLU B 1 217 ? 17.875 31.812 28.203 1 93.12 217 GLU B N 1
ATOM 5598 C CA . GLU B 1 217 ? 16.891 31.016 28.953 1 93.12 217 GLU B CA 1
ATOM 5599 C C . GLU B 1 217 ? 15.68 31.859 29.344 1 93.12 217 GLU B C 1
ATOM 5601 O O . GLU B 1 217 ? 15.039 32.469 28.484 1 93.12 217 GLU B O 1
ATOM 5606 N N . ASP B 1 218 ? 15.391 31.953 30.672 1 95.25 218 ASP B N 1
ATOM 5607 C CA . ASP B 1 218 ? 14.227 32.75 31.078 1 95.25 218 ASP B CA 1
ATOM 5608 C C . ASP B 1 218 ? 14.617 34.156 31.422 1 95.25 218 ASP B C 1
ATOM 5610 O O . ASP B 1 218 ? 13.766 34.969 31.797 1 95.25 218 ASP B O 1
ATOM 5614 N N . SER B 1 219 ? 15.898 34.5 31.188 1 95.94 219 SER B N 1
ATOM 5615 C CA . SER B 1 219 ? 16.422 35.812 31.531 1 95.94 219 SER B CA 1
ATOM 5616 C C . SER B 1 219 ? 16.719 36.625 30.266 1 95.94 219 SER B C 1
ATOM 5618 O O . SER B 1 219 ? 16.484 36.156 29.156 1 95.94 219 SER B O 1
ATOM 5620 N N . VAL B 1 220 ? 17.078 37.875 30.531 1 97.25 220 VAL B N 1
ATOM 5621 C CA . VAL B 1 220 ? 17.469 38.781 29.453 1 97.25 220 VAL B CA 1
ATOM 5622 C C . VAL B 1 220 ? 18.781 39.469 29.828 1 97.25 220 VAL B C 1
ATOM 5624 O O . VAL B 1 220 ? 18.938 39.906 30.969 1 97.25 220 VAL B O 1
ATOM 5627 N N . VAL B 1 221 ? 19.703 39.5 28.938 1 96.06 221 VAL B N 1
ATOM 5628 C CA . VAL B 1 221 ? 20.953 40.219 29.125 1 96.06 221 VAL B CA 1
ATOM 5629 C C . VAL B 1 221 ? 20.922 41.5 28.281 1 96.06 221 VAL B C 1
ATOM 5631 O O . VAL B 1 221 ? 20.219 41.562 27.266 1 96.06 221 VAL B O 1
ATOM 5634 N N . SER B 1 222 ? 21.688 42.5 28.719 1 95.44 222 SER B N 1
ATOM 5635 C CA . SER B 1 222 ? 21.625 43.781 28 1 95.44 222 SER B CA 1
ATOM 5636 C C . SER B 1 222 ? 23 44.406 27.875 1 95.44 222 SER B C 1
ATOM 5638 O O . SER B 1 222 ? 23.938 44.031 28.594 1 95.44 222 SER B O 1
ATOM 5640 N N . SER B 1 223 ? 23.125 45.188 26.922 1 94 223 SER B N 1
ATOM 5641 C CA . SER B 1 223 ? 24.234 46.094 26.734 1 94 223 SER B CA 1
ATOM 5642 C C . SER B 1 223 ? 23.734 47.531 26.484 1 94 223 SER B C 1
ATOM 5644 O O . SER B 1 223 ? 22.984 47.75 25.531 1 94 223 SER B O 1
ATOM 5646 N N . PRO B 1 224 ? 24.031 48.594 27.297 1 90.88 224 PRO B N 1
ATOM 5647 C CA . PRO B 1 224 ? 24.922 48.5 28.453 1 90.88 224 PRO B CA 1
ATOM 5648 C C . PRO B 1 224 ? 24.359 47.625 29.562 1 90.88 224 PRO B C 1
ATOM 5650 O O . PRO B 1 224 ? 23.156 47.375 29.594 1 90.88 224 PRO B O 1
ATOM 5653 N N . PHE B 1 225 ? 25.266 47.312 30.406 1 88.75 225 PHE B N 1
ATOM 5654 C CA . PHE B 1 225 ? 24.891 46.438 31.516 1 88.75 225 PHE B CA 1
ATOM 5655 C C . PHE B 1 225 ? 23.922 47.156 32.438 1 88.75 225 PHE B C 1
ATOM 5657 O O . PHE B 1 225 ? 24.078 48.344 32.75 1 88.75 225 PHE B O 1
ATOM 5664 N N . GLY B 1 226 ? 22.859 46.469 32.812 1 85 226 GLY B N 1
ATOM 5665 C CA . GLY B 1 226 ? 21.938 46.969 33.844 1 85 226 GLY B CA 1
ATOM 5666 C C . GLY B 1 226 ? 20.75 47.719 33.25 1 85 226 GLY B C 1
ATOM 5667 O O . GLY B 1 226 ? 19.969 48.312 33.969 1 85 226 GLY B O 1
ATOM 5668 N N . ALA B 1 227 ? 20.703 47.688 31.875 1 90.75 227 ALA B N 1
ATOM 5669 C CA . ALA B 1 227 ? 19.5 48.281 31.281 1 90.75 227 ALA B CA 1
ATOM 5670 C C . ALA B 1 227 ? 18.234 47.594 31.828 1 90.75 227 ALA B C 1
ATOM 5672 O O . ALA B 1 227 ? 18.25 46.406 32.156 1 90.75 227 ALA B O 1
ATOM 5673 N N . ASP B 1 228 ? 17.188 48.312 31.984 1 91.69 228 ASP B N 1
ATOM 5674 C CA . ASP B 1 228 ? 15.953 47.812 32.594 1 91.69 228 ASP B CA 1
ATOM 5675 C C . ASP B 1 228 ? 15.344 46.719 31.734 1 91.69 228 ASP B C 1
ATOM 5677 O O . ASP B 1 228 ? 14.945 46.938 30.594 1 91.69 228 ASP B O 1
ATOM 5681 N N . SER B 1 229 ? 15.312 45.594 32.25 1 93.62 229 SER B N 1
ATOM 5682 C CA . SER B 1 229 ? 14.719 44.438 31.578 1 93.62 229 SER B CA 1
ATOM 5683 C C . SER B 1 229 ? 13.641 43.781 32.438 1 93.62 229 SER B C 1
ATOM 5685 O O . SER B 1 229 ? 13.312 42.594 32.25 1 93.62 229 SER B O 1
ATOM 5687 N N . SER B 1 230 ? 13.047 44.438 33.438 1 94.19 230 SER B N 1
ATOM 5688 C CA . SER B 1 230 ? 12.125 43.875 34.406 1 94.19 230 SER B CA 1
ATOM 5689 C C . SER B 1 230 ? 10.82 43.438 33.781 1 94.19 230 SER B C 1
ATOM 5691 O O . SER B 1 230 ? 10.18 42.5 34.25 1 94.19 230 SER B O 1
ATOM 5693 N N . SER B 1 231 ? 10.5 44.062 32.688 1 95.75 231 SER B N 1
ATOM 5694 C CA . SER B 1 231 ? 9.25 43.719 32 1 95.75 231 SER B CA 1
ATOM 5695 C C . SER B 1 231 ? 9.422 42.531 31.078 1 95.75 231 SER B C 1
ATOM 5697 O O . SER B 1 231 ? 8.445 41.969 30.609 1 95.75 231 SER B O 1
ATOM 5699 N N . MET B 1 232 ? 10.656 42.094 30.906 1 97.31 232 MET B N 1
ATOM 5700 C CA . MET B 1 232 ? 10.914 41.062 29.922 1 97.31 232 MET B CA 1
ATOM 5701 C C . MET B 1 232 ? 11.43 39.781 30.578 1 97.31 232 MET B C 1
ATOM 5703 O O . MET B 1 232 ? 11.445 38.719 29.969 1 97.31 232 MET B O 1
ATOM 5707 N N . ALA B 1 233 ? 11.875 39.844 31.844 1 96.19 233 ALA B N 1
ATOM 5708 C CA . ALA B 1 233 ? 12.484 38.688 32.5 1 96.19 233 ALA B CA 1
ATOM 5709 C C . ALA B 1 233 ? 12.078 38.594 33.969 1 96.19 233 ALA B C 1
ATOM 5711 O O . ALA B 1 233 ? 11.844 39.625 34.594 1 96.19 233 ALA B O 1
ATOM 5712 N N . PRO B 1 234 ? 11.859 37.469 34.594 1 96.69 234 PRO B N 1
ATOM 5713 C CA . PRO B 1 234 ? 11.93 36.188 33.906 1 96.69 234 PRO B CA 1
ATOM 5714 C C . PRO B 1 234 ? 10.711 35.906 33.031 1 96.69 234 PRO B C 1
ATOM 5716 O O . PRO B 1 234 ? 9.602 36.344 33.344 1 96.69 234 PRO B O 1
ATOM 5719 N N . CYS B 1 235 ? 10.969 35.344 31.922 1 97.31 235 CYS B N 1
ATOM 5720 C CA . CYS B 1 235 ? 9.93 35.031 30.953 1 97.31 235 CYS B CA 1
ATOM 5721 C C . CYS B 1 235 ? 9.711 33.531 30.844 1 97.31 235 CYS B C 1
ATOM 5723 O O . CYS B 1 235 ? 10.672 32.75 30.766 1 97.31 235 CYS B O 1
ATOM 5725 N N . ASN B 1 236 ? 8.516 33.062 30.859 1 95.38 236 ASN B N 1
ATOM 5726 C CA . ASN B 1 236 ? 8.281 31.625 30.812 1 95.38 236 ASN B CA 1
ATOM 5727 C C . ASN B 1 236 ? 7.875 31.156 29.422 1 95.38 236 ASN B C 1
ATOM 5729 O O . ASN B 1 236 ? 7.395 30.031 29.234 1 95.38 236 ASN B O 1
ATOM 5733 N N . HIS B 1 237 ? 8.023 32.031 28.422 1 95.62 237 HIS B N 1
ATOM 5734 C CA . HIS B 1 237 ? 7.738 31.641 27.047 1 95.62 237 HIS B CA 1
ATOM 5735 C C . HIS B 1 237 ? 8.711 30.562 26.578 1 95.62 237 HIS B C 1
ATOM 5737 O O . HIS B 1 237 ? 9.922 30.656 26.812 1 95.62 237 HIS B O 1
ATOM 5743 N N . GLU B 1 238 ? 8.219 29.578 25.984 1 91.94 238 GLU B N 1
ATOM 5744 C CA . GLU B 1 238 ? 9.062 28.547 25.375 1 91.94 238 GLU B CA 1
ATOM 5745 C C . GLU B 1 238 ? 9.531 29 23.984 1 91.94 238 GLU B C 1
ATOM 5747 O O . GLU B 1 238 ? 10.711 28.875 23.672 1 91.94 238 GLU B O 1
ATOM 5752 N N . GLU B 1 239 ? 8.594 29.516 23.219 1 92.62 239 GLU B N 1
ATOM 5753 C CA . GLU B 1 239 ? 8.859 29.812 21.812 1 92.62 239 GLU B CA 1
ATOM 5754 C C . GLU B 1 239 ? 9.258 31.281 21.641 1 92.62 239 GLU B C 1
ATOM 5756 O O . GLU B 1 239 ? 8.664 32.188 22.25 1 92.62 239 GLU B O 1
ATOM 5761 N N . ALA B 1 240 ? 10.203 31.469 20.797 1 95.38 240 ALA B N 1
ATOM 5762 C CA . ALA B 1 240 ? 10.602 32.812 20.438 1 95.38 240 ALA B CA 1
ATOM 5763 C C . ALA B 1 240 ? 9.469 33.562 19.75 1 95.38 240 ALA B C 1
ATOM 5765 O O . ALA B 1 240 ? 9.352 34.781 19.859 1 95.38 240 ALA B O 1
ATOM 5766 N N . ASP B 1 241 ? 8.57 32.875 19.109 1 94.75 241 ASP B N 1
ATOM 5767 C CA . ASP B 1 241 ? 7.477 33.469 18.344 1 94.75 241 ASP B CA 1
ATOM 5768 C C . ASP B 1 241 ? 6.637 34.375 19.234 1 94.75 241 ASP B C 1
ATOM 5770 O O . ASP B 1 241 ? 6.258 35.469 18.812 1 94.75 241 ASP B O 1
ATOM 5774 N N . THR B 1 242 ? 6.391 33.906 20.391 1 97 242 THR B N 1
ATOM 5775 C CA . THR B 1 242 ? 5.578 34.688 21.312 1 97 242 THR B CA 1
ATOM 5776 C C . THR B 1 242 ? 6.449 35.656 22.109 1 97 242 THR B C 1
ATOM 5778 O O . THR B 1 242 ? 6.051 36.812 22.359 1 97 242 THR B O 1
ATOM 5781 N N . ARG B 1 243 ? 7.648 35.25 22.438 1 98 243 ARG B N 1
ATOM 5782 C CA . ARG B 1 243 ? 8.523 36.062 23.281 1 98 243 ARG B CA 1
ATOM 5783 C C . ARG B 1 243 ? 8.953 37.344 22.547 1 98 243 ARG B C 1
ATOM 5785 O O . ARG B 1 243 ? 9.234 38.344 23.188 1 98 243 ARG B O 1
ATOM 5792 N N . LEU B 1 244 ? 9 37.344 21.281 1 98.56 244 LEU B N 1
ATOM 5793 C CA . LEU B 1 244 ? 9.273 38.5 20.469 1 98.56 244 LEU B CA 1
ATOM 5794 C C . LEU B 1 244 ? 8.344 39.656 20.859 1 98.56 244 LEU B C 1
ATOM 5796 O O . LEU B 1 244 ? 8.766 40.812 20.906 1 98.56 244 LEU B O 1
ATOM 5800 N N . PHE B 1 245 ? 7.219 39.312 21.219 1 98.62 245 PHE B N 1
ATOM 5801 C CA . PHE B 1 245 ? 6.207 40.344 21.438 1 98.62 245 PHE B CA 1
ATOM 5802 C C . PHE B 1 245 ? 6.258 40.844 22.875 1 98.62 245 PHE B C 1
ATOM 5804 O O . PHE B 1 245 ? 5.734 41.938 23.172 1 98.62 245 PHE B O 1
ATOM 5811 N N . VAL B 1 246 ? 6.816 40.031 23.766 1 98.56 246 VAL B N 1
ATOM 5812 C CA . VAL B 1 246 ? 7.148 40.594 25.062 1 98.56 246 VAL B CA 1
ATOM 5813 C C . VAL B 1 246 ? 8.125 41.75 24.906 1 98.56 246 VAL B C 1
ATOM 5815 O O . VAL B 1 246 ? 7.961 42.812 25.547 1 98.56 246 VAL B O 1
ATOM 5818 N N . HIS B 1 247 ? 9.094 41.594 24.062 1 98.69 247 HIS B N 1
ATOM 5819 C CA . HIS B 1 247 ? 10.086 42.625 23.797 1 98.69 247 HIS B CA 1
ATOM 5820 C C . HIS B 1 247 ? 9.469 43.781 23.062 1 98.69 247 HIS B C 1
ATOM 5822 O O . HIS B 1 247 ? 9.844 44.938 23.297 1 98.69 247 HIS B O 1
ATOM 5828 N N . LEU B 1 248 ? 8.555 43.5 22.203 1 98.69 248 LEU B N 1
ATOM 5829 C CA . LEU B 1 248 ? 7.824 44.562 21.531 1 98.69 248 LEU B CA 1
ATOM 5830 C C . LEU B 1 248 ? 7.078 45.438 22.547 1 98.69 248 LEU B C 1
ATOM 5832 O O . LEU B 1 248 ? 7.148 46.656 22.484 1 98.69 248 LEU B O 1
ATOM 5836 N N . ALA B 1 249 ? 6.352 44.75 23.406 1 98.44 249 ALA B N 1
ATOM 5837 C CA . ALA B 1 249 ? 5.602 45.469 24.422 1 98.44 249 ALA B CA 1
ATOM 5838 C C . ALA B 1 249 ? 6.52 46.375 25.266 1 98.44 249 ALA B C 1
ATOM 5840 O O . ALA B 1 249 ? 6.168 47.5 25.578 1 98.44 249 ALA B O 1
ATOM 5841 N N . ASP B 1 250 ? 7.668 45.812 25.609 1 98.38 250 ASP B N 1
ATOM 5842 C CA . ASP B 1 250 ? 8.641 46.594 26.391 1 98.38 250 ASP B CA 1
ATOM 5843 C C . ASP B 1 250 ? 9.148 47.781 25.609 1 98.38 250 ASP B C 1
ATOM 5845 O O . ASP B 1 250 ? 9.258 48.875 26.156 1 98.38 250 ASP B O 1
ATOM 5849 N N . ALA B 1 251 ? 9.492 47.625 24.359 1 98.19 251 ALA B N 1
ATOM 5850 C CA . ALA B 1 251 ? 9.961 48.719 23.5 1 98.19 251 ALA B CA 1
ATOM 5851 C C . ALA B 1 251 ? 8.922 49.844 23.422 1 98.19 251 ALA B C 1
ATOM 5853 O O . ALA B 1 251 ? 9.266 51 23.547 1 98.19 251 ALA B O 1
ATOM 5854 N N . VAL B 1 252 ? 7.734 49.406 23.25 1 97.88 252 VAL B N 1
ATOM 5855 C CA . VAL B 1 252 ? 6.641 50.375 23.141 1 97.88 252 VAL B CA 1
ATOM 5856 C C . VAL B 1 252 ? 6.477 51.125 24.469 1 97.88 252 VAL B C 1
ATOM 5858 O O . VAL B 1 252 ? 6.289 52.344 24.5 1 97.88 252 VAL B O 1
ATOM 5861 N N . ALA B 1 253 ? 6.484 50.375 25.531 1 96.44 253 ALA B N 1
ATOM 5862 C CA . ALA B 1 253 ? 6.363 50.969 26.859 1 96.44 253 ALA B CA 1
ATOM 5863 C C . ALA B 1 253 ? 7.473 52 27.094 1 96.44 253 ALA B C 1
ATOM 5865 O O . ALA B 1 253 ? 7.293 52.969 27.859 1 96.44 253 ALA B O 1
ATOM 5866 N N . HIS B 1 254 ? 8.625 51.844 26.453 1 95.94 254 HIS B N 1
ATOM 5867 C CA . HIS B 1 254 ? 9.766 52.719 26.609 1 95.94 254 HIS B CA 1
ATOM 5868 C C . HIS B 1 254 ? 9.789 53.781 25.531 1 95.94 254 HIS B C 1
ATOM 5870 O O . HIS B 1 254 ? 10.836 54.375 25.25 1 95.94 254 HIS B O 1
ATOM 5876 N N . GLY B 1 255 ? 8.672 53.906 24.766 1 95.31 255 GLY B N 1
ATOM 5877 C CA . GLY B 1 255 ? 8.484 55.094 23.922 1 95.31 255 GLY B CA 1
ATOM 5878 C C . GLY B 1 255 ? 8.695 54.812 22.453 1 95.31 255 GLY B C 1
ATOM 5879 O O . GLY B 1 255 ? 8.602 55.719 21.625 1 95.31 255 GLY B O 1
ATOM 5880 N N . CYS B 1 256 ? 8.977 53.594 22.062 1 97.25 256 CYS B N 1
ATOM 5881 C CA . CYS B 1 256 ? 9.117 53.281 20.641 1 97.25 256 CYS B CA 1
ATOM 5882 C C . CYS B 1 256 ? 7.766 53.281 19.938 1 97.25 256 CYS B C 1
ATOM 5884 O O . CYS B 1 256 ? 6.848 52.562 20.375 1 97.25 256 CYS B O 1
ATOM 5886 N N . GLU B 1 257 ? 7.695 53.969 18.844 1 98.06 257 GLU B N 1
ATOM 5887 C CA . GLU B 1 257 ? 6.441 54.062 18.109 1 98.06 257 GLU B CA 1
ATOM 5888 C C . GLU B 1 257 ? 6.508 53.25 16.812 1 98.06 257 GLU B C 1
ATOM 5890 O O . GLU B 1 257 ? 5.477 52.906 16.234 1 98.06 257 GLU B O 1
ATOM 5895 N N . LYS B 1 258 ? 7.695 53.062 16.312 1 98.44 258 LYS B N 1
ATOM 5896 C CA . LYS B 1 258 ? 7.934 52.312 15.086 1 98.44 258 LYS B CA 1
ATOM 5897 C C . LYS B 1 258 ? 8.953 51.188 15.32 1 98.44 258 LYS B C 1
ATOM 5899 O O . LYS B 1 258 ? 10.078 51.469 15.742 1 98.44 258 LYS B O 1
ATOM 5904 N N . VAL B 1 259 ? 8.5 50 15.055 1 98.62 259 VAL B N 1
ATOM 5905 C CA . VAL B 1 259 ? 9.344 48.844 15.375 1 98.62 259 VAL B CA 1
ATOM 5906 C C . VAL B 1 259 ? 9.312 47.844 14.211 1 98.62 259 VAL B C 1
ATOM 5908 O O . VAL B 1 259 ? 8.305 47.719 13.516 1 98.62 259 VAL B O 1
ATOM 5911 N N . THR B 1 260 ? 10.391 47.125 13.977 1 98.38 260 THR B N 1
ATOM 5912 C CA . THR B 1 260 ? 10.461 46.062 13.008 1 98.38 260 THR B CA 1
ATOM 5913 C C . THR B 1 260 ? 10.805 44.75 13.695 1 98.38 260 THR B C 1
ATOM 5915 O O . THR B 1 260 ? 11.734 44.688 14.5 1 98.38 260 THR B O 1
ATOM 5918 N N . ILE B 1 261 ? 10.031 43.719 13.391 1 98.31 261 ILE B N 1
ATOM 5919 C CA . ILE B 1 261 ? 10.352 42.344 13.812 1 98.31 261 ILE B CA 1
ATOM 5920 C C . ILE B 1 261 ? 10.852 41.562 12.609 1 98.31 261 ILE B C 1
ATOM 5922 O O . ILE B 1 261 ? 10.188 41.5 11.578 1 98.31 261 ILE B O 1
ATOM 5926 N N . ARG B 1 262 ? 12 40.969 12.75 1 96.94 262 ARG B N 1
ATOM 5927 C CA . ARG B 1 262 ? 12.562 40.125 11.695 1 96.94 262 ARG B CA 1
ATOM 5928 C C . ARG B 1 262 ? 12.273 38.656 11.953 1 96.94 262 ARG B C 1
ATOM 5930 O O . ARG B 1 262 ? 12.672 38.094 12.984 1 96.94 262 ARG B O 1
ATOM 5937 N N . THR B 1 263 ? 11.562 38.062 10.969 1 95.62 263 THR B N 1
ATOM 5938 C CA . THR B 1 263 ? 11.195 36.656 11.125 1 95.62 263 THR B CA 1
ATOM 5939 C C . THR B 1 263 ? 10.898 36 9.773 1 95.62 263 THR B C 1
ATOM 5941 O O . THR B 1 263 ? 10.828 36.719 8.758 1 95.62 263 THR B O 1
ATOM 5944 N N . CYS B 1 264 ? 10.859 34.688 9.734 1 92 264 CYS B N 1
ATOM 5945 C CA . CYS B 1 264 ? 10.414 33.969 8.555 1 92 264 CYS B CA 1
ATOM 5946 C C . CYS B 1 264 ? 9.203 33.094 8.875 1 92 264 CYS B C 1
ATOM 5948 O O . CYS B 1 264 ? 8.781 32.281 8.055 1 92 264 CYS B O 1
ATOM 5950 N N . ASP B 1 265 ? 8.68 33.281 10.031 1 91.81 265 ASP B N 1
ATOM 5951 C CA . ASP B 1 265 ? 7.578 32.406 10.477 1 91.81 265 ASP B CA 1
ATOM 5952 C C . ASP B 1 265 ? 6.234 33.125 10.312 1 91.81 265 ASP B C 1
ATOM 5954 O O . ASP B 1 265 ? 6.047 34.219 10.805 1 91.81 265 ASP B O 1
ATOM 5958 N N . THR B 1 266 ? 5.324 32.469 9.742 1 93 266 THR B N 1
ATOM 5959 C CA . THR B 1 266 ? 3.984 33 9.5 1 93 266 THR B CA 1
ATOM 5960 C C . THR B 1 266 ? 3.252 33.25 10.82 1 93 266 THR B C 1
ATOM 5962 O O . THR B 1 266 ? 2.479 34.188 10.938 1 93 266 THR B O 1
ATOM 5965 N N . GLY B 1 267 ? 3.508 32.406 11.797 1 94.19 267 GLY B N 1
ATOM 5966 C CA . GLY B 1 267 ? 2.879 32.562 13.102 1 94.19 267 GLY B CA 1
ATOM 5967 C C . GLY B 1 267 ? 3.191 33.906 13.758 1 94.19 267 GLY B C 1
ATOM 5968 O O . GLY B 1 267 ? 2.33 34.5 14.406 1 94.19 267 GLY B O 1
ATOM 5969 N N . VAL B 1 268 ? 4.359 34.375 13.516 1 97 268 VAL B N 1
ATOM 5970 C CA . VAL B 1 268 ? 4.773 35.656 14.086 1 97 268 VAL B CA 1
ATOM 5971 C C . VAL B 1 268 ? 4 36.781 13.43 1 97 268 VAL B C 1
ATOM 5973 O O . VAL B 1 268 ? 3.561 37.719 14.102 1 97 268 VAL B O 1
ATOM 5976 N N . LEU B 1 269 ? 3.869 36.656 12.141 1 97.06 269 LEU B N 1
ATOM 5977 C CA . LEU B 1 269 ? 3.082 37.688 11.438 1 97.06 269 LEU B CA 1
ATOM 5978 C C . LEU B 1 269 ? 1.652 37.719 11.969 1 97.06 269 LEU B C 1
ATOM 5980 O O . LEU B 1 269 ? 1.094 38.781 12.188 1 97.06 269 LEU B O 1
ATOM 5984 N N . VAL B 1 270 ? 1.111 36.562 12.18 1 97.38 270 VAL B N 1
ATOM 5985 C CA . VAL B 1 270 ? -0.26 36.469 12.664 1 97.38 270 VAL B CA 1
ATOM 5986 C C . VAL B 1 270 ? -0.385 37.094 14.031 1 97.38 270 VAL B C 1
ATOM 5988 O O . VAL B 1 270 ? -1.323 37.875 14.281 1 97.38 270 VAL B O 1
ATOM 5991 N N . ILE B 1 271 ? 0.54 36.844 14.898 1 98.06 271 ILE B N 1
ATOM 5992 C CA . ILE B 1 271 ? 0.539 37.469 16.219 1 98.06 271 ILE B CA 1
ATOM 5993 C C . ILE B 1 271 ? 0.698 38.969 16.109 1 98.06 271 ILE B C 1
ATOM 5995 O O . ILE B 1 271 ? 0.011 39.719 16.797 1 98.06 271 ILE B O 1
ATOM 5999 N N . ALA B 1 272 ? 1.568 39.406 15.227 1 98.56 272 ALA B N 1
ATOM 6000 C CA . ALA B 1 272 ? 1.823 40.812 15.023 1 98.56 272 ALA B CA 1
ATOM 6001 C C . ALA B 1 272 ? 0.543 41.562 14.641 1 98.56 272 ALA B C 1
ATOM 6003 O O . ALA B 1 272 ? 0.232 42.625 15.195 1 98.56 272 ALA B O 1
ATOM 6004 N N . VAL B 1 273 ? -0.134 41 13.75 1 98.19 273 VAL B N 1
ATOM 6005 C CA . VAL B 1 273 ? -1.366 41.594 13.273 1 98.19 273 VAL B CA 1
ATOM 6006 C C . VAL B 1 273 ? -2.393 41.656 14.406 1 98.19 273 VAL B C 1
ATOM 6008 O O . VAL B 1 273 ? -3.072 42.656 14.594 1 98.19 273 VAL B O 1
ATOM 6011 N N . SER B 1 274 ? -2.457 40.625 15.141 1 97.31 274 SER B N 1
ATOM 6012 C CA . SER B 1 274 ? -3.479 40.469 16.172 1 97.31 274 SER B CA 1
ATOM 6013 C C . SER B 1 274 ? -3.217 41.406 17.344 1 97.31 274 SER B C 1
ATOM 6015 O O . SER B 1 274 ? -4.148 41.812 18.047 1 97.31 274 SER B O 1
ATOM 6017 N N . CYS B 1 275 ? -2.012 41.812 17.641 1 96.06 275 CYS B N 1
ATOM 6018 C CA . CYS B 1 275 ? -1.693 42.531 18.859 1 96.06 275 CYS B CA 1
ATOM 6019 C C . CYS B 1 275 ? -1.761 44.031 18.641 1 96.06 275 CYS B C 1
ATOM 6021 O O . CYS B 1 275 ? -1.675 44.812 19.594 1 96.06 275 CYS B O 1
ATOM 6023 N N . ILE B 1 276 ? -1.965 44.469 17.438 1 96.81 276 ILE B N 1
ATOM 6024 C CA . ILE B 1 276 ? -1.928 45.906 17.094 1 96.81 276 ILE B CA 1
ATOM 6025 C C . ILE B 1 276 ? -2.922 46.656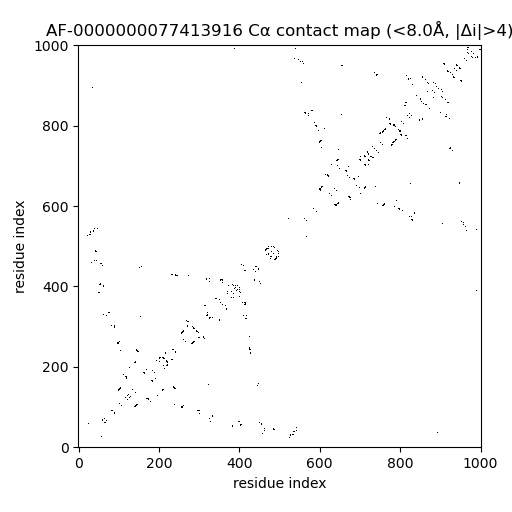 17.953 1 96.81 276 ILE B C 1
ATOM 6027 O O . ILE B 1 276 ? -2.584 47.719 18.516 1 96.81 276 ILE B O 1
ATOM 6031 N N . GLN B 1 277 ? -4.031 46.125 18.109 1 92.75 277 GLN B N 1
ATOM 6032 C CA . GLN B 1 277 ? -5.09 46.812 18.828 1 92.75 277 GLN B CA 1
ATOM 6033 C C . GLN B 1 277 ? -4.75 46.938 20.312 1 92.75 277 GLN B C 1
ATOM 6035 O O . GLN B 1 277 ? -5.227 47.844 21 1 92.75 277 GLN B O 1
ATOM 6040 N N . GLN B 1 278 ? -3.953 46.094 20.766 1 95 278 GLN B N 1
ATOM 6041 C CA . GLN B 1 278 ? -3.6 46.062 22.188 1 95 278 GLN B CA 1
ATOM 6042 C C . GLN B 1 278 ? -2.445 47 22.484 1 95 278 GLN B C 1
ATOM 6044 O O . GLN B 1 278 ? -2.104 47.25 23.656 1 95 278 GLN B O 1
ATOM 6049 N N . LEU B 1 279 ? -1.858 47.531 21.453 1 96.69 279 LEU B N 1
ATOM 6050 C CA . LEU B 1 279 ? -0.738 48.469 21.594 1 96.69 279 LEU B CA 1
ATOM 6051 C C . LEU B 1 279 ? -1.053 49.812 20.953 1 96.69 279 LEU B C 1
ATOM 6053 O O . LEU B 1 279 ? -0.455 50.156 19.938 1 96.69 279 LEU B O 1
ATOM 6057 N N . PRO B 1 280 ? -1.871 50.562 21.578 1 93.62 280 PRO B N 1
ATOM 6058 C CA . PRO B 1 280 ? -2.324 51.812 20.969 1 93.62 280 PRO B CA 1
ATOM 6059 C C . PRO B 1 280 ? -1.186 52.812 20.734 1 93.62 280 PRO B C 1
ATOM 6061 O O . PRO B 1 280 ? -1.27 53.656 19.828 1 93.62 280 PRO B O 1
ATOM 6064 N N . GLN B 1 281 ? -0.169 52.719 21.469 1 96.12 281 GLN B N 1
ATOM 6065 C CA . GLN B 1 281 ? 0.945 53.656 21.344 1 96.12 281 GLN B CA 1
ATOM 6066 C C . GLN B 1 281 ? 1.818 53.312 20.141 1 96.12 281 GLN B C 1
ATOM 6068 O O . GLN B 1 281 ? 2.637 54.125 19.719 1 96.12 281 GLN B O 1
ATOM 6073 N N . LEU B 1 282 ? 1.703 52.156 19.656 1 97.5 282 LEU B N 1
ATOM 6074 C CA . LEU B 1 282 ? 2.488 51.719 18.516 1 97.5 282 LEU B CA 1
ATOM 6075 C C . LEU B 1 282 ? 1.904 52.25 17.203 1 97.5 282 LEU B C 1
ATOM 6077 O O . LEU B 1 282 ? 0.755 51.938 16.875 1 97.5 282 LEU B O 1
ATOM 6081 N N . GLN B 1 283 ? 2.643 53 16.484 1 97.31 283 GLN B N 1
ATOM 6082 C CA . GLN B 1 283 ? 2.166 53.594 15.234 1 97.31 283 GLN B CA 1
ATOM 6083 C C . GLN B 1 283 ? 2.391 52.656 14.055 1 97.31 283 GLN B C 1
ATOM 6085 O O . GLN B 1 283 ? 1.493 52.438 13.234 1 97.31 283 GLN B O 1
ATOM 6090 N N . GLU B 1 284 ? 3.631 52.094 14 1 98.19 284 GLU B N 1
ATOM 6091 C CA . GLU B 1 284 ? 3.963 51.188 12.906 1 98.19 284 GLU B CA 1
ATOM 6092 C C . GLU B 1 284 ? 4.68 49.938 13.414 1 98.19 284 GLU B C 1
ATOM 6094 O O . GLU B 1 284 ? 5.641 50.031 14.18 1 98.19 284 GLU B O 1
ATOM 6099 N N . LEU B 1 285 ? 4.156 48.844 13.055 1 98.62 285 LEU B N 1
ATOM 6100 C CA . LEU B 1 285 ? 4.828 47.594 13.281 1 98.62 285 LEU B CA 1
ATOM 6101 C C . LEU B 1 285 ? 5.125 46.875 11.961 1 98.62 285 LEU B C 1
ATOM 6103 O O . LEU B 1 285 ? 4.203 46.5 11.242 1 98.62 285 LEU B O 1
ATOM 6107 N N . TRP B 1 286 ? 6.375 46.688 11.703 1 98.38 286 TRP B N 1
ATOM 6108 C CA . TRP B 1 286 ? 6.812 46.062 10.469 1 98.38 286 TRP B CA 1
ATOM 6109 C C . TRP B 1 286 ? 7.344 44.656 10.758 1 98.38 286 TRP B C 1
ATOM 6111 O O . TRP B 1 286 ? 8 44.406 11.773 1 98.38 286 TRP B O 1
ATOM 6121 N N . VAL B 1 287 ? 6.988 43.75 9.859 1 97.88 287 VAL B N 1
ATOM 6122 C CA . VAL B 1 287 ? 7.562 42.406 9.891 1 97.88 287 VAL B CA 1
ATOM 6123 C C . VAL B 1 287 ? 8.469 42.219 8.672 1 97.88 287 VAL B C 1
ATOM 6125 O O . VAL B 1 287 ? 7.992 42.188 7.535 1 97.88 287 VAL B O 1
ATOM 6128 N N . HIS B 1 288 ? 9.734 42.188 8.953 1 96.69 288 HIS B N 1
ATOM 6129 C CA . HIS B 1 288 ? 10.695 41.812 7.914 1 96.69 288 HIS B CA 1
ATOM 6130 C C . HIS B 1 288 ? 10.703 40.312 7.684 1 96.69 288 HIS B C 1
ATOM 6132 O O . HIS B 1 288 ? 11.352 39.562 8.43 1 96.69 288 HIS B O 1
ATOM 6138 N N . PHE B 1 289 ? 10.062 39.906 6.559 1 93.94 289 PHE B N 1
ATOM 6139 C CA . PHE B 1 289 ? 9.75 38.5 6.336 1 93.94 289 PHE B CA 1
ATOM 6140 C C . PHE B 1 289 ? 10.555 37.938 5.168 1 93.94 289 PHE B C 1
ATOM 6142 O O . PHE B 1 289 ? 10.672 38.594 4.125 1 93.94 289 PHE B O 1
ATOM 6149 N N . GLY B 1 290 ? 11.102 36.656 5.336 1 87.94 290 GLY B N 1
ATOM 6150 C CA . GLY B 1 290 ? 11.773 35.969 4.242 1 87.94 290 GLY B CA 1
ATOM 6151 C C . GLY B 1 290 ? 13.273 36.219 4.215 1 87.94 290 GLY B C 1
ATOM 6152 O O . GLY B 1 290 ? 13.812 36.906 5.086 1 87.94 290 GLY B O 1
ATOM 6153 N N . MET B 1 291 ? 13.906 35.5 3.193 1 83.69 291 MET B N 1
ATOM 6154 C CA . MET B 1 291 ? 15.359 35.625 3.045 1 83.69 291 MET B CA 1
ATOM 6155 C C . MET B 1 291 ? 15.734 35.938 1.604 1 83.69 291 MET B C 1
ATOM 6157 O O . MET B 1 291 ? 15 35.594 0.674 1 83.69 291 MET B O 1
ATOM 6161 N N . GLY B 1 292 ? 16.797 36.625 1.515 1 79.81 292 GLY B N 1
ATOM 6162 C CA . GLY B 1 292 ? 17.344 36.875 0.195 1 79.81 292 GLY B CA 1
ATOM 6163 C C . GLY B 1 292 ? 16.422 37.688 -0.698 1 79.81 292 GLY B C 1
ATOM 6164 O O . GLY B 1 292 ? 15.93 38.719 -0.304 1 79.81 292 GLY B O 1
ATOM 6165 N N . LYS B 1 293 ? 16.156 37.031 -1.891 1 80.19 293 LYS B N 1
ATOM 6166 C CA . LYS B 1 293 ? 15.344 37.719 -2.904 1 80.19 293 LYS B CA 1
ATOM 6167 C C . LYS B 1 293 ? 13.867 37.719 -2.514 1 80.19 293 LYS B C 1
ATOM 6169 O O . LYS B 1 293 ? 13.094 38.531 -3.035 1 80.19 293 LYS B O 1
ATOM 6174 N N . HIS B 1 294 ? 13.508 36.969 -1.547 1 81.12 294 HIS B N 1
ATOM 6175 C CA . HIS B 1 294 ? 12.109 36.875 -1.147 1 81.12 294 HIS B CA 1
ATOM 6176 C C . HIS B 1 294 ? 11.836 37.688 0.123 1 81.12 294 HIS B C 1
ATOM 6178 O O . HIS B 1 294 ? 10.766 37.531 0.724 1 81.12 294 HIS B O 1
ATOM 6184 N N . SER B 1 295 ? 12.844 38.5 0.469 1 88.56 295 SER B N 1
ATOM 6185 C CA . SER B 1 295 ? 12.688 39.312 1.663 1 88.56 295 SER B CA 1
ATOM 6186 C C . SER B 1 295 ? 11.742 40.469 1.411 1 88.56 295 SER B C 1
ATOM 6188 O O . SER B 1 295 ? 11.797 41.125 0.359 1 88.56 295 SER B O 1
ATOM 6190 N N . LYS B 1 296 ? 10.727 40.688 2.271 1 91.94 296 LYS B N 1
ATOM 6191 C CA . LYS B 1 296 ? 9.758 41.781 2.158 1 91.94 296 LYS B CA 1
ATOM 6192 C C . LYS B 1 296 ? 9.406 42.344 3.529 1 91.94 296 LYS B C 1
ATOM 6194 O O . LYS B 1 296 ? 9.555 41.656 4.547 1 91.94 296 LYS B O 1
ATOM 6199 N N . PHE B 1 297 ? 9.086 43.594 3.461 1 96.75 297 PHE B N 1
ATOM 6200 C CA . PHE B 1 297 ? 8.586 44.219 4.668 1 96.75 297 PHE B CA 1
ATOM 6201 C C . PHE B 1 297 ? 7.059 44.281 4.66 1 96.75 297 PHE B C 1
ATOM 6203 O O . PHE B 1 297 ? 6.457 44.844 3.744 1 96.75 297 PHE B O 1
ATOM 6210 N N . LEU B 1 298 ? 6.469 43.688 5.652 1 97.62 298 LEU B N 1
ATOM 6211 C CA . LEU B 1 298 ? 5.02 43.625 5.789 1 97.62 298 LEU B CA 1
ATOM 6212 C C . LEU B 1 298 ? 4.531 44.594 6.871 1 97.62 298 LEU B C 1
ATOM 6214 O O . LEU B 1 298 ? 5.086 44.625 7.973 1 97.62 298 LEU B O 1
ATOM 6218 N N . ALA B 1 299 ? 3.537 45.312 6.559 1 98.31 299 ALA B N 1
ATOM 6219 C CA . ALA B 1 299 ? 2.975 46.281 7.508 1 98.31 299 ALA B CA 1
ATOM 6220 C C . ALA B 1 299 ? 1.843 45.656 8.312 1 98.31 299 ALA B C 1
ATOM 6222 O O . ALA B 1 299 ? 0.68 45.688 7.906 1 98.31 299 ALA B O 1
ATOM 6223 N N . ALA B 1 300 ? 2.182 45.156 9.461 1 98.44 300 ALA B N 1
ATOM 6224 C CA . ALA B 1 300 ? 1.18 44.5 10.305 1 98.44 300 ALA B CA 1
ATOM 6225 C C . ALA B 1 300 ? 0.068 45.469 10.688 1 98.44 300 ALA B C 1
ATOM 6227 O O . ALA B 1 300 ? -1.1 45.094 10.773 1 98.44 300 ALA B O 1
ATOM 6228 N N . HIS B 1 301 ? 0.438 46.719 10.93 1 97.94 301 HIS B N 1
ATOM 6229 C CA . HIS B 1 301 ? -0.54 47.75 11.305 1 97.94 301 HIS B CA 1
ATOM 6230 C C . HIS B 1 301 ? -1.528 48 10.172 1 97.94 301 HIS B C 1
ATOM 6232 O O . HIS B 1 301 ? -2.727 48.156 10.406 1 97.94 301 HIS B O 1
ATOM 6238 N N . GLU B 1 302 ? -1.066 47.969 8.938 1 97.88 302 GLU B N 1
ATOM 6239 C CA . GLU B 1 302 ? -1.952 48.156 7.793 1 97.88 302 GLU B CA 1
ATOM 6240 C C . GLU B 1 302 ? -2.838 46.938 7.57 1 97.88 302 GLU B C 1
ATOM 6242 O O . GLU B 1 302 ? -4.02 47.062 7.246 1 97.88 302 GLU B O 1
ATOM 6247 N N . ILE B 1 303 ? -2.26 45.812 7.691 1 98.06 303 ILE B N 1
ATOM 6248 C CA . ILE B 1 303 ? -3.014 44.562 7.547 1 98.06 303 ILE B CA 1
ATOM 6249 C C . ILE B 1 303 ? -4.164 44.531 8.547 1 98.06 303 ILE B C 1
ATOM 6251 O O . ILE B 1 303 ? -5.293 44.188 8.203 1 98.06 303 ILE B O 1
ATOM 6255 N N . ALA B 1 304 ? -3.879 44.906 9.773 1 97.88 304 ALA B N 1
ATOM 6256 C CA . ALA B 1 304 ? -4.891 44.938 10.828 1 97.88 304 ALA B CA 1
ATOM 6257 C C . ALA B 1 304 ? -6.027 45.906 10.469 1 97.88 304 ALA B C 1
ATOM 6259 O O . ALA B 1 304 ? -7.195 45.594 10.727 1 97.88 304 ALA B O 1
ATOM 6260 N N . ILE B 1 305 ? -5.664 46.969 9.922 1 96.81 305 ILE B N 1
ATOM 6261 C CA . ILE B 1 305 ? -6.652 48 9.539 1 96.81 305 ILE B CA 1
ATOM 6262 C C . ILE B 1 305 ? -7.566 47.438 8.453 1 96.81 305 ILE B C 1
ATOM 6264 O O . ILE B 1 305 ? -8.789 47.531 8.547 1 96.81 305 ILE B O 1
ATOM 6268 N N . VAL B 1 306 ? -7 46.812 7.488 1 96.88 306 VAL B N 1
ATOM 6269 C CA . VAL B 1 306 ? -7.762 46.281 6.352 1 96.88 306 VAL B CA 1
ATOM 6270 C C . VAL B 1 306 ? -8.672 45.156 6.809 1 96.88 306 VAL B C 1
ATOM 6272 O O . VAL B 1 306 ? -9.828 45.062 6.379 1 96.88 306 VAL B O 1
ATOM 6275 N N . LEU B 1 307 ? -8.211 44.281 7.645 1 96.12 307 LEU B N 1
ATOM 6276 C CA . LEU B 1 307 ? -8.992 43.156 8.133 1 96.12 307 LEU B CA 1
ATOM 6277 C C . LEU B 1 307 ? -10.109 43.625 9.062 1 96.12 307 LEU B C 1
ATOM 6279 O O . LEU B 1 307 ? -11.172 43 9.117 1 96.12 307 LEU B O 1
ATOM 6283 N N . GLY B 1 308 ? -9.844 44.688 9.75 1 95.38 308 GLY B N 1
ATOM 6284 C CA . GLY B 1 308 ? -10.758 45.125 10.789 1 95.38 308 GLY B CA 1
ATOM 6285 C C . GLY B 1 308 ? -10.453 44.5 12.148 1 95.38 308 GLY B C 1
ATOM 6286 O O . GLY B 1 308 ? -9.758 43.5 12.234 1 95.38 308 GLY B O 1
ATOM 6287 N N . PRO B 1 309 ? -10.93 45.031 13.234 1 94.69 309 PRO B N 1
ATOM 6288 C CA . PRO B 1 309 ? -10.57 44.625 14.594 1 94.69 309 PRO B CA 1
ATOM 6289 C C . PRO B 1 309 ? -10.992 43.188 14.906 1 94.69 309 PRO B C 1
ATOM 6291 O O . PRO B 1 309 ? -10.227 42.438 15.5 1 94.69 309 PRO B O 1
ATOM 6294 N N . GLU B 1 310 ? -12.148 42.812 14.461 1 94.75 310 GLU B N 1
ATOM 6295 C CA . GLU B 1 310 ? -12.672 41.5 14.797 1 94.75 310 GLU B CA 1
ATOM 6296 C C . GLU B 1 310 ? -11.859 40.406 14.125 1 94.75 310 GLU B C 1
ATOM 6298 O O . GLU B 1 310 ? -11.43 39.438 14.781 1 94.75 310 GLU B O 1
ATOM 6303 N N . LYS B 1 311 ? -11.617 40.531 12.906 1 95.94 311 LYS B N 1
ATOM 6304 C CA . LYS B 1 311 ? -10.883 39.531 12.156 1 95.94 311 LYS B CA 1
ATOM 6305 C C . LYS B 1 311 ? -9.414 39.5 12.555 1 95.94 311 LYS B C 1
ATOM 6307 O O . LYS B 1 311 ? -8.805 38.438 12.633 1 95.94 311 LYS B O 1
ATOM 6312 N N . SER B 1 312 ? -8.82 40.656 12.789 1 96.81 312 SER B N 1
ATOM 6313 C CA . SER B 1 312 ? -7.426 40.688 13.211 1 96.81 312 SER B CA 1
ATOM 6314 C C . SER B 1 312 ? -7.223 39.969 14.539 1 96.81 312 SER B C 1
ATOM 6316 O O . SER B 1 312 ? -6.246 39.25 14.711 1 96.81 312 SER B O 1
ATOM 6318 N N . GLU B 1 313 ? -8.148 40.156 15.344 1 95.06 313 GLU B N 1
ATOM 6319 C CA . GLU B 1 313 ? -8.055 39.531 16.656 1 95.06 313 GLU B CA 1
ATOM 6320 C C . GLU B 1 313 ? -8.281 38.031 16.547 1 95.06 313 GLU B C 1
ATOM 6322 O O . GLU B 1 313 ? -7.645 37.25 17.266 1 95.06 313 GLU B O 1
ATOM 6327 N N . SER B 1 314 ? -9.242 37.656 15.703 1 96.75 314 SER B N 1
ATOM 6328 C CA . SER B 1 314 ? -9.633 36.25 15.602 1 96.75 314 SER B CA 1
ATOM 6329 C C . SER B 1 314 ? -8.656 35.469 14.727 1 96.75 314 SER B C 1
ATOM 6331 O O . SER B 1 314 ? -8.781 34.25 14.578 1 96.75 314 SER B O 1
ATOM 6333 N N . LEU B 1 315 ? -7.652 36.125 14.203 1 97.19 315 LEU B N 1
ATOM 6334 C CA . LEU B 1 315 ? -6.691 35.531 13.289 1 97.19 315 LEU B CA 1
ATOM 6335 C C . LEU B 1 315 ? -5.891 34.438 13.992 1 97.19 315 LEU B C 1
ATOM 6337 O O . LEU B 1 315 ? -5.496 33.438 13.367 1 97.19 315 LEU B O 1
ATOM 6341 N N . LEU B 1 316 ? -5.688 34.625 15.289 1 97.5 316 LEU B N 1
ATOM 6342 C CA . LEU B 1 316 ? -4.957 33.625 16.062 1 97.5 316 LEU B CA 1
ATOM 6343 C C . LEU B 1 316 ? -5.711 32.312 16.078 1 97.5 316 LEU B C 1
ATOM 6345 O O . LEU B 1 316 ? -5.133 31.25 15.805 1 97.5 316 LEU B O 1
ATOM 6349 N N . GLY B 1 317 ? -7.008 32.438 16.344 1 97.88 317 GLY B N 1
ATOM 6350 C CA . GLY B 1 317 ? -7.84 31.234 16.344 1 97.88 317 GLY B CA 1
ATOM 6351 C C . GLY B 1 317 ? -7.914 30.562 14.992 1 97.88 317 GLY B C 1
ATOM 6352 O O . GLY B 1 317 ? -7.84 29.328 14.898 1 97.88 317 GLY B O 1
ATOM 6353 N N . PHE B 1 318 ? -8.008 31.344 14 1 97.88 318 PHE B N 1
ATOM 6354 C CA . PHE B 1 318 ? -8.055 30.828 12.641 1 97.88 318 PHE B CA 1
ATOM 6355 C C . PHE B 1 318 ? -6.77 30.094 12.297 1 97.88 318 PHE B C 1
ATOM 6357 O O . PHE B 1 318 ? -6.816 28.969 11.766 1 97.88 318 PHE B O 1
ATOM 6364 N N . HIS B 1 319 ? -5.668 30.688 12.555 1 96.94 319 HIS B N 1
ATOM 6365 C CA . HIS B 1 319 ? -4.371 30.109 12.227 1 96.94 319 HIS B CA 1
ATOM 6366 C C . HIS B 1 319 ? -4.148 28.797 12.961 1 96.94 319 HIS B C 1
ATOM 6368 O O . HIS B 1 319 ? -3.682 27.812 12.367 1 96.94 319 HIS B O 1
ATOM 6374 N N . ALA B 1 320 ? -4.492 28.766 14.188 1 97.12 320 ALA B N 1
ATOM 6375 C CA . ALA B 1 320 ? -4.332 27.562 14.977 1 97.12 320 ALA B CA 1
ATOM 6376 C C . ALA B 1 320 ? -5.246 26.453 14.477 1 97.12 320 ALA B C 1
ATOM 6378 O O . ALA B 1 320 ? -4.793 25.328 14.227 1 97.12 320 ALA B O 1
ATOM 6379 N N . PHE B 1 321 ? -6.488 26.781 14.195 1 98.12 321 PHE B N 1
ATOM 6380 C CA . PHE B 1 321 ? -7.52 25.797 13.859 1 98.12 321 PHE B CA 1
ATOM 6381 C C . PHE B 1 321 ? -7.25 25.172 12.5 1 98.12 321 PHE B C 1
ATOM 6383 O O . PHE B 1 321 ? -7.547 24 12.289 1 98.12 321 PHE B O 1
ATOM 6390 N N . THR B 1 322 ? -6.68 25.938 11.672 1 97.06 322 THR B N 1
ATOM 6391 C CA . THR B 1 322 ? -6.465 25.453 10.312 1 97.06 322 THR B CA 1
ATOM 6392 C C . THR B 1 322 ? -5.109 24.766 10.195 1 97.06 322 THR B C 1
ATOM 6394 O O . THR B 1 322 ? -4.734 24.312 9.117 1 97.06 322 THR B O 1
ATOM 6397 N N . GLY B 1 323 ? -4.348 24.734 11.273 1 95.75 323 GLY B N 1
ATOM 6398 C CA . GLY B 1 323 ? -3.139 23.922 11.305 1 95.75 323 GLY B CA 1
ATOM 6399 C C . GLY B 1 323 ? -1.895 24.734 11.633 1 95.75 323 GLY B C 1
ATOM 6400 O O . GLY B 1 323 ? -1.686 25.812 11.086 1 95.75 323 GLY B O 1
ATOM 6401 N N . CYS B 1 324 ? -1.137 24.281 12.477 1 94 324 CYS B N 1
ATOM 6402 C CA . CYS B 1 324 ? 0.185 24.781 12.852 1 94 324 CYS B CA 1
ATOM 6403 C C . CYS B 1 324 ? 1.03 23.656 13.445 1 94 324 CYS B C 1
ATOM 6405 O O . CYS B 1 324 ? 0.742 22.469 13.234 1 94 324 CYS B O 1
ATOM 6407 N N . ASP B 1 325 ? 2.049 23.906 14.141 1 89.75 325 ASP B N 1
ATOM 6408 C CA . ASP B 1 325 ? 2.99 22.891 14.586 1 89.75 325 ASP B CA 1
ATOM 6409 C C . ASP B 1 325 ? 2.35 21.969 15.617 1 89.75 325 ASP B C 1
ATOM 6411 O O . ASP B 1 325 ? 2.697 20.781 15.703 1 89.75 325 ASP B O 1
ATOM 6415 N N . THR B 1 326 ? 1.418 22.531 16.375 1 93.81 326 THR B N 1
ATOM 6416 C CA . THR B 1 326 ? 0.836 21.75 17.453 1 93.81 326 THR B CA 1
ATOM 6417 C C . THR B 1 326 ? -0.602 21.344 17.141 1 93.81 326 THR B C 1
ATOM 6419 O O . THR B 1 326 ? -1.274 20.719 17.938 1 93.81 326 THR B O 1
ATOM 6422 N N . VAL B 1 327 ? -1.123 21.766 16.031 1 96.5 327 VAL B N 1
ATOM 6423 C CA . VAL B 1 327 ? -2.471 21.438 15.578 1 96.5 327 VAL B CA 1
ATOM 6424 C C . VAL B 1 327 ? -2.428 20.922 14.141 1 96.5 327 VAL B C 1
ATOM 6426 O O . VAL B 1 327 ? -1.755 21.5 13.289 1 96.5 327 VAL B O 1
ATOM 6429 N N . SER B 1 328 ? -3.135 19.906 13.93 1 96.12 328 SER B N 1
ATOM 6430 C CA . SER B 1 328 ? -3.107 19.219 12.641 1 96.12 328 SER B CA 1
ATOM 6431 C C . SER B 1 328 ? -3.699 20.094 11.539 1 96.12 328 SER B C 1
ATOM 6433 O O . SER B 1 328 ? -4.609 20.891 11.797 1 96.12 328 SER B O 1
ATOM 6435 N N . TYR B 1 329 ? -3.182 19.875 10.391 1 96.06 329 TYR B N 1
ATOM 6436 C CA . TYR B 1 329 ? -3.818 20.391 9.188 1 96.06 329 TYR B CA 1
ATOM 6437 C C . TYR B 1 329 ? -4.906 19.453 8.695 1 96.06 329 TYR B C 1
ATOM 6439 O O . TYR B 1 329 ? -4.836 18.234 8.922 1 96.06 329 TYR B O 1
ATOM 6447 N N . PHE B 1 330 ? -5.934 20.031 8.086 1 96.5 330 PHE B N 1
ATOM 6448 C CA . PHE B 1 330 ? -6.91 19.203 7.395 1 96.5 330 PHE B CA 1
ATOM 6449 C C . PHE B 1 330 ? -6.367 18.719 6.051 1 96.5 330 PHE B C 1
ATOM 6451 O O . PHE B 1 330 ? -5.883 19.531 5.254 1 96.5 330 PHE B O 1
ATOM 6458 N N . LYS B 1 331 ? -6.453 17.453 5.824 1 95.12 331 LYS B N 1
ATOM 6459 C CA . LYS B 1 331 ? -5.922 16.906 4.578 1 95.12 331 LYS B CA 1
ATOM 6460 C C . LYS B 1 331 ? -6.559 17.594 3.365 1 95.12 331 LYS B C 1
ATOM 6462 O O . LYS B 1 331 ? -7.785 17.594 3.227 1 95.12 331 LYS B O 1
ATOM 6467 N N . GLY B 1 332 ? -5.727 18.141 2.559 1 92.06 332 GLY B N 1
ATOM 6468 C CA . GLY B 1 332 ? -6.18 18.703 1.297 1 92.06 332 GLY B CA 1
ATOM 6469 C C . GLY B 1 332 ? -6.723 20.109 1.434 1 92.06 332 GLY B C 1
ATOM 6470 O O . GLY B 1 332 ? -7.199 20.703 0.459 1 92.06 332 GLY B O 1
ATOM 6471 N N . ILE B 1 333 ? -6.711 20.641 2.609 1 94.62 333 ILE B N 1
ATOM 6472 C CA . ILE B 1 333 ? -7.234 21.969 2.838 1 94.62 333 ILE B CA 1
ATOM 6473 C C . ILE B 1 333 ? -6.09 22.922 3.193 1 94.62 333 ILE B C 1
ATOM 6475 O O . ILE B 1 333 ? -5.57 22.891 4.312 1 94.62 333 ILE B O 1
ATOM 6479 N N . GLY B 1 334 ? -5.785 23.781 2.299 1 93.31 334 GLY B N 1
ATOM 6480 C CA . GLY B 1 334 ? -4.762 24.781 2.549 1 93.31 334 GLY B CA 1
ATOM 6481 C C . GLY B 1 334 ? -5.297 26.016 3.244 1 93.31 334 GLY B C 1
ATOM 6482 O O . GLY B 1 334 ? -6.512 26.188 3.363 1 93.31 334 GLY B O 1
ATOM 6483 N N . LYS B 1 335 ? -4.41 26.906 3.641 1 94.38 335 LYS B N 1
ATOM 6484 C CA . LYS B 1 335 ? -4.785 28.125 4.352 1 94.38 335 LYS B CA 1
ATOM 6485 C C . LYS B 1 335 ? -5.617 29.047 3.463 1 94.38 335 LYS B C 1
ATOM 6487 O O . LYS B 1 335 ? -6.539 29.719 3.941 1 94.38 335 LYS B O 1
ATOM 6492 N N . LEU B 1 336 ? -5.293 29.016 2.195 1 93.81 336 LEU B N 1
ATOM 6493 C CA . LEU B 1 336 ? -6.043 29.859 1.281 1 93.81 336 LEU B CA 1
ATOM 6494 C C . LEU B 1 336 ? -7.484 29.391 1.149 1 93.81 336 LEU B C 1
ATOM 6496 O O . LEU B 1 336 ? -8.414 30.203 1.165 1 93.81 336 LEU B O 1
ATOM 6500 N N . THR B 1 337 ? -7.613 28.141 1.015 1 94.19 337 THR B N 1
ATOM 6501 C CA . THR B 1 337 ? -8.953 27.562 0.976 1 94.19 337 THR B CA 1
ATOM 6502 C C . THR B 1 337 ? -9.719 27.891 2.254 1 94.19 337 THR B C 1
ATOM 6504 O O . THR B 1 337 ? -10.906 28.219 2.205 1 94.19 337 THR B O 1
ATOM 6507 N N . ALA B 1 338 ? -9.055 27.812 3.322 1 96.06 338 ALA B N 1
ATOM 6508 C CA . ALA B 1 338 ? -9.664 28.109 4.617 1 96.06 338 ALA B CA 1
ATOM 6509 C C . ALA B 1 338 ? -10.062 29.578 4.711 1 96.06 338 ALA B C 1
ATOM 6511 O O . ALA B 1 338 ? -11.133 29.906 5.242 1 96.06 338 ALA B O 1
ATOM 6512 N N . VAL B 1 339 ? -9.227 30.438 4.168 1 96.06 339 VAL B N 1
ATOM 6513 C CA . VAL B 1 339 ? -9.531 31.859 4.176 1 96.06 339 VAL B CA 1
ATOM 6514 C C . VAL B 1 339 ? -10.797 32.125 3.354 1 96.06 339 VAL B C 1
ATOM 6516 O O . VAL B 1 339 ? -11.68 32.844 3.785 1 96.06 339 VAL B O 1
ATOM 6519 N N . ASN B 1 340 ? -10.867 31.5 2.219 1 95.44 340 ASN B N 1
ATOM 6520 C CA . ASN B 1 340 ? -12.047 31.656 1.369 1 95.44 340 ASN B CA 1
ATOM 6521 C C . ASN B 1 340 ? -13.312 31.172 2.072 1 95.44 340 ASN B C 1
ATOM 6523 O O . ASN B 1 340 ? -14.367 31.797 1.958 1 95.44 340 ASN B O 1
ATOM 6527 N N . ALA B 1 341 ? -13.203 30.141 2.781 1 96.19 341 ALA B N 1
ATOM 6528 C CA . ALA B 1 341 ? -14.336 29.625 3.553 1 96.19 341 ALA B CA 1
ATOM 6529 C C . ALA B 1 341 ? -14.75 30.609 4.637 1 96.19 341 ALA B C 1
ATOM 6531 O O . ALA B 1 341 ? -15.945 30.828 4.871 1 96.19 341 ALA B O 1
ATOM 6532 N N . TRP B 1 342 ? -13.773 31.203 5.305 1 96.62 342 TRP B N 1
ATOM 6533 C CA . TRP B 1 342 ? -14.016 32.188 6.344 1 96.62 342 TRP B CA 1
ATOM 6534 C C . TRP B 1 342 ? -14.758 33.406 5.777 1 96.62 342 TRP B C 1
ATOM 6536 O O . TRP B 1 342 ? -15.703 33.906 6.395 1 96.62 342 TRP B O 1
ATOM 6546 N N . LEU B 1 343 ? -14.359 33.781 4.566 1 94.56 343 LEU B N 1
ATOM 6547 C CA . LEU B 1 343 ? -14.984 34.938 3.916 1 94.56 343 LEU B CA 1
ATOM 6548 C C . LEU B 1 343 ? -16.438 34.625 3.555 1 94.56 343 LEU B C 1
ATOM 6550 O O . LEU B 1 343 ? -17.297 35.531 3.629 1 94.56 343 LEU B O 1
ATOM 6554 N N . LYS B 1 344 ? -16.672 33.438 3.299 1 93 344 LYS B N 1
ATOM 6555 C CA . LYS B 1 344 ? -18.016 33.031 2.9 1 93 344 LYS B CA 1
ATOM 6556 C C . LYS B 1 344 ? -18.922 32.844 4.117 1 93 344 LYS B C 1
ATOM 6558 O O . LYS B 1 344 ? -20.141 33.031 4.023 1 93 344 LYS B O 1
ATOM 6563 N N . TYR B 1 345 ? -18.312 32.5 5.195 1 94.44 345 TYR B N 1
ATOM 6564 C CA . TYR B 1 345 ? -19.062 32.281 6.43 1 94.44 345 TYR B CA 1
ATOM 6565 C C . TYR B 1 345 ? -18.516 33.156 7.551 1 94.44 345 TYR B C 1
ATOM 6567 O O . TYR B 1 345 ? -17.812 32.688 8.445 1 94.44 345 TYR B O 1
ATOM 6575 N N . PRO B 1 346 ? -18.969 34.312 7.711 1 93.88 346 PRO B N 1
ATOM 6576 C CA . PRO B 1 346 ? -18.422 35.25 8.695 1 93.88 346 PRO B CA 1
ATOM 6577 C C . PRO B 1 346 ? -18.703 34.812 10.133 1 93.88 346 PRO B C 1
ATOM 6579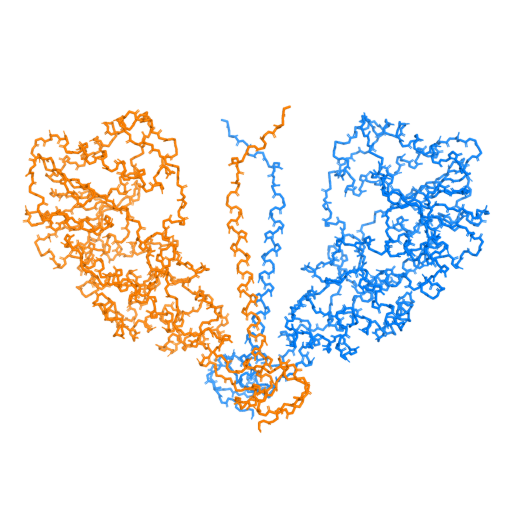 O O . PRO B 1 346 ? -18 35.25 11.055 1 93.88 346 PRO B O 1
ATOM 6582 N N . GLY B 1 347 ? -19.688 33.938 10.266 1 94.88 347 GLY B N 1
ATOM 6583 C CA . GLY B 1 347 ? -19.984 33.406 11.594 1 94.88 347 GLY B CA 1
ATOM 6584 C C . GLY B 1 347 ? -18.828 32.656 12.211 1 94.88 347 GLY B C 1
ATOM 6585 O O . GLY B 1 347 ? -18.766 32.469 13.43 1 94.88 347 GLY B O 1
ATOM 6586 N N . ALA B 1 348 ? -17.891 32.312 11.383 1 97.25 348 ALA B N 1
ATOM 6587 C CA . ALA B 1 348 ? -16.719 31.609 11.867 1 97.25 348 ALA B CA 1
ATOM 6588 C C . ALA B 1 348 ? -15.898 32.5 12.812 1 97.25 348 ALA B C 1
ATOM 6590 O O . ALA B 1 348 ? -15.195 31.969 13.695 1 97.25 348 ALA B O 1
ATOM 6591 N N . THR B 1 349 ? -15.961 33.781 12.672 1 97.94 349 THR B N 1
ATOM 6592 C CA . THR B 1 349 ? -15.242 34.75 13.516 1 97.94 349 THR B CA 1
ATOM 6593 C C . THR B 1 349 ? -15.578 34.531 14.984 1 97.94 349 THR B C 1
ATOM 6595 O O . THR B 1 349 ? -14.68 34.469 15.836 1 97.94 349 THR B O 1
ATOM 6598 N N . ASP B 1 350 ? -16.812 34.312 15.203 1 97.5 350 ASP B N 1
ATOM 6599 C CA . ASP B 1 350 ? -17.234 34.062 16.578 1 97.5 350 ASP B CA 1
ATOM 6600 C C . ASP B 1 350 ? -16.672 32.75 17.109 1 97.5 350 ASP B C 1
ATOM 6602 O O . ASP B 1 350 ? -16.344 32.625 18.297 1 97.5 350 ASP B O 1
ATOM 6606 N N . GLY B 1 351 ? -16.609 31.781 16.25 1 98 351 GLY B N 1
ATOM 6607 C CA . GLY B 1 351 ? -16 30.516 16.625 1 98 351 GLY B CA 1
ATOM 6608 C C . GLY B 1 351 ? -14.539 30.641 16.984 1 98 351 GLY B C 1
ATOM 6609 O O . GLY B 1 351 ? -14.094 30.109 18 1 98 351 GLY B O 1
ATOM 6610 N N . PHE B 1 352 ? -13.812 31.391 16.219 1 98.38 352 PHE B N 1
ATOM 6611 C CA . PHE B 1 352 ? -12.391 31.578 16.438 1 98.38 352 PHE B CA 1
ATOM 6612 C C . PHE B 1 352 ? -12.148 32.375 17.719 1 98.38 352 PHE B C 1
ATOM 6614 O O . PHE B 1 352 ? -11.211 32.125 18.469 1 98.38 352 PHE B O 1
ATOM 6621 N N . LYS B 1 353 ? -13 33.344 17.953 1 97 353 LYS B N 1
ATOM 6622 C CA . LYS B 1 353 ? -12.914 34.094 19.188 1 97 353 LYS B CA 1
ATOM 6623 C C . LYS B 1 353 ? -13.148 33.219 20.406 1 97 353 LYS B C 1
ATOM 6625 O O . LYS B 1 353 ? -12.406 33.312 21.391 1 97 353 LYS B O 1
ATOM 6630 N N . ALA B 1 354 ? -14.141 32.438 20.281 1 97.31 354 ALA B N 1
ATOM 6631 C CA . ALA B 1 354 ? -14.461 31.531 21.391 1 97.31 354 ALA B CA 1
ATOM 6632 C C . ALA B 1 354 ? -13.305 30.562 21.672 1 97.31 354 ALA B C 1
ATOM 6634 O O . ALA B 1 354 ? -13.023 30.25 22.828 1 97.31 354 ALA B O 1
ATOM 6635 N N . LEU B 1 355 ? -12.609 30.094 20.641 1 96.75 355 LEU B N 1
ATOM 6636 C CA . LEU B 1 355 ? -11.445 29.234 20.797 1 96.75 355 LEU B CA 1
ATOM 6637 C C . LEU B 1 355 ? -10.367 29.922 21.625 1 96.75 355 LEU B C 1
ATOM 6639 O O . LEU B 1 355 ? -9.797 29.328 22.547 1 96.75 355 LEU B O 1
ATOM 6643 N N . GLN B 1 356 ? -10.156 31.141 21.297 1 95.12 356 GLN B N 1
ATOM 6644 C CA . GLN B 1 356 ? -9.125 31.922 21.953 1 95.12 356 GLN B CA 1
ATOM 6645 C C . GLN B 1 356 ? -9.461 32.156 23.438 1 95.12 356 GLN B C 1
ATOM 6647 O O . GLN B 1 356 ? -8.57 32.312 24.266 1 95.12 356 GLN B O 1
ATOM 6652 N N . ASP B 1 357 ? -10.742 32.125 23.734 1 94.31 357 ASP B N 1
ATOM 6653 C CA . ASP B 1 357 ? -11.203 32.344 25.094 1 94.31 357 ASP B CA 1
ATOM 6654 C C . ASP B 1 357 ? -11.242 31.031 25.875 1 94.31 357 ASP B C 1
ATOM 6656 O O . ASP B 1 357 ? -11.547 31.016 27.062 1 94.31 357 ASP B O 1
ATOM 6660 N N . GLY B 1 358 ? -11 29.984 25.234 1 94.94 358 GLY B N 1
ATOM 6661 C CA . GLY B 1 358 ? -10.969 28.672 25.891 1 94.94 358 GLY B CA 1
ATOM 6662 C C . GLY B 1 358 ? -12.336 28.031 25.984 1 94.94 358 GLY B C 1
ATOM 6663 O O . GLY B 1 358 ? -12.508 27.031 26.672 1 94.94 358 GLY B O 1
ATOM 6664 N N . THR B 1 359 ? -13.305 28.562 25.312 1 96.19 359 THR B N 1
ATOM 6665 C CA . THR B 1 359 ? -14.656 28.031 25.344 1 96.19 359 THR B CA 1
ATOM 6666 C C . THR B 1 359 ? -14.961 27.234 24.094 1 96.19 359 THR B C 1
ATOM 6668 O O . THR B 1 359 ? -15.766 27.641 23.25 1 96.19 359 THR B O 1
ATOM 6671 N N . VAL B 1 360 ? -14.461 26.062 24.062 1 97.5 360 VAL B N 1
ATOM 6672 C CA . VAL B 1 360 ? -14.508 25.219 22.859 1 97.5 360 VAL B CA 1
ATOM 6673 C C . VAL B 1 360 ? -15.945 24.797 22.578 1 97.5 360 VAL B C 1
ATOM 6675 O O . VAL B 1 360 ? -16.375 24.812 21.422 1 97.5 360 VAL B O 1
ATOM 6678 N N . VAL B 1 361 ? -16.734 24.484 23.594 1 96.31 361 VAL B N 1
ATOM 6679 C CA . VAL B 1 361 ? -18.109 24.031 23.438 1 96.31 361 VAL B CA 1
ATOM 6680 C C . VAL B 1 361 ? -18.922 25.094 22.703 1 96.31 361 VAL B C 1
ATOM 6682 O O . VAL B 1 361 ? -19.703 24.781 21.797 1 96.31 361 VAL B O 1
ATOM 6685 N N . GLN B 1 362 ? -18.672 26.312 23.031 1 96.38 362 GLN B N 1
ATOM 6686 C CA . GLN B 1 362 ? -19.391 27.422 22.406 1 96.38 362 GLN B CA 1
ATOM 6687 C C . GLN B 1 362 ? -18.922 27.641 20.969 1 96.38 362 GLN B C 1
ATOM 6689 O O . GLN B 1 362 ? -19.688 28.141 20.141 1 96.38 362 GLN B O 1
ATOM 6694 N N . ALA B 1 363 ? -17.75 27.25 20.672 1 98 363 ALA B N 1
ATOM 6695 C CA . ALA B 1 363 ? -17.156 27.5 19.375 1 98 363 ALA B CA 1
ATOM 6696 C C . ALA B 1 363 ? -17.625 26.469 18.344 1 98 363 ALA B C 1
ATOM 6698 O O . ALA B 1 363 ? -17.656 26.75 17.141 1 98 363 ALA B O 1
ATOM 6699 N N . MET B 1 364 ? -18.062 25.312 18.75 1 98.12 364 MET B N 1
ATOM 6700 C CA . MET B 1 364 ? -18.172 24.125 17.906 1 98.12 364 MET B CA 1
ATOM 6701 C C . MET B 1 364 ? -19.25 24.328 16.844 1 98.12 364 MET B C 1
ATOM 6703 O O . MET B 1 364 ? -19.094 23.891 15.703 1 98.12 364 MET B O 1
ATOM 6707 N N . GLY B 1 365 ? -20.312 24.938 17.203 1 97.06 365 GLY B N 1
ATOM 6708 C CA . GLY B 1 365 ? -21.359 25.156 16.219 1 97.06 365 GLY B CA 1
ATOM 6709 C C . GLY B 1 365 ? -20.875 25.922 15 1 97.06 365 GLY B C 1
ATOM 6710 O O . GLY B 1 365 ? -21.094 25.484 13.867 1 97.06 365 GLY B O 1
ATOM 6711 N N . ASN B 1 366 ? -20.188 26.969 15.203 1 97.31 366 ASN B N 1
ATOM 6712 C CA . ASN B 1 366 ? -19.656 27.797 14.125 1 97.31 366 ASN B CA 1
ATOM 6713 C C . ASN B 1 366 ? -18.5 27.109 13.414 1 97.31 366 ASN B C 1
ATOM 6715 O O . ASN B 1 366 ? -18.359 27.203 12.195 1 97.31 366 ASN B O 1
ATOM 6719 N N . LEU B 1 367 ? -17.719 26.422 14.164 1 98.19 367 LEU B N 1
ATOM 6720 C CA . LEU B 1 367 ? -16.562 25.766 13.586 1 98.19 367 LEU B CA 1
ATOM 6721 C C . LEU B 1 367 ? -16.984 24.641 12.664 1 98.19 367 LEU B C 1
ATOM 6723 O O . LEU B 1 367 ? -16.328 24.391 11.641 1 98.19 367 LEU B O 1
ATOM 6727 N N . GLU B 1 368 ? -18.031 23.906 12.992 1 97.69 368 GLU B N 1
ATOM 6728 C CA . GLU B 1 368 ? -18.531 22.844 12.133 1 97.69 368 GLU B CA 1
ATOM 6729 C C . GLU B 1 368 ? -18.953 23.391 10.773 1 97.69 368 GLU B C 1
ATOM 6731 O O . GLU B 1 368 ? -18.594 22.828 9.734 1 97.69 368 GLU B O 1
ATOM 6736 N N . VAL B 1 369 ? -19.688 24.438 10.883 1 96.81 369 VAL B N 1
ATOM 6737 C CA . VAL B 1 369 ? -20.156 25.047 9.641 1 96.81 369 VAL B CA 1
ATOM 6738 C C . VAL B 1 369 ? -18.969 25.5 8.805 1 96.81 369 VAL B C 1
ATOM 6740 O O . VAL B 1 369 ? -18.953 25.312 7.586 1 96.81 369 VAL B O 1
ATOM 6743 N N . PHE B 1 370 ? -18.047 26.078 9.445 1 97.44 370 PHE B N 1
ATOM 6744 C CA . PHE B 1 370 ? -16.828 26.531 8.773 1 97.44 370 PHE B CA 1
ATOM 6745 C C . PHE B 1 370 ? -16.125 25.359 8.086 1 97.44 370 PHE B C 1
ATOM 6747 O O . PHE B 1 370 ? -15.773 25.453 6.906 1 97.44 370 PHE B O 1
ATOM 6754 N N . VAL B 1 371 ? -15.914 24.25 8.812 1 98.12 371 VAL B N 1
ATOM 6755 C CA . VAL B 1 371 ? -15.211 23.094 8.266 1 98.12 371 VAL B CA 1
ATOM 6756 C C . VAL B 1 371 ? -15.992 22.531 7.078 1 98.12 371 VAL B C 1
ATOM 6758 O O . VAL B 1 371 ? -15.406 22.203 6.043 1 98.12 371 VAL B O 1
ATOM 6761 N N . VAL B 1 372 ? -17.281 22.391 7.227 1 97.38 372 VAL B N 1
ATOM 6762 C CA . VAL B 1 372 ? -18.125 21.906 6.133 1 97.38 372 VAL B CA 1
ATOM 6763 C C . VAL B 1 372 ? -17.891 22.75 4.887 1 97.38 372 VAL B C 1
ATOM 6765 O O . VAL B 1 372 ? -17.734 22.219 3.783 1 97.38 372 VAL B O 1
ATOM 6768 N N . SER B 1 373 ? -17.766 24.062 5.086 1 96 373 SER B N 1
ATOM 6769 C CA . SER B 1 373 ? -17.609 25 3.979 1 96 373 SER B CA 1
ATOM 6770 C C . SER B 1 373 ? -16.266 24.812 3.283 1 96 373 SER B C 1
ATOM 6772 O O . SER B 1 373 ? -16.109 25.188 2.119 1 96 373 SER B O 1
ATOM 6774 N N . THR B 1 374 ? -15.273 24.266 3.947 1 96.06 374 THR B N 1
ATOM 6775 C CA . THR B 1 374 ? -13.969 24.047 3.332 1 96.06 374 THR B CA 1
ATOM 6776 C C . THR B 1 374 ? -14 22.797 2.449 1 96.06 374 THR B C 1
ATOM 6778 O O . THR B 1 374 ? -13.195 22.672 1.521 1 96.06 374 THR B O 1
ATOM 6781 N N . TYR B 1 375 ? -14.93 21.875 2.723 1 95.81 375 TYR B N 1
ATOM 6782 C CA . TYR B 1 375 ? -14.938 20.594 2.025 1 95.81 375 TYR B CA 1
ATOM 6783 C C . TYR B 1 375 ? -15.945 20.609 0.878 1 95.81 375 TYR B C 1
ATOM 6785 O O . TYR B 1 375 ? -15.812 19.844 -0.078 1 95.81 375 TYR B O 1
ATOM 6793 N N . THR B 1 376 ? -16.969 21.406 1.033 1 92.5 376 THR B N 1
ATOM 6794 C CA . THR B 1 376 ? -17.969 21.406 -0.033 1 92.5 376 THR B CA 1
ATOM 6795 C C . THR B 1 376 ? -18.641 22.781 -0.137 1 92.5 376 THR B C 1
ATOM 6797 O O . THR B 1 376 ? -18.891 23.422 0.877 1 92.5 376 THR B O 1
ATOM 6800 N N . ARG B 1 377 ? -19 23.125 -1.36 1 86.06 377 ARG B N 1
ATOM 6801 C CA . ARG B 1 377 ? -19.672 24.375 -1.631 1 86.06 377 ARG B CA 1
ATOM 6802 C C . ARG B 1 377 ? -21.156 24.156 -1.965 1 86.06 377 ARG B C 1
ATOM 6804 O O . ARG B 1 377 ? -21.953 25.078 -1.934 1 86.06 377 ARG B O 1
ATOM 6811 N N . THR B 1 378 ? -21.453 22.938 -2.174 1 77.94 378 THR B N 1
ATOM 6812 C CA . THR B 1 378 ? -22.766 22.672 -2.764 1 77.94 378 THR B CA 1
ATOM 6813 C C . THR B 1 378 ? -23.672 21.953 -1.771 1 77.94 378 THR B C 1
ATOM 6815 O O . THR B 1 378 ? -24.891 22.062 -1.834 1 77.94 378 THR B O 1
ATOM 6818 N N . ALA B 1 379 ? -23.062 21.297 -0.837 1 72.62 379 ALA B N 1
ATOM 6819 C CA . ALA B 1 379 ? -23.891 20.469 0.044 1 72.62 379 ALA B CA 1
ATOM 6820 C C . ALA B 1 379 ? -24.609 21.328 1.082 1 72.62 379 ALA B C 1
ATOM 6822 O O . ALA B 1 379 ? -24.062 22.344 1.539 1 72.62 379 ALA B O 1
ATOM 6823 N N . SER B 1 380 ? -25.797 20.969 1.386 1 80.44 380 SER B N 1
ATOM 6824 C CA . SER B 1 380 ? -26.594 21.719 2.346 1 80.44 380 SER B CA 1
ATOM 6825 C C . SER B 1 380 ? -26.391 21.203 3.766 1 80.44 380 SER B C 1
ATOM 6827 O O . SER B 1 380 ? -27.109 21.594 4.688 1 80.44 380 SER B O 1
ATOM 6829 N N . CYS B 1 381 ? -25.391 20.578 4.004 1 88 381 CYS B N 1
ATOM 6830 C CA . CYS B 1 381 ? -25.156 20.047 5.344 1 88 381 CYS B CA 1
ATOM 6831 C C . CYS B 1 381 ? -24.547 21.109 6.25 1 88 381 CYS B C 1
ATOM 6833 O O . CYS B 1 381 ? -23.781 21.953 5.789 1 88 381 CYS B O 1
ATOM 6835 N N . GLU B 1 382 ? -24.953 21.031 7.539 1 89.44 382 GLU B N 1
ATOM 6836 C CA . GLU B 1 382 ? -24.453 22.016 8.492 1 89.44 382 GLU B CA 1
ATOM 6837 C C . GLU B 1 382 ? -23.562 21.375 9.555 1 89.44 382 GLU B C 1
ATOM 6839 O O . GLU B 1 382 ? -22.969 22.062 10.383 1 89.44 382 GLU B O 1
ATOM 6844 N N . THR B 1 383 ? -23.562 20.062 9.516 1 96.12 383 THR B N 1
ATOM 6845 C CA . THR B 1 383 ? -22.703 19.344 10.461 1 96.12 383 THR B CA 1
ATOM 6846 C C . THR B 1 383 ? -21.656 18.516 9.734 1 96.12 383 THR B C 1
ATOM 6848 O O . THR B 1 383 ? -21.875 18.078 8.602 1 96.12 383 THR B O 1
ATOM 6851 N N . VAL B 1 384 ? -20.547 18.312 10.391 1 97.94 384 VAL B N 1
ATOM 6852 C CA . VAL B 1 384 ? -19.453 17.594 9.742 1 97.94 384 VAL B CA 1
ATOM 6853 C C . VAL B 1 384 ? -19.844 16.125 9.531 1 97.94 384 VAL B C 1
ATOM 6855 O O . VAL B 1 384 ? -19.484 15.523 8.523 1 97.94 384 VAL B O 1
ATOM 6858 N N . ASN B 1 385 ? -20.625 15.516 10.492 1 97.81 385 ASN B N 1
ATOM 6859 C CA . ASN B 1 385 ? -21.047 14.133 10.336 1 97.81 385 ASN B CA 1
ATOM 6860 C C . ASN B 1 385 ? -21.938 13.953 9.102 1 97.81 385 ASN B C 1
ATOM 6862 O O . ASN B 1 385 ? -21.766 13 8.344 1 97.81 385 ASN B O 1
ATOM 6866 N N . GLU B 1 386 ? -22.859 14.859 8.953 1 96.06 386 GLU B N 1
ATOM 6867 C CA . GLU B 1 386 ? -23.703 14.828 7.766 1 96.06 386 GLU B CA 1
ATOM 6868 C C . GLU B 1 386 ? -22.891 15.039 6.496 1 96.06 386 GLU B C 1
ATOM 6870 O O . GLU B 1 386 ? -23.125 14.375 5.484 1 96.06 386 GLU B O 1
ATOM 6875 N N . CYS B 1 387 ? -21.984 15.945 6.594 1 96.81 387 CYS B N 1
ATOM 6876 C CA . CYS B 1 387 ? -21.109 16.234 5.457 1 96.81 387 CYS B CA 1
ATOM 6877 C C . CYS B 1 387 ? -20.297 15 5.074 1 96.81 387 CYS B C 1
ATOM 6879 O O . CYS B 1 387 ? -20.141 14.703 3.891 1 96.81 387 CYS B O 1
ATOM 6881 N N . ARG B 1 388 ? -19.797 14.312 6.043 1 97.12 388 ARG B N 1
ATOM 6882 C CA . ARG B 1 388 ? -19.062 13.07 5.824 1 97.12 388 ARG B CA 1
ATOM 6883 C C . ARG B 1 388 ? -19.906 12.078 5.031 1 97.12 388 ARG B C 1
ATOM 6885 O O . ARG B 1 388 ? -19.438 11.516 4.035 1 97.12 388 ARG B O 1
ATOM 6892 N N . ARG B 1 389 ? -21.109 11.898 5.52 1 95.19 389 ARG B N 1
ATOM 6893 C CA . ARG B 1 389 ? -22.031 10.969 4.875 1 95.19 389 ARG B CA 1
ATOM 6894 C C . ARG B 1 389 ? -22.281 11.359 3.422 1 95.19 389 ARG B C 1
ATOM 6896 O O . ARG B 1 389 ? -22.141 10.531 2.518 1 95.19 389 ARG B O 1
ATOM 6903 N N . VAL B 1 390 ? -22.516 12.578 3.168 1 93.5 390 VAL B N 1
ATOM 6904 C CA . VAL B 1 390 ? -22.875 13.07 1.841 1 93.5 390 VAL B CA 1
ATOM 6905 C C . VAL B 1 390 ? -21.672 12.945 0.901 1 93.5 390 VAL B C 1
ATOM 6907 O O . VAL B 1 390 ? -21.797 12.438 -0.213 1 93.5 390 VAL B O 1
ATOM 6910 N N . LEU B 1 391 ? -20.531 13.359 1.361 1 94.75 391 LEU B N 1
ATOM 6911 C CA . LEU B 1 391 ? -19.344 13.367 0.509 1 94.75 391 LEU B CA 1
ATOM 6912 C C . LEU B 1 391 ? -18.875 11.945 0.205 1 94.75 391 LEU B C 1
ATOM 6914 O O . LEU B 1 391 ? -18.422 11.664 -0.903 1 94.75 391 LEU B O 1
ATOM 6918 N N . PHE B 1 392 ? -18.984 11.07 1.156 1 94.75 392 PHE B N 1
ATOM 6919 C CA . PHE B 1 392 ? -18.531 9.695 0.971 1 94.75 392 PHE B CA 1
ATOM 6920 C C . PHE B 1 392 ? -19.484 8.938 0.052 1 94.75 392 PHE B C 1
ATOM 6922 O O . PHE B 1 392 ? -19.047 8.188 -0.82 1 94.75 392 PHE B O 1
ATOM 6929 N N . THR B 1 393 ? -20.766 9.125 0.235 1 91.94 393 THR B N 1
ATOM 6930 C CA . THR B 1 393 ? -21.75 8.32 -0.47 1 91.94 393 THR B CA 1
ATOM 6931 C C . THR B 1 393 ? -22.047 8.914 -1.846 1 91.94 393 THR B C 1
ATOM 6933 O O . THR B 1 393 ? -21.969 8.219 -2.859 1 91.94 393 THR B O 1
ATOM 6936 N N . LYS B 1 394 ? -22.297 10.156 -1.942 1 86.69 394 LYS B N 1
ATOM 6937 C CA . LYS B 1 394 ? -22.734 10.773 -3.191 1 86.69 394 LYS B CA 1
ATOM 6938 C C . LYS B 1 394 ? -21.547 11.148 -4.066 1 86.69 394 LYS B C 1
ATOM 6940 O O . LYS B 1 394 ? -21.594 11 -5.289 1 86.69 394 LYS B O 1
ATOM 6945 N N . SER B 1 395 ? -20.453 11.578 -3.457 1 85.75 395 SER B N 1
ATOM 6946 C CA . SER B 1 395 ? -19.328 12.078 -4.23 1 85.75 395 SER B CA 1
ATOM 6947 C C . SER B 1 395 ? -18.219 11.039 -4.309 1 85.75 395 SER B C 1
ATOM 6949 O O . SER B 1 395 ? -17.188 11.258 -4.965 1 85.75 395 SER B O 1
ATOM 6951 N N . ASP B 1 396 ? -18.312 9.977 -3.66 1 86.38 396 ASP B N 1
ATOM 6952 C CA . ASP B 1 396 ? -17.375 8.859 -3.684 1 86.38 396 ASP B CA 1
ATOM 6953 C C . ASP B 1 396 ? -15.977 9.32 -3.268 1 86.38 396 ASP B C 1
ATOM 6955 O O . ASP B 1 396 ? -14.984 8.977 -3.916 1 86.38 396 ASP B O 1
ATOM 6959 N N . ARG B 1 397 ? -15.977 10.156 -2.254 1 90.94 397 ARG B N 1
ATOM 6960 C CA . ARG B 1 397 ? -14.688 10.594 -1.742 1 90.94 397 ARG B CA 1
ATOM 6961 C C . ARG B 1 397 ? -14.109 9.586 -0.76 1 90.94 397 ARG B C 1
ATOM 6963 O O . ARG B 1 397 ? -14.859 8.883 -0.07 1 90.94 397 ARG B O 1
ATOM 6970 N N . GLN B 1 398 ? -12.836 9.586 -0.679 1 89.88 398 GLN B N 1
ATOM 6971 C CA . GLN B 1 398 ? -12.148 8.703 0.257 1 89.88 398 GLN B CA 1
ATOM 6972 C C . GLN B 1 398 ? -12.266 9.219 1.688 1 89.88 398 GLN B C 1
ATOM 6974 O O . GLN B 1 398 ? -12.523 10.406 1.909 1 89.88 398 GLN B O 1
ATOM 6979 N N . LEU B 1 399 ? -12.016 8.359 2.58 1 91 399 LEU B N 1
ATOM 6980 C CA . LEU B 1 399 ? -12.141 8.672 4 1 91 399 LEU B CA 1
ATOM 6981 C C . LEU B 1 399 ? -11.18 9.781 4.402 1 91 399 LEU B C 1
ATOM 6983 O O . LEU B 1 399 ? -11.508 10.617 5.246 1 91 399 LEU B O 1
ATOM 6987 N N . LYS B 1 400 ? -10.047 9.836 3.795 1 92 400 LYS B N 1
ATOM 6988 C CA . LYS B 1 400 ? -9.047 10.844 4.137 1 92 400 LYS B CA 1
ATOM 6989 C C . LYS B 1 400 ? -9.422 12.203 3.547 1 92 400 LYS B C 1
ATOM 6991 O O . LYS B 1 400 ? -8.852 13.227 3.93 1 92 400 LYS B O 1
ATOM 6996 N N . SER B 1 401 ? -10.398 12.219 2.615 1 94.44 401 SER B N 1
ATOM 6997 C CA . SER B 1 401 ? -10.742 13.445 1.896 1 94.44 401 SER B CA 1
ATOM 6998 C C . SER B 1 401 ? -12.109 13.969 2.32 1 94.44 401 SER B C 1
ATOM 7000 O O . SER B 1 401 ? -12.727 14.766 1.606 1 94.44 401 SER B O 1
ATOM 7002 N N . ILE B 1 402 ? -12.617 13.43 3.371 1 96.38 402 ILE B N 1
ATOM 7003 C CA . ILE B 1 402 ? -13.828 13.969 3.98 1 96.38 402 ILE B CA 1
ATOM 7004 C C . ILE B 1 402 ? -13.508 14.516 5.371 1 96.38 402 ILE B C 1
ATOM 7006 O O . ILE B 1 402 ? -12.445 14.219 5.934 1 96.38 402 ILE B O 1
ATOM 7010 N N . PRO B 1 403 ? -14.32 15.391 5.906 1 97.5 403 PRO B N 1
ATOM 7011 C CA . PRO B 1 403 ? -14.008 15.977 7.211 1 97.5 403 PRO B CA 1
ATOM 7012 C C . PRO B 1 403 ? -13.922 14.93 8.32 1 97.5 403 PRO B C 1
ATOM 7014 O O . PRO B 1 403 ? -14.438 13.82 8.172 1 97.5 403 PRO B O 1
ATOM 7017 N N . PRO B 1 404 ? -13.188 15.266 9.391 1 98.12 404 PRO B N 1
ATOM 7018 C CA . PRO B 1 404 ? -13.258 14.391 10.562 1 98.12 404 PRO B CA 1
ATOM 7019 C C . PRO B 1 404 ? -14.648 14.359 11.195 1 98.12 404 PRO B C 1
ATOM 7021 O O . PRO B 1 404 ? -15.508 15.18 10.844 1 98.12 404 PRO B O 1
ATOM 7024 N N . THR B 1 405 ? -14.906 13.43 12.062 1 98.38 405 THR B N 1
ATOM 7025 C CA . THR B 1 405 ? -16.156 13.383 12.812 1 98.38 405 THR B CA 1
ATOM 7026 C C . THR B 1 405 ? -16.25 14.562 13.773 1 98.38 405 THR B C 1
ATOM 7028 O O . THR B 1 405 ? -15.25 15.211 14.078 1 98.38 405 THR B O 1
ATOM 7031 N N . ARG B 1 406 ? -17.438 14.844 14.219 1 98.25 406 ARG B N 1
ATOM 7032 C CA . ARG B 1 406 ? -17.656 15.906 15.188 1 98.25 406 ARG B CA 1
ATOM 7033 C C . ARG B 1 406 ? -16.812 15.688 16.438 1 98.25 406 ARG B C 1
ATOM 7035 O O . ARG B 1 406 ? -16.234 16.625 16.984 1 98.25 406 ARG B O 1
ATOM 7042 N N . ASN B 1 407 ? -16.734 14.422 16.859 1 98.25 407 ASN B N 1
ATOM 7043 C CA . ASN B 1 407 ? -15.945 14.086 18.047 1 98.25 407 ASN B CA 1
ATOM 7044 C C . ASN B 1 407 ? -14.461 14.367 17.828 1 98.25 407 ASN B C 1
ATOM 7046 O O . ASN B 1 407 ? -13.812 14.961 18.688 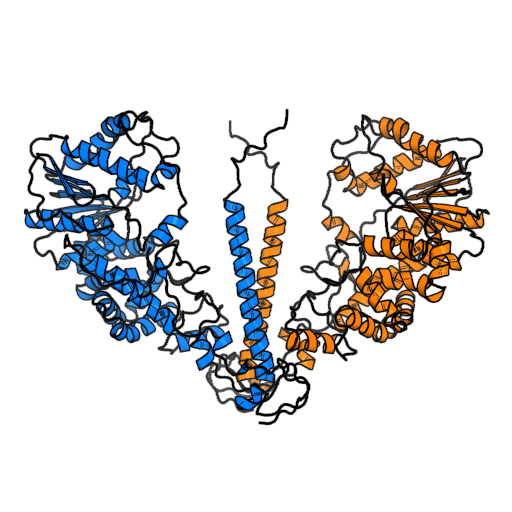1 98.25 407 ASN B O 1
ATOM 7050 N N . ALA B 1 408 ? -13.945 13.961 16.719 1 98.44 408 ALA B N 1
ATOM 7051 C CA . ALA B 1 408 ? -12.547 14.211 16.391 1 98.44 408 ALA B CA 1
ATOM 7052 C C . ALA B 1 408 ? -12.289 15.703 16.219 1 98.44 408 ALA B C 1
ATOM 7054 O O . ALA B 1 408 ? -11.242 16.219 16.641 1 98.44 408 ALA B O 1
ATOM 7055 N N . LEU B 1 409 ? -13.195 16.328 15.617 1 98.62 409 LEU B N 1
ATOM 7056 C CA . LEU B 1 409 ? -13.078 17.766 15.398 1 98.62 409 LEU B CA 1
ATOM 7057 C C . LEU B 1 409 ? -13.023 18.516 16.719 1 98.62 409 LEU B C 1
ATOM 7059 O O . LEU B 1 409 ? -12.305 19.5 16.859 1 98.62 409 LEU B O 1
ATOM 7063 N N . GLU B 1 410 ? -13.789 18.094 17.609 1 98.62 410 GLU B N 1
ATOM 7064 C CA . GLU B 1 410 ? -13.789 18.719 18.922 1 98.62 410 GLU B CA 1
ATOM 7065 C C . GLU B 1 410 ? -12.414 18.641 19.578 1 98.62 410 GLU B C 1
ATOM 7067 O O . GLU B 1 410 ? -11.938 19.609 20.172 1 98.62 410 GLU B O 1
ATOM 7072 N N . GLN B 1 411 ? -11.773 17.5 19.484 1 98.31 411 GLN B N 1
ATOM 7073 C CA . GLN B 1 411 ? -10.43 17.359 20.031 1 98.31 411 GLN B CA 1
ATOM 7074 C C . GLN B 1 411 ? -9.445 18.266 19.281 1 98.31 411 GLN B C 1
ATOM 7076 O O . GLN B 1 411 ? -8.555 18.859 19.906 1 98.31 411 GLN B O 1
ATOM 7081 N N . HIS B 1 412 ? -9.609 18.281 18 1 98.62 412 HIS B N 1
ATOM 7082 C CA . HIS B 1 412 ? -8.828 19.203 17.188 1 98.62 412 HIS B CA 1
ATOM 7083 C C . HIS B 1 412 ? -9 20.641 17.641 1 98.62 412 HIS B C 1
ATOM 7085 O O . HIS B 1 412 ? -8.023 21.375 17.781 1 98.62 412 HIS B O 1
ATOM 7091 N N . ALA B 1 413 ? -10.211 21.016 17.875 1 98.75 413 ALA B N 1
ATOM 7092 C CA . ALA B 1 413 ? -10.547 22.375 18.328 1 98.75 413 ALA B CA 1
ATOM 7093 C C . ALA B 1 413 ? -9.938 22.656 19.688 1 98.75 413 ALA B C 1
ATOM 7095 O O . ALA B 1 413 ? -9.484 23.766 19.953 1 98.75 413 ALA B O 1
ATOM 7096 N N . LYS B 1 414 ? -9.945 21.703 20.516 1 98.38 414 LYS B N 1
ATOM 7097 C CA . LYS B 1 414 ? -9.336 21.844 21.828 1 98.38 414 LYS B CA 1
ATOM 7098 C C . LYS B 1 414 ? -7.848 22.156 21.719 1 98.38 414 LYS B C 1
ATOM 7100 O O . LYS B 1 414 ? -7.34 23.062 22.375 1 98.38 414 LYS B O 1
ATOM 7105 N N . ARG B 1 415 ? -7.18 21.438 20.875 1 97.81 415 ARG B N 1
ATOM 7106 C CA . ARG B 1 415 ? -5.758 21.703 20.672 1 97.81 415 ARG B CA 1
ATOM 7107 C C . ARG B 1 415 ? -5.535 23.094 20.078 1 97.81 415 ARG B C 1
ATOM 7109 O O . ARG B 1 415 ? -4.609 23.797 20.484 1 97.81 415 ARG B O 1
ATOM 7116 N N . ALA B 1 416 ? -6.375 23.422 19.141 1 98.25 416 ALA B N 1
ATOM 7117 C CA . ALA B 1 416 ? -6.293 24.75 18.562 1 98.25 416 ALA B CA 1
ATOM 7118 C C . ALA B 1 416 ? -6.531 25.828 19.625 1 98.25 416 ALA B C 1
ATOM 7120 O O . ALA B 1 416 ? -5.898 26.891 19.594 1 98.25 416 ALA B O 1
ATOM 7121 N N . SER B 1 417 ? -7.418 25.578 20.516 1 98.25 417 SER B N 1
ATOM 7122 C CA . SER B 1 417 ? -7.77 26.516 21.562 1 98.25 417 SER B CA 1
ATOM 7123 C C . SER B 1 417 ? -6.574 26.828 22.453 1 98.25 417 SER B C 1
ATOM 7125 O O . SER B 1 417 ? -6.234 27.984 22.672 1 98.25 417 SER B O 1
ATOM 7127 N N . ILE B 1 418 ? -5.918 25.844 22.922 1 97 418 ILE B N 1
ATOM 7128 C CA . ILE B 1 418 ? -4.797 26.062 23.828 1 97 418 ILE B CA 1
ATOM 7129 C C . ILE B 1 418 ? -3.68 26.797 23.094 1 97 418 ILE B C 1
ATOM 7131 O O . ILE B 1 418 ? -3.039 27.688 23.656 1 97 418 ILE B O 1
ATOM 7135 N N . GLN B 1 419 ? -3.451 26.453 21.875 1 96.19 419 GLN B N 1
ATOM 7136 C CA . GLN B 1 419 ? -2.43 27.141 21.094 1 96.19 419 GLN B CA 1
ATOM 7137 C C . GLN B 1 419 ? -2.779 28.625 20.906 1 96.19 419 GLN B C 1
ATOM 7139 O O . GLN B 1 419 ? -1.912 29.484 21.031 1 96.19 419 GLN B O 1
ATOM 7144 N N . SER B 1 420 ? -4 28.891 20.578 1 96.5 420 SER B N 1
ATOM 7145 C CA . SER B 1 420 ? -4.438 30.281 20.406 1 96.5 420 SER B CA 1
ATOM 7146 C C . SER B 1 420 ? -4.324 31.062 21.703 1 96.5 420 SER B C 1
ATOM 7148 O O . SER B 1 420 ? -4.012 32.25 21.688 1 96.5 420 SER B O 1
ATOM 7150 N N . GLN B 1 421 ? -4.578 30.438 22.781 1 95.5 421 GLN B N 1
ATOM 7151 C CA . GLN B 1 421 ? -4.449 31.078 24.094 1 95.5 421 GLN B CA 1
ATOM 7152 C C . GLN B 1 421 ? -3 31.453 24.375 1 95.5 421 GLN B C 1
ATOM 7154 O O . GLN B 1 421 ? -2.725 32.5 24.953 1 95.5 421 GLN B O 1
ATOM 7159 N N . VAL B 1 422 ? -2.15 30.562 24 1 95.25 422 VAL B N 1
ATOM 7160 C CA . VAL B 1 422 ? -0.725 30.828 24.141 1 95.25 422 VAL B CA 1
ATOM 7161 C C . VAL B 1 422 ? -0.355 32.094 23.359 1 95.25 422 VAL B C 1
ATOM 7163 O O . VAL B 1 422 ? 0.286 33 23.891 1 95.25 422 VAL B O 1
ATOM 7166 N N . TRP B 1 423 ? -0.821 32.188 22.188 1 96.69 423 TRP B N 1
ATOM 7167 C CA . TRP B 1 423 ? -0.501 33.312 21.312 1 96.69 423 TRP B CA 1
ATOM 7168 C C . TRP B 1 423 ? -1.169 34.594 21.812 1 96.69 423 TRP B C 1
ATOM 7170 O O . TRP B 1 423 ? -0.601 35.688 21.703 1 96.69 423 TRP B O 1
ATOM 7180 N N . ARG B 1 424 ? -2.281 34.469 22.328 1 94.94 424 ARG B N 1
ATOM 7181 C CA . ARG B 1 424 ? -3.041 35.625 22.797 1 94.94 424 ARG B CA 1
ATOM 7182 C C . ARG B 1 424 ? -2.324 36.312 23.938 1 94.94 424 ARG B C 1
ATOM 7184 O O . ARG B 1 424 ? -2.463 37.531 24.109 1 94.94 424 ARG B O 1
ATOM 7191 N N . GLN B 1 425 ? -1.514 35.656 24.641 1 95.62 425 GLN B N 1
ATOM 7192 C CA . GLN B 1 425 ? -0.816 36.188 25.812 1 95.62 425 GLN B CA 1
ATOM 7193 C C . GLN B 1 425 ? 0.625 36.531 25.469 1 95.62 425 GLN B C 1
ATOM 7195 O O . GLN B 1 425 ? 1.507 36.5 26.328 1 95.62 425 GLN B O 1
ATOM 7200 N N . SER B 1 426 ? 0.848 36.844 24.25 1 96.94 426 SER B N 1
ATOM 7201 C CA . SER B 1 426 ? 2.209 37.062 23.766 1 96.94 426 SER B CA 1
ATOM 7202 C C . SER B 1 426 ? 2.779 38.375 24.281 1 96.94 426 SER B C 1
ATOM 7204 O O . SER B 1 426 ? 3.994 38.562 24.25 1 96.94 426 SER B O 1
ATOM 7206 N N . LEU B 1 427 ? 1.966 39.312 24.781 1 97.12 427 LEU B N 1
ATOM 7207 C CA . LEU B 1 427 ? 2.441 40.594 25.25 1 97.12 427 LEU B CA 1
ATOM 7208 C C . LEU B 1 427 ? 2.795 40.562 26.734 1 97.12 427 LEU B C 1
ATOM 7210 O O . LEU B 1 427 ? 3.348 41.5 27.281 1 97.12 427 LEU B O 1
ATOM 7214 N N . GLU B 1 428 ? 2.568 39.344 27.344 1 95.94 428 GLU B N 1
ATOM 7215 C CA . GLU B 1 428 ? 2.848 39.156 28.766 1 95.94 428 GLU B CA 1
ATOM 7216 C C . GLU B 1 428 ? 4.035 38.219 28.953 1 95.94 428 GLU B C 1
ATOM 7218 O O . GLU B 1 428 ? 4.113 37.156 28.328 1 95.94 428 GLU B O 1
ATOM 7223 N N . ARG B 1 429 ? 4.941 38.594 29.844 1 95.88 429 ARG B N 1
ATOM 7224 C CA . ARG B 1 429 ? 6.133 37.781 30.047 1 95.88 429 ARG B CA 1
ATOM 7225 C C . ARG B 1 429 ? 5.781 36.438 30.719 1 95.88 429 ARG B C 1
ATOM 7227 O O . ARG B 1 429 ? 6.484 35.438 30.547 1 95.88 429 ARG B O 1
ATOM 7234 N N . LYS B 1 430 ? 4.73 36.5 31.516 1 96.06 430 LYS B N 1
ATOM 7235 C CA . LYS B 1 430 ? 4.27 35.281 32.188 1 96.06 430 LYS B CA 1
ATOM 7236 C C . LYS B 1 430 ? 2.922 34.844 31.625 1 96.06 430 LYS B C 1
ATOM 7238 O O . LYS B 1 430 ? 1.888 35.438 31.938 1 96.06 430 LYS B O 1
ATOM 7243 N N . GLN B 1 431 ? 2.984 33.844 30.875 1 93.12 431 GLN B N 1
ATOM 7244 C CA . GLN B 1 431 ? 1.757 33.25 30.328 1 93.12 431 GLN B CA 1
ATOM 7245 C C . GLN B 1 431 ? 1.107 32.312 31.328 1 93.12 431 GLN B C 1
ATOM 7247 O O . GLN B 1 431 ? 1.802 31.578 32.031 1 93.12 431 GLN B O 1
ATOM 7252 N N . ASN B 1 432 ? -0.195 32.406 31.391 1 90.31 432 ASN B N 1
ATOM 7253 C CA . ASN B 1 432 ? -0.987 31.5 32.219 1 90.31 432 ASN B CA 1
ATOM 7254 C C . ASN B 1 432 ? -2.02 30.75 31.375 1 90.31 432 ASN B C 1
ATOM 7256 O O . ASN B 1 432 ? -2.951 31.344 30.844 1 90.31 432 ASN B O 1
ATOM 7260 N N . PHE B 1 433 ? -1.831 29.562 31.125 1 82.62 433 PHE B N 1
ATOM 7261 C CA . PHE B 1 433 ? -2.836 28.812 30.375 1 82.62 433 PHE B CA 1
ATOM 7262 C C . PHE B 1 433 ? -3.145 27.484 31.062 1 82.62 433 PHE B C 1
ATOM 7264 O O . PHE B 1 433 ? -2.371 27.016 31.906 1 82.62 433 PHE B O 1
ATOM 7271 N N . PRO B 1 434 ? -4.262 26.922 30.719 1 87.38 434 PRO B N 1
ATOM 7272 C CA . PRO B 1 434 ? -4.727 25.703 31.375 1 87.38 434 PRO B CA 1
ATOM 7273 C C . PRO B 1 434 ? -3.871 24.484 31.016 1 87.38 434 PRO B C 1
ATOM 7275 O O . PRO B 1 434 ? -2.963 24.594 30.188 1 87.38 434 PRO B O 1
ATOM 7278 N N . ASP B 1 435 ? -4.18 23.406 31.625 1 90.62 435 ASP B N 1
ATOM 7279 C CA . ASP B 1 435 ? -3.492 22.141 31.391 1 90.62 435 ASP B CA 1
ATOM 7280 C C . ASP B 1 435 ? -3.814 21.594 30 1 90.62 435 ASP B C 1
ATOM 7282 O O . ASP B 1 435 ? -4.984 21.5 29.625 1 90.62 435 ASP B O 1
ATOM 7286 N N . SER B 1 436 ? -2.789 21.266 29.328 1 91.88 436 SER B N 1
ATOM 7287 C CA . SER B 1 436 ? -2.941 20.75 27.969 1 91.88 436 SER B CA 1
ATOM 7288 C C . SER B 1 436 ? -3.738 19.453 27.969 1 91.88 436 SER B C 1
ATOM 7290 O O . SER B 1 436 ? -4.348 19.109 26.953 1 91.88 436 SER B O 1
ATOM 7292 N N . ALA B 1 437 ? -3.82 18.719 29.078 1 92.88 437 ALA B N 1
ATOM 7293 C CA . ALA B 1 437 ? -4.555 17.469 29.219 1 92.88 437 ALA B CA 1
ATOM 7294 C C . ALA B 1 437 ? -6.055 17.688 29.031 1 92.88 437 ALA B C 1
ATOM 7296 O O . ALA B 1 437 ? -6.781 16.766 28.641 1 92.88 437 ALA B O 1
ATOM 7297 N N . ASP B 1 438 ? -6.441 18.938 29.281 1 93.75 438 ASP B N 1
ATOM 7298 C CA . ASP B 1 438 ? -7.855 19.266 29.125 1 93.75 438 ASP B CA 1
ATOM 7299 C C . ASP B 1 438 ? -8.148 19.797 27.734 1 93.75 438 ASP B C 1
ATOM 7301 O O . ASP B 1 438 ? -9.305 20.047 27.391 1 93.75 438 ASP B O 1
ATOM 7305 N N . PHE B 1 439 ? -7.113 19.844 26.922 1 96.5 439 PHE B N 1
ATOM 7306 C CA . PHE B 1 439 ? -7.289 20.5 25.641 1 96.5 439 PHE B CA 1
ATOM 7307 C C . PHE B 1 439 ? -6.77 19.625 24.5 1 96.5 439 PHE B C 1
ATOM 7309 O O . PHE B 1 439 ? -6.016 20.078 23.641 1 96.5 439 PHE B O 1
ATOM 7316 N N . GLY B 1 440 ? -7.195 18.422 24.5 1 96.19 440 GLY B N 1
ATOM 7317 C CA . GLY B 1 440 ? -7 17.547 23.359 1 96.19 440 GLY B CA 1
ATOM 7318 C C . GLY B 1 440 ? -5.641 16.859 23.359 1 96.19 440 GLY B C 1
ATOM 7319 O O . GLY B 1 440 ? -5.199 16.359 22.328 1 96.19 440 GLY B O 1
ATOM 7320 N N . TRP B 1 441 ? -4.859 16.906 24.5 1 96.25 441 TRP B N 1
ATOM 7321 C CA . TRP B 1 441 ? -3.584 16.203 24.641 1 96.25 441 TRP B CA 1
ATOM 7322 C C . TRP B 1 441 ? -3.639 15.203 25.797 1 96.25 441 TRP B C 1
ATOM 7324 O O . TRP B 1 441 ? -4.457 15.336 26.703 1 96.25 441 TRP B O 1
ATOM 7334 N N . LYS B 1 442 ? -2.895 14.195 25.672 1 94.5 442 LYS B N 1
ATOM 7335 C CA . LYS B 1 442 ? -2.695 13.242 26.75 1 94.5 442 LYS B CA 1
ATOM 7336 C C . LYS B 1 442 ? -1.211 12.969 26.984 1 94.5 442 LYS B C 1
ATOM 7338 O O . LYS B 1 442 ? -0.424 12.953 26.031 1 94.5 442 LYS B O 1
ATOM 7343 N N . ILE B 1 443 ? -0.829 12.805 28.156 1 90.06 443 ILE B N 1
ATOM 7344 C CA . ILE B 1 443 ? 0.571 12.562 28.484 1 90.06 443 ILE B CA 1
ATOM 7345 C C . ILE B 1 443 ? 0.837 11.055 28.516 1 90.06 443 ILE B C 1
ATOM 7347 O O . ILE B 1 443 ? 0.094 10.305 29.141 1 90.06 443 ILE B O 1
ATOM 7351 N N . CYS B 1 444 ? 1.755 10.68 27.734 1 86.12 444 CYS B N 1
ATOM 7352 C CA . CYS B 1 444 ? 2.197 9.289 27.719 1 86.12 444 CYS B CA 1
ATOM 7353 C C . CYS B 1 444 ? 3.676 9.18 28.062 1 86.12 444 CYS B C 1
ATOM 7355 O O . CYS B 1 444 ? 4.281 10.148 28.516 1 86.12 444 CYS B O 1
ATOM 7357 N N . GLU B 1 445 ? 4.227 7.938 27.984 1 80.94 445 GLU B N 1
ATOM 7358 C CA . GLU B 1 445 ? 5.625 7.695 28.328 1 80.94 445 GLU B CA 1
ATOM 7359 C C . GLU B 1 445 ? 6.559 8.508 27.438 1 80.94 445 GLU B C 1
ATOM 7361 O O . GLU B 1 445 ? 7.574 9.023 27.906 1 80.94 445 GLU B O 1
ATOM 7366 N N . GLU B 1 446 ? 6.152 8.758 26.25 1 77.56 446 GLU B N 1
ATOM 7367 C CA . GLU B 1 446 ? 7.016 9.422 25.266 1 77.56 446 GLU B CA 1
ATOM 7368 C C . GLU B 1 446 ? 6.73 10.922 25.203 1 77.56 446 GLU B C 1
ATOM 7370 O O . GLU B 1 446 ? 7.367 11.648 24.438 1 77.56 446 GLU B O 1
ATOM 7375 N N . GLY B 1 447 ? 5.812 11.367 26.094 1 86.31 447 GLY B N 1
ATOM 7376 C CA . GLY B 1 447 ? 5.453 12.781 26.078 1 86.31 447 GLY B CA 1
ATOM 7377 C C . GLY B 1 447 ? 3.998 13.023 25.734 1 86.31 447 GLY B C 1
ATOM 7378 O O . GLY B 1 447 ? 3.139 12.18 26.016 1 86.31 447 GLY B O 1
ATOM 7379 N N . TRP B 1 448 ? 3.795 14.211 25.219 1 91.25 448 TRP B N 1
ATOM 7380 C CA . TRP B 1 448 ? 2.424 14.586 24.891 1 91.25 448 TRP B CA 1
ATOM 7381 C C . TRP B 1 448 ? 1.99 13.953 23.578 1 91.25 448 TRP B C 1
ATOM 7383 O O . TRP B 1 448 ? 2.729 13.984 22.578 1 91.25 448 TRP B O 1
ATOM 7393 N N . GLU B 1 449 ? 0.801 13.383 23.562 1 92.88 449 GLU B N 1
ATOM 7394 C CA . GLU B 1 449 ? 0.189 12.836 22.359 1 92.88 449 GLU B CA 1
ATOM 7395 C C . GLU B 1 449 ? -1.219 13.391 22.156 1 92.88 449 GLU B C 1
ATOM 7397 O O . GLU B 1 449 ? -1.96 13.586 23.109 1 92.88 449 GLU B O 1
ATOM 7402 N N . PRO B 1 450 ? -1.548 13.578 20.969 1 95.69 450 PRO B N 1
ATOM 7403 C CA . PRO B 1 450 ? -2.895 14.094 20.719 1 95.69 450 PRO B CA 1
ATOM 7404 C C . PRO B 1 450 ? -3.988 13.078 21.047 1 95.69 450 PRO B C 1
ATOM 7406 O O . PRO B 1 450 ? -3.814 11.883 20.812 1 95.69 450 PRO B O 1
ATOM 7409 N N . VAL B 1 451 ? -5.027 13.594 21.625 1 97.38 451 VAL B N 1
ATOM 7410 C CA . VAL B 1 451 ? -6.258 12.82 21.734 1 97.38 451 VAL B CA 1
ATOM 7411 C C . VAL B 1 451 ? -7.07 12.961 20.453 1 97.38 451 VAL B C 1
ATOM 7413 O O . VAL B 1 451 ? -7.492 14.062 20.094 1 97.38 451 VAL B O 1
ATOM 7416 N N . TRP B 1 452 ? -7.344 11.891 19.797 1 97.69 452 TRP B N 1
ATOM 7417 C CA . TRP B 1 452 ? -7.961 11.961 18.484 1 97.69 452 TRP B CA 1
ATOM 7418 C C . TRP B 1 452 ? -9.477 11.82 18.578 1 97.69 452 TRP B C 1
ATOM 7420 O O . TRP B 1 452 ? -10.211 12.438 17.797 1 97.69 452 TRP B O 1
ATOM 7430 N N . ARG B 1 453 ? -9.93 10.984 19.5 1 96.44 453 ARG B N 1
ATOM 7431 C CA . ARG B 1 453 ? -11.344 10.703 19.688 1 96.44 453 ARG B CA 1
ATOM 7432 C C . ARG B 1 453 ? -11.625 10.242 21.125 1 96.44 453 ARG B C 1
ATOM 7434 O O . ARG B 1 453 ? -10.711 9.797 21.828 1 96.44 453 ARG B O 1
ATOM 7441 N N . THR B 1 454 ? -12.914 10.406 21.469 1 97.25 454 THR B N 1
ATOM 7442 C CA . THR B 1 454 ? -13.328 9.953 22.797 1 97.25 454 THR B CA 1
ATOM 7443 C C . THR B 1 454 ? -14.445 8.922 22.688 1 97.25 454 THR B C 1
ATOM 7445 O O . THR B 1 454 ? -14.914 8.398 23.703 1 97.25 454 THR B O 1
ATOM 7448 N N . ILE B 1 455 ? -14.922 8.617 21.484 1 97.5 455 ILE B N 1
ATOM 7449 C CA . ILE B 1 455 ? -15.938 7.602 21.25 1 97.5 455 ILE B CA 1
ATOM 7450 C C . ILE B 1 455 ? -15.352 6.465 20.422 1 97.5 455 ILE B C 1
ATOM 7452 O O . ILE B 1 455 ? -14.312 6.629 19.781 1 97.5 455 ILE B O 1
ATOM 7456 N N . PRO B 1 456 ? -15.992 5.297 20.406 1 96.88 456 PRO B N 1
ATOM 7457 C CA . PRO B 1 456 ? -15.438 4.148 19.672 1 96.88 456 PRO B CA 1
ATOM 7458 C C . PRO B 1 456 ? -15.414 4.363 18.172 1 96.88 456 PRO B C 1
ATOM 7460 O O . PRO B 1 456 ? -16.172 5.191 17.641 1 96.88 456 PRO B O 1
ATOM 7463 N N . VAL B 1 457 ? -14.516 3.652 17.562 1 96.81 457 VAL B N 1
ATOM 7464 C CA . VAL B 1 457 ? -14.477 3.645 16.109 1 96.81 457 VAL B CA 1
ATOM 7465 C C . VAL B 1 457 ? -15.703 2.922 15.562 1 96.81 457 VAL B C 1
ATOM 7467 O O . VAL B 1 457 ? -16.422 2.242 16.312 1 96.81 457 VAL B O 1
ATOM 7470 N N . ALA B 1 458 ? -15.945 3.006 14.289 1 95.94 458 ALA B N 1
ATOM 7471 C CA . ALA B 1 458 ? -17.141 2.473 13.633 1 95.94 458 ALA B CA 1
ATOM 7472 C C . ALA B 1 458 ? -17.234 0.962 13.828 1 95.94 458 ALA B C 1
ATOM 7474 O O . ALA B 1 458 ? -18.328 0.429 14.062 1 95.94 458 ALA B O 1
ATOM 7475 N N . SER B 1 459 ? -16.125 0.253 13.773 1 94 459 SER B N 1
ATOM 7476 C CA . SER B 1 459 ? -16.109 -1.203 13.875 1 94 459 SER B CA 1
ATOM 7477 C C . SER B 1 459 ? -16.609 -1.668 15.242 1 94 459 SER B C 1
ATOM 7479 O O . SER B 1 459 ? -17.156 -2.764 15.367 1 94 459 SER B O 1
ATOM 7481 N N . GLU B 1 460 ? -16.484 -0.819 16.234 1 93.5 460 GLU B N 1
ATOM 7482 C CA . GLU B 1 460 ? -16.906 -1.143 17.594 1 93.5 460 GLU B CA 1
ATOM 7483 C C . GLU B 1 460 ? -18.297 -0.602 17.891 1 93.5 460 GLU B C 1
ATOM 7485 O O . GLU B 1 460 ? -19.016 -1.152 18.734 1 93.5 460 GLU B O 1
ATOM 7490 N N . ALA B 1 461 ? -18.641 0.391 17.234 1 93.5 461 ALA B N 1
ATOM 7491 C CA . ALA B 1 461 ? -19.875 1.1 17.547 1 93.5 461 ALA B CA 1
ATOM 7492 C C . ALA B 1 461 ? -21.062 0.479 16.812 1 93.5 461 ALA B C 1
ATOM 7494 O O . ALA B 1 461 ? -22.203 0.564 17.281 1 93.5 461 ALA B O 1
ATOM 7495 N N . CYS B 1 462 ? -20.875 -0.127 15.641 1 92.31 462 CYS B N 1
ATOM 7496 C CA . CYS B 1 462 ? -21.953 -0.647 14.82 1 92.31 462 CYS B CA 1
ATOM 7497 C C . CYS B 1 462 ? -22.5 -1.954 15.383 1 92.31 462 CYS B C 1
ATOM 7499 O O . CYS B 1 462 ? -21.828 -2.988 15.32 1 92.31 462 CYS B O 1
ATOM 7501 N N . GLU B 1 463 ? -23.688 -1.958 15.789 1 90.69 463 GLU B N 1
ATOM 7502 C CA . GLU B 1 463 ? -24.328 -3.121 16.391 1 90.69 463 GLU B CA 1
ATOM 7503 C C . GLU B 1 463 ? -24.516 -4.242 15.375 1 90.69 463 GLU B C 1
ATOM 7505 O O . GLU B 1 463 ? -24.578 -5.418 15.742 1 90.69 463 GLU B O 1
ATOM 7510 N N . ALA B 1 464 ? -24.594 -3.836 14.109 1 91.5 464 ALA B N 1
ATOM 7511 C CA . ALA B 1 464 ? -24.797 -4.809 13.039 1 91.5 464 ALA B CA 1
ATOM 7512 C C . ALA B 1 464 ? -23.656 -5.816 12.992 1 91.5 464 ALA B C 1
ATOM 7514 O O . ALA B 1 464 ? -23.797 -6.902 12.422 1 91.5 464 ALA B O 1
ATOM 7515 N N . LEU B 1 465 ? -22.5 -5.512 13.602 1 92.94 465 LEU B N 1
ATOM 7516 C CA . LEU B 1 465 ? -21.312 -6.328 13.461 1 92.94 465 LEU B CA 1
ATOM 7517 C C . LEU B 1 465 ? -21.188 -7.32 14.609 1 92.94 465 LEU B C 1
ATOM 7519 O O . LEU B 1 465 ? -20.266 -8.141 14.641 1 92.94 465 LEU B O 1
ATOM 7523 N N . ILE B 1 466 ? -22.203 -7.262 15.531 1 91.56 466 ILE B N 1
ATOM 7524 C CA . ILE B 1 466 ? -22.203 -8.234 16.625 1 91.56 466 ILE B CA 1
ATOM 7525 C C . ILE B 1 466 ? -22.391 -9.641 16.062 1 91.56 466 ILE B C 1
ATOM 7527 O O . ILE B 1 466 ? -23.281 -9.867 15.234 1 91.56 466 ILE B O 1
ATOM 7531 N N . LYS B 1 467 ? -21.594 -10.477 16.406 1 90.19 467 LYS B N 1
ATOM 7532 C CA . LYS B 1 467 ? -21.672 -11.844 15.891 1 90.19 467 LYS B CA 1
ATOM 7533 C C . LYS B 1 467 ? -21.578 -12.867 17.016 1 90.19 467 LYS B C 1
ATOM 7535 O O . LYS B 1 467 ? -20.969 -12.586 18.062 1 90.19 467 LYS B O 1
ATOM 7540 N N . CYS B 1 468 ? -22.234 -13.977 16.859 1 88.88 468 CYS B N 1
ATOM 7541 C CA . CYS B 1 468 ? -22.219 -15.016 17.875 1 88.88 468 CYS B CA 1
ATOM 7542 C C . CYS B 1 468 ? -21.25 -16.125 17.5 1 88.88 468 CYS B C 1
ATOM 7544 O O . CYS B 1 468 ? -20.812 -16.219 16.359 1 88.88 468 CYS B O 1
ATOM 7546 N N . SER B 1 469 ? -20.75 -16.828 18.391 1 84.88 469 SER B N 1
ATOM 7547 C CA . SER B 1 469 ? -19.891 -17.984 18.203 1 84.88 469 SER B CA 1
ATOM 7548 C C . SER B 1 469 ? -20.594 -19.281 18.594 1 84.88 469 SER B C 1
ATOM 7550 O O . SER B 1 469 ? -19.953 -20.234 19.062 1 84.88 469 SER B O 1
ATOM 7552 N N . CYS B 1 470 ? -21.922 -19.188 18.391 1 84 470 CYS B N 1
ATOM 7553 C CA . CYS B 1 470 ? -22.703 -20.375 18.75 1 84 470 CYS B CA 1
ATOM 7554 C C . CYS B 1 470 ? -22.438 -21.516 17.781 1 84 470 CYS B C 1
ATOM 7556 O O . CYS B 1 470 ? -22.188 -21.297 16.594 1 84 470 CYS B O 1
ATOM 7558 N N . ARG B 1 471 ? -22.203 -22.688 18.188 1 74.88 471 ARG B N 1
ATOM 7559 C CA . ARG B 1 471 ? -21.984 -23.828 17.297 1 74.88 471 ARG B CA 1
ATOM 7560 C C . ARG B 1 471 ? -23.297 -24.438 16.844 1 74.88 471 ARG B C 1
ATOM 7562 O O . ARG B 1 471 ? -23.484 -24.734 15.664 1 74.88 471 ARG B O 1
ATOM 7569 N N . LYS B 1 472 ? -24.172 -24.703 17.766 1 71.06 472 LYS B N 1
ATOM 7570 C CA . LYS B 1 472 ? -25.516 -25.219 17.469 1 71.06 472 LYS B CA 1
ATOM 7571 C C . LYS B 1 472 ? -26.547 -24.672 18.438 1 71.06 472 LYS B C 1
ATOM 7573 O O . LYS B 1 472 ? -26.234 -24.406 19.594 1 71.06 472 LYS B O 1
ATOM 7578 N N . GLY B 1 473 ? -27.719 -24.312 17.891 1 72.75 473 GLY B N 1
ATOM 7579 C CA . GLY B 1 473 ? -28.859 -23.969 18.719 1 72.75 473 GLY B CA 1
ATOM 7580 C C . GLY B 1 473 ? -28.688 -22.656 19.438 1 72.75 473 GLY B C 1
ATOM 7581 O O . GLY B 1 473 ? -28.375 -22.625 20.641 1 72.75 473 GLY B O 1
ATOM 7582 N N . CYS B 1 474 ? -28.891 -21.516 18.688 1 80.81 474 CYS B N 1
ATOM 7583 C CA . CYS B 1 474 ? -28.766 -20.203 19.328 1 80.81 474 CYS B CA 1
ATOM 7584 C C . CYS B 1 474 ? -29.859 -19.984 20.359 1 80.81 474 CYS B C 1
ATOM 7586 O O . CYS B 1 474 ? -31.047 -20.156 20.047 1 80.81 474 CYS B O 1
ATOM 7588 N N . VAL B 1 475 ? -29.438 -19.906 21.688 1 80.69 475 VAL B N 1
ATOM 7589 C CA . VAL B 1 475 ? -30.375 -19.578 22.766 1 80.69 475 VAL B CA 1
ATOM 7590 C C . VAL B 1 475 ? -30.016 -18.219 23.344 1 80.69 475 VAL B C 1
ATOM 7592 O O . VAL B 1 475 ? -28.859 -17.828 23.375 1 80.69 475 VAL B O 1
ATOM 7595 N N . PRO B 1 476 ? -31.078 -17.516 23.719 1 80.94 476 PRO B N 1
ATOM 7596 C CA . PRO B 1 476 ? -30.859 -16.156 24.188 1 80.94 476 PRO B CA 1
ATOM 7597 C C . PRO B 1 476 ? -29.812 -16.062 25.297 1 80.94 476 PRO B C 1
ATOM 7599 O O . PRO B 1 476 ? -29.109 -15.062 25.406 1 80.94 476 PRO B O 1
ATOM 7602 N N . ALA B 1 477 ? -29.609 -17.109 26.047 1 81.62 477 ALA B N 1
ATOM 7603 C CA . ALA B 1 477 ? -28.672 -17.062 27.172 1 81.62 477 ALA B CA 1
ATOM 7604 C C . ALA B 1 477 ? -27.234 -17.109 26.703 1 81.62 477 ALA B C 1
ATOM 7606 O O . ALA B 1 477 ? -26.328 -16.578 27.359 1 81.62 477 ALA B O 1
ATOM 7607 N N . ARG B 1 478 ? -27.031 -17.594 25.5 1 83.25 478 ARG B N 1
ATOM 7608 C CA . ARG B 1 478 ? -25.656 -17.828 25.094 1 83.25 478 ARG B CA 1
ATOM 7609 C C . ARG B 1 478 ? -25.344 -17.062 23.797 1 83.25 478 ARG B C 1
ATOM 7611 O O . ARG B 1 478 ? -24.188 -16.719 23.531 1 83.25 478 ARG B O 1
ATOM 7618 N N . CYS B 1 479 ? -26.391 -16.766 23.094 1 88.44 479 CYS B N 1
ATOM 7619 C CA . CYS B 1 479 ? -26.172 -16.156 21.781 1 88.44 479 CYS B CA 1
ATOM 7620 C C . CYS B 1 479 ? -26.109 -14.641 21.891 1 88.44 479 CYS B C 1
ATOM 7622 O O . CYS B 1 479 ? -27.094 -14 22.25 1 88.44 479 CYS B O 1
ATOM 7624 N N . LYS B 1 480 ? -25 -14.094 21.484 1 89.25 480 LYS B N 1
ATOM 7625 C CA . LYS B 1 480 ? -24.797 -12.656 21.562 1 89.25 480 LYS B CA 1
ATOM 7626 C C . LYS B 1 480 ? -25.766 -11.914 20.641 1 89.25 480 LYS B C 1
ATOM 7628 O O . LYS B 1 480 ? -26.203 -10.812 20.953 1 89.25 480 LYS B O 1
ATOM 7633 N N . CYS B 1 481 ? -26.078 -12.516 19.516 1 90.62 481 CYS B N 1
ATOM 7634 C CA . CYS B 1 481 ? -27.016 -11.891 18.594 1 90.62 481 CYS B CA 1
ATOM 7635 C C . CYS B 1 481 ? -28.406 -11.805 19.203 1 90.62 481 CYS B C 1
ATOM 7637 O O . CYS B 1 481 ? -29.016 -10.734 19.25 1 90.62 481 CYS B O 1
ATOM 7639 N N . LEU B 1 482 ? -28.828 -12.922 19.797 1 88.44 482 LEU B N 1
ATOM 7640 C CA . LEU B 1 482 ? -30.172 -12.969 20.375 1 88.44 482 LEU B CA 1
ATOM 7641 C C . LEU B 1 482 ? -30.25 -12.062 21.594 1 88.44 482 LEU B C 1
ATOM 7643 O O . LEU B 1 482 ? -31.281 -11.414 21.828 1 88.44 482 LEU B O 1
ATOM 7647 N N . LYS B 1 483 ? -29.203 -12 22.281 1 88.75 483 LYS B N 1
ATOM 7648 C CA . LYS B 1 483 ? -29.156 -11.133 23.453 1 88.75 483 LYS B CA 1
ATOM 7649 C C . LYS B 1 483 ? -29.359 -9.672 23.062 1 88.75 483 LYS B C 1
ATOM 7651 O O . LYS B 1 483 ? -29.938 -8.891 23.828 1 88.75 483 LYS B O 1
ATOM 7656 N N . ASN B 1 484 ? -28.938 -9.375 21.891 1 89.75 484 ASN B N 1
ATOM 7657 C CA . ASN B 1 484 ? -29.016 -7.988 21.453 1 89.75 484 ASN B CA 1
ATOM 7658 C C . ASN B 1 484 ? -30.172 -7.766 20.484 1 89.75 484 ASN B C 1
ATOM 7660 O O . ASN B 1 484 ? -30.234 -6.742 19.812 1 89.75 484 ASN B O 1
ATOM 7664 N N . GLY B 1 485 ? -30.984 -8.812 20.344 1 87.44 485 GLY B N 1
ATOM 7665 C CA . GLY B 1 485 ? -32.156 -8.688 19.5 1 87.44 485 GLY B CA 1
ATOM 7666 C C . GLY B 1 485 ? -31.859 -8.68 18.016 1 87.44 485 GLY B C 1
ATOM 7667 O O . GLY B 1 485 ? -32.562 -8.055 17.234 1 87.44 485 GLY B O 1
ATOM 7668 N N . LEU B 1 486 ? -30.719 -9.312 17.656 1 89.69 486 LEU B N 1
ATOM 7669 C CA . LEU B 1 486 ? -30.312 -9.328 16.25 1 89.69 486 LEU B CA 1
ATOM 7670 C C . LEU B 1 486 ? -30.5 -10.719 15.648 1 89.69 486 LEU B C 1
ATOM 7672 O O . LEU B 1 486 ? -30.375 -11.727 16.344 1 89.69 486 LEU B O 1
ATOM 7676 N N . LYS B 1 487 ? -30.781 -10.688 14.328 1 87.56 487 LYS B N 1
ATOM 7677 C CA . LYS B 1 487 ? -30.766 -11.938 13.57 1 87.56 487 LYS B CA 1
ATOM 7678 C C . LYS B 1 487 ? -29.328 -12.352 13.242 1 87.56 487 LYS B C 1
ATOM 7680 O O . LYS B 1 487 ? -28.5 -11.516 12.891 1 87.56 487 LYS B O 1
ATOM 7685 N N . CYS B 1 488 ? -29.125 -13.68 13.375 1 88.56 488 CYS B N 1
ATOM 7686 C CA . CYS B 1 488 ? -27.797 -14.148 12.992 1 88.56 488 CYS B CA 1
ATOM 7687 C C . CYS B 1 488 ? -27.547 -13.938 11.508 1 88.56 488 CYS B C 1
ATOM 7689 O O . CYS B 1 488 ? -28.5 -13.859 10.719 1 88.56 488 CYS B O 1
ATOM 7691 N N . CYS B 1 489 ? -26.266 -13.711 11.164 1 89.44 489 CYS B N 1
ATOM 7692 C CA . CYS B 1 489 ? -25.891 -13.492 9.773 1 89.44 489 CYS B CA 1
ATOM 7693 C C . CYS B 1 489 ? -24.641 -14.305 9.406 1 89.44 489 CYS B C 1
ATOM 7695 O O . CYS B 1 489 ? -24.172 -15.109 10.211 1 89.44 489 CYS B O 1
ATOM 7697 N N . GLU B 1 490 ? -24.094 -14.18 8.242 1 90.06 490 GLU B N 1
ATOM 7698 C CA . GLU B 1 490 ? -23.031 -15.016 7.711 1 90.06 490 GLU B CA 1
ATOM 7699 C C . GLU B 1 490 ? -21.703 -14.727 8.406 1 90.06 490 GLU B C 1
ATOM 7701 O O . GLU B 1 490 ? -20.734 -15.477 8.258 1 90.06 490 GLU B O 1
ATOM 7706 N N . LEU B 1 491 ? -21.703 -13.68 9.211 1 91.88 491 LEU B N 1
ATOM 7707 C CA . LEU B 1 491 ? -20.516 -13.398 10.008 1 91.88 491 LEU B CA 1
ATOM 7708 C C . LEU B 1 491 ? -20.453 -14.32 11.219 1 91.88 491 LEU B C 1
ATOM 7710 O O . LEU B 1 491 ? -19.391 -14.461 11.836 1 91.88 491 LEU B O 1
ATOM 7714 N N . CYS B 1 492 ? -21.656 -14.852 11.617 1 90.81 492 CYS B N 1
ATOM 7715 C CA . CYS B 1 492 ? -21.75 -15.672 12.812 1 90.81 492 CYS B CA 1
ATOM 7716 C C . CYS B 1 492 ? -21.25 -17.078 12.562 1 90.81 492 CYS B C 1
ATOM 7718 O O . CYS B 1 492 ? -21.266 -17.562 11.422 1 90.81 492 CYS B O 1
ATOM 7720 N N . LYS B 1 493 ? -20.812 -17.734 13.531 1 83.94 493 LYS B N 1
ATOM 7721 C CA . LYS B 1 493 ? -20.297 -19.094 13.422 1 83.94 493 LYS B CA 1
ATOM 7722 C C . LYS B 1 493 ? -21.438 -20.125 13.492 1 83.94 493 LYS B C 1
ATOM 7724 O O . LYS B 1 493 ? -21.234 -21.297 13.156 1 83.94 493 LYS B O 1
ATOM 7729 N N . CYS B 1 494 ? -22.562 -19.625 13.938 1 81.12 494 CYS B N 1
ATOM 7730 C CA . CYS B 1 494 ? -23.688 -20.531 14.117 1 81.12 494 CYS B CA 1
ATOM 7731 C C . CYS B 1 494 ? -24.266 -20.953 12.781 1 81.12 494 CYS B C 1
ATOM 7733 O O . CYS B 1 494 ? -24.062 -20.281 11.766 1 81.12 494 CYS B O 1
ATOM 7735 N N . THR B 1 495 ? -24.688 -22.188 12.586 1 67.88 495 THR B N 1
ATOM 7736 C CA . THR B 1 495 ? -25.297 -22.703 11.375 1 67.88 495 THR B CA 1
ATOM 7737 C C . THR B 1 495 ? -26.812 -22.484 11.391 1 67.88 495 THR B C 1
ATOM 7739 O O . THR B 1 495 ? -27.547 -23.031 10.562 1 67.88 495 THR B O 1
ATOM 7742 N N . CYS B 1 496 ? -27.312 -21.688 12.484 1 60.25 496 CYS B N 1
ATOM 7743 C CA . CYS B 1 496 ? -28.75 -21.562 12.648 1 60.25 496 CYS B CA 1
ATOM 7744 C C . CYS B 1 496 ? -29.297 -20.422 11.797 1 60.25 496 CYS B C 1
ATOM 7746 O O . CYS B 1 496 ? -28.906 -19.266 11.984 1 60.25 496 CYS B O 1
ATOM 7748 N N . ARG B 1 497 ? -29.266 -20.391 10.547 1 55.47 497 ARG B N 1
ATOM 7749 C CA . ARG B 1 497 ? -29.797 -19.359 9.648 1 55.47 497 ARG B CA 1
ATOM 7750 C C . ARG B 1 497 ? -31.062 -18.734 10.219 1 55.47 497 ARG B C 1
ATOM 7752 O O . ARG B 1 497 ? -31.547 -17.734 9.695 1 55.47 497 ARG B O 1
ATOM 7759 N N . LEU B 1 498 ? -31.656 -19.297 11.211 1 55.41 498 LEU B N 1
ATOM 7760 C CA . LEU B 1 498 ? -33.031 -18.938 11.594 1 55.41 498 LEU B CA 1
ATOM 7761 C C . LEU B 1 498 ? -33.031 -18.344 13.008 1 55.41 498 LEU B C 1
ATOM 7763 O O . LEU B 1 498 ? -34.031 -18.484 13.719 1 55.41 498 LEU B O 1
ATOM 7767 N N . CYS B 1 499 ? -31.922 -17.828 13.305 1 57.72 499 CYS B N 1
ATOM 7768 C CA . CYS B 1 499 ? -32.156 -17.375 14.672 1 57.72 499 CYS B CA 1
ATOM 7769 C C . CYS B 1 499 ? -33.062 -16.141 14.68 1 57.72 499 CYS B C 1
ATOM 7771 O O . CYS B 1 499 ? -32.781 -15.156 13.984 1 57.72 499 CYS B O 1
ATOM 7773 N N . THR B 1 500 ? -34.312 -16.312 14.477 1 57.62 500 THR B N 1
ATOM 7774 C CA . THR B 1 500 ? -35.281 -15.242 14.656 1 57.62 500 THR B CA 1
ATOM 7775 C C . THR B 1 500 ? -35.312 -14.75 16.094 1 57.62 500 THR B C 1
ATOM 7777 O O . THR B 1 500 ? -35.375 -15.555 17.031 1 57.62 500 THR B O 1
ATOM 7780 N N . PRO B 1 501 ? -35.031 -13.445 16.328 1 51.06 501 PRO B N 1
ATOM 7781 C CA . PRO B 1 501 ? -35.281 -12.977 17.688 1 51.06 501 PRO B CA 1
ATOM 7782 C C . PRO B 1 501 ? -36.688 -13.297 18.172 1 51.06 501 PRO B C 1
ATOM 7784 O O . PRO B 1 501 ? -37.594 -13.422 17.375 1 51.06 501 PRO B O 1
#

Solvent-accessible surface area (backbone atoms only — not comparable to full-atom values): 52419 Å² total; per-residue (Å²): 131,80,81,72,78,72,77,78,78,61,70,60,67,62,56,54,54,51,50,51,51,51,49,49,44,49,52,41,49,51,51,25,50,48,25,42,48,47,26,48,23,29,63,57,67,36,72,73,53,68,71,61,46,35,51,25,39,80,44,89,44,44,53,14,41,27,54,92,75,34,73,26,77,70,92,54,72,61,42,46,50,54,52,54,43,63,73,42,76,71,11,43,44,94,63,85,78,87,38,43,29,40,37,36,36,36,69,47,48,59,67,68,60,62,58,79,86,39,57,22,42,41,44,26,42,64,66,47,51,48,47,48,50,51,59,67,39,68,72,31,45,33,37,35,41,31,52,64,47,88,63,91,86,38,75,50,47,64,55,50,58,74,71,43,80,34,66,85,56,81,72,45,56,81,30,67,54,66,90,52,56,70,44,37,60,46,18,66,67,34,43,52,42,46,44,48,55,51,28,52,53,49,38,68,44,82,53,87,88,37,41,37,38,21,38,47,84,42,39,65,45,29,10,56,78,82,56,91,50,73,73,49,32,71,24,71,60,45,49,30,66,37,45,48,35,16,51,46,47,49,43,39,74,72,69,37,35,27,38,34,37,38,38,73,53,57,66,40,54,45,48,50,24,33,45,44,79,78,35,76,74,48,71,42,42,34,35,40,31,54,60,80,92,62,45,42,35,32,26,28,48,45,37,23,60,73,58,29,70,68,52,21,52,21,38,41,19,48,46,25,56,55,28,46,81,73,19,36,21,46,54,94,51,50,51,55,53,46,49,54,25,41,71,74,37,64,63,30,49,59,15,20,42,26,19,41,71,64,38,46,80,77,10,43,66,32,43,28,38,40,54,36,44,59,75,42,88,76,66,87,56,62,40,27,29,56,38,28,44,47,41,40,41,52,65,64,41,52,73,44,68,32,62,48,22,58,57,32,43,48,24,50,42,24,28,11,13,54,52,15,36,55,55,70,37,19,63,42,30,68,68,85,76,79,65,55,66,79,24,30,30,39,79,52,97,92,34,65,39,75,40,49,60,88,67,63,32,30,79,74,62,43,71,46,66,60,54,28,81,38,71,69,75,78,41,62,90,75,18,53,23,43,62,69,64,32,58,51,37,61,62,18,59,38,76,52,80,68,45,67,101,131,79,80,72,79,71,78,75,78,62,70,63,67,64,57,56,55,51,51,51,50,50,51,50,43,50,51,41,48,51,50,25,51,48,26,42,49,46,25,51,25,28,63,56,68,35,71,73,54,68,71,62,45,34,52,26,37,81,43,89,44,44,51,13,40,26,55,92,75,34,72,27,77,71,91,56,70,61,42,48,50,53,52,53,42,61,72,42,78,70,12,41,43,92,63,86,78,88,38,42,30,39,37,37,36,36,69,46,48,62,67,67,58,63,56,78,87,38,56,22,41,38,44,26,43,62,66,46,52,48,48,50,51,52,60,68,39,68,73,30,44,32,36,35,41,31,51,65,48,88,64,91,86,38,75,50,47,66,53,50,58,74,73,41,80,36,65,86,58,81,73,44,57,82,30,66,54,68,89,54,57,69,45,39,60,48,18,64,67,35,43,52,41,47,43,46,54,52,32,52,52,49,39,66,44,82,54,87,88,38,41,36,39,23,37,47,84,42,37,67,42,30,10,55,80,79,57,89,49,71,72,49,31,72,24,71,60,46,49,28,65,37,44,50,36,17,52,46,45,49,42,38,76,73,68,38,36,25,37,35,36,37,37,72,52,57,66,40,53,44,48,49,24,34,46,44,81,79,36,77,72,48,72,41,42,33,36,39,31,53,62,79,92,61,46,42,36,31,26,29,47,45,37,23,60,74,58,29,71,68,52,22,52,20,40,42,21,48,46,24,56,55,28,47,82,72,19,34,20,46,54,93,50,49,52,54,52,46,50,54,26,43,70,72,38,62,62,29,50,58,16,20,42,27,19,40,70,66,39,46,80,77,9,45,67,32,44,29,38,41,53,36,44,59,75,40,88,78,66,86,54,64,42,28,28,56,37,28,44,47,41,39,42,52,64,64,42,52,74,43,68,32,65,49,22,56,58,31,44,50,22,49,44,25,29,12,13,55,53,15,36,55,53,71,35,20,63,40,29,69,68,84,76,80,64,55,64,80,25,29,30,38,79,51,97,92,33,66,38,76,41,48,60,88,67,63,33,28,79,74,60,43,70,46,68,61,54,28,80,36,68,70,76,78,38,60,91,76,18,54,22,43,63,68,64,33,58,52,37,61,62,19,58,40,76,52,81,68,45,67,102

Secondary structure (DSSP, 8-state):
------TT---HHHHHHHHHHHHHHHHHHHHHHHHHHHHHHHHTT----HHHHHTS-SSSS-TTTEETTEE---S-TTHHHHHHHTS-GGGEESSPPP-SEEEEEHHHHHHHS--TT--BHHHHIIIIIHHHHHHHHTT-SEEEEE-----TT-TTHHHHHHT---------TTSBPPS-HHHHTTSHHHHHHHHHHHHHHHHT---TT-EEEEEETTEEEEESTT---TTTSS----SHHHHHHHHHHHHHHTT--EEEEEE--HHHHHHHHHHGGG-TT--EEEEEESSGGG-EEEEHHHHHHHH-HHHHHHHHHHHHHT--SSSPPPTT--HHHHHHHHHH-TTHHHHHHHHHTT-HHHHHHHHHHHHHHHH-SS----SHHHHHHHHHHTS---GGGSPPPHHHHHHHHHHHHHHHHHHHTTT-SS-----GGGTTEEEETTEEEE---SS--HHHH-GGG-----SS---TTT-HHHHTT----TTSS---TT---/------TT---HHHHHHHHHHHHHHHHHHHHHHHHHHHHHHHHTT----HHHHHTS-SSSS-TTTEETTEE---S-TTHHHHHHHTS-GGGEESSPPP-SEEEEEHHHHHHHS--TT--BHHHHIIIIIHHHHHHHHTT-SEEEEE-----TT-TTHHHHHHT---------TTSBPPS-HHHHTTSHHHHHHHHHHHHHHHHT---TT-EEEEEETTEEEEESTT---TTTSS----SHHHHHHHHHHHHHHTT--EEEEEE--HHHHHHHHHHGGG-TT--EEEEEESSGGG-EEEEHHHHHHHH-HHHHHHHHHHHHHT--SSSPPPTT--HHHHHHHHHH-TTHHHHHHHHHTT-HHHHHHHHHHHHHHHH-SS----SHHHHHHHHHHTS---GGGSPPPHHHHHHHHHHHHHHHHHHHTTTSSS-----GGGTTEEEETTEEEE---SS--HHHH-GGG-----SS---TTT-HHHHTT----TTSS---TT---

pLDDT: mean 89.81, std 12.61, range [24.44, 98.75]

Organism: Phaedon cochleariae (NCBI:txid80249)

Nearest PDB structures (foldseek):
  4q0w-assembly1_A  TM=5.215E-01  e=1.423E-04  Saccharomyces cerevisiae S288C
  4q10-assembly1_B  TM=5.880E-01  e=1.344E-03  Saccharomyces cerevisiae S288C
  6vbh-assembly1_A  TM=5.238E-01  e=3.113E-02  Homo sapiens
  4q0w-assembly1_A  TM=5.217E-01  e=1.370E-04  Saccharomyces cerevisiae S288C
  4q10-assembly1_B  TM=5.882E-01  e=1.177E-03  Saccharomyces cerevisiae S288C

Foldseek 3Di:
DPPPPPPPPPVVVVVVVVVLVVVVVVLVVQLVVLVVLLVQLCVLVWDDDLLVLLLFAQDQFQLQQDRVQAGADDPPQCVVVVVLCVLDPVQWDPDDDQFAEEEEEQVCCLVQQDQPPQFALLSSLVPTVVVVVCVVQVRHQEYEYFYAADDDFDLLVRVLVVVPAADDDDHDRGHTDDPCSVSQCSHRVSRLSSLVVNQVSQCPDADPRHKYWYDRQQDIAIPVGPPDCPQLPSFPDRHSLLSSQLVVLVCLVVPIQEYEYEDAHPSSLLLLLQCCVVRVSHNWYWYQHDDDPPTIIGTSPVSNVSCDNLCSNLSLLLSLLCDDSSFHHGPPFDSVLLVVLCVVQVLLSVLSVCLQVQNLVVNLQSVQQSLLSSLDPPDPDRGQSVQSSCCCPVVVDDSNSGDHNSQQSSLSSLRSSQSSNSSSCSNGSYRDTDDCCVRQWDQDPSHIGGNRGDDDHSSPSTPSSDEAADAEDDDCVRGRQVVVQHQHTPNYNYPCNDPHD/DPPPPPPPPPVVVVVVVVVLVVVVVVLVVQLVVLVVLLVQLCVLVWDDDLLVLLLFAQDQFQLQQDRVQAGADDPPQCVVVVVLCVLDVVQWDPDDDQFAEEEEEQVCCLVQQDQPPQFALLSSLVPTVVVVVCVVQVRHQEYEYFYAADDDFDLLVRVLVVVPAADDDDHDRGHTDDPPSVSQCSHRVSRLSSLVVNQVSQCPDADPRHKYWYDRQQDIHIPVGPPDCPQLPSFPDRGSLLSSQLVVLVCLVVPIQEYEYEDAHPSSLLLLLQCCVVRVSHNWYWYQHDDDPPTIIGTSNVSNVSCDNLCSNLSLLLSLLCDDSNFHHGPPFDSVLLVVLCVVQVLLSVLSVCLQVQNLVVNLQSVQQSLLSSLDPPDPDRGQSVQSSCCCPVVVDDSNSGDHNSQQSSLSSLRSSQSSNSSSCSNGSYRDTDDCCVRQWDQDPSHIGGNRGDDDHSSVSTPSSDEAADAEDDDCVRGRQVVVQHQHTPNYNYPCNPPHD

Radius of gyration: 38.89 Å; Cα contacts (8 Å, |Δi|>4): 1824; chains: 2; bounding box: 82×108×74 Å

Sequence (1002 aa):
MKLSKFPLFKTGVKKNTNLNLKSQVTASKNDCSLFSRLYIATSANRPNDLGEFFSHENQEYPPSISVMGKLRTSDSKSDLTKYLSNLSEECTADSVPIVQAKILDGAVIEHMLKPGTSVTFGDYISNIFLNYVRKESATVNRLDLVFDRYLENSLKNGTRQKRGEGSRIRVTLSTKVPKGWENFLRHADNKTALFELLAESISNSNIPGKTFFATLEDSVVSSPFGADSSSMAPCNHEEADTRLFVHLADAVAHGCEKVTIRTCDTGVLVIAVSCIQQLPQLQELWVHFGMGKHSKFLAAHEIAIVLGPEKSESLLGFHAFTGCDTVSYFKGIGKLTAVNAWLKYPGATDGFKALQDGTVVQAMGNLEVFVVSTYTRTASCETVNECRRVLFTKSDRQLKSIPPTRNALEQHAKRASIQSQVWRQSLERKQNFPDSADFGWKICEEGWEPVWRTIPVASEACEALIKCSCRKGCVPARCKCLKNGLKCCELCKCTCRLCTPMKLSKFPLFKTGVKKNTNLNLKSQVTASKNDCSLFSRLYIATSANRPNDLGEFFSHENQEYPPSISVMGKLRTSDSKSDLTKYLSNLSEECTADSVPIVQAKILDGAVIEHMLKPGTSVTFGDYISNIFLNYVRKESATVNRLDLVFDRYLENSLKNGTRQKRGEGSRIRVTLSTKVPKGWENFLRHADNKTALFELLAESISNSNIPGKTFFATLEDSVVSSPFGADSSSMAPCNHEEADTRLFVHLADAVAHGCEKVTIRTCDTGVLVIAVSCIQQLPQLQELWVHFGMGKHSKFLAAHEIAIVLGPEKSESLLGFHAFTGCDTVSYFKGIGKLTAVNAWLKYPGATDGFKALQDGTVVQAMGNLEVFVVSTYTRTASCETVNECRRVLFTKSDRQLKSIPPTRNALEQHAKRASIQSQVWRQSLERKQNFPDSADFGWKICEEGWEPVWRTIPVASEACEALIKCSCRKGCVPARCKCLKNGLKCCELCKCTCRLCTP